Protein 8AW5 (pdb70)

Secondary structure (DSSP, 8-state):
-HHHHHHHHHHHHHHHHHHHHHHSTT-SS--SS-TTTS--PPPGGG---HHHHHHHHHHHHHHHHHHHHHHHHHHSS--HHHHHHHHHHHHHHHHHHHHH----S---HHHHHHHHHHHHHHHHHHHHHHHHHHHHHHHHHTTSSS----SSTTHHHHHHHHHHHHHHHHHHHH---THHHHHHHHHHHHHHHHHHHHHHHHHHHS-SHHHHHHHHHHHHHHHHHHHHHHSTT-HHHHHHHHHHHHHHHHHHHHHHHHHHHTTS--/-HHHHHHHHHHHHHHHHHHHHHHSTT-SS--SS-TTTS--PPPGGG---HHHHHHHHHHHHHHHHHHHHHHHHHHSS--HHHHHHHHHHHHHHHHHHHHH----S---HHHHHHHHHHHHHHHHHHHHHHHHHHHHHHHHHTTSSS----SSTTHHHHHHHHHHHHHHHHHHHH---THHHHHHHHHHHHHHHHHHHHHHHHHHHS-SHHHHHHHHHHHHHHHHHHHHHHSTT-HHHHHHHHHHHHHHHHHHHHHHHHHHHTTS--/-HHHHHHHHHHHHHHHHHHHHHHSTT-SS--SS-TTTS--PPPGGG---HHHHHHHHHHHHHHHHHHHHHHHHHHSS--HHHHHHHHHHHHHHHHHHHHH----S---HHHHHHHHHHHHHHHHHHHHHHHHHHHHHHHHHTTSSS----SSTTHHHHHHHHHHHHHHHHHHHH---THHHHHHHHHHHHHHHHHHHHHHHHHHHS-SHHHHHHHHHHHHHHHHHHHHHHSTT-HHHHHHHHHHHHHHHHHHHHHHHHHHHTTS--

Organism: Aquifex aeolicus (strain VF5) (NCBI:txid224324)

Foldseek 3Di:
DLLVLLVVLLVLLLVLQLLCLLCPQQNPPCDDPPSQFDFHDDAPLPPHDVVSVVVSVVSVVVSVVSLVVSQVCCVPPHDPLSNVLSVLLVVLVVVLVVLVVCPDPDPPVVVVLVSQLVSQLSNVLSSLSNSLSSLLVSLCVPCVVPQLDADWPPLPVLLVLLSVLVSLVSCLVRVRPNVVNVVSVVVNLVSLVVSLVVLVVRCVVPNDPLSVVSNVLSVVLSVLVVVCVVDRRRSVSSSVNSSSSSVNSSSSSNNCSSVVCNPDDD/DLLVLLVVLLVLLLVLQLLCLLCPQQNPPCDDPPSQFDFHDDAPLPPHDVVSVVVSVVSVVVSVVSLVVSQVCCVPPHDPLSNVLSVLLVVLVVVLVVLVVCPDPDPPVVVVLVSQLVSQLSNVLSSLSNSLSSLLVSLCVPCVVPQLDADWPPLPVLLVLLSVLVSLVSCLVRVRPNVVNVVSVVVNLVSLVVSLVVLVVRCVVPNDPLSVVSNVLSVVLSVLVVVCVVDRRRSVSSSVNSSSSSVNSSSSSNNCSSVVCNPDDD/DLLVLLVVLLVLLLVLQLLCLLCPQQNPPCDDPPSQFDFHDDAPLPPHDVVSVVVSVVSVVVSVVSLVVSQVCCVPPHDPLSNVLSVLLVVLVVVLVVLVVCPDPDPPVVVVLVSQLVSQLSNVLSSLSNSLSSLLVSLCVPCVVPQLDADWPPLPVLLVLLSVLVSLVSCLVRVRPNVVNVVSVVVNLVSLVVSLVVLVVRCVVPNDPLSVVSNVLSVVLSVLVVVCVVDRRRSVSSSVNSSSSSVNSSSSSNNCSSVVCNPDDD

B-factor: mean 37.65, std 17.96, range [12.91, 94.18]

Sequence (798 aa):
PLKTLVLASVVLTYVLMVFGGIVTSTGSGLGCPDWPLCHGQLLPFQLLQPWIEQTHRILGGITGIVLLATLFYAFKRGTSFVKKALVFIFIALILEALLGMRVVITEAPLLRELLHYVYTSAHLILSVFILSTITITYYYVKFFGERPKEYIPYADALYVATMFQILLGIFVRYVKALEYNQFVYYLHITYAGFLVILSLFIMFKEFNKYSLITFLLMTAQILAGVATVISGFFLPYLFLHIAIGFFIVLWVSYLVAPSVLKTYTEPLKTLVLASVVLTYVLMVFGGIVTSTGSGLGCPDWPLCHGQLLPFQLLQPWIEQTHRILGGITGIVLLATLFYAFKRGTSFVKKALVFIFIALILEALLGMRVVITEAPLLRELLHYVYTSAHLILSVFILSTITITYYYVKFFGERPKEYIPYADALYVATMFQILLGIFVRYVKALEYNQFVYYLHITYAGFLVILSLFIMFKEFNKYSLITFLLMTAQILAGVATVISGFFLPYLFLHIAIGFFIVLWVSYLVAPSVLKTYTEPLKTLVLASVVLTYVLMVFGGIVTSTGSGLGCPDWPLCHGQLLPFQLLQPWIEQTHRILGGITGIVLLATLFYAFKRGTSFVKKALVFIFIALILEALLGMRVVITEAPLLRELLHYVYTSAHLILSVFILSTITITYYYVKFFGERPKEYIPYADALYVATMFQILLGIFVRYVKALEYNQFVYYLHITYAGFLVILSLFIMFKEFNKYSLITFLLMTAQILAGVATVISGFFLPYLFLHIAIGFFIVLWVSYLVAPSVLKTYTE

Solvent-accessible surface area: 37957 Å² total; per-residue (Å²): 98,21,90,96,35,0,72,34,0,7,76,27,6,45,60,47,14,16,39,12,8,35,10,78,4,68,8,130,32,20,48,86,137,61,33,50,90,20,106,7,94,59,14,30,48,62,136,139,73,105,151,13,87,104,38,48,180,115,23,25,39,79,6,28,115,22,8,80,30,0,29,115,80,0,112,117,191,19,45,67,28,2,67,120,8,0,54,101,0,35,85,2,52,102,80,34,57,95,40,59,127,118,116,114,121,57,125,40,87,143,60,134,91,80,52,80,25,71,37,31,6,23,96,22,64,27,11,13,84,5,0,6,21,0,0,9,0,35,2,27,30,50,62,81,71,106,219,33,123,91,16,5,38,47,7,31,56,0,26,10,5,1,15,7,20,21,16,0,19,8,35,16,59,50,20,99,44,88,87,19,0,24,11,0,25,22,8,31,69,0,23,18,16,33,8,29,27,12,1,72,6,0,28,60,32,88,138,41,135,48,0,67,67,1,43,92,29,6,33,37,29,53,112,9,14,77,22,6,53,83,50,27,24,52,10,42,98,16,28,100,41,16,25,25,5,14,72,6,0,30,31,1,0,37,2,0,0,1,17,0,16,107,86,88,117,160,98,21,91,95,34,0,71,33,0,7,75,28,7,46,61,48,15,16,39,12,8,37,9,78,5,68,8,130,33,21,47,87,136,63,32,49,91,20,106,7,94,60,16,31,47,63,138,140,72,106,150,13,88,104,39,48,181,116,23,26,39,78,6,28,117,22,7,80,31,0,29,116,80,0,112,118,189,19,47,68,28,2,67,119,8,0,55,101,0,34,87,2,52,101,79,32,58,93,41,59,129,119,117,111,122,58,125,40,88,145,59,132,90,81,51,78,24,70,38,31,6,24,96,22,67,28,11,13,83,5,0,6,22,0,1,10,0,36,2,28,29,49,60,78,71,107,217,32,125,90,16,6,39,47,6,30,55,0,26,9,5,2,15,8,20,22,16,0,20,8,36,16,58,47,21,100,44,87,87,19,0,23,11,0,25,22,8,30,69,1,22,19,16,32,8,28,27,12,1,72,7,1,30,61,33,88,139,39,135,46,0,68,68,1,43,92,28,5,33,36,28,51,111,10,14,74,22,7,55,80,50,27,25,52,9,42,99,16,27,99,41,17,24,25,5,15,73,7,0,30,32,1,0,38,3,0,0,1,16,0,14,106,87,92,118,159,98,22,90,96,33,0,72,34,0,7,76,27,7,46,60,46,15,17,39,13,8,35,10,77,5,67,9,130,33,20,48,87,136,63,33,49,91,20,107,6,94,60,15,31,45,62,138,138,72,108,150,13,89,102,38,48,179,115,24,25,40,77,6,27,116,22,7,81,32,0,30,116,79,0,112,118,189,20,45,68,28,2,67,119,8,0,55,99,0,35,86,2,52,103,80,32,58,96,40,59,129,118,115,112,121,59,125,41,86,142,61,132,91,82,50,80,24,70,37,32,6,23,93,22,64,28,11,13,83,5,0,6,21,0,0,10,0,36,2,27,30,49,62,80,72,105,218,34,126,89,16,5,38,46,7,30,54,0,26,8,4,1,16,8,20,22,17,0,20,8,36,16,58,48,21,98,44,87,87,19,0,23,10,0,24,22,8,30,68,0,22,17,16,33,7,27,27,12,1,71,7,0,29,60,35,89,139,39,134,47,1,67,67,1,44,93,30,6,34,37,28,54,112,10,14,75,21,6,51,79,50,27,24,52,9,43,99,16,28,99,41,16,24,26,5,15,72,6,0,30,32,1,0,37,2,0,0,1,16,0,15,107,86,92,118,159

Radius of gyration: 27.93 Å; Cα contacts (8 Å, |Δi|>4): 890; chains: 3; bounding box: 72×75×55 Å

Structure (mmCIF, N/CA/C/O backbone):
data_8AW5
#
_entry.id   8AW5
#
_cell.length_a   1.00
_cell.length_b   1.00
_cell.length_c   1.00
_cell.angle_alpha   90.00
_cell.angle_beta   90.00
_cell.angle_gamma   90.00
#
_symmetry.space_group_name_H-M   'P 1'
#
loop_
_entity.id
_entity.type
_entity.pdbx_description
1 polymer 'Heme O oxygenase'
2 non-polymer 'PROTOPORPHYRIN IX CONTAINING FE'
3 non-polymer '(2S)-3-(hexadecanoyloxy)-2-[(9Z)-octadec-9-enoyloxy]propyl 2-(trimethylammonio)ethyl phosphate'
#
loop_
_atom_site.group_PDB
_atom_site.id
_atom_site.type_symbol
_atom_site.label_atom_id
_atom_site.label_alt_id
_atom_site.label_comp_id
_atom_site.label_asym_id
_atom_site.label_entity_id
_atom_site.label_seq_id
_atom_site.pdbx_PDB_ins_code
_atom_site.Cartn_x
_atom_site.Cartn_y
_atom_site.Cartn_z
_atom_site.occupancy
_atom_site.B_iso_or_equiv
_atom_site.auth_seq_id
_atom_site.auth_comp_id
_atom_site.auth_asym_id
_atom_site.auth_atom_id
_atom_site.pdbx_PDB_model_num
ATOM 1 N N . PRO A 1 10 ? 192.640 163.647 173.819 1.00 40.59 10 PRO A N 1
ATOM 2 C CA . PRO A 1 10 ? 193.312 163.409 172.537 1.00 40.59 10 PRO A CA 1
ATOM 3 C C . PRO A 1 10 ? 192.413 162.699 171.532 1.00 40.59 10 PRO A C 1
ATOM 4 O O . PRO A 1 10 ? 192.494 162.969 170.335 1.00 40.59 10 PRO A O 1
ATOM 8 N N . LEU A 1 11 ? 191.569 161.789 172.025 1.00 38.78 11 LEU A N 1
ATOM 9 C CA . LEU A 1 11 ? 190.647 161.082 171.143 1.00 38.78 11 LEU A CA 1
ATOM 10 C C . LEU A 1 11 ? 189.577 162.019 170.598 1.00 38.78 11 LEU A C 1
ATOM 11 O O . LEU A 1 11 ? 189.174 161.900 169.435 1.00 38.78 11 LEU A O 1
ATOM 16 N N . LYS A 1 12 ? 189.096 162.952 171.424 1.00 36.03 12 LYS A N 1
ATOM 17 C CA . LYS A 1 12 ? 188.078 163.892 170.968 1.00 36.03 12 LYS A CA 1
ATOM 18 C C . LYS A 1 12 ? 188.599 164.764 169.834 1.00 36.03 12 LYS A C 1
ATOM 19 O O . LYS A 1 12 ? 187.895 165.000 168.844 1.00 36.03 12 LYS A O 1
ATOM 25 N N . THR A 1 13 ? 189.835 165.248 169.956 1.00 36.60 13 THR A N 1
ATOM 26 C CA . THR A 1 13 ? 190.421 166.037 168.879 1.00 36.60 13 THR A CA 1
ATOM 27 C C . THR A 1 13 ? 190.550 165.208 167.610 1.00 36.60 13 THR A C 1
ATOM 28 O O . THR A 1 13 ? 190.274 165.699 166.508 1.00 36.60 13 THR A O 1
ATOM 32 N N . LEU A 1 14 ? 190.954 163.946 167.744 1.00 36.05 14 LEU A N 1
ATOM 33 C CA . LEU A 1 14 ? 191.102 163.084 166.577 1.00 36.05 14 LEU A CA 1
ATOM 34 C C . LEU A 1 14 ? 189.764 162.844 165.887 1.00 36.05 14 LEU A C 1
ATOM 35 O O . LEU A 1 14 ? 189.683 162.899 164.658 1.00 36.05 14 LEU A O 1
ATOM 40 N N . VAL A 1 15 ? 188.705 162.572 166.655 1.00 33.61 15 VAL A N 1
ATOM 41 C CA . VAL A 1 15 ? 187.415 162.303 166.029 1.00 33.61 15 VAL A CA 1
ATOM 42 C C . VAL A 1 15 ? 186.849 163.573 165.400 1.00 33.61 15 VAL A C 1
ATOM 43 O O . VAL A 1 15 ? 186.235 163.521 164.328 1.00 33.61 15 VAL A O 1
ATOM 47 N N . LEU A 1 16 ? 187.041 164.730 166.040 1.00 30.44 16 LEU A N 1
ATOM 48 C CA . LEU A 1 16 ? 186.589 165.980 165.434 1.00 30.44 16 LEU A CA 1
ATOM 49 C C . LEU A 1 16 ? 187.331 166.257 164.132 1.00 30.44 16 LEU A C 1
ATOM 50 O O . LEU A 1 16 ? 186.723 166.652 163.126 1.00 30.44 16 LEU A O 1
ATOM 55 N N . ALA A 1 17 ? 188.650 166.045 164.131 1.00 30.75 17 ALA A N 1
ATOM 56 C CA . ALA A 1 17 ? 189.428 166.234 162.913 1.00 30.75 17 ALA A CA 1
ATOM 57 C C . ALA A 1 17 ? 188.989 165.264 161.831 1.00 30.75 17 ALA A C 1
ATOM 58 O O . ALA A 1 17 ? 188.929 165.626 160.654 1.00 30.75 17 ALA A O 1
ATOM 60 N N . SER A 1 18 ? 188.684 164.021 162.207 1.00 31.34 18 SER A N 1
ATOM 61 C CA . SER A 1 18 ? 188.229 163.046 161.223 1.00 31.34 18 SER A CA 1
ATOM 62 C C . SER A 1 18 ? 186.867 163.430 160.656 1.00 31.34 18 SER A C 1
ATOM 63 O O . SER A 1 18 ? 186.627 163.257 159.457 1.00 31.34 18 SER A O 1
ATOM 66 N N . VAL A 1 19 ? 185.972 163.956 161.492 1.00 28.26 19 VAL A N 1
ATOM 67 C CA . VAL A 1 19 ? 184.684 164.439 160.997 1.00 28.26 19 VAL A CA 1
ATOM 68 C C . VAL A 1 19 ? 184.897 165.541 159.967 1.00 28.26 19 VAL A C 1
ATOM 69 O O . VAL A 1 19 ? 184.338 165.506 158.860 1.00 28.26 19 VAL A O 1
ATOM 73 N N . VAL A 1 20 ? 185.704 166.537 160.335 1.00 29.33 20 VAL A N 1
ATOM 74 C CA . VAL A 1 20 ? 185.984 167.669 159.402 1.00 29.33 20 VAL A CA 1
ATOM 75 C C . VAL A 1 20 ? 186.581 167.096 158.113 1.00 29.33 20 VAL A C 1
ATOM 76 O O . VAL A 1 20 ? 185.991 167.321 157.038 1.00 29.33 20 VAL A O 1
ATOM 80 N N . LEU A 1 21 ? 187.684 166.356 158.217 1.00 32.40 21 LEU A N 1
ATOM 81 C CA . LEU A 1 21 ? 188.363 165.844 156.997 1.00 32.40 21 LEU A CA 1
ATOM 82 C C . LEU A 1 21 ? 187.381 165.036 156.141 1.00 32.40 21 LEU A C 1
ATOM 83 O O . LEU A 1 21 ? 187.370 165.247 154.914 1.00 32.40 21 LEU A O 1
ATOM 88 N N . THR A 1 22 ? 186.591 164.152 156.756 1.00 30.82 22 THR A N 1
ATOM 89 C CA . THR A 1 22 ? 185.675 163.334 155.972 1.00 30.82 22 THR A CA 1
ATOM 90 C C . THR A 1 22 ? 184.670 164.203 155.233 1.00 30.82 22 THR A C 1
ATOM 91 O O . THR A 1 22 ? 184.417 163.998 154.039 1.00 30.82 22 THR A O 1
ATOM 95 N N . TYR A 1 23 ? 184.095 165.190 155.923 1.00 30.22 23 TYR A N 1
ATOM 96 C CA . TYR A 1 23 ? 183.140 166.072 155.265 1.00 30.22 23 TYR A CA 1
ATOM 97 C C . TYR A 1 23 ? 183.791 166.831 154.119 1.00 30.22 23 TYR A C 1
ATOM 98 O O . TYR A 1 23 ? 183.232 166.910 153.017 1.00 30.22 23 TYR A O 1
ATOM 107 N N . VAL A 1 24 ? 184.986 167.387 154.350 1.00 32.94 24 VAL A N 1
ATOM 108 C CA . VAL A 1 24 ? 185.639 168.183 153.320 1.00 32.94 24 VAL A CA 1
ATOM 109 C C . VAL A 1 24 ? 186.043 167.309 152.142 1.00 32.94 24 VAL A C 1
ATOM 110 O O . VAL A 1 24 ? 185.903 167.712 150.981 1.00 32.94 24 VAL A O 1
ATOM 114 N N . LEU A 1 25 ? 186.539 166.099 152.406 1.00 35.32 25 LEU A N 1
ATOM 115 C CA . LEU A 1 25 ? 186.912 165.200 151.324 1.00 35.32 25 LEU A CA 1
ATOM 116 C C . LEU A 1 25 ? 185.702 164.793 150.496 1.00 35.32 25 LEU A C 1
ATOM 117 O O . LEU A 1 25 ? 185.768 164.758 149.263 1.00 35.32 25 LEU A O 1
ATOM 122 N N . MET A 1 26 ? 184.586 164.477 151.157 1.00 34.02 26 MET A N 1
ATOM 123 C CA . MET A 1 26 ? 183.381 164.099 150.429 1.00 34.02 26 MET A CA 1
ATOM 124 C C . MET A 1 26 ? 182.881 165.254 149.572 1.00 34.02 26 MET A C 1
ATOM 125 O O . MET A 1 26 ? 182.539 165.074 148.391 1.00 34.02 26 MET A O 1
ATOM 130 N N . VAL A 1 27 ? 182.854 166.460 150.144 1.00 34.29 27 VAL A N 1
ATOM 131 C CA . VAL A 1 27 ? 182.408 167.623 149.388 1.00 34.29 27 VAL A CA 1
ATOM 132 C C . VAL A 1 27 ? 183.330 167.875 148.203 1.00 34.29 27 VAL A C 1
ATOM 133 O O . VAL A 1 27 ? 182.868 168.140 147.093 1.00 34.29 27 VAL A O 1
ATOM 137 N N . PHE A 1 28 ? 184.573 167.869 148.401 1.00 44.60 28 PHE A N 1
ATOM 138 C CA . PHE A 1 28 ? 185.630 168.051 147.372 1.00 44.60 28 PHE A CA 1
ATOM 139 C C . PHE A 1 28 ? 185.429 167.032 146.248 1.00 44.60 28 PHE A C 1
ATOM 140 O O . PHE A 1 28 ? 185.397 167.439 145.070 1.00 44.60 28 PHE A O 1
ATOM 148 N N . GLY A 1 29 ? 185.301 165.749 146.601 1.00 42.63 29 GLY A N 1
ATOM 149 C CA . GLY A 1 29 ? 185.077 164.733 145.586 1.00 42.63 29 GLY A CA 1
ATOM 150 C C . GLY A 1 29 ? 183.829 165.009 144.771 1.00 42.63 29 GLY A C 1
ATOM 151 O O . GLY A 1 29 ? 183.828 164.872 143.543 1.00 42.63 29 GLY A O 1
ATOM 152 N N . GLY A 1 30 ? 182.750 165.417 145.444 1.00 43.05 30 GLY A N 1
ATOM 153 C CA . GLY A 1 30 ? 181.563 165.834 144.718 1.00 43.05 30 GLY A CA 1
ATOM 154 C C . GLY A 1 30 ? 181.699 167.124 143.937 1.00 43.05 30 GLY A C 1
ATOM 155 O O . GLY A 1 30 ? 180.833 167.467 143.127 1.00 43.05 30 GLY A O 1
ATOM 156 N N . ILE A 1 31 ? 182.792 167.851 144.186 1.00 44.36 31 ILE A N 1
ATOM 157 C CA . ILE A 1 31 ? 183.051 169.113 143.433 1.00 44.36 31 ILE A CA 1
ATOM 158 C C . ILE A 1 31 ? 183.958 168.864 142.224 1.00 44.36 31 ILE A C 1
ATOM 159 O O . ILE A 1 31 ? 183.873 169.638 141.250 1.00 44.36 31 ILE A O 1
ATOM 164 N N . VAL A 1 32 ? 184.784 167.779 142.302 1.00 51.43 32 VAL A N 1
ATOM 165 C CA . VAL A 1 32 ? 185.702 167.481 141.163 1.00 51.43 32 VAL A CA 1
ATOM 166 C C . VAL A 1 32 ? 184.876 166.559 140.262 1.00 51.43 32 VAL A C 1
ATOM 167 O O . VAL A 1 32 ? 184.793 166.842 139.052 1.00 51.43 32 VAL A O 1
ATOM 171 N N . THR A 1 33 ? 184.292 165.542 140.889 1.00 52.89 33 THR A N 1
ATOM 172 C CA . THR A 1 33 ? 183.470 164.584 140.128 1.00 52.89 33 THR A CA 1
ATOM 173 C C . THR A 1 33 ? 182.272 165.303 139.519 1.00 52.89 33 THR A C 1
ATOM 174 O O . THR A 1 33 ? 181.668 164.724 138.596 1.00 52.89 33 THR A O 1
ATOM 178 N N . SER A 1 34 ? 181.925 166.516 139.941 1.00 60.88 34 SER A N 1
ATOM 179 C CA . SER A 1 34 ? 180.740 167.142 139.294 1.00 60.88 34 SER A CA 1
ATOM 180 C C . SER A 1 34 ? 181.058 167.381 137.807 1.00 60.88 34 SER A C 1
ATOM 181 O O . SER A 1 34 ? 181.772 168.360 137.517 1.00 60.88 34 SER A O 1
ATOM 184 N N . THR A 1 35 ? 180.560 166.524 136.901 1.00 69.96 35 THR A N 1
ATOM 185 C CA . THR A 1 35 ? 180.891 166.686 135.461 1.00 69.96 35 THR A CA 1
ATOM 186 C C . THR A 1 35 ? 182.305 167.245 135.276 1.00 69.96 35 THR A C 1
ATOM 187 O O . THR A 1 35 ? 182.500 168.110 134.401 1.00 69.96 35 THR A O 1
ATOM 191 N N . GLY A 1 36 ? 183.253 166.675 136.028 1.00 73.64 36 GLY A N 1
ATOM 192 C CA . GLY A 1 36 ? 184.669 167.051 135.879 1.00 73.64 36 GLY A CA 1
ATOM 193 C C . GLY A 1 36 ? 185.523 165.799 135.756 1.00 73.64 36 GLY A C 1
ATOM 194 O O . GLY A 1 36 ? 186.391 165.590 136.623 1.00 73.64 36 GLY A O 1
ATOM 195 N N . SER A 1 37 ? 185.241 164.943 134.771 1.00 78.74 37 SER A N 1
ATOM 196 C CA . SER A 1 37 ? 186.127 163.773 134.534 1.00 78.74 37 SER A CA 1
ATOM 197 C C . SER A 1 37 ? 187.397 164.316 133.885 1.00 78.74 37 SER A C 1
ATOM 198 O O . SER A 1 37 ? 188.454 163.666 134.004 1.00 78.74 37 SER A O 1
ATOM 201 N N . GLY A 1 38 ? 187.282 165.473 133.229 1.00 83.88 38 GLY A N 1
ATOM 202 C CA . GLY A 1 38 ? 188.437 166.143 132.600 1.00 83.88 38 GLY A CA 1
ATOM 203 C C . GLY A 1 38 ? 188.288 167.600 132.988 1.00 83.88 38 GLY A C 1
ATOM 204 O O . GLY A 1 38 ? 189.097 168.421 132.517 1.00 83.88 38 GLY A O 1
ATOM 205 N N . LEU A 1 39 ? 187.279 167.925 133.804 1.00 81.65 39 LEU A N 1
ATOM 206 C CA . LEU A 1 39 ? 187.018 169.345 134.166 1.00 81.65 39 LEU A CA 1
ATOM 207 C C . LEU A 1 39 ? 187.168 170.203 132.907 1.00 81.65 39 LEU A C 1
ATOM 208 O O . LEU A 1 39 ? 188.037 171.097 132.904 1.00 81.65 39 LEU A O 1
ATOM 213 N N . GLY A 1 40 ? 186.341 169.955 131.888 1.00 81.99 40 GLY A N 1
ATOM 214 C CA . GLY A 1 40 ? 186.456 170.697 130.617 1.00 81.99 40 GLY A CA 1
ATOM 215 C C . GLY A 1 40 ? 185.850 172.088 130.696 1.00 81.99 40 GLY A C 1
ATOM 216 O O . GLY A 1 40 ? 185.433 172.481 131.805 1.00 81.99 40 GLY A O 1
ATOM 217 N N . CYS A 1 41 ? 185.799 172.813 129.694 1.00 82.36 41 CYS A N 1
ATOM 218 C CA . CYS A 1 41 ? 185.219 174.176 129.511 1.00 82.36 41 CYS A CA 1
ATOM 219 C C . CYS A 1 41 ? 186.156 175.201 130.158 1.00 82.36 41 CYS A C 1
ATOM 220 O O . CYS A 1 41 ? 186.846 174.846 131.133 1.00 82.36 41 CYS A O 1
ATOM 223 N N . PRO A 1 42 ? 186.205 176.456 129.660 1.00 80.21 42 PRO A N 1
ATOM 224 C CA . PRO A 1 42 ? 187.149 177.463 130.160 1.00 80.21 42 PRO A CA 1
ATOM 225 C C . PRO A 1 42 ? 186.777 177.849 131.598 1.00 80.21 42 PRO A C 1
ATOM 226 O O . PRO A 1 42 ? 187.673 178.039 132.400 1.00 80.21 42 PRO A O 1
ATOM 230 N N . ASP A 1 43 ? 185.477 177.946 131.884 1.00 74.62 43 ASP A N 1
ATOM 231 C CA . ASP A 1 43 ? 185.014 178.305 133.251 1.00 74.62 43 ASP A CA 1
ATOM 232 C C . ASP A 1 43 ? 185.168 177.078 134.151 1.00 74.62 43 ASP A C 1
ATOM 233 O O . ASP A 1 43 ? 184.160 176.375 134.366 1.00 74.62 43 ASP A O 1
ATOM 238 N N . TRP A 1 44 ? 186.383 176.846 134.656 1.00 68.76 44 TRP A N 1
ATOM 239 C CA . TRP A 1 44 ? 186.621 175.695 135.565 1.00 68.76 44 TRP A CA 1
ATOM 240 C C . TRP A 1 44 ? 185.397 175.510 136.465 1.00 68.76 44 TRP A C 1
ATOM 241 O O . TRP A 1 44 ? 184.862 174.390 136.490 1.00 68.76 44 TRP A O 1
ATOM 252 N N . PRO A 1 45 ? 184.954 176.539 137.224 1.00 62.94 45 PRO A N 1
ATOM 253 C CA . PRO A 1 45 ? 183.813 176.422 138.124 1.00 62.94 45 PRO A CA 1
ATOM 254 C C . PRO A 1 45 ? 182.596 177.250 137.693 1.00 62.94 45 PRO A C 1
ATOM 255 O O . PRO A 1 45 ? 181.753 177.483 138.528 1.00 62.94 45 PRO A O 1
ATOM 259 N N . LEU A 1 46 ? 182.534 177.681 136.428 1.00 63.99 46 LEU A N 1
ATOM 260 C CA . LEU A 1 46 ? 181.422 178.570 135.991 1.00 63.99 46 LEU A CA 1
ATOM 261 C C . LEU A 1 46 ? 180.877 178.041 134.660 1.00 63.99 46 LEU A C 1
ATOM 262 O O . LEU A 1 46 ? 180.387 178.861 133.861 1.00 63.99 46 LEU A O 1
ATOM 267 N N . CYS A 1 47 ? 180.962 176.728 134.435 1.00 65.97 47 CYS A N 1
ATOM 268 C CA . CYS A 1 47 ? 180.423 176.111 133.197 1.00 65.97 47 CYS A CA 1
ATOM 269 C C . CYS A 1 47 ? 179.410 174.988 133.432 1.00 65.97 47 CYS A C 1
ATOM 270 O O . CYS A 1 47 ? 179.766 174.009 134.108 1.00 65.97 47 CYS A O 1
ATOM 273 N N . HIS A 1 48 ? 178.189 175.132 132.917 1.00 52.57 48 HIS A N 1
ATOM 274 C CA . HIS A 1 48 ? 177.152 174.108 133.190 1.00 52.57 48 HIS A CA 1
ATOM 275 C C . HIS A 1 48 ? 177.609 172.652 133.120 1.00 52.57 48 HIS A C 1
ATOM 276 O O . HIS A 1 48 ? 178.337 172.307 132.170 1.00 52.57 48 HIS A O 1
ATOM 283 N N . GLY A 1 49 ? 177.195 171.835 134.096 1.00 49.48 49 GLY A N 1
ATOM 284 C CA . GLY A 1 49 ? 177.514 170.428 134.083 1.00 49.48 49 GLY A CA 1
ATOM 285 C C . GLY A 1 49 ? 176.555 169.628 133.220 1.00 49.48 49 GLY A C 1
ATOM 286 O O . GLY A 1 49 ? 175.691 170.164 132.524 1.00 49.48 49 GLY A O 1
ATOM 287 N N . GLN A 1 50 ? 176.723 168.309 133.271 1.00 48.05 50 GLN A N 1
ATOM 288 C CA . GLN A 1 50 ? 175.872 167.421 132.495 1.00 48.05 50 GLN A CA 1
ATOM 289 C C . GLN A 1 50 ? 174.448 167.424 133.034 1.00 48.05 50 GLN A C 1
ATOM 290 O O . GLN A 1 50 ? 174.223 167.313 134.243 1.00 48.05 50 GLN A O 1
ATOM 296 N N . LEU A 1 51 ? 173.487 167.545 132.128 1.00 39.98 51 LEU A N 1
ATOM 297 C CA . LEU A 1 51 ? 172.087 167.427 132.500 1.00 39.98 51 LEU A CA 1
ATOM 298 C C . LEU A 1 51 ? 171.745 165.973 132.806 1.00 39.98 51 LEU A C 1
ATOM 299 O O . LEU A 1 51 ? 172.508 165.046 132.515 1.00 39.98 51 LEU A O 1
ATOM 304 N N . LEU A 1 52 ? 170.579 165.774 133.405 1.00 32.79 52 LEU A N 1
ATOM 305 C CA . LEU A 1 52 ? 170.104 164.427 133.659 1.00 32.79 52 LEU A CA 1
ATOM 306 C C . LEU A 1 52 ? 169.771 163.735 132.339 1.00 32.79 52 LEU A C 1
ATOM 307 O O . LEU A 1 52 ? 169.334 164.385 131.385 1.00 32.79 52 LEU A O 1
ATOM 312 N N . PRO A 1 53 ? 169.981 162.420 132.259 1.00 31.67 53 PRO A N 1
ATOM 313 C CA . PRO A 1 53 ? 169.826 161.727 130.967 1.00 31.67 53 PRO A CA 1
ATOM 314 C C . PRO A 1 53 ? 168.472 161.923 130.306 1.00 31.67 53 PRO A C 1
ATOM 315 O O . PRO A 1 53 ? 168.409 162.044 129.076 1.00 31.67 53 PRO A O 1
ATOM 319 N N . PHE A 1 54 ? 167.385 161.966 131.074 1.00 29.04 54 PHE A N 1
ATOM 320 C CA . PHE A 1 54 ? 166.075 162.152 130.469 1.00 29.04 54 PHE A CA 1
ATOM 321 C C . PHE A 1 54 ? 165.879 163.570 129.941 1.00 29.04 54 PHE A C 1
ATOM 322 O O . PHE A 1 54 ? 164.970 163.796 129.137 1.00 29.04 54 PHE A O 1
ATOM 330 N N . GLN A 1 55 ? 166.709 164.518 130.371 1.00 33.12 55 GLN A N 1
ATOM 331 C CA . GLN A 1 55 ? 166.612 165.893 129.904 1.00 33.12 55 GLN A CA 1
ATOM 332 C C . GLN A 1 55 ? 167.357 166.129 128.599 1.00 33.12 55 GLN A C 1
ATOM 333 O O . GLN A 1 55 ? 167.330 167.252 128.083 1.00 33.12 55 GLN A O 1
ATOM 339 N N . LEU A 1 56 ? 168.017 165.112 128.057 1.00 36.84 56 LEU A N 1
ATOM 340 C CA . LEU A 1 56 ? 168.750 165.247 126.809 1.00 36.84 56 LEU A CA 1
ATOM 341 C C . LEU A 1 56 ? 167.965 164.645 125.649 1.00 36.84 56 LEU A C 1
ATOM 342 O O . LEU A 1 56 ? 166.815 164.237 125.809 1.00 36.84 56 LEU A O 1
ATOM 347 N N . LEU A 1 73 ? 190.914 171.579 133.516 1.00 85.42 73 LEU A N 1
ATOM 348 C CA . LEU A 1 73 ? 191.648 170.460 134.090 1.00 85.42 73 LEU A CA 1
ATOM 349 C C . LEU A 1 73 ? 192.893 170.932 134.830 1.00 85.42 73 LEU A C 1
ATOM 350 O O . LEU A 1 73 ? 194.020 170.617 134.442 1.00 85.42 73 LEU A O 1
ATOM 355 N N . GLN A 1 74 ? 192.684 171.687 135.898 1.00 82.11 74 GLN A N 1
ATOM 356 C CA . GLN A 1 74 ? 193.797 172.176 136.702 1.00 82.11 74 GLN A CA 1
ATOM 357 C C . GLN A 1 74 ? 194.420 171.020 137.472 1.00 82.11 74 GLN A C 1
ATOM 358 O O . GLN A 1 74 ? 193.704 170.313 138.191 1.00 82.11 74 GLN A O 1
ATOM 364 N N . PRO A 1 75 ? 195.728 170.780 137.349 1.00 80.91 75 PRO A N 1
ATOM 365 C CA . PRO A 1 75 ? 196.363 169.764 138.200 1.00 80.91 75 PRO A CA 1
ATOM 366 C C . PRO A 1 75 ? 196.328 170.119 139.673 1.00 80.91 75 PRO A C 1
ATOM 367 O O . PRO A 1 75 ? 196.496 169.230 140.519 1.00 80.91 75 PRO A O 1
ATOM 371 N N . TRP A 1 76 ? 196.113 171.398 139.988 1.00 80.14 76 TRP A N 1
ATOM 372 C CA . TRP A 1 76 ? 196.003 171.811 141.412 1.00 80.14 76 TRP A CA 1
ATOM 373 C C . TRP A 1 76 ? 194.868 171.031 142.082 1.00 80.14 76 TRP A C 1
ATOM 374 O O . TRP A 1 76 ? 195.142 170.317 143.065 1.00 80.14 76 TRP A O 1
ATOM 385 N N . ILE A 1 77 ? 193.584 171.131 141.434 1.00 75.06 77 ILE A N 1
ATOM 386 C CA . ILE A 1 77 ? 192.463 170.494 142.188 1.00 75.06 77 ILE A CA 1
ATOM 387 C C . ILE A 1 77 ? 192.771 169.011 142.413 1.00 75.06 77 ILE A C 1
ATOM 388 O O . ILE A 1 77 ? 192.460 168.509 143.510 1.00 75.06 77 ILE A O 1
ATOM 393 N N . GLU A 1 78 ? 193.351 168.335 141.417 1.00 75.71 78 GLU A N 1
ATOM 394 C CA . GLU A 1 78 ? 193.592 166.902 141.545 1.00 75.71 78 GLU A CA 1
ATOM 395 C C . GLU A 1 78 ? 194.638 166.609 142.614 1.00 75.71 78 GLU A C 1
ATOM 396 O O . GLU A 1 78 ? 194.463 165.692 143.432 1.00 75.71 78 GLU A O 1
ATOM 402 N N . GLN A 1 79 ? 195.725 167.380 142.636 1.00 73.53 79 GLN A N 1
ATOM 403 C CA . GLN A 1 79 ? 196.770 167.117 143.619 1.00 73.53 79 GLN A CA 1
ATOM 404 C C . GLN A 1 79 ? 196.293 167.438 145.028 1.00 73.53 79 GLN A C 1
ATOM 405 O O . GLN A 1 79 ? 196.622 166.714 145.975 1.00 73.53 79 GLN A O 1
ATOM 411 N N . THR A 1 80 ? 195.491 168.495 145.198 1.00 67.05 80 THR A N 1
ATOM 412 C CA . THR A 1 80 ? 194.984 168.786 146.534 1.00 67.05 80 THR A CA 1
ATOM 413 C C . THR A 1 80 ? 193.919 167.779 146.952 1.00 67.05 80 THR A C 1
ATOM 414 O O . THR A 1 80 ? 193.787 167.490 148.143 1.00 67.05 80 THR A O 1
ATOM 418 N N . HIS A 1 81 ? 193.179 167.209 145.998 1.00 60.77 81 HIS A N 1
ATOM 419 C CA . HIS A 1 81 ? 192.275 166.115 146.323 1.00 60.77 81 HIS A CA 1
ATOM 420 C C . HIS A 1 81 ? 193.049 164.903 146.825 1.00 60.77 81 HIS A C 1
ATOM 421 O O . HIS A 1 81 ? 192.658 164.268 147.812 1.00 60.77 81 HIS A O 1
ATOM 428 N N . ARG A 1 82 ? 194.156 164.571 146.158 1.00 63.75 82 ARG A N 1
ATOM 429 C CA . ARG A 1 82 ? 194.986 163.459 146.618 1.00 63.75 82 ARG A CA 1
ATOM 430 C C . ARG A 1 82 ? 195.566 163.732 147.999 1.00 63.75 82 ARG A C 1
ATOM 431 O O . ARG A 1 82 ? 195.591 162.845 148.861 1.00 63.75 82 ARG A O 1
ATOM 439 N N . ILE A 1 83 ? 196.039 164.961 148.229 1.00 59.37 83 ILE A N 1
ATOM 440 C CA . ILE A 1 83 ? 196.597 165.319 149.530 1.00 59.37 83 ILE A CA 1
ATOM 441 C C . ILE A 1 83 ? 195.530 165.228 150.612 1.00 59.37 83 ILE A C 1
ATOM 442 O O . ILE A 1 83 ? 195.787 164.734 151.718 1.00 59.37 83 ILE A O 1
ATOM 447 N N . LEU A 1 84 ? 194.321 165.706 150.317 1.00 52.12 84 LEU A N 1
ATOM 448 C CA . LEU A 1 84 ? 193.228 165.641 151.277 1.00 52.12 84 LEU A CA 1
ATOM 449 C C . LEU A 1 84 ? 192.864 164.197 151.598 1.00 52.12 84 LEU A C 1
ATOM 450 O O . LEU A 1 84 ? 192.640 163.850 152.764 1.00 52.12 84 LEU A O 1
ATOM 455 N N . GLY A 1 85 ? 192.803 163.340 150.577 1.00 50.89 85 GLY A N 1
ATOM 456 C CA . GLY A 1 85 ? 192.544 161.935 150.828 1.00 50.89 85 GLY A CA 1
ATOM 457 C C . GLY A 1 85 ? 193.610 161.297 151.699 1.00 50.89 85 GLY A C 1
ATOM 458 O O . GLY A 1 85 ? 193.303 160.547 152.627 1.00 50.89 85 GLY A O 1
ATOM 459 N N . GLY A 1 86 ? 194.880 161.606 151.422 1.00 49.81 86 GLY A N 1
ATOM 460 C CA . GLY A 1 86 ? 195.950 161.051 152.234 1.00 49.81 86 GLY A CA 1
ATOM 461 C C . GLY A 1 86 ? 195.879 161.502 153.680 1.00 49.81 86 GLY A C 1
ATOM 462 O O . GLY A 1 86 ? 196.013 160.695 154.605 1.00 49.81 86 GLY A O 1
ATOM 463 N N . ILE A 1 87 ? 195.659 162.800 153.895 1.00 47.13 87 ILE A N 1
ATOM 464 C CA . ILE A 1 87 ? 195.654 163.314 155.262 1.00 47.13 87 ILE A CA 1
ATOM 465 C C . ILE A 1 87 ? 194.440 162.801 156.027 1.00 47.13 87 ILE A C 1
ATOM 466 O O . ILE A 1 87 ? 194.533 162.494 157.219 1.00 47.13 87 ILE A O 1
ATOM 471 N N . THR A 1 88 ? 193.284 162.680 155.363 1.00 44.12 88 THR A N 1
ATOM 472 C CA . THR A 1 88 ? 192.124 162.142 156.066 1.00 44.12 88 THR A CA 1
ATOM 473 C C . THR A 1 88 ? 192.292 160.657 156.353 1.00 44.12 88 THR A C 1
ATOM 474 O O . THR A 1 88 ? 191.830 160.178 157.395 1.00 44.12 88 THR A O 1
ATOM 478 N N . GLY A 1 89 ? 192.968 159.913 155.472 1.00 44.51 89 GLY A N 1
ATOM 479 C CA . GLY A 1 89 ? 193.291 158.533 155.793 1.00 44.51 89 GLY A CA 1
ATOM 480 C C . GLY A 1 89 ? 194.214 158.423 156.991 1.00 44.51 89 GLY A C 1
ATOM 481 O O . GLY A 1 89 ? 194.035 157.559 157.852 1.00 44.51 89 GLY A O 1
ATOM 482 N N . ILE A 1 90 ? 195.210 159.310 157.035 1.00 41.57 90 ILE A N 1
ATOM 483 C CA . ILE A 1 90 ? 196.168 159.317 158.178 1.00 41.57 90 ILE A CA 1
ATOM 484 C C . ILE A 1 90 ? 195.364 159.484 159.467 1.00 41.57 90 ILE A C 1
ATOM 485 O O . ILE A 1 90 ? 195.470 158.612 160.350 1.00 41.57 90 ILE A O 1
ATOM 490 N N . VAL A 1 91 ? 194.585 160.565 159.557 1.00 40.39 91 VAL A N 1
ATOM 491 C CA . VAL A 1 91 ? 193.813 160.836 160.804 1.00 40.39 91 VAL A CA 1
ATOM 492 C C . VAL A 1 91 ? 192.897 159.641 161.082 1.00 40.39 91 VAL A C 1
ATOM 493 O O . VAL A 1 91 ? 192.904 159.165 162.234 1.00 40.39 91 VAL A O 1
ATOM 497 N N . LEU A 1 92 ? 192.144 159.163 160.084 1.00 39.28 92 LEU A N 1
ATOM 498 C CA . LEU A 1 92 ? 191.289 158.028 160.410 1.00 39.28 92 LEU A CA 1
ATOM 499 C C . LEU A 1 92 ? 192.089 156.889 161.028 1.00 39.28 92 LEU A C 1
ATOM 500 O O . L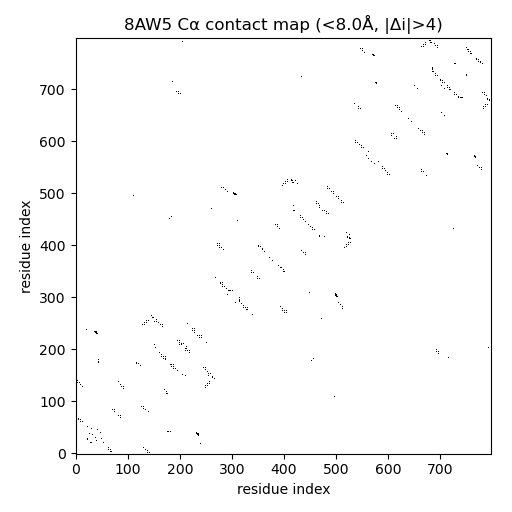EU A 1 92 ? 191.626 156.237 161.970 1.00 39.28 92 LEU A O 1
ATOM 505 N N . LEU A 1 93 ? 193.294 156.630 160.512 1.00 41.87 93 LEU A N 1
ATOM 506 C CA . LEU A 1 93 ? 194.141 155.597 161.104 1.00 41.87 93 LEU A CA 1
ATOM 507 C C . LEU A 1 93 ? 194.546 155.959 162.526 1.00 41.87 93 LEU A C 1
ATOM 508 O O . LEU A 1 93 ? 194.555 155.098 163.417 1.00 41.87 93 LEU A O 1
ATOM 513 N N . ALA A 1 94 ? 194.890 157.226 162.760 1.00 41.00 94 ALA A N 1
ATOM 514 C CA . ALA A 1 94 ? 195.235 157.657 164.111 1.00 41.00 94 ALA A CA 1
ATOM 515 C C . ALA A 1 94 ? 194.049 157.507 165.056 1.00 41.00 94 ALA A C 1
ATOM 516 O O . ALA A 1 94 ? 194.204 157.080 166.204 1.00 41.00 94 ALA A O 1
ATOM 518 N N . THR A 1 95 ? 192.851 157.858 164.583 1.00 39.53 95 THR A N 1
ATOM 519 C CA . THR A 1 95 ? 191.649 157.697 165.397 1.00 39.53 95 THR A CA 1
ATOM 520 C C . THR A 1 95 ? 191.377 156.227 165.690 1.00 39.53 95 THR A C 1
ATOM 521 O O . THR A 1 95 ? 190.983 155.874 166.806 1.00 39.53 95 THR A O 1
ATOM 525 N N . LEU A 1 96 ? 191.588 155.356 164.702 1.00 41.39 96 LEU A N 1
ATOM 526 C CA . LEU A 1 96 ? 191.413 153.925 164.930 1.00 41.39 96 LEU A CA 1
ATOM 527 C C . LEU A 1 96 ? 192.391 153.415 165.975 1.00 41.39 96 LEU A C 1
ATOM 528 O O . LEU A 1 96 ? 192.019 152.630 166.855 1.00 41.39 96 LEU A O 1
ATOM 533 N N . PHE A 1 97 ? 193.652 153.844 165.892 1.00 46.32 97 PHE A N 1
ATOM 534 C CA . PHE A 1 97 ? 194.641 153.404 166.870 1.00 46.32 97 PHE A CA 1
ATOM 535 C C . PHE A 1 97 ? 194.309 153.909 168.266 1.00 46.32 97 PHE A C 1
ATOM 536 O O . PHE A 1 97 ? 194.432 153.166 169.244 1.00 46.32 97 PHE A O 1
ATOM 544 N N . TYR A 1 98 ? 193.876 155.164 168.381 1.00 46.26 98 TYR A N 1
ATOM 545 C CA . TYR A 1 98 ? 193.536 155.714 169.688 1.00 46.26 98 TYR A CA 1
ATOM 546 C C . TYR A 1 98 ? 192.190 155.234 170.210 1.00 46.26 98 TYR A C 1
ATOM 547 O O . TYR A 1 98 ? 191.901 155.439 171.390 1.00 46.26 98 TYR A O 1
ATOM 556 N N . ALA A 1 99 ? 191.355 154.629 169.367 1.00 46.32 99 ALA A N 1
ATOM 557 C CA . ALA A 1 99 ? 190.106 154.061 169.860 1.00 46.32 99 ALA A CA 1
ATOM 558 C C . ALA A 1 99 ? 190.366 152.888 170.794 1.00 46.32 99 ALA A C 1
ATOM 559 O O . ALA A 1 99 ? 189.730 152.763 171.845 1.00 46.32 99 ALA A O 1
ATOM 561 N N . PHE A 1 100 ? 191.308 152.016 170.427 1.00 46.54 100 PHE A N 1
ATOM 562 C CA . PHE A 1 100 ? 191.609 150.856 171.256 1.00 46.54 100 PHE A CA 1
ATOM 563 C C . PHE A 1 100 ? 192.498 151.206 172.443 1.00 46.54 100 PHE A C 1
ATOM 564 O O . PHE A 1 100 ? 192.562 150.428 173.399 1.00 46.54 100 PHE A O 1
ATOM 572 N N . LYS A 1 101 ? 193.075 152.410 172.406 1.00 49.86 101 LYS A N 1
ATOM 573 C CA . LYS A 1 101 ? 193.907 152.931 173.521 1.00 49.86 101 LYS A CA 1
ATOM 574 C C . LYS A 1 101 ? 193.072 153.959 174.294 1.00 49.86 101 LYS A C 1
ATOM 575 O O . LYS A 1 101 ? 192.774 155.026 173.717 1.00 49.86 101 LYS A O 1
ATOM 581 N N . ARG A 1 102 ? 192.693 153.628 175.534 1.00 53.89 102 ARG A N 1
ATOM 582 C CA . ARG A 1 102 ? 191.884 154.516 176.417 1.00 53.89 102 ARG A CA 1
ATOM 583 C C . ARG A 1 102 ? 190.560 154.904 175.742 1.00 53.89 102 ARG A C 1
ATOM 584 O O . ARG A 1 102 ? 190.170 156.082 175.852 1.00 53.89 102 ARG A O 1
ATOM 592 N N . GLY A 1 103 ? 189.903 153.949 175.071 1.00 48.53 103 GLY A N 1
ATOM 593 C CA . GLY A 1 103 ? 188.609 154.208 174.405 1.00 48.53 103 GLY A CA 1
ATOM 594 C C . GLY A 1 103 ? 187.547 153.209 174.837 1.00 48.53 103 GLY A C 1
ATOM 595 O O . GLY A 1 103 ? 187.927 152.100 175.263 1.00 48.53 103 GLY A O 1
ATOM 596 N N . THR A 1 104 ? 186.264 153.576 174.732 1.00 41.13 104 THR A N 1
ATOM 597 C CA . THR A 1 104 ? 185.189 152.678 175.123 1.00 41.13 104 THR A CA 1
ATOM 598 C C . THR A 1 104 ? 184.866 151.710 173.987 1.00 41.13 104 THR A C 1
ATOM 599 O O . THR A 1 104 ? 185.419 151.787 172.885 1.00 41.13 104 THR A O 1
ATOM 603 N N . SER A 1 105 ? 183.950 150.781 174.262 1.00 37.67 105 SER A N 1
ATOM 604 C CA . SER A 1 105 ? 183.550 149.806 173.254 1.00 37.67 105 SER A CA 1
ATOM 605 C C . SER A 1 105 ? 182.811 150.463 172.099 1.00 37.67 105 SER A C 1
ATOM 606 O O . SER A 1 105 ? 182.947 150.026 170.948 1.00 37.67 105 SER A O 1
ATOM 609 N N . PHE A 1 106 ? 182.027 151.504 172.381 1.00 34.87 106 PHE A N 1
ATOM 610 C CA . PHE A 1 106 ? 181.285 152.188 171.326 1.00 34.87 106 PHE A CA 1
ATOM 611 C C . PHE A 1 106 ? 182.229 152.778 170.288 1.00 34.87 106 PHE A C 1
ATOM 612 O O . PHE A 1 106 ? 182.005 152.645 169.079 1.00 34.87 106 PHE A O 1
ATOM 620 N N . VAL A 1 107 ? 183.298 153.436 170.746 1.00 36.59 107 VAL A N 1
ATOM 621 C CA . VAL A 1 107 ? 184.240 154.058 169.824 1.00 36.59 107 VAL A CA 1
ATOM 622 C C . VAL A 1 107 ? 185.000 153.010 169.018 1.00 36.59 107 VAL A C 1
ATOM 623 O O . VAL A 1 107 ? 185.294 153.214 167.834 1.00 36.59 107 VAL A O 1
ATOM 627 N N . LYS A 1 108 ? 185.331 151.882 169.645 1.00 38.73 108 LYS A N 1
ATOM 628 C CA . LYS A 1 108 ? 186.011 150.810 168.927 1.00 38.73 108 LYS A CA 1
ATOM 629 C C . LYS A 1 108 ? 185.110 150.257 167.836 1.00 38.73 108 LYS A C 1
ATOM 630 O O . LYS A 1 108 ? 185.540 150.077 166.693 1.00 38.73 108 LYS A O 1
ATOM 636 N N . LYS A 1 109 ? 183.845 149.995 168.170 1.00 35.05 109 LYS A N 1
ATOM 637 C CA . LYS A 1 109 ? 182.913 149.471 167.176 1.00 35.05 109 LYS A CA 1
ATOM 638 C C . LYS A 1 109 ? 182.696 150.464 166.042 1.00 35.05 109 LYS A C 1
ATOM 639 O O . LYS A 1 109 ? 182.637 150.078 164.870 1.00 35.05 109 LYS A O 1
ATOM 645 N N . ALA A 1 110 ? 182.528 151.739 166.402 1.00 33.47 110 ALA A N 1
ATOM 646 C CA . ALA A 1 110 ? 182.309 152.784 165.376 1.00 33.47 110 ALA A CA 1
ATOM 647 C C . ALA A 1 110 ? 183.497 152.785 164.412 1.00 33.47 110 ALA A C 1
ATOM 648 O O . ALA A 1 110 ? 183.272 152.670 163.190 1.00 33.47 110 ALA A O 1
ATOM 650 N N . LEU A 1 111 ? 184.713 152.900 164.952 1.00 34.05 111 LEU A N 1
ATOM 651 C CA . LEU A 1 111 ? 185.933 152.896 164.104 1.00 34.05 111 LEU A CA 1
ATOM 652 C C . LEU A 1 111 ? 185.922 151.650 163.216 1.00 34.05 111 LEU A C 1
ATOM 653 O O . LEU A 1 111 ? 186.111 151.797 161.992 1.00 34.05 111 LEU A O 1
ATOM 658 N N . VAL A 1 112 ? 185.706 150.474 163.812 1.00 34.22 112 VAL A N 1
ATOM 659 C CA . VAL A 1 112 ? 185.726 149.235 163.037 1.00 34.22 112 VAL A CA 1
ATOM 660 C C . VAL A 1 112 ? 184.738 149.318 161.880 1.00 34.22 112 VAL A C 1
ATOM 661 O O . VAL A 1 112 ? 185.048 148.907 160.758 1.00 34.22 112 VAL A O 1
ATOM 665 N N . PHE A 1 113 ? 183.597 149.960 162.108 1.00 32.76 113 PHE A N 1
ATOM 666 C CA . PHE A 1 113 ? 182.580 150.005 161.027 1.00 32.76 113 PHE A CA 1
ATOM 667 C C . PHE A 1 113 ? 183.041 151.015 159.968 1.00 32.76 113 PHE A C 1
ATOM 668 O O . PHE A 1 113 ? 182.775 150.788 158.775 1.00 32.76 113 PHE A O 1
ATOM 676 N N . ILE A 1 114 ? 183.743 152.072 160.386 1.00 32.81 114 ILE A N 1
ATOM 677 C CA . ILE A 1 114 ? 184.276 153.034 159.424 1.00 32.81 114 ILE A CA 1
ATOM 678 C C . ILE A 1 114 ? 185.345 152.385 158.556 1.00 32.81 114 ILE A C 1
ATOM 679 O O . ILE A 1 114 ? 185.364 152.554 157.329 1.00 32.81 114 ILE A O 1
ATOM 684 N N . PHE A 1 115 ? 186.248 151.622 159.169 1.00 37.73 115 PHE A N 1
ATOM 685 C CA . PHE A 1 115 ? 187.312 151.014 158.384 1.00 37.73 115 PHE A CA 1
ATOM 686 C C . PHE A 1 115 ? 186.824 149.832 157.559 1.00 37.73 115 PHE A C 1
ATOM 687 O O . PHE A 1 115 ? 187.389 149.557 156.496 1.00 37.73 115 PHE A O 1
ATOM 695 N N . ILE A 1 116 ? 185.773 149.134 157.998 1.00 35.16 116 ILE A N 1
ATOM 696 C CA . ILE A 1 116 ? 185.148 148.136 157.139 1.00 35.16 116 ILE A CA 1
ATOM 697 C C . ILE A 1 116 ? 184.563 148.800 155.901 1.00 35.16 116 ILE A C 1
ATOM 698 O O . ILE A 1 116 ? 184.693 148.291 154.782 1.00 35.16 116 ILE A O 1
ATOM 703 N N . ALA A 1 117 ? 183.915 149.955 156.081 1.00 36.15 117 ALA A N 1
ATOM 704 C CA . ALA A 1 117 ? 183.397 150.694 154.934 1.00 36.15 117 ALA A CA 1
ATOM 705 C C . ALA A 1 117 ? 184.524 151.158 154.018 1.00 36.15 117 ALA A C 1
ATOM 706 O O . ALA A 1 117 ? 184.382 151.142 152.789 1.00 36.15 117 ALA A O 1
ATOM 708 N N . LEU A 1 118 ? 185.645 151.591 154.597 1.00 37.04 118 LEU A N 1
ATOM 709 C CA . LEU A 1 118 ? 186.790 151.996 153.785 1.00 37.04 118 LEU A CA 1
ATOM 710 C C . LEU A 1 118 ? 187.356 150.821 152.994 1.00 37.04 118 LEU A C 1
ATOM 711 O O . LEU A 1 118 ? 187.722 150.969 151.820 1.00 37.04 118 LEU A O 1
ATOM 716 N N . ILE A 1 119 ? 187.445 149.651 153.622 1.00 39.44 119 ILE A N 1
ATOM 717 C CA . ILE A 1 119 ? 187.903 148.452 152.920 1.00 39.44 119 ILE A CA 1
ATOM 718 C C . ILE A 1 119 ? 186.935 148.093 151.802 1.00 39.44 119 ILE A C 1
ATOM 719 O O . ILE A 1 119 ? 187.347 147.669 150.715 1.00 39.44 119 ILE A O 1
ATOM 724 N N . LEU A 1 120 ? 185.634 148.252 152.049 1.00 41.59 120 LEU A N 1
ATOM 725 C CA . LEU A 1 120 ? 184.646 148.009 151.002 1.00 41.59 120 LEU A CA 1
ATOM 726 C C . LEU A 1 120 ? 184.825 148.974 149.837 1.00 41.59 120 LEU A C 1
ATOM 727 O O . LEU A 1 120 ? 184.713 148.577 148.673 1.00 41.59 120 LEU A O 1
ATOM 732 N N . GLU A 1 121 ? 185.095 150.245 150.134 1.00 44.11 121 GLU A N 1
ATOM 733 C CA . GLU A 1 121 ? 185.368 151.207 149.066 1.00 44.11 121 GLU A CA 1
ATOM 734 C C . GLU A 1 121 ? 186.607 150.804 148.273 1.00 44.11 121 GLU A C 1
ATOM 735 O O . GLU A 1 121 ? 186.617 150.890 147.038 1.00 44.11 121 GLU A O 1
ATOM 741 N N . ALA A 1 122 ? 187.659 150.369 148.967 1.00 48.32 122 ALA A N 1
ATOM 742 C CA . ALA A 1 122 ? 188.868 149.929 148.279 1.00 48.32 122 ALA A CA 1
ATOM 743 C C . ALA A 1 122 ? 188.582 148.744 147.368 1.00 48.32 122 ALA A C 1
ATOM 744 O O . ALA A 1 122 ? 189.058 148.696 146.227 1.00 48.32 122 ALA A O 1
ATOM 746 N N . LEU A 1 123 ? 187.801 147.775 147.855 1.00 49.86 123 LEU A N 1
ATOM 747 C CA . LEU A 1 123 ? 187.434 146.636 147.020 1.00 49.86 123 LEU A CA 1
ATOM 748 C C . LEU A 1 123 ? 186.597 147.064 145.824 1.00 49.86 123 LEU A C 1
ATOM 749 O O . LEU A 1 123 ? 186.767 146.527 144.722 1.00 49.86 123 LEU A O 1
ATOM 754 N N . LEU A 1 124 ? 185.685 148.022 146.016 1.00 54.22 124 LEU A N 1
ATOM 755 C CA . LEU A 1 124 ? 184.930 148.559 144.890 1.00 54.22 124 LEU A CA 1
ATOM 756 C C . LEU A 1 124 ? 185.850 149.231 143.881 1.00 54.22 124 LEU A C 1
ATOM 757 O O . LEU A 1 124 ? 185.550 149.245 142.679 1.00 54.22 124 LEU A O 1
ATOM 762 N N . GLY A 1 125 ? 186.963 149.799 144.347 1.00 60.22 125 GLY A N 1
ATOM 763 C CA . GLY A 1 125 ? 187.962 150.307 143.420 1.00 60.22 125 GLY A CA 1
ATOM 764 C C . GLY A 1 125 ? 188.525 149.219 142.528 1.00 60.22 125 GLY A C 1
ATOM 765 O O . GLY A 1 125 ? 188.775 149.439 141.342 1.00 60.22 125 GLY A O 1
ATOM 766 N N . MET A 1 126 ? 188.732 148.028 143.088 1.00 64.09 126 MET A N 1
ATOM 767 C CA . MET A 1 126 ? 189.155 146.874 142.305 1.00 64.09 126 MET A CA 1
ATOM 768 C C . MET A 1 126 ? 187.980 146.349 141.491 1.00 64.09 126 MET A C 1
ATOM 769 O O . MET A 1 126 ? 187.130 145.616 142.012 1.00 64.09 126 MET A O 1
ATOM 774 N N . ARG A 1 127 ? 187.928 146.707 140.211 1.00 71.14 127 ARG A N 1
ATOM 775 C CA . ARG A 1 127 ? 186.768 146.422 139.376 1.00 71.14 127 ARG A CA 1
ATOM 776 C C . ARG A 1 127 ? 187.108 145.223 138.503 1.00 71.14 127 ARG A C 1
ATOM 777 O O . ARG A 1 127 ? 187.047 145.313 137.274 1.00 71.14 127 ARG A O 1
ATOM 785 N N . VAL A 1 128 ? 187.468 144.123 139.180 1.00 83.37 128 VAL A N 1
ATOM 786 C CA . VAL A 1 128 ? 187.767 142.853 138.461 1.00 83.37 128 VAL A CA 1
ATOM 787 C C . VAL A 1 128 ? 186.506 142.581 137.654 1.00 83.37 128 VAL A C 1
ATOM 788 O O . VAL A 1 128 ? 185.400 142.741 138.208 1.00 83.37 128 VAL A O 1
ATOM 792 N N . VAL A 1 129 ? 186.670 142.179 136.401 1.00 91.28 129 VAL A N 1
ATOM 793 C CA . VAL A 1 129 ? 185.510 142.009 135.530 1.00 91.28 129 VAL A CA 1
ATOM 794 C C . VAL A 1 129 ? 184.692 140.775 135.900 1.00 91.28 129 VAL A C 1
ATOM 795 O O . VAL A 1 129 ? 185.160 139.641 135.764 1.00 91.28 129 VAL A O 1
ATOM 799 N N . ILE A 1 130 ? 183.468 141.005 136.382 1.00 90.62 130 ILE A N 1
ATOM 800 C CA . ILE A 1 130 ? 182.562 139.870 136.733 1.00 90.62 130 ILE A CA 1
ATOM 801 C C . ILE A 1 130 ? 181.953 139.335 135.435 1.00 90.62 130 ILE A C 1
ATOM 802 O O . ILE A 1 130 ? 182.133 138.135 135.151 1.00 90.62 130 ILE A O 1
ATOM 807 N N . THR A 1 131 ? 181.265 140.197 134.684 1.00 94.18 131 THR A N 1
ATOM 808 C CA . THR A 1 131 ? 180.675 139.788 133.381 1.00 94.18 131 THR A CA 1
ATOM 809 C C . THR A 1 131 ? 180.829 140.936 132.381 1.00 94.18 131 THR A C 1
ATOM 810 O O . THR A 1 131 ? 180.657 142.100 132.792 1.00 94.18 131 THR A O 1
ATOM 814 N N . GLU A 1 132 ? 181.135 140.616 131.119 1.00 91.23 132 GLU A N 1
ATOM 815 C CA . GLU A 1 132 ? 181.331 141.665 130.084 1.00 91.23 132 GLU A CA 1
ATOM 816 C C . GLU A 1 132 ? 179.976 142.026 129.465 1.00 91.23 132 GLU A C 1
ATOM 817 O O . GLU A 1 132 ? 179.953 142.884 128.561 1.00 91.23 132 GLU A O 1
ATOM 823 N N . ALA A 1 133 ? 178.897 141.396 129.938 1.00 84.63 133 ALA A N 1
ATOM 824 C CA . ALA A 1 133 ? 177.546 141.729 129.430 1.00 84.63 133 ALA A CA 1
ATOM 825 C C . ALA A 1 133 ? 177.350 143.245 129.514 1.00 84.63 133 ALA A C 1
ATOM 826 O O . ALA A 1 133 ? 177.430 143.784 130.631 1.00 84.63 133 ALA A O 1
ATOM 828 N N . PRO A 1 134 ? 177.086 143.950 128.392 1.00 83.45 134 PRO A N 1
ATOM 829 C CA . PRO A 1 134 ? 176.974 145.411 128.415 1.00 83.45 134 PRO A CA 1
ATOM 830 C C . PRO A 1 134 ? 175.934 145.868 129.447 1.00 83.45 134 PRO A C 1
ATOM 831 O O . PRO A 1 134 ? 176.237 146.754 130.226 1.00 83.45 134 PRO A O 1
ATOM 835 N N . LEU A 1 135 ? 174.751 145.248 129.430 1.00 77.43 135 LEU A N 1
ATOM 836 C CA . LEU A 1 135 ? 173.689 145.602 130.409 1.00 77.43 135 LEU A CA 1
ATOM 837 C C . LEU A 1 135 ? 174.199 145.430 131.843 1.00 77.43 135 LEU A C 1
ATOM 838 O O . LEU A 1 135 ? 174.215 146.428 132.588 1.00 77.43 135 LEU A O 1
ATOM 843 N N . LEU A 1 136 ? 174.604 144.208 132.203 1.00 73.09 136 LEU A N 1
ATOM 844 C CA . LEU A 1 136 ? 175.094 143.955 133.551 1.00 73.09 136 LEU A CA 1
ATOM 845 C C . LEU A 1 136 ? 176.382 144.709 133.844 1.00 73.09 136 LEU A C 1
ATOM 846 O O . LEU A 1 136 ? 176.687 144.971 135.011 1.00 73.09 136 LEU A O 1
ATOM 851 N N . ARG A 1 137 ? 177.171 145.038 132.820 1.00 75.20 137 ARG A N 1
ATOM 852 C CA . ARG A 1 137 ? 178.313 145.925 133.011 1.00 75.20 137 ARG A CA 1
ATOM 853 C C . ARG A 1 137 ? 177.892 147.334 133.416 1.00 75.20 137 ARG A C 1
ATOM 854 O O . ARG A 1 137 ? 178.436 147.910 134.366 1.00 75.20 137 ARG A O 1
ATOM 862 N N . GLU A 1 138 ? 176.937 147.899 132.674 1.00 64.35 138 GLU A N 1
ATOM 863 C CA . GLU A 1 138 ? 176.455 149.270 132.989 1.00 64.35 138 GLU A CA 1
ATOM 864 C C . GLU A 1 138 ? 175.845 149.268 134.395 1.00 64.35 138 GLU A C 1
ATOM 865 O O . GLU A 1 138 ? 176.197 150.157 135.194 1.00 64.35 138 GLU A O 1
ATOM 871 N N . LEU A 1 139 ? 174.973 148.297 134.676 1.00 57.68 139 LEU A N 1
ATOM 872 C CA . LEU A 1 139 ? 174.338 148.198 136.017 1.00 57.68 139 LEU A CA 1
ATOM 873 C C . LEU A 1 139 ? 175.434 148.158 137.085 1.00 57.68 139 LEU A C 1
ATOM 874 O O . LEU A 1 139 ? 175.357 148.962 138.035 1.00 57.68 139 LEU A O 1
ATOM 879 N N . LEU A 1 140 ? 176.412 147.260 136.933 1.00 57.43 140 LEU A N 1
ATOM 880 C CA . LEU A 1 140 ? 177.448 147.131 137.948 1.00 57.43 140 LEU A CA 1
ATOM 881 C C . LEU A 1 140 ? 178.249 148.415 138.092 1.00 57.43 140 LEU A C 1
ATOM 882 O O . LEU A 1 140 ? 178.698 148.742 139.195 1.00 57.43 140 LEU A O 1
ATOM 887 N N . HIS A 1 141 ? 178.444 149.149 136.994 1.00 56.01 141 HIS A N 1
ATOM 888 C CA . HIS A 1 141 ? 179.073 150.462 137.090 1.00 56.01 141 HIS A CA 1
ATOM 889 C C . HIS A 1 141 ? 178.235 151.401 137.950 1.00 56.01 141 HIS A C 1
ATOM 890 O O . HIS A 1 141 ? 178.761 152.109 138.819 1.00 56.01 141 HIS A O 1
ATOM 897 N N . TYR A 1 142 ? 176.917 151.403 137.724 1.00 45.85 142 TYR A N 1
ATOM 898 C CA . TYR A 1 142 ? 176.029 152.202 138.565 1.00 45.85 142 TYR A CA 1
ATOM 899 C C . TYR A 1 142 ? 176.117 151.762 140.018 1.00 45.85 142 TYR A C 1
ATOM 900 O O . TYR A 1 142 ? 176.139 152.600 140.929 1.00 45.85 142 TYR A O 1
ATOM 909 N N . VAL A 1 143 ? 176.161 150.448 140.253 1.00 45.56 143 VAL A N 1
ATOM 910 C CA . VAL A 1 143 ? 176.213 149.931 141.618 1.00 45.56 143 VAL A CA 1
ATOM 911 C C . VAL A 1 143 ? 177.486 150.393 142.313 1.00 45.56 143 VAL A C 1
ATOM 912 O O . VAL A 1 143 ? 177.454 150.844 143.459 1.00 45.56 143 VAL A O 1
ATOM 916 N N . TYR A 1 144 ? 178.627 150.293 141.625 1.00 50.26 144 TYR A N 1
ATOM 917 C CA . TYR A 1 144 ? 179.889 150.725 142.214 1.00 50.26 144 TYR A CA 1
ATOM 918 C C . TYR A 1 144 ? 179.867 152.214 142.528 1.00 50.26 144 TYR A C 1
ATOM 919 O O . TYR A 1 144 ? 180.234 152.643 143.635 1.00 50.26 144 TYR A O 1
ATOM 928 N N . THR A 1 145 ? 179.425 153.025 141.561 1.00 41.14 145 THR A N 1
ATOM 929 C CA . THR A 1 145 ? 179.451 154.469 141.751 1.00 41.14 145 THR A CA 1
ATOM 930 C C . THR A 1 145 ? 178.524 154.895 142.881 1.00 41.14 145 THR A C 1
ATOM 931 O O . THR A 1 145 ? 178.875 155.764 143.687 1.00 41.14 145 THR A O 1
ATOM 935 N N . SER A 1 146 ? 177.336 154.290 142.966 1.00 34.13 146 SER A N 1
ATOM 936 C CA . SER A 1 146 ? 176.406 154.639 144.035 1.00 34.13 146 SER A CA 1
ATOM 937 C C . SER A 1 146 ? 176.893 154.125 145.383 1.00 34.13 146 SER A C 1
ATOM 938 O O . SER A 1 146 ? 176.747 154.810 146.402 1.00 34.13 146 SER A O 1
ATOM 941 N N . ALA A 1 147 ? 177.469 152.920 145.412 1.00 34.47 147 ALA A N 1
ATOM 942 C CA . ALA A 1 147 ? 177.913 152.335 146.667 1.00 34.47 147 ALA A CA 1
ATOM 943 C C . ALA A 1 147 ? 179.071 153.109 147.267 1.00 34.47 147 ALA A C 1
ATOM 944 O O . ALA A 1 147 ? 179.184 153.194 148.494 1.00 34.47 147 ALA A O 1
ATOM 946 N N . HIS A 1 148 ? 179.941 153.682 146.431 1.00 36.97 148 HIS A N 1
ATOM 947 C CA . HIS A 1 148 ? 181.002 154.530 146.966 1.00 36.97 148 HIS A CA 1
ATOM 948 C C . HIS A 1 148 ? 180.423 155.677 147.789 1.00 36.97 148 HIS A C 1
ATOM 949 O O . HIS A 1 148 ? 180.832 155.912 148.932 1.00 36.97 148 HIS A O 1
ATOM 956 N N . LEU A 1 149 ? 179.442 156.390 147.230 1.00 29.25 149 LEU A N 1
ATOM 957 C CA . LEU A 1 149 ? 178.840 157.508 147.946 1.00 29.25 149 LEU A CA 1
ATOM 958 C C . LEU A 1 149 ? 178.029 157.046 149.148 1.00 29.25 149 LEU A C 1
ATOM 959 O O . LEU A 1 149 ? 178.002 157.735 150.173 1.00 29.25 149 LEU A O 1
ATOM 964 N N . ILE A 1 150 ? 177.353 155.902 149.042 1.00 26.98 150 ILE A N 1
ATOM 965 C CA . ILE A 1 150 ? 176.600 155.383 150.180 1.00 26.98 150 ILE A CA 1
ATOM 966 C C . ILE A 1 150 ? 177.537 155.074 151.339 1.00 26.98 150 ILE A C 1
ATOM 967 O O . ILE A 1 150 ? 177.250 155.402 152.497 1.00 26.98 150 ILE A O 1
ATOM 972 N N . LEU A 1 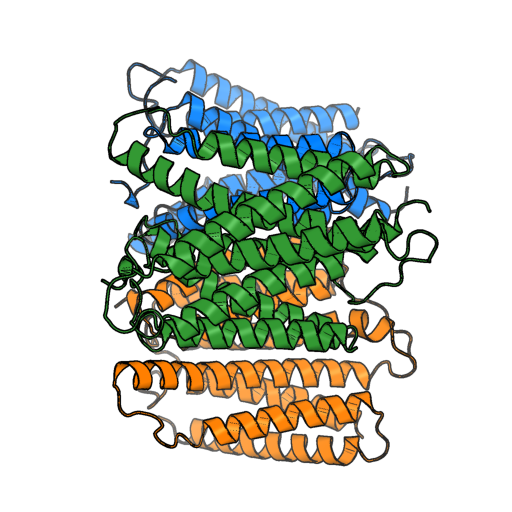151 ? 178.683 154.457 151.047 1.00 30.11 151 LEU A N 1
ATOM 973 C CA . LEU A 1 151 ? 179.660 154.173 152.090 1.00 30.11 151 LEU A CA 1
ATOM 974 C C . LEU A 1 151 ? 180.256 155.453 152.653 1.00 30.11 151 LEU A C 1
ATOM 975 O O . LEU A 1 151 ? 180.519 155.541 153.856 1.00 30.11 151 LEU A O 1
ATOM 980 N N . SER A 1 152 ? 180.472 156.460 151.805 1.00 27.83 152 SER A N 1
ATOM 981 C CA . SER A 1 152 ? 180.962 157.745 152.298 1.00 27.83 152 SER A CA 1
ATOM 982 C C . SER A 1 152 ? 179.971 158.372 153.276 1.00 27.83 152 SER A C 1
ATOM 983 O O . SER A 1 152 ? 180.361 158.877 154.337 1.00 27.83 152 SER A O 1
ATOM 986 N N . VAL A 1 153 ? 178.684 158.344 152.933 1.00 25.34 153 VAL A N 1
ATOM 987 C CA . VAL A 1 153 ? 177.664 158.911 153.810 1.00 25.34 153 VAL A CA 1
ATOM 988 C C . VAL A 1 153 ? 177.581 158.124 155.112 1.00 25.34 153 VAL A C 1
ATOM 989 O O . VAL A 1 153 ? 177.418 158.703 156.195 1.00 25.34 153 VAL A O 1
ATOM 993 N N . PHE A 1 154 ? 177.678 156.794 155.032 1.00 25.55 154 PHE A N 1
ATOM 994 C CA . PHE A 1 154 ? 177.686 155.985 156.248 1.00 25.55 154 PHE A CA 1
ATOM 995 C C . PHE A 1 154 ? 178.871 156.335 157.138 1.00 25.55 154 PHE A C 1
ATOM 996 O O . PHE A 1 154 ? 178.726 156.442 158.362 1.00 25.55 154 PHE A O 1
ATOM 1004 N N . ILE A 1 155 ? 180.050 156.517 156.541 1.00 26.71 155 ILE A N 1
ATOM 1005 C CA . ILE A 1 155 ? 181.236 156.877 157.314 1.00 26.71 155 ILE A CA 1
ATOM 1006 C C . ILE A 1 155 ? 181.041 158.227 157.988 1.00 26.71 155 ILE A C 1
ATOM 1007 O O . ILE A 1 155 ? 181.366 158.399 159.167 1.00 26.71 155 ILE A O 1
ATOM 1012 N N . LEU A 1 156 ? 180.506 159.202 157.253 1.00 24.73 156 LEU A N 1
ATOM 1013 C CA . LEU A 1 156 ? 180.287 160.524 157.831 1.00 24.73 156 LEU A CA 1
ATOM 1014 C C . LEU A 1 156 ? 179.302 160.465 158.991 1.00 24.73 156 LEU A C 1
ATOM 1015 O O . LEU A 1 156 ? 179.532 161.067 160.045 1.00 24.73 156 LEU A O 1
ATOM 1020 N N . SER A 1 157 ? 178.198 159.736 158.820 1.00 24.79 157 SER A N 1
ATOM 1021 C CA . SER A 1 157 ? 177.211 159.626 159.890 1.00 24.79 157 SER A CA 1
ATOM 1022 C C . SER A 1 157 ? 177.799 158.938 161.114 1.00 24.79 157 SER A C 1
ATOM 1023 O O . SER A 1 157 ? 177.603 159.394 162.251 1.00 24.79 157 SER A O 1
ATOM 1026 N N . THR A 1 158 ? 178.526 157.840 160.907 1.00 25.53 158 THR A N 1
ATOM 1027 C CA . THR A 1 158 ? 179.109 157.114 162.028 1.00 25.53 158 THR A CA 1
ATOM 1028 C C . THR A 1 158 ? 180.134 157.969 162.765 1.00 25.53 158 THR A C 1
ATOM 1029 O O . THR A 1 158 ? 180.162 157.979 164.000 1.00 25.53 158 THR A O 1
ATOM 1033 N N . ILE A 1 159 ? 180.974 158.696 162.028 1.00 26.05 159 ILE A N 1
ATOM 1034 C CA . ILE A 1 159 ? 181.993 159.499 162.692 1.00 26.05 159 ILE A CA 1
ATOM 1035 C C . ILE A 1 159 ? 181.361 160.687 163.408 1.00 26.05 159 ILE A C 1
ATOM 1036 O O . ILE A 1 159 ? 181.855 161.114 164.455 1.00 26.05 159 ILE A O 1
ATOM 1041 N N . THR A 1 160 ? 180.253 161.226 162.888 1.00 24.35 160 THR A N 1
ATOM 1042 C CA . THR A 1 160 ? 179.572 162.301 163.606 1.00 24.35 160 THR A CA 1
ATOM 1043 C C . THR A 1 160 ? 178.942 161.791 164.898 1.00 24.35 160 THR A C 1
ATOM 1044 O O . THR A 1 160 ? 179.003 162.464 165.936 1.00 24.35 160 THR A O 1
ATOM 1048 N N . ILE A 1 161 ? 178.336 160.603 164.858 1.00 26.38 161 ILE A N 1
ATOM 1049 C CA . ILE A 1 161 ? 177.780 160.028 166.081 1.00 26.38 161 ILE A CA 1
ATOM 1050 C C . ILE A 1 161 ? 178.891 159.736 167.083 1.00 26.38 161 ILE A C 1
ATOM 1051 O O . ILE A 1 161 ? 178.730 159.949 168.290 1.00 26.38 161 ILE A O 1
ATOM 1056 N N . THR A 1 162 ? 180.040 159.259 166.600 1.00 28.93 162 THR A N 1
ATOM 1057 C CA . THR A 1 162 ? 181.179 159.029 167.484 1.00 28.93 162 THR A CA 1
ATOM 1058 C C . THR A 1 162 ? 181.674 160.328 168.104 1.00 28.93 162 THR A C 1
ATOM 1059 O O . THR A 1 162 ? 182.013 160.371 169.293 1.00 28.93 162 THR A O 1
ATOM 1063 N N . TYR A 1 163 ? 181.735 161.396 167.306 1.00 31.05 163 TYR A N 1
ATOM 1064 C CA . TYR A 1 163 ? 182.160 162.691 167.826 1.00 31.05 163 TYR A CA 1
ATOM 1065 C C . TYR A 1 163 ? 181.202 163.191 168.892 1.00 31.05 163 TYR A C 1
ATOM 1066 O O . TYR A 1 163 ? 181.625 163.802 169.880 1.00 31.05 163 TYR A O 1
ATOM 1075 N N . TYR A 1 164 ? 179.903 162.971 168.708 1.00 30.08 164 TYR A N 1
ATOM 1076 C CA . TYR A 1 164 ? 178.973 163.278 169.788 1.00 30.08 164 TYR A CA 1
ATOM 1077 C C . TYR A 1 164 ? 179.252 162.416 171.007 1.00 30.08 164 TYR A C 1
ATOM 1078 O O . TYR A 1 164 ? 179.170 162.890 172.146 1.00 30.08 164 TYR A O 1
ATOM 1087 N N . TYR A 1 165 ? 179.565 161.137 170.792 1.00 34.42 165 TYR A N 1
ATOM 1088 C CA . TYR A 1 165 ? 179.742 160.217 171.911 1.00 34.42 165 TYR A CA 1
ATOM 1089 C C . TYR A 1 165 ? 180.932 160.607 172.777 1.00 34.42 165 TYR A C 1
ATOM 1090 O O . TYR A 1 165 ? 180.867 160.507 174.007 1.00 34.42 165 TYR A O 1
ATOM 1099 N N . VAL A 1 166 ? 182.037 161.025 172.157 1.00 33.43 166 VAL A N 1
ATOM 1100 C CA . VAL A 1 166 ? 183.221 161.364 172.945 1.00 33.43 166 VAL A CA 1
ATOM 1101 C C . VAL A 1 166 ? 182.953 162.593 173.804 1.00 33.43 166 VAL A C 1
ATOM 1102 O O . VAL A 1 166 ? 183.432 162.687 174.942 1.00 33.43 166 VAL A O 1
ATOM 1106 N N . LYS A 1 167 ? 182.192 163.555 173.287 1.00 35.01 167 LYS A N 1
ATOM 1107 C CA . LYS A 1 167 ? 181.670 164.619 174.126 1.00 35.01 167 LYS A CA 1
ATOM 1108 C C . LYS A 1 167 ? 180.500 164.084 174.954 1.00 35.01 167 LYS A C 1
ATOM 1109 O O . LYS A 1 167 ? 179.968 163.004 174.701 1.00 35.01 167 LYS A O 1
ATOM 1115 N N . PHE A 1 168 ? 180.110 164.856 175.966 1.00 39.93 168 PHE A N 1
ATOM 1116 C CA . PHE A 1 168 ? 178.973 164.513 176.823 1.00 39.93 168 PHE A CA 1
ATOM 1117 C C . PHE A 1 168 ? 179.104 163.114 177.420 1.00 39.93 168 PHE A C 1
ATOM 1118 O O . PHE A 1 168 ? 178.102 162.501 177.801 1.00 39.93 168 PHE A O 1
ATOM 1126 N N . PHE A 1 169 ? 180.330 162.586 177.493 1.00 45.15 169 PHE A N 1
ATOM 1127 C CA . PHE A 1 169 ? 180.514 161.200 177.903 1.00 45.15 169 PHE A CA 1
ATOM 1128 C C . PHE A 1 169 ? 180.037 160.973 179.333 1.00 45.15 169 PHE A C 1
ATOM 1129 O O . PHE A 1 169 ? 179.381 159.966 179.624 1.00 45.15 169 PHE A O 1
ATOM 1137 N N . GLY A 1 170 ? 180.356 161.893 180.236 1.00 50.19 170 GLY A N 1
ATOM 1138 C CA . GLY A 1 170 ? 179.860 161.800 181.592 1.00 50.19 170 GLY A CA 1
ATOM 1139 C C . GLY A 1 170 ? 178.603 162.614 181.802 1.00 50.19 170 GLY A C 1
ATOM 1140 O O . GLY A 1 170 ? 177.909 162.458 182.810 1.00 50.19 170 GLY A O 1
ATOM 1141 N N . GLU A 1 171 ? 178.296 163.484 180.843 1.00 51.88 171 GLU A N 1
ATOM 1142 C CA . GLU A 1 171 ? 177.148 164.367 180.949 1.00 51.88 171 GLU A CA 1
ATOM 1143 C C . GLU A 1 171 ? 175.859 163.616 180.633 1.00 51.88 171 GLU A C 1
ATOM 1144 O O . GLU A 1 171 ? 175.859 162.547 180.020 1.00 51.88 171 GLU A O 1
ATOM 1150 N N . ARG A 1 172 ? 174.748 164.197 181.070 1.00 54.76 172 ARG A N 1
ATOM 1151 C CA . ARG A 1 172 ? 173.441 163.651 180.733 1.00 54.76 172 ARG A CA 1
ATOM 1152 C C . ARG A 1 172 ? 173.057 164.082 179.324 1.00 54.76 172 ARG A C 1
ATOM 1153 O O . ARG A 1 172 ? 173.042 165.282 179.032 1.00 54.76 172 ARG A O 1
ATOM 1161 N N . PRO A 1 173 ? 172.746 163.150 178.430 1.00 48.91 173 PRO A N 1
ATOM 1162 C CA . PRO A 1 173 ? 172.515 163.514 177.028 1.00 48.91 173 PRO A CA 1
ATOM 1163 C C . PRO A 1 173 ? 171.182 164.214 176.808 1.00 48.91 173 PRO A C 1
ATOM 1164 O O . PRO A 1 173 ? 170.188 163.571 176.462 1.00 48.91 173 PRO A O 1
ATOM 1168 N N . LYS A 1 174 ? 171.154 165.527 177.018 1.00 47.89 174 LYS A N 1
ATOM 1169 C CA . LYS A 1 174 ? 169.948 166.295 176.748 1.00 47.89 174 LYS A CA 1
ATOM 1170 C C . LYS A 1 174 ? 169.611 166.246 175.264 1.00 47.89 174 LYS A C 1
ATOM 1171 O O . LYS A 1 174 ? 170.491 166.186 174.403 1.00 47.89 174 LYS A O 1
ATOM 1177 N N . GLU A 1 175 ? 168.310 166.253 174.951 1.00 46.50 175 GLU A N 1
ATOM 1178 C CA . GLU A 1 175 ? 167.876 166.151 173.530 1.00 46.50 175 GLU A CA 1
ATOM 1179 C C . GLU A 1 175 ? 167.963 167.526 172.860 1.00 46.50 175 GLU A C 1
ATOM 1180 O O . GLU A 1 175 ? 168.185 168.519 173.579 1.00 46.50 175 GLU A O 1
ATOM 1186 N N . TYR A 1 176 ? 167.797 167.574 171.534 1.00 38.14 176 TYR A N 1
ATOM 1187 C CA . TYR A 1 176 ? 167.883 168.858 170.787 1.00 38.14 176 TYR A CA 1
ATOM 1188 C C . TYR A 1 176 ? 166.581 169.101 170.015 1.00 38.14 176 TYR A C 1
ATOM 1189 O O . TYR A 1 176 ? 166.102 170.251 170.001 1.00 38.14 176 TYR A O 1
ATOM 1198 N N . ILE A 1 177 ? 166.035 168.054 169.390 1.00 31.32 177 ILE A N 1
ATOM 1199 C CA . ILE A 1 177 ? 164.787 168.198 168.583 1.00 31.32 177 ILE A CA 1
ATOM 1200 C C . ILE A 1 177 ? 163.808 167.086 168.976 1.00 31.32 177 ILE A C 1
ATOM 1201 O O . ILE A 1 177 ? 164.275 166.005 169.385 1.00 31.32 177 ILE A O 1
ATOM 1206 N N . PRO A 1 178 ? 162.477 167.301 168.868 1.00 28.80 178 PRO A N 1
ATOM 1207 C CA . PRO A 1 178 ? 161.488 166.301 169.295 1.00 28.80 178 PRO A CA 1
ATOM 1208 C C . PRO A 1 178 ? 161.559 164.984 168.507 1.00 28.80 178 PRO A C 1
ATOM 1209 O O . PRO A 1 178 ? 161.355 163.947 169.110 1.00 28.80 178 PRO A O 1
ATOM 1213 N N . TYR A 1 179 ? 161.822 165.056 167.199 1.00 24.54 179 TYR A N 1
ATOM 1214 C CA . TYR A 1 179 ? 161.815 163.828 166.360 1.00 24.54 179 TYR A CA 1
ATOM 1215 C C . TYR A 1 179 ? 163.127 163.718 165.576 1.00 24.54 179 TYR A C 1
ATOM 1216 O O . TYR A 1 179 ? 163.110 163.927 164.351 1.00 24.54 179 TYR A O 1
ATOM 1225 N N . ALA A 1 180 ? 164.221 163.381 166.263 1.00 22.78 180 ALA A N 1
ATOM 1226 C CA . ALA A 1 180 ? 165.533 163.232 165.591 1.00 22.78 180 ALA A CA 1
ATOM 1227 C C . ALA A 1 180 ? 165.563 161.924 164.796 1.00 22.78 180 ALA A C 1
ATOM 1228 O O . ALA A 1 180 ? 166.060 161.941 163.655 1.00 22.78 180 ALA A O 1
ATOM 1230 N N . ASP A 1 181 ? 165.046 160.838 165.377 1.00 21.32 181 ASP A N 1
ATOM 1231 C CA . ASP A 1 181 ? 165.101 159.509 164.710 1.00 21.32 181 ASP A CA 1
ATOM 1232 C C . ASP A 1 181 ? 164.373 159.516 163.361 1.00 21.32 181 ASP A C 1
ATOM 1233 O O . ASP A 1 181 ? 165.016 159.192 162.345 1.00 21.32 181 ASP A O 1
ATOM 1238 N N . ALA A 1 182 ? 163.080 159.858 163.358 1.00 17.45 182 ALA A N 1
ATOM 1239 C CA . ALA A 1 182 ? 162.312 159.867 162.120 1.00 17.45 182 ALA A CA 1
ATOM 1240 C C . ALA A 1 182 ? 162.945 160.847 161.143 1.00 17.45 182 ALA A C 1
ATOM 1241 O O . ALA A 1 182 ? 163.029 160.573 159.939 1.00 17.45 182 ALA A O 1
ATOM 1243 N N . LEU A 1 183 ? 163.400 161.995 161.648 1.00 17.04 183 LEU A N 1
ATOM 1244 C CA . LEU A 1 183 ? 164.088 162.960 160.800 1.00 17.04 183 LEU A CA 1
ATOM 1245 C C . LEU A 1 183 ? 165.359 162.362 160.213 1.00 17.04 183 LEU A C 1
ATOM 1246 O O . LEU A 1 183 ? 165.656 162.554 159.033 1.00 17.04 183 LEU A O 1
ATOM 1251 N N . TYR A 1 184 ? 166.117 161.622 161.025 1.00 17.20 184 TYR A N 1
ATOM 1252 C CA . TYR A 1 184 ? 167.337 160.990 160.540 1.00 17.20 184 TYR A CA 1
ATOM 1253 C C . TYR A 1 184 ? 167.032 159.996 159.427 1.00 17.20 184 TYR A C 1
ATOM 1254 O O . TYR A 1 184 ? 167.697 159.992 158.386 1.00 17.20 184 TYR A O 1
ATOM 1263 N N . VAL A 1 185 ? 166.031 159.142 159.631 1.00 15.62 185 VAL A N 1
ATOM 1264 C CA . VAL A 1 185 ? 165.713 158.119 158.638 1.00 15.62 185 VAL A CA 1
ATOM 1265 C C . VAL A 1 185 ? 165.223 158.760 157.343 1.00 15.62 185 VAL A C 1
ATOM 1266 O O . VAL A 1 185 ? 165.646 158.384 156.243 1.00 15.62 185 VAL A O 1
ATOM 1270 N N . ALA A 1 186 ? 164.323 159.740 157.456 1.00 15.09 186 ALA A N 1
ATOM 1271 C CA . ALA A 1 186 ? 163.804 160.407 156.263 1.00 15.09 186 ALA A CA 1
ATOM 1272 C C . ALA A 1 186 ? 164.906 161.148 155.519 1.00 15.09 186 ALA A C 1
ATOM 1273 O O . ALA A 1 186 ? 164.971 161.108 154.282 1.00 15.09 186 ALA A O 1
ATOM 1275 N N . THR A 1 187 ? 165.793 161.822 156.254 1.00 16.83 187 THR A N 1
ATOM 1276 C CA . THR A 1 187 ? 166.895 162.530 155.623 1.00 16.83 187 THR A CA 1
ATOM 1277 C C . THR A 1 187 ? 167.844 161.569 154.927 1.00 16.83 187 THR A C 1
ATOM 1278 O O . THR A 1 187 ? 168.325 161.854 153.825 1.00 16.83 187 THR A O 1
ATOM 1282 N N . MET A 1 188 ? 168.137 160.427 155.551 1.00 16.00 188 MET A N 1
ATOM 1283 C CA . MET A 1 188 ? 169.019 159.456 154.912 1.00 16.00 188 MET A CA 1
ATOM 1284 C C . MET A 1 188 ? 168.388 158.886 153.650 1.00 16.00 188 MET A C 1
ATOM 1285 O O . MET A 1 188 ? 169.081 158.649 152.655 1.00 16.00 188 MET A O 1
ATOM 1290 N N . PHE A 1 189 ? 167.073 158.661 153.667 1.00 13.51 189 PHE A N 1
ATOM 1291 C CA . PHE A 1 189 ? 166.411 158.211 152.447 1.00 13.51 189 PHE A CA 1
ATOM 1292 C C . PHE A 1 189 ? 166.482 159.272 151.354 1.00 13.51 189 PHE A C 1
ATOM 1293 O O . PHE A 1 189 ? 166.676 158.950 150.177 1.00 13.51 189 PHE A O 1
ATOM 1301 N N . GLN A 1 190 ? 166.339 160.543 151.728 1.00 14.60 190 GLN A N 1
ATOM 1302 C CA . GLN A 1 190 ? 166.475 161.613 150.739 1.00 14.60 190 GLN A CA 1
ATOM 1303 C C . GLN A 1 190 ? 167.895 161.684 150.182 1.00 14.60 190 GLN A C 1
ATOM 1304 O O . GLN A 1 190 ? 168.087 161.928 148.988 1.00 14.60 190 GLN A O 1
ATOM 1310 N N . ILE A 1 191 ? 168.898 161.483 151.036 1.00 16.35 191 ILE A N 1
ATOM 1311 C CA . ILE A 1 191 ? 170.281 161.463 150.571 1.00 16.35 191 ILE A CA 1
ATOM 1312 C C . ILE A 1 191 ? 170.502 160.307 149.605 1.00 16.35 191 ILE A C 1
ATOM 1313 O O . ILE A 1 191 ? 171.192 160.445 148.589 1.00 16.35 191 ILE A O 1
ATOM 1318 N N . LEU A 1 192 ? 169.926 159.143 149.915 1.00 16.90 192 LEU A N 1
ATOM 1319 C CA . LEU A 1 192 ? 170.003 158.003 149.009 1.00 16.90 192 LEU A CA 1
ATOM 1320 C C . LEU A 1 192 ? 169.358 158.323 147.667 1.00 16.90 192 LEU A C 1
ATOM 1321 O O . LEU A 1 192 ? 169.886 157.960 146.608 1.00 16.90 192 LEU A O 1
ATOM 1326 N N . LEU A 1 193 ? 168.208 158.998 147.696 1.00 15.18 193 LEU A N 1
ATOM 1327 C CA . LEU A 1 193 ? 167.560 159.415 146.456 1.00 15.18 193 LEU A CA 1
ATOM 1328 C C . LEU A 1 193 ? 168.455 160.346 145.653 1.00 15.18 193 LEU A C 1
ATOM 1329 O O . LEU A 1 193 ? 168.565 160.211 144.432 1.00 15.18 193 LEU A O 1
ATOM 1334 N N . GLY A 1 194 ? 169.097 161.300 146.324 1.00 17.91 194 GLY A N 1
ATOM 1335 C CA . GLY A 1 194 ? 169.996 162.204 145.627 1.00 17.91 194 GLY A CA 1
ATOM 1336 C C . GLY A 1 194 ? 171.179 161.488 145.009 1.00 17.91 194 GLY A C 1
ATOM 1337 O O . GLY A 1 194 ? 171.592 161.796 143.888 1.00 17.91 194 GLY A O 1
ATOM 1338 N N . ILE A 1 195 ? 171.742 160.517 145.731 1.00 19.09 195 ILE A N 1
ATOM 1339 C CA . ILE A 1 195 ? 172.846 159.728 145.191 1.00 19.09 195 ILE A CA 1
ATOM 1340 C C . ILE A 1 195 ? 172.391 158.961 143.957 1.00 19.09 195 ILE A C 1
ATOM 1341 O O . ILE A 1 195 ? 173.112 158.894 142.950 1.00 19.09 195 ILE A O 1
ATOM 1346 N N . PHE A 1 196 ? 171.196 158.371 144.011 1.00 20.58 196 PHE A N 1
ATOM 1347 C CA . PHE A 1 196 ? 170.679 157.651 142.852 1.00 20.58 196 PHE A CA 1
ATOM 1348 C C . PHE A 1 196 ? 170.478 158.582 141.664 1.00 20.58 196 PHE A C 1
ATOM 1349 O O . PHE A 1 196 ? 170.778 158.215 140.523 1.00 20.58 196 PHE A O 1
ATOM 1357 N N . VAL A 1 197 ? 169.962 159.789 141.909 1.00 21.72 197 VAL A N 1
ATOM 1358 C CA . VAL A 1 197 ? 169.802 160.757 140.828 1.00 21.72 197 VAL A CA 1
ATOM 1359 C C . VAL A 1 197 ? 171.155 161.103 140.224 1.00 21.72 197 VAL A C 1
ATOM 1360 O O . VAL A 1 197 ? 171.307 161.180 139.000 1.00 21.72 197 VAL A O 1
ATOM 1364 N N . ARG A 1 198 ? 172.156 161.311 141.077 1.00 27.85 198 ARG A N 1
ATOM 1365 C CA . ARG A 1 198 ? 173.474 161.709 140.605 1.00 27.85 198 ARG A CA 1
ATOM 1366 C C . ARG A 1 198 ? 174.133 160.616 139.772 1.00 27.85 198 ARG A C 1
ATOM 1367 O O . ARG A 1 198 ? 174.715 160.895 138.718 1.00 27.85 198 ARG A O 1
ATOM 1375 N N . TYR A 1 199 ? 174.051 159.365 140.218 1.00 28.60 199 TYR A N 1
ATOM 1376 C CA . TYR A 1 199 ? 174.883 158.316 139.645 1.00 28.60 199 TYR A CA 1
ATOM 1377 C C . TYR A 1 199 ? 174.138 157.269 138.831 1.00 28.60 199 TYR A C 1
ATOM 1378 O O . TYR A 1 199 ? 174.680 156.804 137.829 1.00 28.60 199 TYR A O 1
ATOM 1387 N N . VAL A 1 200 ? 172.909 156.930 139.229 1.00 27.55 200 VAL A N 1
ATOM 1388 C CA . VAL A 1 200 ? 172.126 155.883 138.504 1.00 27.55 200 VAL A CA 1
ATOM 1389 C C . VAL A 1 200 ? 171.535 156.495 137.227 1.00 27.55 200 VAL A C 1
ATOM 1390 O O . VAL A 1 200 ? 170.464 157.125 137.323 1.00 27.55 200 VAL A O 1
ATOM 1394 N N . LYS A 1 201 ? 172.199 156.303 136.084 1.00 31.01 201 LYS A N 1
ATOM 1395 C CA . LYS A 1 201 ? 171.727 156.906 134.808 1.00 31.01 201 LYS A CA 1
ATOM 1396 C C . LYS A 1 201 ? 170.966 155.857 133.992 1.00 31.01 201 LYS A C 1
ATOM 1397 O O . LYS A 1 201 ? 171.328 155.649 132.818 1.00 31.01 201 LYS A O 1
ATOM 1403 N N . ALA A 1 202 ? 169.953 155.225 134.592 1.00 27.35 202 ALA A N 1
ATOM 1404 C CA . ALA A 1 202 ? 169.142 154.211 133.879 1.00 27.35 202 ALA A CA 1
ATOM 1405 C C . ALA A 1 202 ? 168.089 154.910 133.016 1.00 27.35 202 ALA A C 1
ATOM 1406 O O . ALA A 1 202 ? 167.209 154.207 132.483 1.00 27.35 202 ALA A O 1
ATOM 1408 N N . LEU A 1 203 ? 168.170 156.238 132.901 1.00 23.83 203 LEU A N 1
ATOM 1409 C CA . LEU A 1 203 ? 167.224 157.009 132.048 1.00 23.83 203 LEU A CA 1
ATOM 1410 C C . LEU A 1 203 ? 165.751 156.997 132.474 1.00 23.83 203 LEU A C 1
ATOM 1411 O O . LEU A 1 203 ? 165.211 158.091 132.722 1.00 23.83 203 LEU A O 1
ATOM 1416 N N . GLU A 1 204 ? 165.125 155.818 132.548 1.00 23.58 204 GLU A N 1
ATOM 1417 C CA . GLU A 1 204 ? 163.669 155.769 132.844 1.00 23.58 204 GLU A CA 1
ATOM 1418 C C . GLU A 1 204 ? 163.733 155.825 134.370 1.00 23.58 204 GLU A C 1
ATOM 1419 O O . GLU A 1 204 ? 162.945 156.584 134.970 1.00 23.58 204 GLU A O 1
ATOM 1425 N N . TYR A 1 205 ? 164.722 155.019 134.961 1.00 19.35 205 TYR A N 1
ATOM 1426 C CA . TYR A 1 205 ? 164.757 155.041 136.416 1.00 19.35 205 TYR A CA 1
ATOM 1427 C C . TYR A 1 205 ? 165.359 156.337 136.935 1.00 19.35 205 TYR A C 1
ATOM 1428 O O . TYR A 1 205 ? 165.000 156.793 138.024 1.00 19.35 205 TYR A O 1
ATOM 1437 N N . ASN A 1 206 ? 166.289 156.935 136.190 1.00 21.20 206 ASN A N 1
ATOM 1438 C CA . ASN A 1 206 ? 166.847 158.213 136.623 1.00 21.20 206 ASN A CA 1
ATOM 1439 C C . ASN A 1 206 ? 165.780 159.294 136.648 1.00 21.20 206 ASN A C 1
ATOM 1440 O O . ASN A 1 206 ? 165.715 160.088 137.593 1.00 21.20 206 ASN A O 1
ATOM 1445 N N . GLN A 1 207 ? 164.925 159.336 135.623 1.00 18.75 207 GLN A N 1
ATOM 1446 C CA . GLN A 1 207 ? 163.827 160.297 135.629 1.00 18.75 207 GLN A CA 1
ATOM 1447 C C . GLN A 1 207 ? 162.881 160.039 136.798 1.00 18.75 207 GLN A C 1
ATOM 1448 O O . GLN A 1 207 ? 162.465 160.979 137.494 1.00 18.75 207 GLN A O 1
ATOM 1454 N N . PHE A 1 208 ? 162.540 158.769 137.034 1.00 13.71 208 PHE A N 1
ATOM 1455 C CA . PHE A 1 208 ? 161.660 158.439 138.147 1.00 13.71 208 PHE A CA 1
ATOM 1456 C C . PHE A 1 208 ? 162.258 158.883 139.474 1.00 13.71 208 PHE A C 1
ATOM 1457 O O . PHE A 1 208 ? 161.574 159.486 140.307 1.00 13.71 208 PHE A O 1
ATOM 1465 N N . VAL A 1 209 ? 163.537 158.579 139.697 1.00 16.28 209 VAL A N 1
ATOM 1466 C CA . VAL A 1 209 ? 164.145 158.864 140.987 1.00 16.28 209 VAL A CA 1
ATOM 1467 C C . VAL A 1 209 ? 164.369 160.358 141.152 1.00 16.28 209 VAL A C 1
ATOM 1468 O O . VAL A 1 209 ? 164.323 160.872 142.271 1.00 16.28 209 VAL A O 1
ATOM 1472 N N . TYR A 1 210 ? 164.583 161.091 140.057 1.00 17.28 210 TYR A N 1
ATOM 1473 C CA . TYR A 1 210 ? 164.660 162.543 140.150 1.00 17.28 210 TYR A CA 1
ATOM 1474 C C . TYR A 1 210 ? 163.319 163.140 140.564 1.00 17.28 210 TYR A C 1
ATOM 1475 O O . TYR A 1 210 ? 163.264 164.018 141.438 1.00 17.28 210 TYR A O 1
ATOM 1484 N N . TYR A 1 211 ? 162.229 162.667 139.950 1.00 15.56 211 TYR A N 1
ATOM 1485 C CA . TYR A 1 211 ? 160.909 163.134 140.359 1.00 15.56 211 TYR A CA 1
ATOM 1486 C C . TYR A 1 211 ? 160.486 162.696 141.755 1.00 15.56 211 TYR A C 1
ATOM 1487 O O . TYR A 1 211 ? 159.623 163.322 142.380 1.00 15.56 211 TYR A O 1
ATOM 1496 N N . LEU A 1 212 ? 161.097 161.622 142.265 1.00 12.91 212 LEU A N 1
ATOM 1497 C CA . LEU A 1 212 ? 160.772 161.148 143.604 1.00 12.91 212 LEU A CA 1
ATOM 1498 C C . LEU A 1 212 ? 161.599 161.990 144.562 1.00 12.91 212 LEU A C 1
ATOM 1499 O O . LEU A 1 212 ? 161.145 162.308 145.661 1.00 12.91 212 LEU A O 1
ATOM 1504 N N . HIS A 1 213 ? 162.814 162.353 144.162 1.00 14.68 213 HIS A N 1
ATOM 1505 C CA . HIS A 1 213 ? 163.667 163.197 144.991 1.00 14.68 213 HIS A CA 1
ATOM 1506 C C . HIS A 1 213 ? 163.044 164.571 145.199 1.00 14.68 213 HIS A C 1
ATOM 1507 O O . HIS A 1 213 ? 162.890 165.038 146.338 1.00 14.68 213 HIS A O 1
ATOM 1514 N N . ILE A 1 214 ? 162.671 165.226 144.097 1.00 15.70 214 ILE A N 1
ATOM 1515 C CA . ILE A 1 214 ? 162.102 166.604 144.191 1.00 15.70 214 ILE A CA 1
ATOM 1516 C C . ILE A 1 214 ? 160.789 166.566 144.983 1.00 15.70 214 ILE A C 1
ATOM 1517 O O . ILE A 1 214 ? 160.477 167.575 145.641 1.00 15.70 214 ILE A O 1
ATOM 1522 N N . THR A 1 215 ? 160.055 165.450 144.927 1.00 13.23 215 THR A N 1
ATOM 1523 C CA . THR A 1 215 ? 158.736 165.361 145.614 1.00 13.23 215 THR A CA 1
ATOM 1524 C C . THR A 1 215 ? 158.945 165.037 147.099 1.00 13.23 215 THR A C 1
ATOM 1525 O O . THR A 1 215 ? 158.249 165.648 147.931 1.00 13.23 215 THR A O 1
ATOM 1529 N N . TYR A 1 216 ? 159.863 164.120 147.415 1.00 13.52 216 TYR A N 1
ATOM 1530 C CA . TYR A 1 216 ? 160.146 163.782 148.801 1.00 13.52 216 TYR A CA 1
ATOM 1531 C C . TYR A 1 216 ? 160.800 164.933 149.551 1.00 13.52 216 TYR A C 1
ATOM 1532 O O . TYR A 1 216 ? 160.764 164.958 150.790 1.00 13.52 216 TYR A O 1
ATOM 1541 N N . ALA A 1 217 ? 161.409 165.875 148.829 1.00 15.38 217 ALA A N 1
ATOM 1542 C CA . ALA A 1 217 ? 161.841 167.108 149.477 1.00 15.38 217 ALA A CA 1
ATOM 1543 C C . ALA A 1 217 ? 160.678 167.798 150.181 1.00 15.38 217 ALA A C 1
ATOM 1544 O O . ALA A 1 217 ? 160.852 168.390 151.253 1.00 15.38 217 ALA A O 1
ATOM 1546 N N . GLY A 1 218 ? 159.480 167.729 149.596 1.00 16.17 218 GLY A N 1
ATOM 1547 C CA . GLY A 1 218 ? 158.312 168.301 150.248 1.00 16.17 218 GLY A CA 1
ATOM 1548 C C . GLY A 1 218 ? 157.958 167.591 151.540 1.00 16.17 218 GLY A C 1
ATOM 1549 O O . GLY A 1 218 ? 157.570 168.229 152.524 1.00 16.17 218 GLY A O 1
ATOM 1550 N N . PHE A 1 219 ? 158.078 166.263 151.557 1.00 13.77 219 PHE A N 1
ATOM 1551 C CA . PHE A 1 219 ? 157.869 165.523 152.798 1.00 13.77 219 PHE A CA 1
ATOM 1552 C C . PHE A 1 219 ? 158.874 165.943 153.854 1.00 13.77 219 PHE A C 1
ATOM 1553 O O . PHE A 1 219 ? 158.531 166.087 155.032 1.00 13.77 219 PHE A O 1
ATOM 1561 N N . LEU A 1 220 ? 160.131 166.133 153.451 1.00 15.40 220 LEU A N 1
ATOM 1562 C CA . LEU A 1 220 ? 161.143 166.587 154.404 1.00 15.40 220 LEU A CA 1
ATOM 1563 C C . LEU A 1 220 ? 160.803 167.963 154.955 1.00 15.40 220 LEU A C 1
ATOM 1564 O O . LEU A 1 220 ? 160.972 168.218 156.153 1.00 15.40 220 LEU A O 1
ATOM 1569 N N . VAL A 1 221 ? 160.326 168.865 154.095 1.00 16.47 221 VAL A N 1
ATOM 1570 C CA . VAL A 1 221 ? 159.947 170.199 154.553 1.00 16.47 221 VAL A CA 1
ATOM 1571 C C . VAL A 1 221 ? 158.790 170.118 155.544 1.00 16.47 221 VAL A C 1
ATOM 1572 O O . VAL A 1 221 ? 158.791 170.792 156.579 1.00 16.47 221 VAL A O 1
ATOM 1576 N N . ILE A 1 222 ? 157.786 169.295 155.237 1.00 15.62 222 ILE A N 1
ATOM 1577 C CA . ILE A 1 222 ? 156.641 169.152 156.133 1.00 15.62 222 ILE A CA 1
ATOM 1578 C C . ILE A 1 222 ? 157.081 168.586 157.476 1.00 15.62 222 ILE A C 1
ATOM 1579 O O . ILE A 1 222 ? 156.641 169.046 158.537 1.00 15.62 222 ILE A O 1
ATOM 1584 N N . LEU A 1 223 ? 157.955 167.580 157.451 1.00 16.64 223 LEU A N 1
ATOM 1585 C CA . LEU A 1 223 ? 158.430 166.983 158.696 1.00 16.64 223 LEU A CA 1
ATOM 1586 C C . LEU A 1 223 ? 159.228 167.985 159.519 1.00 16.64 223 LEU A C 1
ATOM 1587 O O . LEU A 1 223 ? 159.080 168.048 160.745 1.00 16.64 223 LEU A O 1
ATOM 1592 N N . SER A 1 224 ? 160.082 168.779 158.869 1.00 19.14 224 SER A N 1
ATOM 1593 C CA . SER A 1 224 ? 160.841 169.790 159.595 1.00 19.14 224 SER A CA 1
ATOM 1594 C C . SER A 1 224 ? 159.923 170.853 160.186 1.00 19.14 224 SER A C 1
ATOM 1595 O O . SER A 1 224 ? 160.133 171.305 161.318 1.00 19.14 224 SER A O 1
ATOM 1598 N N . LEU A 1 225 ? 158.895 171.265 159.436 1.00 21.73 225 LEU A N 1
ATOM 1599 C CA . LEU A 1 225 ? 157.931 172.222 159.963 1.00 21.73 225 LEU A CA 1
ATOM 1600 C C . LEU A 1 225 ? 157.206 171.664 161.177 1.00 21.73 225 LEU A C 1
ATOM 1601 O O . LEU A 1 225 ? 157.003 172.373 162.168 1.00 21.73 225 LEU A O 1
ATOM 1606 N N . PHE A 1 226 ? 156.803 170.395 161.118 1.00 20.19 226 PHE A N 1
ATOM 1607 C CA . PHE A 1 226 ? 156.115 169.804 162.260 1.00 20.19 226 PHE A CA 1
ATOM 1608 C C . PHE A 1 226 ? 157.043 169.667 163.460 1.00 20.19 226 PHE A C 1
ATOM 1609 O O . PHE A 1 226 ? 156.612 169.839 164.604 1.00 20.19 226 PHE A O 1
ATOM 1617 N N . ILE A 1 227 ? 158.226 169.309 163.307 1.00 22.10 227 ILE A N 1
ATOM 1618 C CA . ILE A 1 227 ? 159.276 169.267 164.322 1.00 22.10 227 ILE A CA 1
ATOM 1619 C C . ILE A 1 227 ? 159.444 170.635 164.964 1.00 22.10 227 ILE A C 1
ATOM 1620 O O . ILE A 1 227 ? 159.481 170.762 166.194 1.00 22.10 227 ILE A O 1
ATOM 1625 N N . MET A 1 228 ? 159.541 171.680 164.138 1.00 26.23 228 MET A N 1
ATOM 1626 C CA . MET A 1 228 ? 159.652 173.035 164.658 1.00 26.23 228 MET A CA 1
ATOM 1627 C C . MET A 1 228 ? 158.413 173.438 165.445 1.00 26.23 228 MET A C 1
ATOM 1628 O O . MET A 1 228 ? 158.523 174.127 166.463 1.00 26.23 228 MET A O 1
ATOM 1633 N N . PHE A 1 229 ? 157.232 173.020 164.987 1.00 27.46 229 PHE A N 1
ATOM 1634 C CA . PHE A 1 229 ? 156.001 173.289 165.724 1.00 27.46 229 PHE A CA 1
ATOM 1635 C C . PHE A 1 229 ? 155.971 172.549 167.057 1.00 27.46 229 PHE A C 1
ATOM 1636 O O . PHE A 1 229 ? 155.541 173.106 168.073 1.00 27.46 229 PHE A O 1
ATOM 1644 N N . LYS A 1 230 ? 156.424 171.295 167.074 1.00 28.82 230 LYS A N 1
ATOM 1645 C CA . LYS A 1 230 ? 156.373 170.494 168.291 1.00 28.82 230 LYS A CA 1
ATOM 1646 C C . LYS A 1 230 ? 157.258 171.086 169.384 1.00 28.82 230 LYS A C 1
ATOM 1647 O O . LYS A 1 230 ? 156.869 171.118 170.558 1.00 28.82 230 LYS A O 1
ATOM 1653 N N . GLU A 1 231 ? 158.448 171.555 169.019 1.00 30.52 231 GLU A N 1
ATOM 1654 C CA . GLU A 1 231 ? 159.343 172.199 169.974 1.00 30.52 231 GLU A CA 1
ATOM 1655 C C . GLU A 1 231 ? 160.239 173.156 169.205 1.00 30.52 231 GLU A C 1
ATOM 1656 O O . GLU A 1 231 ? 161.137 172.720 168.484 1.00 30.52 231 GLU A O 1
ATOM 1662 N N . PHE A 1 232 ? 159.996 174.456 169.360 1.00 28.61 232 PHE A N 1
ATOM 1663 C CA . PHE A 1 232 ? 160.764 175.471 168.650 1.00 28.61 232 PHE A CA 1
ATOM 1664 C C . PHE A 1 232 ? 161.978 175.867 169.477 1.00 28.61 232 PHE A C 1
ATOM 1665 O O . PHE A 1 232 ? 161.841 176.404 170.582 1.00 28.61 232 PHE A O 1
ATOM 1673 N N . ASN A 1 233 ? 163.164 175.601 168.939 1.00 29.39 233 ASN A N 1
ATOM 1674 C CA . ASN A 1 233 ? 164.415 176.083 169.507 1.00 29.39 233 ASN A CA 1
ATOM 1675 C C . ASN A 1 233 ? 165.334 176.438 168.344 1.00 29.39 233 ASN A C 1
ATOM 1676 O O . ASN A 1 233 ? 164.904 176.496 167.188 1.00 29.39 233 ASN A O 1
ATOM 1681 N N . LYS A 1 234 ? 166.607 176.685 168.644 1.00 30.76 234 LYS A N 1
ATOM 1682 C CA . LYS A 1 234 ? 167.541 177.012 167.575 1.00 30.76 234 LYS A CA 1
ATOM 1683 C C . LYS A 1 234 ? 167.796 175.816 166.670 1.00 30.76 234 LYS A C 1
ATOM 1684 O O . LYS A 1 234 ? 167.996 175.987 165.465 1.00 30.76 234 LYS A O 1
ATOM 1690 N N . TYR A 1 235 ? 167.777 174.603 167.221 1.00 30.60 235 TYR A N 1
ATOM 1691 C CA . TYR A 1 235 ? 168.066 173.420 166.417 1.00 30.60 235 TYR A CA 1
ATOM 1692 C C . TYR A 1 235 ? 166.955 173.141 165.410 1.00 30.60 235 TYR A C 1
ATOM 1693 O O . TYR A 1 235 ? 167.235 172.809 164.254 1.00 30.60 235 TYR A O 1
ATOM 1702 N N . SER A 1 236 ? 165.694 173.271 165.825 1.00 27.40 236 SER A N 1
ATOM 1703 C CA . SER A 1 236 ? 164.587 173.076 164.891 1.00 27.40 236 SER A CA 1
ATOM 1704 C C . SER A 1 236 ? 164.616 174.114 163.781 1.00 27.40 236 SER A C 1
ATOM 1705 O O . SER A 1 236 ? 164.407 173.790 162.603 1.00 27.40 236 SER A O 1
ATOM 1708 N N . LEU A 1 237 ? 164.870 175.373 164.136 1.00 26.93 237 LEU A N 1
ATOM 1709 C CA . LEU A 1 237 ? 164.953 176.428 163.138 1.00 26.93 237 LEU A CA 1
ATOM 1710 C C . LEU A 1 237 ? 166.099 176.177 162.168 1.00 26.93 237 LEU A C 1
ATOM 1711 O O . LEU A 1 237 ? 165.946 176.361 160.957 1.00 26.93 237 LEU A O 1
ATOM 1716 N N . ILE A 1 238 ? 167.253 175.751 162.680 1.00 25.54 238 ILE A N 1
ATOM 1717 C CA . ILE A 1 238 ? 168.393 175.482 161.811 1.00 25.54 238 ILE A CA 1
ATOM 1718 C C . ILE A 1 238 ? 168.104 174.298 160.896 1.00 25.54 238 ILE A C 1
ATOM 1719 O O . ILE A 1 238 ? 168.490 174.296 159.726 1.00 25.54 238 ILE A O 1
ATOM 1724 N N . THR A 1 239 ? 167.410 173.278 161.409 1.00 23.03 239 THR A N 1
ATOM 1725 C CA . THR A 1 239 ? 167.039 172.142 160.573 1.00 23.03 239 THR A CA 1
ATOM 1726 C C . THR A 1 239 ? 166.121 172.572 159.435 1.00 23.03 239 THR A C 1
ATOM 1727 O O . THR A 1 239 ? 166.333 172.207 158.273 1.00 23.03 239 THR A O 1
ATOM 1731 N N . PHE A 1 240 ? 165.096 173.364 159.757 1.00 22.51 240 PHE A N 1
ATOM 1732 C CA . PHE A 1 240 ? 164.185 173.838 158.722 1.00 22.51 240 PHE A CA 1
ATOM 1733 C C . PHE A 1 240 ? 164.904 174.723 157.713 1.00 22.51 240 PHE A C 1
ATOM 1734 O O . PHE A 1 240 ? 164.660 174.627 156.504 1.00 22.51 240 PHE A O 1
ATOM 1742 N N . LEU A 1 241 ? 165.796 175.591 158.189 1.00 24.42 241 LEU A N 1
ATOM 1743 C CA . LEU A 1 241 ? 166.530 176.471 157.286 1.00 24.42 241 LEU A CA 1
ATOM 1744 C C . LEU A 1 241 ? 167.478 175.682 156.397 1.00 24.42 241 LEU A C 1
ATOM 1745 O O . LEU A 1 241 ? 167.659 176.026 155.227 1.00 24.42 241 LEU A O 1
ATOM 1750 N N . LEU A 1 242 ? 168.102 174.631 156.929 1.00 23.42 242 LEU A N 1
ATOM 1751 C CA . LEU A 1 242 ? 168.958 173.785 156.107 1.00 23.42 242 LEU A CA 1
ATOM 1752 C C . LEU A 1 242 ? 168.155 173.070 155.034 1.00 23.42 242 LEU A C 1
ATOM 1753 O O . LEU A 1 242 ? 168.584 172.992 153.876 1.00 23.42 242 LEU A O 1
ATOM 1758 N N . MET A 1 243 ? 166.980 172.542 155.393 1.00 23.81 243 MET A N 1
ATOM 1759 C CA . MET A 1 243 ? 166.136 171.908 154.386 1.00 23.81 243 MET A CA 1
ATOM 1760 C C . MET A 1 243 ? 165.854 172.956 153.317 1.00 23.81 243 MET A C 1
ATOM 1761 O O . MET A 1 243 ? 166.218 172.781 152.146 1.00 23.81 243 MET A O 1
ATOM 1766 N N . THR A 1 244 ? 165.217 174.064 153.703 1.00 24.43 244 THR A N 1
ATOM 1767 C CA . THR A 1 244 ? 164.912 175.121 152.745 1.00 24.43 244 THR A CA 1
ATOM 1768 C C . THR A 1 244 ? 166.051 175.648 151.885 1.00 24.43 244 THR A C 1
ATOM 1769 O O . THR A 1 244 ? 165.837 176.062 150.742 1.00 24.43 244 THR A O 1
ATOM 1773 N N . ALA A 1 245 ? 167.276 175.646 152.421 1.00 22.77 245 ALA A N 1
ATOM 1774 C CA . ALA A 1 245 ? 168.423 176.129 151.665 1.00 22.77 245 ALA A CA 1
ATOM 1775 C C . ALA A 1 245 ? 168.821 175.045 150.677 1.00 22.77 245 ALA A C 1
ATOM 1776 O O . ALA A 1 245 ? 169.205 175.342 149.543 1.00 22.77 245 ALA A O 1
ATOM 1778 N N . GLN A 1 246 ? 168.739 173.781 151.090 1.00 23.56 246 GLN A N 1
ATOM 1779 C CA . GLN A 1 246 ? 169.051 172.691 150.171 1.00 23.56 246 GLN A CA 1
ATOM 1780 C C . GLN A 1 246 ? 168.035 172.569 149.044 1.00 23.56 246 GLN A C 1
ATOM 1781 O O . GLN A 1 246 ? 168.388 172.219 147.911 1.00 23.56 246 GLN A O 1
ATOM 1787 N N . ILE A 1 247 ? 166.779 172.758 149.353 1.00 21.57 247 ILE A N 1
ATOM 1788 C CA . ILE A 1 247 ? 165.685 172.645 148.344 1.00 21.57 247 ILE A CA 1
ATOM 1789 C C . ILE A 1 247 ? 165.948 173.794 147.367 1.00 21.57 247 ILE A C 1
ATOM 1790 O O . ILE A 1 247 ? 166.188 173.511 146.179 1.00 21.57 247 ILE A O 1
ATOM 1795 N N . LEU A 1 248 ? 165.933 175.034 147.861 1.00 24.22 248 LEU A N 1
ATOM 1796 C CA . LEU A 1 248 ? 166.243 176.203 146.998 1.00 24.22 248 LEU A CA 1
ATOM 1797 C C . LEU A 1 248 ? 167.454 175.917 146.106 1.00 24.22 248 LEU A C 1
ATOM 1798 O O . LEU A 1 248 ? 167.343 176.112 144.878 1.00 24.22 248 LEU A O 1
ATOM 1803 N N . ALA A 1 249 ? 168.559 175.462 146.704 1.00 24.21 249 ALA A N 1
ATOM 1804 C CA . ALA A 1 249 ? 169.791 175.204 145.922 1.00 24.21 249 ALA A CA 1
ATOM 1805 C C . ALA A 1 249 ? 169.502 174.145 144.855 1.00 24.21 249 ALA A C 1
ATOM 1806 O O . ALA A 1 249 ? 169.892 174.357 143.688 1.00 24.21 249 ALA A O 1
ATOM 1808 N N . GLY A 1 250 ? 168.876 173.033 145.248 1.00 25.79 250 GLY A N 1
ATOM 1809 C CA . GLY A 1 250 ? 168.533 171.975 144.279 1.00 25.79 250 GLY A CA 1
ATOM 1810 C C . GLY A 1 250 ? 167.760 172.546 143.106 1.00 25.79 250 GLY A C 1
ATOM 1811 O O . GLY A 1 250 ? 168.154 172.281 141.955 1.00 25.79 250 GLY A O 1
ATOM 1812 N N . VAL A 1 251 ? 166.703 173.312 143.390 1.00 27.06 251 VAL A N 1
ATOM 1813 C CA . VAL A 1 251 ? 165.871 173.925 142.312 1.00 27.06 251 VAL A CA 1
ATOM 1814 C C . VAL A 1 251 ? 166.779 174.772 141.419 1.00 27.06 251 VAL A C 1
ATOM 1815 O O . VAL A 1 251 ? 166.764 174.556 140.197 1.00 27.06 251 VAL A O 1
ATOM 1819 N N . ALA A 1 252 ? 167.538 175.694 142.016 1.00 29.47 252 ALA A N 1
ATOM 1820 C CA . ALA A 1 252 ? 168.444 176.577 141.245 1.00 29.47 252 ALA A CA 1
ATOM 1821 C C . ALA A 1 252 ? 169.278 175.719 140.293 1.00 29.47 252 ALA A C 1
ATOM 1822 O O . ALA A 1 252 ? 169.192 175.940 139.067 1.00 29.47 252 ALA A O 1
ATOM 1824 N N . THR A 1 253 ? 170.040 174.772 140.848 1.00 31.16 253 THR A N 1
ATOM 1825 C CA . THR A 1 253 ? 170.833 173.848 139.998 1.00 31.16 253 THR A CA 1
ATOM 1826 C C . THR A 1 253 ? 169.982 173.460 138.786 1.00 31.16 253 THR A C 1
ATOM 1827 O O . THR A 1 253 ? 170.502 173.529 137.661 1.00 31.16 253 THR A O 1
ATOM 1831 N N . VAL A 1 254 ? 168.715 173.099 139.019 1.00 32.18 254 VAL A N 1
ATOM 1832 C CA . VAL A 1 254 ? 167.810 172.700 137.898 1.00 32.18 254 VAL A CA 1
ATOM 1833 C C . VAL A 1 254 ? 167.219 173.877 137.111 1.00 32.18 254 VAL A C 1
ATOM 1834 O O . VAL A 1 254 ? 167.004 173.715 135.895 1.00 32.18 254 VAL A O 1
ATOM 1838 N N . ILE A 1 255 ? 166.966 175.013 137.770 1.00 35.89 255 ILE A N 1
ATOM 1839 C CA . ILE A 1 255 ? 166.310 176.162 137.075 1.00 35.89 255 ILE A CA 1
ATOM 1840 C C . ILE A 1 255 ? 167.105 176.466 135.803 1.00 35.89 255 ILE A C 1
ATOM 1841 O O . ILE A 1 255 ? 166.477 176.570 134.730 1.00 35.89 255 ILE A O 1
ATOM 1846 N N . SER A 1 256 ? 168.438 176.523 135.909 1.00 36.75 256 SER A N 1
ATOM 1847 C CA . SER A 1 256 ? 169.292 176.852 134.737 1.00 36.75 256 SER A CA 1
ATOM 1848 C C . SER A 1 256 ? 170.378 175.788 134.530 1.00 36.75 256 SER A C 1
ATOM 1849 O O . SER A 1 256 ? 171.396 175.845 135.246 1.00 36.75 256 SER A O 1
ATOM 1852 N N . GLY A 1 257 ? 170.170 174.858 133.590 1.00 40.69 257 GLY A N 1
ATOM 1853 C CA . GLY A 1 257 ? 171.201 173.850 133.262 1.00 40.69 257 GLY A CA 1
ATOM 1854 C C . GLY A 1 257 ? 171.779 173.165 134.488 1.00 40.69 257 GLY A C 1
ATOM 1855 O O . GLY A 1 257 ? 170.992 172.589 135.260 1.00 40.69 257 GLY A O 1
ATOM 1856 N N . PHE A 1 258 ? 173.108 173.198 134.642 1.00 40.22 258 PHE A N 1
ATOM 1857 C CA . PHE A 1 258 ? 173.783 172.568 135.808 1.00 40.22 258 PHE A CA 1
ATOM 1858 C C . PHE A 1 258 ? 174.975 173.440 136.213 1.00 40.22 258 PHE A C 1
ATOM 1859 O O . PHE A 1 258 ? 176.116 172.936 136.208 1.00 40.22 258 PHE A O 1
ATOM 1867 N N . PHE A 1 259 ? 174.748 174.732 136.472 1.00 43.76 259 PHE A N 1
ATOM 1868 C CA . PHE A 1 259 ? 175.870 175.653 136.802 1.00 43.76 259 PHE A CA 1
ATOM 1869 C C . PHE A 1 259 ? 176.757 175.000 137.867 1.00 43.76 259 PHE A C 1
ATOM 1870 O O . PHE A 1 259 ? 176.192 174.496 138.858 1.00 43.76 259 PHE A O 1
ATOM 1878 N N . LEU A 1 260 ? 178.087 175.005 137.694 1.00 45.33 260 LEU A N 1
ATOM 1879 C CA . LEU A 1 260 ? 178.890 174.278 138.710 1.00 45.33 260 LEU A CA 1
ATOM 1880 C C . LEU A 1 260 ? 178.686 174.912 140.091 1.00 45.33 260 LEU A C 1
ATOM 1881 O O . LEU A 1 260 ? 178.413 174.148 141.033 1.00 45.33 260 LEU A O 1
ATOM 1886 N N . PRO A 1 261 ? 178.789 176.247 140.287 1.00 41.55 261 PRO A N 1
ATOM 1887 C CA . PRO A 1 261 ? 178.657 176.802 141.642 1.00 41.55 261 PRO A CA 1
ATOM 1888 C C . PRO A 1 261 ? 177.359 176.388 142.351 1.00 41.55 261 PRO A C 1
ATOM 1889 O O . PRO A 1 261 ? 177.417 176.099 143.532 1.00 41.55 261 PRO A O 1
ATOM 1893 N N . TYR A 1 262 ? 176.234 176.371 141.629 1.00 35.32 262 TYR A N 1
ATOM 1894 C CA . TYR A 1 262 ? 174.936 175.968 142.232 1.00 35.32 262 TYR A CA 1
ATOM 1895 C C . TYR A 1 262 ? 175.005 174.482 142.603 1.00 35.32 262 TYR A C 1
ATOM 1896 O O . TYR A 1 262 ? 174.603 174.114 143.723 1.00 35.32 262 TYR A O 1
ATOM 1905 N N . LEU A 1 263 ? 175.509 173.665 141.673 1.00 32.15 263 LEU A N 1
ATOM 1906 C CA . LEU A 1 263 ? 175.669 172.200 141.870 1.00 32.15 263 LEU A CA 1
ATOM 1907 C C . LEU A 1 263 ? 176.543 17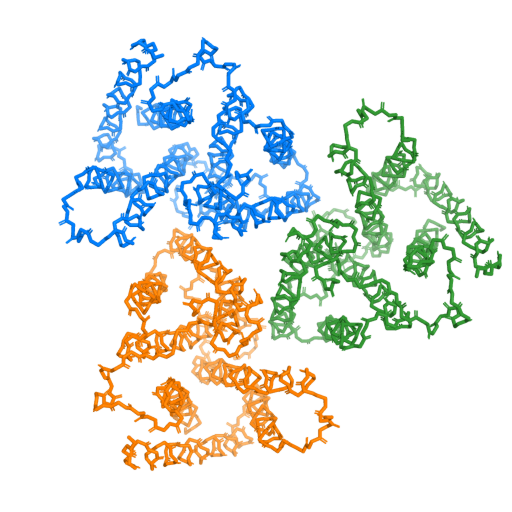1.928 143.100 1.00 32.15 263 LEU A C 1
ATOM 1908 O O . LEU A 1 263 ? 176.240 170.973 143.839 1.00 32.15 263 LEU A O 1
ATOM 1913 N N . PHE A 1 264 ? 177.578 172.747 143.310 1.00 36.28 264 PHE A N 1
ATOM 1914 C CA . PHE A 1 264 ? 178.504 172.573 144.459 1.00 36.28 264 PHE A CA 1
ATOM 1915 C C . PHE A 1 264 ? 177.744 172.896 145.749 1.00 36.28 264 PHE A C 1
ATOM 1916 O O . PHE A 1 264 ? 177.683 172.031 146.637 1.00 36.28 264 PHE A O 1
ATOM 1924 N N . LEU A 1 265 ? 177.193 174.108 145.854 1.00 29.52 265 LEU A N 1
ATOM 1925 C CA . LEU A 1 265 ? 176.513 174.491 147.085 1.00 29.52 265 LEU A CA 1
ATOM 1926 C C . LEU A 1 265 ? 175.495 173.437 147.487 1.00 29.52 265 LEU A C 1
ATOM 1927 O O . LEU A 1 265 ? 175.339 173.132 148.676 1.00 29.52 265 LEU A O 1
ATOM 1932 N N . HIS A 1 266 ? 174.795 172.865 146.506 1.00 24.50 266 HIS A N 1
ATOM 1933 C CA . HIS A 1 266 ? 173.834 171.808 146.784 1.00 24.50 266 HIS A CA 1
ATOM 1934 C C . HIS A 1 266 ? 174.516 170.599 147.419 1.00 24.50 266 HIS A C 1
ATOM 1935 O O . HIS A 1 266 ? 174.032 170.047 148.413 1.00 24.50 266 HIS A O 1
ATOM 1942 N N . ILE A 1 267 ? 175.658 170.187 146.862 1.00 26.77 267 ILE A N 1
ATOM 1943 C CA . ILE A 1 267 ? 176.397 169.045 147.399 1.00 26.77 267 ILE A CA 1
ATOM 1944 C C . ILE A 1 267 ? 176.863 169.332 148.822 1.00 26.77 267 ILE A C 1
ATOM 1945 O O . ILE A 1 267 ? 176.728 168.497 149.729 1.00 26.77 267 ILE A O 1
ATOM 1950 N N . ALA A 1 268 ? 177.429 170.526 149.037 1.00 25.66 268 ALA A N 1
ATOM 1951 C CA . ALA A 1 268 ? 177.940 170.878 150.355 1.00 25.66 268 ALA A CA 1
ATOM 1952 C C . ALA A 1 268 ? 176.824 170.901 151.391 1.00 25.66 268 ALA A C 1
ATOM 1953 O O . ALA A 1 268 ? 176.976 170.366 152.498 1.00 25.66 268 ALA A O 1
ATOM 1955 N N . ILE A 1 269 ? 175.682 171.494 151.042 1.00 24.90 269 ILE A N 1
ATOM 1956 C CA . ILE A 1 269 ? 174.572 171.568 151.984 1.00 24.90 269 ILE A CA 1
ATOM 1957 C C . ILE A 1 269 ? 174.004 170.180 152.251 1.00 24.90 269 ILE A C 1
ATOM 1958 O O . ILE A 1 269 ? 173.620 169.868 153.381 1.00 24.90 269 ILE A O 1
ATOM 1963 N N . GLY A 1 270 ? 173.950 169.322 151.232 1.00 23.20 270 GLY A N 1
ATOM 1964 C CA . GLY A 1 270 ? 173.443 167.975 151.451 1.00 23.20 270 GLY A CA 1
ATOM 1965 C C . GLY A 1 270 ? 174.306 167.180 152.412 1.00 23.20 270 GLY A C 1
ATOM 1966 O O . GLY A 1 270 ? 173.803 166.523 153.331 1.00 23.20 270 GLY A O 1
ATOM 1967 N N . PHE A 1 271 ? 175.624 167.235 152.220 1.00 24.43 271 PHE A N 1
ATOM 1968 C CA . PHE A 1 271 ? 176.492 166.491 153.127 1.00 24.43 271 PHE A CA 1
ATOM 1969 C C . PHE A 1 271 ? 176.504 167.101 154.524 1.00 24.43 271 PHE A C 1
ATOM 1970 O O . PHE A 1 271 ? 176.576 166.369 155.526 1.00 24.43 271 PHE A O 1
ATOM 1978 N N . PHE A 1 272 ? 176.393 168.434 154.627 1.00 25.45 272 PHE A N 1
ATOM 1979 C CA . PHE A 1 272 ? 176.266 169.001 155.961 1.00 25.45 272 PHE A CA 1
ATOM 1980 C C . PHE A 1 272 ? 174.950 168.609 156.613 1.00 25.45 272 PHE A C 1
ATOM 1981 O O . PHE A 1 272 ? 174.904 168.427 157.830 1.00 25.45 272 PHE A O 1
ATOM 1989 N N . ILE A 1 273 ? 173.874 168.485 155.836 1.00 22.24 273 ILE A N 1
ATOM 1990 C CA . ILE A 1 273 ? 172.626 167.954 156.371 1.00 22.24 273 ILE A CA 1
ATOM 1991 C C . ILE A 1 273 ? 172.778 166.535 156.893 1.00 22.24 273 ILE A C 1
ATOM 1992 O O . ILE A 1 273 ? 172.217 166.176 157.934 1.00 22.24 273 ILE A O 1
ATOM 1997 N N . VAL A 1 274 ? 173.550 165.706 156.185 1.00 21.34 274 VAL A N 1
ATOM 1998 C CA . VAL A 1 274 ? 173.873 164.373 156.695 1.00 21.34 274 VAL A CA 1
ATOM 1999 C C . VAL A 1 274 ? 174.535 164.481 158.067 1.00 21.34 274 VAL A C 1
ATOM 2000 O O . VAL A 1 274 ? 174.113 163.837 159.042 1.00 21.34 274 VAL A O 1
ATOM 2004 N N . LEU A 1 275 ? 175.567 165.320 158.160 1.00 22.45 275 LEU A N 1
ATOM 2005 C CA . LEU A 1 275 ? 176.276 165.498 159.425 1.00 22.45 275 LEU A CA 1
ATOM 2006 C C . LEU A 1 275 ? 175.344 166.027 160.511 1.00 22.45 275 LEU A C 1
ATOM 2007 O O . LEU A 1 275 ? 175.384 165.569 161.660 1.00 22.45 275 LEU A O 1
ATOM 2012 N N . TRP A 1 276 ? 174.493 166.988 160.154 1.00 22.38 276 TRP A N 1
ATOM 2013 C CA . TRP A 1 276 ? 173.608 167.636 161.110 1.00 22.38 276 TRP A CA 1
ATOM 2014 C C . TRP A 1 276 ? 172.582 166.660 161.670 1.00 22.38 276 TRP A C 1
ATOM 2015 O O . TRP A 1 276 ? 172.341 166.626 162.881 1.00 22.38 276 TRP A O 1
ATOM 2026 N N . VAL A 1 277 ? 171.967 165.850 160.806 1.00 21.14 277 VAL A N 1
ATOM 2027 C CA . VAL A 1 277 ? 170.971 164.905 161.297 1.00 21.14 277 VAL A CA 1
ATOM 2028 C C . VAL A 1 277 ? 171.634 163.800 162.106 1.00 21.14 277 VAL A C 1
ATOM 2029 O O . VAL A 1 277 ? 171.050 163.310 163.077 1.00 21.14 277 VAL A O 1
ATOM 2033 N N . SER A 1 278 ? 172.856 163.397 161.746 1.00 22.29 278 SER A N 1
ATOM 2034 C CA . SER A 1 278 ? 173.567 162.427 162.577 1.00 22.29 278 SER A CA 1
ATOM 2035 C C . SER A 1 278 ? 173.814 162.989 163.974 1.00 22.29 278 SER A C 1
ATOM 2036 O O . SER A 1 278 ? 173.584 162.312 164.986 1.00 22.29 278 SER A O 1
ATOM 2039 N N . TYR A 1 279 ? 174.268 164.242 164.043 1.00 26.10 279 TYR A N 1
ATOM 2040 C CA . TYR A 1 279 ? 174.535 164.865 165.334 1.00 26.10 279 TYR A CA 1
ATOM 2041 C C . TYR A 1 279 ? 173.255 165.036 166.142 1.00 26.10 279 TYR A C 1
ATOM 2042 O O . TYR A 1 279 ? 173.262 164.890 167.370 1.00 26.10 279 TYR A O 1
ATOM 2051 N N . LEU A 1 280 ? 172.147 165.354 165.471 1.00 25.86 280 LEU A N 1
ATOM 2052 C CA . LEU A 1 280 ? 170.877 165.516 166.173 1.00 25.86 280 LEU A CA 1
ATOM 2053 C C . LEU A 1 280 ? 170.284 164.198 166.652 1.00 25.86 280 LEU A C 1
ATOM 2054 O O . LEU A 1 280 ? 169.584 164.157 167.668 1.00 25.86 280 LEU A O 1
ATOM 2059 N N . VAL A 1 281 ? 170.526 163.124 165.890 1.00 25.02 281 VAL A N 1
ATOM 2060 C CA . VAL A 1 281 ? 169.987 161.788 166.291 1.00 25.02 281 VAL A CA 1
ATOM 2061 C C . VAL A 1 281 ? 170.834 161.153 167.401 1.00 25.02 281 VAL A C 1
ATOM 2062 O O . VAL A 1 281 ? 170.269 160.366 168.186 1.00 25.02 281 VAL A O 1
ATOM 2066 N N . ALA A 1 282 ? 172.130 161.479 167.470 1.00 28.10 282 ALA A N 1
ATOM 2067 C CA . ALA A 1 282 ? 172.993 160.835 168.461 1.00 28.10 282 ALA A CA 1
ATOM 2068 C C . ALA A 1 282 ? 172.451 160.892 169.887 1.00 28.10 282 ALA A C 1
ATOM 2069 O O . ALA A 1 282 ? 172.459 159.846 170.558 1.00 28.10 282 ALA A O 1
ATOM 2071 N N . PRO A 1 283 ? 171.987 162.034 170.415 1.00 29.96 283 PRO A N 1
ATOM 2072 C CA . PRO A 1 283 ? 171.478 162.025 171.799 1.00 29.96 283 PRO A CA 1
ATOM 2073 C C . PRO A 1 283 ? 170.255 161.178 172.094 1.00 29.96 283 PRO A C 1
ATOM 2074 O O . PRO A 1 283 ? 170.069 160.746 173.241 1.00 29.96 283 PRO A O 1
ATOM 2078 N N . SER A 1 284 ? 169.408 160.984 171.080 1.00 32.61 284 SER A N 1
ATOM 2079 C CA . SER A 1 284 ? 168.174 160.179 171.262 1.00 32.61 284 SER A CA 1
ATOM 2080 C C . SER A 1 284 ? 168.556 158.708 171.434 1.00 32.61 284 SER A C 1
ATOM 2081 O O . SER A 1 284 ? 167.972 158.040 172.307 1.00 32.61 284 SER A O 1
ATOM 2084 N N . VAL A 1 285 ? 169.509 158.234 170.628 1.00 32.69 285 VAL A N 1
ATOM 2085 C CA . VAL A 1 285 ? 169.933 156.805 170.697 1.00 32.69 285 VAL A CA 1
ATOM 2086 C C . VAL A 1 285 ? 170.805 156.606 171.939 1.00 32.69 285 VAL A C 1
ATOM 2087 O O . VAL A 1 285 ? 170.634 155.573 172.616 1.00 32.69 285 VAL A O 1
ATOM 2091 N N . LEU A 1 286 ? 171.695 157.559 172.233 1.00 35.21 286 LEU A N 1
ATOM 2092 C CA . LEU A 1 286 ? 172.606 157.362 173.355 1.00 35.21 286 LEU A CA 1
ATOM 2093 C C . LEU A 1 286 ? 171.956 157.581 174.714 1.00 35.21 286 LEU A C 1
ATOM 2094 O O . LEU A 1 286 ? 172.566 157.231 175.730 1.00 35.21 286 LEU A O 1
ATOM 2099 N N . LYS A 1 287 ? 170.747 158.148 174.769 1.00 41.77 287 LYS A N 1
ATOM 2100 C CA . LYS A 1 287 ? 170.098 158.346 176.061 1.00 41.77 287 LYS A CA 1
ATOM 2101 C C . LYS A 1 287 ? 169.773 157.031 176.753 1.00 41.77 287 LYS A C 1
ATOM 2102 O O . LYS A 1 287 ? 169.595 157.015 177.977 1.00 41.77 287 LYS A O 1
ATOM 2108 N N . THR A 1 288 ? 169.693 155.928 176.006 1.00 44.45 288 THR A N 1
ATOM 2109 C CA . THR A 1 288 ? 169.399 154.621 176.572 1.00 44.45 288 THR A CA 1
ATOM 2110 C C . THR A 1 288 ? 170.658 153.836 176.922 1.00 44.45 288 THR A C 1
ATOM 2111 O O . THR A 1 288 ? 170.560 152.667 177.311 1.00 44.45 288 THR A O 1
ATOM 2115 N N . TYR A 1 289 ? 171.831 154.448 176.795 1.00 44.27 289 TYR A N 1
ATOM 2116 C CA . TYR A 1 289 ? 173.085 153.793 177.125 1.00 44.27 289 TYR A CA 1
ATOM 2117 C C . TYR A 1 289 ? 173.485 154.148 178.552 1.00 44.27 289 TYR A C 1
ATOM 2118 O O . TYR A 1 289 ? 172.791 154.881 179.262 1.00 44.27 289 TYR A O 1
ATOM 2127 N N . THR A 1 290 ? 174.630 153.623 178.976 1.00 56.48 290 THR A N 1
ATOM 2128 C CA . THR A 1 290 ? 175.161 153.858 180.310 1.00 56.48 290 THR A CA 1
ATOM 2129 C C . THR A 1 290 ? 176.443 154.669 180.210 1.00 56.48 290 THR A C 1
ATOM 2130 O O . THR A 1 290 ? 177.252 154.456 179.300 1.00 56.48 290 THR A O 1
ATOM 2134 N N . GLU A 1 291 ? 176.617 155.603 181.143 1.00 63.28 291 GLU A N 1
ATOM 2135 C CA . GLU A 1 291 ? 177.802 156.455 181.204 1.00 63.28 291 GLU A CA 1
ATOM 2136 C C . GLU A 1 291 ? 177.970 157.258 179.922 1.00 63.28 291 GLU A C 1
ATOM 2137 O O . GLU A 1 291 ? 177.062 157.977 179.506 1.00 63.28 291 GLU A O 1
ATOM 2143 N N . PRO B 1 10 ? 145.256 123.808 173.747 1.00 40.59 10 PRO B N 1
ATOM 2144 C CA . PRO B 1 10 ? 144.717 123.347 172.463 1.00 40.59 10 PRO B CA 1
ATOM 2145 C C . PRO B 1 10 ? 144.550 124.482 171.460 1.00 40.59 10 PRO B C 1
ATOM 2146 O O . PRO B 1 10 ? 144.746 124.280 170.263 1.00 40.59 10 PRO B O 1
ATOM 2150 N N . LEU B 1 11 ? 144.181 125.666 171.955 1.00 38.78 11 LEU B N 1
ATOM 2151 C CA . LEU B 1 11 ? 144.029 126.820 171.075 1.00 38.78 11 LEU B CA 1
ATOM 2152 C C . LEU B 1 11 ? 145.376 127.281 170.533 1.00 38.78 11 LEU B C 1
ATOM 2153 O O . LEU B 1 11 ? 145.475 127.692 169.371 1.00 38.78 11 LEU B O 1
ATOM 2158 N N . LYS B 1 12 ? 146.423 127.232 171.361 1.00 36.03 12 LYS B N 1
ATOM 2159 C CA . LYS B 1 12 ? 147.746 127.647 170.907 1.00 36.03 12 LYS B CA 1
ATOM 2160 C C . LYS B 1 12 ? 148.244 126.763 169.772 1.00 36.03 12 LYS B C 1
ATOM 2161 O O . LYS B 1 12 ? 148.801 127.257 168.784 1.00 36.03 12 LYS B O 1
ATOM 2167 N N . THR B 1 13 ? 148.047 125.450 169.891 1.00 36.60 13 THR B N 1
ATOM 2168 C CA . THR B 1 13 ? 148.441 124.551 168.813 1.00 36.60 13 THR B CA 1
ATOM 2169 C C . THR B 1 13 ? 147.660 124.855 167.543 1.00 36.60 13 THR B C 1
ATOM 2170 O O . THR B 1 13 ? 148.225 124.851 166.442 1.00 36.60 13 THR B O 1
ATOM 2174 N N . LEU B 1 14 ? 146.364 125.133 167.676 1.00 36.05 14 LEU B N 1
ATOM 2175 C CA . LEU B 1 14 ? 145.545 125.437 166.509 1.00 36.05 14 LEU B CA 1
ATOM 2176 C C . LEU B 1 14 ? 146.004 126.718 165.822 1.00 36.05 14 LEU B C 1
ATOM 2177 O O . LEU B 1 14 ? 146.094 126.763 164.593 1.00 36.05 14 LEU B O 1
ATOM 2182 N N . VAL B 1 15 ? 146.295 127.770 166.592 1.00 33.61 15 VAL B N 1
ATOM 2183 C CA . VAL B 1 15 ? 146.706 129.023 165.969 1.00 33.61 15 VAL B CA 1
ATOM 2184 C C . VAL B 1 15 ? 148.090 128.882 165.342 1.00 33.61 15 VAL B C 1
ATOM 2185 O O . VAL B 1 15 ? 148.352 129.443 164.272 1.00 33.61 15 VAL B O 1
ATOM 2189 N N . LEU B 1 16 ? 148.996 128.138 165.982 1.00 30.44 16 LEU B N 1
ATOM 2190 C CA . LEU B 1 16 ? 150.306 127.908 165.377 1.00 30.44 16 LEU B CA 1
ATOM 2191 C C . LEU B 1 16 ? 150.178 127.129 164.074 1.00 30.44 16 LEU B C 1
ATOM 2192 O O . LEU B 1 16 ? 150.825 127.462 163.069 1.00 30.44 16 LEU B O 1
ATOM 2197 N N . ALA B 1 17 ? 149.337 126.092 164.069 1.00 30.75 17 ALA B N 1
ATOM 2198 C CA . ALA B 1 17 ? 149.115 125.325 162.849 1.00 30.75 17 ALA B CA 1
ATOM 2199 C C . ALA B 1 17 ? 148.494 126.192 161.768 1.00 30.75 17 ALA B C 1
ATOM 2200 O O . ALA B 1 17 ? 148.840 126.065 160.592 1.00 30.75 17 ALA B O 1
ATOM 2202 N N . SER B 1 18 ? 147.568 127.075 162.145 1.00 31.34 18 SER B N 1
ATOM 2203 C CA . SER B 1 18 ? 146.951 127.957 161.162 1.00 31.34 18 SER B CA 1
ATOM 2204 C C . SER B 1 18 ? 147.964 128.948 160.598 1.00 31.34 18 SER B C 1
ATOM 2205 O O . SER B 1 18 ? 147.935 129.244 159.400 1.00 31.34 18 SER B O 1
ATOM 2208 N N . VAL B 1 19 ? 148.865 129.460 161.436 1.00 28.26 19 VAL B N 1
ATOM 2209 C CA . VAL B 1 19 ? 149.926 130.337 160.945 1.00 28.26 19 VAL B CA 1
ATOM 2210 C C . VAL B 1 19 ? 150.777 129.605 159.914 1.00 28.26 19 VAL B C 1
ATOM 2211 O O . VAL B 1 19 ? 151.027 130.109 158.809 1.00 28.26 19 VAL B O 1
ATOM 2215 N N . VAL B 1 20 ? 151.237 128.408 160.281 1.00 29.33 20 VAL B N 1
ATOM 2216 C CA . VAL B 1 20 ? 152.081 127.603 159.347 1.00 29.33 20 VAL B CA 1
ATOM 2217 C C . VAL B 1 20 ? 151.288 127.374 158.057 1.00 29.33 20 VAL B C 1
ATOM 2218 O O . VAL B 1 20 ? 151.779 127.775 156.983 1.00 29.33 20 VAL B O 1
ATOM 2222 N N . LEU B 1 21 ? 150.097 126.786 158.158 1.00 32.40 21 LEU B N 1
ATOM 2223 C CA . LEU B 1 21 ? 149.316 126.455 156.936 1.00 32.40 21 LEU B CA 1
ATOM 2224 C C . LEU B 1 21 ? 149.106 127.711 156.082 1.00 32.40 21 LEU B C 1
ATOM 2225 O O . LEU B 1 21 ? 149.296 127.617 154.855 1.00 32.40 21 LEU B O 1
ATOM 2230 N N . THR B 1 22 ? 148.733 128.835 156.699 1.00 30.82 22 THR B N 1
ATOM 2231 C CA . THR B 1 22 ? 148.481 130.038 155.917 1.00 30.82 22 THR B CA 1
ATOM 2232 C C . THR B 1 22 ? 149.737 130.478 155.181 1.00 30.82 22 THR B C 1
ATOM 2233 O O . THR B 1 22 ? 149.687 130.802 153.987 1.00 30.82 22 THR B O 1
ATOM 2237 N N . TYR B 1 23 ? 150.878 130.483 155.872 1.00 30.22 23 TYR B N 1
ATOM 2238 C CA . TYR B 1 23 ? 152.119 130.873 155.217 1.00 30.22 23 TYR B CA 1
ATOM 2239 C C . TYR B 1 23 ? 152.455 129.932 154.069 1.00 30.22 23 TYR B C 1
ATOM 2240 O O . TYR B 1 23 ? 152.803 130.380 152.969 1.00 30.22 23 TYR B O 1
ATOM 2249 N N . VAL B 1 24 ? 152.341 128.619 154.298 1.00 32.94 24 VAL B N 1
ATOM 2250 C CA . VAL B 1 24 ? 152.707 127.658 153.266 1.00 32.94 24 VAL B CA 1
ATOM 2251 C C . VAL B 1 24 ? 151.749 127.746 152.087 1.00 32.94 24 VAL B C 1
ATOM 2252 O O . VAL B 1 24 ? 152.170 127.669 150.926 1.00 32.94 24 VAL B O 1
ATOM 2256 N N . LEU B 1 25 ? 150.453 127.918 152.350 1.00 35.32 25 LEU B N 1
ATOM 2257 C CA . LEU B 1 25 ? 149.489 128.045 151.266 1.00 35.32 25 LEU B CA 1
ATOM 2258 C C . LEU B 1 25 ? 149.740 129.299 150.441 1.00 35.32 25 LEU B C 1
ATOM 2259 O O . LEU B 1 25 ? 149.679 129.261 149.208 1.00 35.32 25 LEU B O 1
ATOM 2264 N N . MET B 1 26 ? 150.022 130.422 151.105 1.00 34.02 26 MET B N 1
ATOM 2265 C CA . MET B 1 26 ? 150.296 131.657 150.380 1.00 34.02 26 MET B CA 1
ATOM 2266 C C . MET B 1 26 ? 151.547 131.516 149.524 1.00 34.02 26 MET B C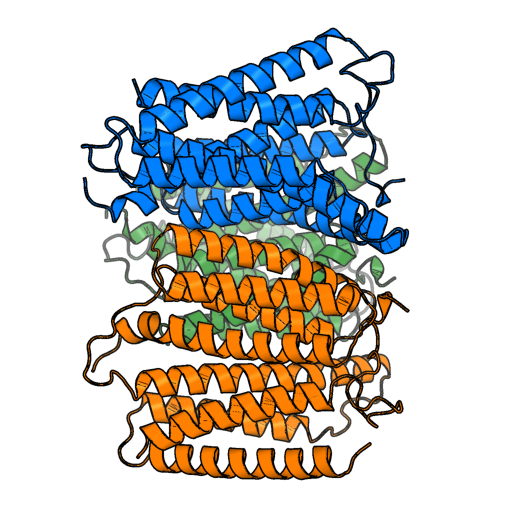 1
ATOM 2267 O O . MET B 1 26 ? 151.563 131.905 148.344 1.00 34.02 26 MET B O 1
ATOM 2272 N N . VAL B 1 27 ? 152.606 130.938 150.097 1.00 34.29 27 VAL B N 1
ATOM 2273 C CA . VAL B 1 27 ? 153.837 130.746 149.342 1.00 34.29 27 VAL B CA 1
ATOM 2274 C C . VAL B 1 27 ? 153.598 129.824 148.155 1.00 34.29 27 VAL B C 1
ATOM 2275 O O . VAL B 1 27 ? 154.059 130.094 147.046 1.00 34.29 27 VAL B O 1
ATOM 2279 N N . PHE B 1 28 ? 152.973 128.749 148.350 1.00 44.60 28 PHE B N 1
ATOM 2280 C CA . PHE B 1 28 ? 152.605 127.744 147.318 1.00 44.60 28 PHE B CA 1
ATOM 2281 C C . PHE B 1 28 ? 151.824 128.428 146.195 1.00 44.60 28 PHE B C 1
ATOM 2282 O O . PHE B 1 28 ? 152.194 128.255 145.017 1.00 44.60 28 PHE B O 1
ATOM 2290 N N . GLY B 1 29 ? 150.775 129.178 146.548 1.00 42.63 29 GLY B N 1
ATOM 2291 C CA . GLY B 1 29 ? 150.007 129.880 145.533 1.00 42.63 29 GLY B CA 1
ATOM 2292 C C . GLY B 1 29 ? 150.869 130.826 144.721 1.00 42.63 29 GLY B C 1
ATOM 2293 O O . GLY B 1 29 ? 150.753 130.898 143.493 1.00 42.63 29 GLY B O 1
ATOM 2294 N N . GLY B 1 30 ? 151.760 131.557 145.397 1.00 43.05 30 GLY B N 1
ATOM 2295 C CA . GLY B 1 30 ? 152.714 132.380 144.674 1.00 43.05 30 GLY B CA 1
ATOM 2296 C C . GLY B 1 30 ? 153.766 131.620 143.893 1.00 43.05 30 GLY B C 1
ATOM 2297 O O . GLY B 1 30 ? 154.496 132.202 143.085 1.00 43.05 30 GLY B O 1
ATOM 2298 N N . ILE B 1 31 ? 153.851 130.310 144.139 1.00 44.36 31 ILE B N 1
ATOM 2299 C CA . ILE B 1 31 ? 154.817 129.458 143.386 1.00 44.36 31 ILE B CA 1
ATOM 2300 C C . ILE B 1 31 ? 154.151 128.798 142.175 1.00 44.36 31 ILE B C 1
ATOM 2301 O O . ILE B 1 31 ? 154.866 128.488 141.201 1.00 44.36 31 ILE B O 1
ATOM 2306 N N . VAL B 1 32 ? 152.798 128.623 142.250 1.00 51.43 32 VAL B N 1
ATOM 2307 C CA . VAL B 1 32 ? 152.084 127.978 141.109 1.00 51.43 32 VAL B CA 1
ATOM 2308 C C . VAL B 1 32 ? 151.698 129.155 140.210 1.00 51.43 32 VAL B C 1
ATOM 2309 O O . VAL B 1 32 ? 151.986 129.088 139.000 1.00 51.43 32 VAL B O 1
ATOM 2313 N N . THR B 1 33 ? 151.106 130.167 140.838 1.00 52.89 33 THR B N 1
ATOM 2314 C CA . THR B 1 33 ? 150.686 131.359 140.079 1.00 52.89 33 THR B CA 1
ATOM 2315 C C . THR B 1 33 ? 151.908 132.040 139.473 1.00 52.89 33 THR B C 1
ATOM 2316 O O . THR B 1 33 ? 151.708 132.854 138.551 1.00 52.89 33 THR B O 1
ATOM 2320 N N . SER B 1 34 ? 153.132 131.735 139.896 1.00 60.88 34 SER B N 1
ATOM 2321 C CA . SER B 1 34 ? 154.266 132.452 139.252 1.00 60.88 34 SER B CA 1
ATOM 2322 C C . SER B 1 34 ? 154.317 132.060 137.764 1.00 60.88 34 SER B C 1
ATOM 2323 O O . SER B 1 34 ? 154.810 130.954 137.473 1.00 60.88 34 SER B O 1
ATOM 2326 N N . THR B 1 35 ? 153.823 132.921 136.859 1.00 69.96 35 THR B N 1
ATOM 2327 C CA . THR B 1 35 ? 153.801 132.556 135.419 1.00 69.96 35 THR B CA 1
ATOM 2328 C C . THR B 1 35 ? 153.581 131.052 135.230 1.00 69.96 35 THR B C 1
ATOM 2329 O O . THR B 1 35 ? 154.235 130.454 134.355 1.00 69.96 35 THR B O 1
ATOM 2333 N N . GLY B 1 36 ? 152.613 130.513 135.980 1.00 73.64 36 GLY B N 1
ATOM 2334 C CA . GLY B 1 36 ? 152.234 129.098 135.827 1.00 73.64 36 GLY B CA 1
ATOM 2335 C C . GLY B 1 36 ? 150.723 128.982 135.702 1.00 73.64 36 GLY B C 1
ATOM 2336 O O . GLY B 1 36 ? 150.108 128.332 136.567 1.00 73.64 36 GLY B O 1
ATOM 2337 N N . SER B 1 37 ? 150.123 129.655 134.718 1.00 78.74 37 SER B N 1
ATOM 2338 C CA . SER B 1 37 ? 148.667 129.470 134.478 1.00 78.74 37 SER B CA 1
ATOM 2339 C C . SER B 1 37 ? 148.506 128.100 133.826 1.00 78.74 37 SER B C 1
ATOM 2340 O O . SER B 1 37 ? 147.415 127.507 133.942 1.00 78.74 37 SER B O 1
ATOM 2343 N N . GLY B 1 38 ? 149.567 127.624 133.171 1.00 83.88 38 GLY B N 1
ATOM 2344 C CA . GLY B 1 38 ? 149.573 126.290 132.539 1.00 83.88 38 GLY B CA 1
ATOM 2345 C C . GLY B 1 38 ? 150.910 125.693 132.928 1.00 83.88 38 GLY B C 1
ATOM 2346 O O . GLY B 1 38 ? 151.219 124.583 132.455 1.00 83.88 38 GLY B O 1
ATOM 2347 N N . LEU B 1 39 ? 151.694 126.404 133.746 1.00 81.65 39 LEU B N 1
ATOM 2348 C CA . LEU B 1 39 ? 153.054 125.922 134.109 1.00 81.65 39 LEU B CA 1
ATOM 2349 C C . LEU B 1 39 ? 153.725 125.367 132.850 1.00 81.65 39 LEU B C 1
ATOM 2350 O O . LEU B 1 39 ? 154.067 124.168 132.845 1.00 81.65 39 LEU B O 1
ATOM 2355 N N . GLY B 1 40 ? 153.924 126.209 131.833 1.00 81.99 40 GLY B N 1
ATOM 2356 C CA . GLY B 1 40 ? 154.511 125.742 130.562 1.00 81.99 40 GLY B CA 1
ATOM 2357 C C . GLY B 1 40 ? 156.019 125.574 130.643 1.00 81.99 40 GLY B C 1
ATOM 2358 O O . GLY B 1 40 ? 156.566 125.738 131.753 1.00 81.99 40 GLY B O 1
ATOM 2359 N N . CYS B 1 41 ? 156.675 125.259 129.641 1.00 82.36 41 CYS B N 1
ATOM 2360 C CA . CYS B 1 41 ? 158.146 125.083 129.460 1.00 82.36 41 CYS B CA 1
ATOM 2361 C C . CYS B 1 41 ? 158.566 123.758 130.105 1.00 82.36 41 CYS B C 1
ATOM 2362 O O . CYS B 1 41 ? 157.913 123.335 131.078 1.00 82.36 41 CYS B O 1
ATOM 2365 N N . PRO B 1 42 ? 159.631 123.091 129.607 1.00 80.21 42 PRO B N 1
ATOM 2366 C CA . PRO B 1 42 ? 160.033 121.770 130.105 1.00 80.21 42 PRO B CA 1
ATOM 2367 C C . PRO B 1 42 ? 160.551 121.897 131.544 1.00 80.21 42 PRO B C 1
ATOM 2368 O O . PRO B 1 42 ? 160.268 121.024 132.344 1.00 80.21 42 PRO B O 1
ATOM 2372 N N . ASP B 1 43 ? 161.282 122.976 131.833 1.00 74.62 43 ASP B N 1
ATOM 2373 C CA . ASP B 1 43 ? 161.822 123.195 133.201 1.00 74.62 43 ASP B CA 1
ATOM 2374 C C . ASP B 1 43 ? 160.680 123.672 134.101 1.00 74.62 43 ASP B C 1
ATOM 2375 O O . ASP B 1 43 ? 160.573 124.895 134.318 1.00 74.62 43 ASP B O 1
ATOM 2380 N N . TRP B 1 44 ? 159.873 122.733 134.602 1.00 68.76 44 TRP B N 1
ATOM 2381 C CA . TRP B 1 44 ? 158.755 123.098 135.511 1.00 68.76 44 TRP B CA 1
ATOM 2382 C C . TRP B 1 44 ? 159.203 124.250 136.414 1.00 68.76 44 TRP B C 1
ATOM 2383 O O . TRP B 1 44 ? 158.499 125.272 136.440 1.00 68.76 44 TRP B O 1
ATOM 2394 N N . PRO B 1 45 ? 160.315 124.119 137.174 1.00 62.94 45 PRO B N 1
ATOM 2395 C CA . PRO B 1 45 ? 160.781 125.165 138.076 1.00 62.94 45 PRO B CA 1
ATOM 2396 C C . PRO B 1 45 ? 162.107 125.808 137.648 1.00 62.94 45 PRO B C 1
ATOM 2397 O O . PRO B 1 45 ? 162.727 126.422 138.486 1.00 62.94 45 PRO B O 1
ATOM 2401 N N . LEU B 1 46 ? 162.512 125.650 136.385 1.00 63.99 46 LEU B N 1
ATOM 2402 C CA . LEU B 1 46 ? 163.838 126.172 135.950 1.00 63.99 46 LEU B CA 1
ATOM 2403 C C . LEU B 1 46 ? 163.653 126.910 134.620 1.00 63.99 46 LEU B C 1
ATOM 2404 O O . LEU B 1 46 ? 164.609 126.928 133.823 1.00 63.99 46 LEU B O 1
ATOM 2409 N N . CYS B 1 47 ? 162.473 127.492 134.395 1.00 65.97 47 CYS B N 1
ATOM 2410 C CA . CYS B 1 47 ? 162.208 128.269 133.158 1.00 65.97 47 CYS B CA 1
ATOM 2411 C C . CYS B 1 47 ? 161.739 129.707 133.395 1.00 65.97 47 CYS B C 1
ATOM 2412 O O . CYS B 1 47 ? 160.712 129.884 134.070 1.00 65.97 47 CYS B O 1
ATOM 2415 N N . HIS B 1 48 ? 162.473 130.694 132.883 1.00 52.57 48 HIS B N 1
ATOM 2416 C CA . HIS B 1 48 ? 162.102 132.103 133.158 1.00 52.57 48 HIS B CA 1
ATOM 2417 C C . HIS B 1 48 ? 160.612 132.433 133.087 1.00 52.57 48 HIS B C 1
ATOM 2418 O O . HIS B 1 48 ? 159.951 131.975 132.135 1.00 52.57 48 HIS B O 1
ATOM 2425 N N . GLY B 1 49 ? 160.109 133.197 134.064 1.00 49.48 49 GLY B N 1
ATOM 2426 C CA . GLY B 1 49 ? 158.730 133.622 134.050 1.00 49.48 49 GLY B CA 1
ATOM 2427 C C . GLY B 1 49 ? 158.516 134.853 133.189 1.00 49.48 49 GLY B C 1
ATOM 2428 O O . GLY B 1 49 ? 159.412 135.337 132.495 1.00 49.48 49 GLY B O 1
ATOM 2429 N N . GLN B 1 50 ? 157.288 135.365 133.239 1.00 48.05 50 GLN B N 1
ATOM 2430 C CA . GLN B 1 50 ? 156.944 136.547 132.465 1.00 48.05 50 GLN B CA 1
ATOM 2431 C C . GLN B 1 50 ? 157.655 137.779 133.007 1.00 48.05 50 GLN B C 1
ATOM 2432 O O . GLN B 1 50 ? 157.669 138.027 134.217 1.00 48.05 50 GLN B O 1
ATOM 2438 N N . LEU B 1 51 ? 158.240 138.554 132.104 1.00 39.98 51 LEU B N 1
ATOM 2439 C CA . LEU B 1 51 ? 158.835 139.825 132.479 1.00 39.98 51 LEU B CA 1
ATOM 2440 C C . LEU B 1 51 ? 157.745 140.846 132.786 1.00 39.98 51 LEU B C 1
ATOM 2441 O O . LEU B 1 51 ? 156.561 140.647 132.493 1.00 39.98 51 LEU B O 1
ATOM 2446 N N . LEU B 1 52 ? 158.152 141.955 133.388 1.00 32.79 52 LEU B N 1
ATOM 2447 C CA . LEU B 1 52 ? 157.221 143.037 133.642 1.00 32.79 52 LEU B CA 1
ATOM 2448 C C . LEU B 1 52 ? 156.789 143.674 132.323 1.00 32.79 52 LEU B C 1
ATOM 2449 O O . LEU B 1 52 ? 157.572 143.730 131.370 1.00 32.79 52 LEU B O 1
ATOM 2454 N N . PRO B 1 53 ? 155.544 144.147 132.242 1.00 31.67 53 PRO B N 1
ATOM 2455 C CA . PRO B 1 53 ? 155.023 144.629 130.950 1.00 31.67 53 PRO B CA 1
ATOM 2456 C C . PRO B 1 53 ? 155.868 145.707 130.293 1.00 31.67 53 PRO B C 1
ATOM 2457 O O . PRO B 1 53 ? 156.006 145.704 129.063 1.00 31.67 53 PRO B O 1
ATOM 2461 N N . PHE B 1 54 ? 156.446 146.626 131.063 1.00 29.04 54 PHE B N 1
ATOM 2462 C CA . PHE B 1 54 ? 157.261 147.671 130.462 1.00 29.04 54 PHE B CA 1
ATOM 2463 C C . PHE B 1 54 ? 158.589 147.135 129.935 1.00 29.04 54 PHE B C 1
ATOM 2464 O O . PHE B 1 54 ? 159.239 147.812 129.133 1.00 29.04 54 PHE B O 1
ATOM 2472 N N . GLN B 1 55 ? 158.997 145.942 130.363 1.00 33.12 55 GLN B N 1
ATOM 2473 C CA . GLN B 1 55 ? 160.238 145.342 129.896 1.00 33.12 55 GLN B CA 1
ATOM 2474 C C . GLN B 1 55 ? 160.073 144.581 128.590 1.00 33.12 55 GLN B C 1
ATOM 2475 O O . GLN B 1 55 ? 161.061 144.046 128.074 1.00 33.12 55 GLN B O 1
ATOM 2481 N N . LEU B 1 56 ? 158.863 144.517 128.046 1.00 36.84 56 LEU B N 1
ATOM 2482 C CA . LEU B 1 56 ? 158.616 143.816 126.796 1.00 36.84 56 LEU B CA 1
ATOM 2483 C C . LEU B 1 56 ? 158.487 144.799 125.638 1.00 36.84 56 LEU B C 1
ATOM 2484 O O . LEU B 1 56 ? 158.707 145.999 125.800 1.00 36.84 56 LEU B O 1
ATOM 2489 N N . LEU B 1 73 ? 153.050 121.432 133.450 1.00 85.42 73 LEU B N 1
ATOM 2490 C CA . LEU B 1 73 ? 151.713 121.352 134.022 1.00 85.42 73 LEU B CA 1
ATOM 2491 C C . LEU B 1 73 ? 151.501 120.036 134.759 1.00 85.42 73 LEU B C 1
ATOM 2492 O O . LEU B 1 73 ? 150.667 119.217 134.368 1.00 85.42 73 LEU B O 1
ATOM 2497 N N . GLN B 1 74 ? 152.258 119.839 135.828 1.00 82.11 74 GLN B N 1
ATOM 2498 C CA . GLN B 1 74 ? 152.126 118.629 136.629 1.00 82.11 74 GLN B CA 1
ATOM 2499 C C . GLN B 1 74 ? 150.813 118.663 137.398 1.00 82.11 74 GLN B C 1
ATOM 2500 O O . GLN B 1 74 ? 150.555 119.635 138.118 1.00 82.11 74 GLN B O 1
ATOM 2506 N N . PRO B 1 75 ? 149.953 117.649 137.271 1.00 80.91 75 PRO B N 1
ATOM 2507 C CA . PRO B 1 75 ? 148.754 117.603 138.120 1.00 80.91 75 PRO B CA 1
ATOM 2508 C C . PRO B 1 75 ? 149.077 117.454 139.594 1.00 80.91 75 PRO B C 1
ATOM 2509 O O . PRO B 1 75 ? 148.222 117.749 140.439 1.00 80.91 75 PRO B O 1
ATOM 2513 N N . TRP B 1 76 ? 150.293 117.002 139.909 1.00 80.14 76 TRP B N 1
ATOM 2514 C CA . TRP B 1 76 ? 150.704 116.889 141.334 1.00 80.14 76 TRP B CA 1
ATOM 2515 C C . TRP B 1 76 ? 150.592 118.260 142.006 1.00 80.14 76 TRP B C 1
ATOM 2516 O O . TRP B 1 76 ? 149.835 118.376 142.989 1.00 80.14 76 TRP B O 1
ATOM 2527 N N . ILE B 1 77 ? 151.320 119.325 141.362 1.00 75.06 77 ILE B N 1
ATOM 2528 C CA . ILE B 1 77 ? 151.325 120.612 142.118 1.00 75.06 77 ILE B CA 1
ATOM 2529 C C . ILE B 1 77 ? 149.886 121.084 142.342 1.00 75.06 77 ILE B C 1
ATOM 2530 O O . ILE B 1 77 ? 149.604 121.602 143.440 1.00 75.06 77 ILE B O 1
ATOM 2535 N N . GLU B 1 78 ? 149.012 120.920 141.344 1.00 75.71 78 GLU B N 1
ATOM 2536 C CA . GLU B 1 78 ? 147.649 121.425 141.472 1.00 75.71 78 GLU B CA 1
ATOM 2537 C C . GLU B 1 78 ? 146.872 120.662 142.538 1.00 75.71 78 GLU B C 1
ATOM 2538 O O . GLU B 1 78 ? 146.164 121.269 143.356 1.00 75.71 78 GLU B O 1
ATOM 2544 N N . GLN B 1 79 ? 146.999 119.336 142.557 1.00 73.53 79 GLN B N 1
ATOM 2545 C CA . GLN B 1 79 ? 146.249 118.559 143.538 1.00 73.53 79 GLN B CA 1
ATOM 2546 C C . GLN B 1 79 ? 146.763 118.809 144.948 1.00 73.53 79 GLN B C 1
ATOM 2547 O O . GLN B 1 79 ? 145.970 118.883 145.894 1.00 73.53 79 GLN B O 1
ATOM 2553 N N . THR B 1 80 ? 148.079 118.978 145.120 1.00 67.05 80 THR B N 1
ATOM 2554 C CA . THR B 1 80 ? 148.582 119.269 146.458 1.00 67.05 80 THR B CA 1
ATOM 2555 C C . THR B 1 80 ? 148.239 120.694 146.878 1.00 67.05 80 THR B C 1
ATOM 2556 O O . THR B 1 80 ? 148.053 120.950 148.069 1.00 67.05 80 THR B O 1
ATOM 2560 N N . HIS B 1 81 ? 148.115 121.621 145.926 1.00 60.77 81 HIS B N 1
ATOM 2561 C CA . HIS B 1 81 ? 147.617 122.950 146.253 1.00 60.77 81 HIS B CA 1
ATOM 2562 C C . HIS B 1 81 ? 146.179 122.882 146.752 1.00 60.77 81 HIS B C 1
ATOM 2563 O O . HIS B 1 81 ? 145.822 123.535 147.740 1.00 60.77 81 HIS B O 1
ATOM 2570 N N . ARG B 1 82 ? 145.341 122.089 146.083 1.00 63.75 82 ARG B N 1
ATOM 2571 C CA . ARG B 1 82 ? 143.962 121.922 146.540 1.00 63.75 82 ARG B CA 1
ATOM 2572 C C . ARG B 1 82 ? 143.908 121.281 147.920 1.00 63.75 82 ARG B C 1
ATOM 2573 O O . ARG B 1 82 ? 143.125 121.699 148.782 1.00 63.75 82 ARG B O 1
ATOM 2581 N N . ILE B 1 83 ? 144.738 120.258 148.149 1.00 59.37 83 ILE B N 1
ATOM 2582 C CA . ILE B 1 83 ? 144.768 119.593 149.449 1.00 59.37 83 ILE B CA 1
ATOM 2583 C C . ILE B 1 83 ? 145.219 120.561 150.533 1.00 59.37 83 ILE B C 1
ATOM 2584 O O . ILE B 1 83 ? 144.661 120.582 151.639 1.00 59.37 83 ILE B O 1
ATOM 2589 N N . LEU B 1 84 ? 146.237 121.372 150.241 1.00 52.12 84 LEU B N 1
ATOM 2590 C CA . LEU B 1 84 ? 146.724 122.350 151.204 1.00 52.12 84 LEU B CA 1
ATOM 2591 C C . LEU B 1 84 ? 145.653 123.384 151.526 1.00 52.12 84 LEU B C 1
ATOM 2592 O O . LEU B 1 84 ? 145.462 123.749 152.692 1.00 52.12 84 LEU B O 1
ATOM 2597 N N . GLY B 1 85 ? 144.942 123.866 150.505 1.00 50.89 85 GLY B N 1
ATOM 2598 C CA . GLY B 1 85 ? 143.852 124.791 150.756 1.00 50.89 85 GLY B CA 1
ATOM 2599 C C . GLY B 1 85 ? 142.767 124.183 151.624 1.00 50.89 85 GLY B C 1
ATOM 2600 O O . GLY B 1 85 ? 142.268 124.821 152.553 1.00 50.89 85 GLY B O 1
ATOM 2601 N N . GLY B 1 86 ? 142.402 122.928 151.344 1.00 49.81 86 GLY B N 1
ATOM 2602 C CA . GLY B 1 86 ? 141.386 122.276 152.153 1.00 49.81 86 GLY B CA 1
ATOM 2603 C C . GLY B 1 86 ? 141.811 122.109 153.600 1.00 49.81 86 GLY B C 1
ATOM 2604 O O . GLY B 1 86 ? 141.043 122.394 154.524 1.00 49.81 86 GLY B O 1
ATOM 2605 N N . ILE B 1 87 ? 143.045 121.653 153.815 1.00 47.13 87 ILE B N 1
ATOM 2606 C CA . ILE B 1 87 ? 143.492 121.398 155.183 1.00 47.13 87 ILE B CA 1
ATOM 2607 C C . ILE B 1 87 ? 143.651 122.705 155.950 1.00 47.13 87 ILE B C 1
ATOM 2608 O O . ILE B 1 87 ? 143.337 122.775 157.142 1.00 47.13 87 ILE B O 1
ATOM 2613 N N . THR B 1 88 ? 144.123 123.769 155.289 1.00 44.12 88 THR B N 1
ATOM 2614 C CA . THR B 1 88 ? 144.234 125.041 155.995 1.00 44.12 88 THR B CA 1
ATOM 2615 C C . THR B 1 88 ? 142.862 125.635 156.281 1.00 44.12 88 THR B C 1
ATOM 2616 O O . THR B 1 88 ? 142.676 126.272 157.324 1.00 44.12 88 THR B O 1
ATOM 2620 N N . GLY B 1 89 ? 141.881 125.422 155.398 1.00 44.51 89 GLY B N 1
ATOM 2621 C CA . GLY B 1 89 ? 140.524 125.829 155.718 1.00 44.51 89 GLY B CA 1
ATOM 2622 C C . GLY B 1 89 ? 139.966 125.081 156.914 1.00 44.51 89 GLY B C 1
ATOM 2623 O O . GLY B 1 89 ? 139.305 125.665 157.775 1.00 44.51 89 GLY B O 1
ATOM 2624 N N . ILE B 1 90 ? 140.239 123.775 156.956 1.00 41.57 90 ILE B N 1
ATOM 2625 C CA . ILE B 1 90 ? 139.766 122.939 158.096 1.00 41.57 90 ILE B CA 1
ATOM 2626 C C . ILE B 1 90 ? 140.310 123.550 159.387 1.00 41.57 90 ILE B C 1
ATOM 2627 O O . ILE B 1 90 ? 139.500 123.891 160.270 1.00 41.57 90 ILE B O 1
ATOM 2632 N N . VAL B 1 91 ? 141.635 123.687 159.480 1.00 40.39 91 VAL B N 1
ATOM 2633 C CA . VAL B 1 91 ? 142.253 124.218 160.729 1.00 40.39 91 VAL B CA 1
ATOM 2634 C C . VAL B 1 91 ? 141.673 125.607 161.008 1.00 40.39 91 VAL B C 1
ATOM 2635 O O . VAL B 1 91 ? 141.255 125.836 162.160 1.00 40.39 91 VAL B O 1
ATOM 2639 N N . LEU B 1 92 ? 141.635 126.500 160.012 1.00 39.28 92 LEU B N 1
ATOM 2640 C CA . LEU B 1 92 ? 141.077 127.807 160.340 1.00 39.28 92 LEU B CA 1
ATOM 2641 C C . LEU B 1 92 ? 139.690 127.680 160.956 1.00 39.28 92 LEU B C 1
ATOM 2642 O O . LEU B 1 92 ? 139.354 128.404 161.899 1.00 39.28 92 LEU B O 1
ATOM 2647 N N . LEU B 1 93 ? 138.866 126.765 160.437 1.00 41.87 93 LEU B N 1
ATOM 2648 C CA . LEU B 1 93 ? 137.547 126.544 161.026 1.00 41.87 93 LEU B CA 1
ATOM 2649 C C . LEU B 1 93 ? 137.657 126.010 162.448 1.00 41.87 93 LEU B C 1
ATOM 2650 O O . LEU B 1 93 ? 136.905 126.430 163.338 1.00 41.87 93 LEU B O 1
ATOM 2655 N N . ALA B 1 94 ? 138.584 125.080 162.681 1.00 41.00 94 ALA B N 1
ATOM 2656 C CA . ALA B 1 94 ? 138.783 124.563 164.031 1.00 41.00 94 ALA B CA 1
ATOM 2657 C C . ALA B 1 94 ? 139.243 125.664 164.979 1.00 41.00 94 ALA B C 1
ATOM 2658 O O . ALA B 1 94 ? 138.794 125.740 166.127 1.00 41.00 94 ALA B O 1
ATOM 2660 N N . THR B 1 95 ? 140.145 126.529 164.509 1.00 39.53 95 THR B N 1
ATOM 2661 C CA . THR B 1 95 ? 140.603 127.650 165.326 1.00 39.53 95 THR B CA 1
ATOM 2662 C C . THR B 1 95 ? 139.464 128.617 165.619 1.00 39.53 95 THR B C 1
ATOM 2663 O O . THR B 1 95 ? 139.353 129.133 166.736 1.00 39.53 95 THR B O 1
ATOM 2667 N N . LEU B 1 96 ? 138.605 128.871 164.631 1.00 41.39 96 LEU B N 1
ATOM 2668 C CA . LEU B 1 96 ? 137.452 129.735 164.859 1.00 41.39 96 LEU B CA 1
ATOM 2669 C C . LEU B 1 96 ? 136.521 129.139 165.901 1.00 41.39 96 LEU B C 1
ATOM 2670 O O . LEU B 1 96 ? 136.024 129.851 166.782 1.00 41.39 96 LEU B O 1
ATOM 2675 N N . PHE B 1 97 ? 136.264 127.832 165.815 1.00 46.32 97 PHE B N 1
ATOM 2676 C CA . PHE B 1 97 ? 135.388 127.192 166.791 1.00 46.32 97 PHE B CA 1
ATOM 2677 C C . PHE B 1 97 ? 135.990 127.226 168.188 1.00 46.32 97 PHE B C 1
ATOM 2678 O O . PHE B 1 97 ? 135.283 127.487 169.165 1.00 46.32 97 PHE B O 1
ATOM 2686 N N . TYR B 1 98 ? 137.293 126.975 168.304 1.00 46.26 98 TYR B N 1
ATOM 2687 C CA . TYR B 1 98 ? 137.938 126.993 169.612 1.00 46.26 98 TYR B CA 1
ATOM 2688 C C . TYR B 1 98 ? 138.192 128.398 170.137 1.00 46.26 98 TYR B C 1
ATOM 2689 O O . TYR B 1 98 ? 138.512 128.545 171.318 1.00 46.26 98 TYR B O 1
ATOM 2698 N N . ALA B 1 99 ? 138.085 129.426 169.296 1.00 46.32 99 ALA B N 1
ATOM 2699 C CA . ALA B 1 99 ? 138.214 130.791 169.792 1.00 46.32 99 ALA B CA 1
ATOM 2700 C C . ALA B 1 99 ? 137.066 131.148 170.725 1.00 46.32 99 ALA B C 1
ATOM 2701 O O . ALA B 1 99 ? 137.273 131.759 171.778 1.00 46.32 99 ALA B O 1
ATOM 2703 N N . PHE B 1 100 ? 135.841 130.767 170.356 1.00 46.54 100 PHE B N 1
ATOM 2704 C CA . PHE B 1 100 ? 134.684 131.082 171.184 1.00 46.54 100 PHE B CA 1
ATOM 2705 C C . PHE B 1 100 ? 134.543 130.135 172.368 1.00 46.54 100 PHE B C 1
ATOM 2706 O O . PHE B 1 100 ? 133.835 130.465 173.324 1.00 46.54 100 PHE B O 1
ATOM 2714 N N . LYS B 1 101 ? 135.299 129.034 172.330 1.00 49.86 101 LYS B N 1
ATOM 2715 C CA . LYS B 1 101 ? 135.335 128.051 173.443 1.00 49.86 101 LYS B CA 1
ATOM 2716 C C . LYS B 1 101 ? 136.641 128.261 174.219 1.00 49.86 101 LYS B C 1
ATOM 2717 O O . LYS B 1 101 ? 137.715 127.989 173.643 1.00 49.86 101 LYS B O 1
ATOM 2723 N N . ARG B 1 102 ? 136.541 128.752 175.460 1.00 53.89 102 ARG B N 1
ATOM 2724 C CA . ARG B 1 102 ? 137.713 129.009 176.345 1.00 53.89 102 ARG B CA 1
ATOM 2725 C C . ARG B 1 102 ? 138.710 129.965 175.673 1.00 53.89 102 ARG B C 1
ATOM 2726 O O . ARG B 1 102 ? 139.926 129.716 175.784 1.00 53.89 102 ARG B O 1
ATOM 2734 N N . GLY B 1 103 ? 138.211 131.012 175.003 1.00 48.53 103 GLY B N 1
ATOM 2735 C CA . GLY B 1 103 ? 139.081 132.006 174.341 1.00 48.53 103 GLY B CA 1
ATOM 2736 C C . GLY B 1 103 ? 138.744 133.424 174.775 1.00 48.53 103 GLY B C 1
ATOM 2737 O O . GLY B 1 103 ? 137.592 133.646 175.200 1.00 48.53 103 GLY B O 1
ATOM 2738 N N . THR B 1 104 ? 139.701 134.353 174.673 1.00 41.13 104 THR B N 1
ATOM 2739 C CA . THR B 1 104 ? 139.458 135.732 175.067 1.00 41.13 104 THR B CA 1
ATOM 2740 C C . THR B 1 104 ? 138.781 136.497 173.931 1.00 41.13 104 THR B C 1
ATOM 2741 O O . THR B 1 104 ? 138.574 135.981 172.828 1.00 41.13 104 THR B O 1
ATOM 2745 N N . SER B 1 105 ? 138.432 137.753 174.208 1.00 37.67 105 SER B N 1
ATOM 2746 C CA . SER B 1 105 ? 137.788 138.588 173.201 1.00 37.67 105 SER B CA 1
ATOM 2747 C C . SER B 1 105 ? 138.727 138.904 172.048 1.00 37.67 105 SER B C 1
ATOM 2748 O O . SER B 1 105 ? 138.282 139.006 170.896 1.00 37.67 105 SER B O 1
ATOM 2751 N N . PHE B 1 106 ? 140.020 139.064 172.332 1.00 34.87 106 PHE B N 1
ATOM 2752 C CA . PHE B 1 106 ? 140.984 139.368 171.279 1.00 34.87 106 PHE B CA 1
ATOM 2753 C C . PHE B 1 106 ? 141.027 138.258 170.239 1.00 34.87 106 PHE B C 1
ATOM 2754 O O . PHE B 1 106 ? 141.025 138.521 169.030 1.00 34.87 106 PHE B O 1
ATOM 2762 N N . VAL B 1 107 ? 141.064 137.002 170.694 1.00 36.59 107 VAL B N 1
ATOM 2763 C CA . VAL B 1 107 ? 141.135 135.878 169.770 1.00 36.59 107 VAL B CA 1
ATOM 2764 C C . VAL B 1 107 ? 139.849 135.743 168.962 1.00 36.59 107 VAL B C 1
ATOM 2765 O O . VAL B 1 107 ? 139.881 135.388 167.778 1.00 36.59 107 VAL B O 1
ATOM 2769 N N . LYS B 1 108 ? 138.705 136.017 169.588 1.00 38.73 108 LYS B N 1
ATOM 2770 C CA . LYS B 1 108 ? 137.438 135.963 168.868 1.00 38.73 108 LYS B CA 1
ATOM 2771 C C . LYS B 1 108 ? 137.409 137.022 167.779 1.00 38.73 108 LYS B C 1
ATOM 2772 O O . LYS B 1 108 ? 137.040 136.741 166.635 1.00 38.73 108 LYS B O 1
ATOM 2778 N N . LYS B 1 109 ? 137.812 138.248 168.116 1.00 35.05 109 LYS B N 1
ATOM 2779 C CA . LYS B 1 109 ? 137.823 139.319 167.124 1.00 35.05 109 LYS B CA 1
ATOM 2780 C C . LYS B 1 109 ? 138.794 139.015 165.991 1.00 35.05 109 LYS B C 1
ATOM 2781 O O . LYS B 1 109 ? 138.490 139.261 164.819 1.00 35.05 109 LYS B O 1
ATOM 2787 N N . ALA B 1 110 ? 139.983 138.524 166.352 1.00 33.47 110 ALA B N 1
ATOM 2788 C CA . ALA B 1 110 ? 140.999 138.196 165.327 1.00 33.47 110 ALA B CA 1
ATOM 2789 C C . ALA B 1 110 ? 140.409 137.167 164.360 1.00 33.47 110 ALA B C 1
ATOM 2790 O O . ALA B 1 110 ? 140.423 137.422 163.138 1.00 33.47 110 ALA B O 1
ATOM 2792 N N . LEU B 1 111 ? 139.902 136.054 164.897 1.00 34.05 111 LEU B N 1
ATOM 2793 C CA . LEU B 1 111 ? 139.292 135.000 164.046 1.00 34.05 111 LEU B CA 1
ATOM 2794 C C . LEU B 1 111 ? 138.218 135.633 163.158 1.00 34.05 111 LEU B C 1
ATOM 2795 O O . LEU B 1 111 ? 138.253 135.398 161.933 1.00 34.05 111 LEU B O 1
ATOM 2800 N N . VAL B 1 112 ? 137.306 136.405 163.754 1.00 34.22 112 VAL B N 1
ATOM 2801 C CA . VAL B 1 112 ? 136.223 137.007 162.979 1.00 34.22 112 VAL B CA 1
ATOM 2802 C C . VAL B 1 112 ? 136.789 137.824 161.824 1.00 34.22 112 VAL B C 1
ATOM 2803 O O . VAL B 1 112 ? 136.279 137.762 160.701 1.00 34.22 112 VAL B O 1
ATOM 2807 N N . PHE B 1 113 ? 137.914 138.493 162.055 1.00 32.76 113 PHE B N 1
ATOM 2808 C CA . PHE B 1 113 ? 138.461 139.354 160.976 1.00 32.76 113 PHE B CA 1
ATOM 2809 C C . PHE B 1 113 ? 139.108 138.453 159.917 1.00 32.76 113 PHE B C 1
ATOM 2810 O O . PHE B 1 113 ? 139.046 138.800 158.724 1.00 32.76 113 PHE B O 1
ATOM 2818 N N . ILE B 1 114 ? 139.674 137.317 160.333 1.00 32.81 114 ILE B N 1
ATOM 2819 C CA . ILE B 1 114 ? 140.244 136.378 159.370 1.00 32.81 114 ILE B CA 1
ATOM 2820 C C . ILE B 1 114 ? 139.150 135.776 158.499 1.00 32.81 114 ILE B C 1
ATOM 2821 O O . ILE B 1 114 ? 139.289 135.678 157.272 1.00 32.81 114 ILE B O 1
ATOM 2826 N N . PHE B 1 115 ? 138.037 135.372 159.110 1.00 37.73 115 PHE B N 1
ATOM 2827 C CA . PHE B 1 115 ? 136.981 134.754 158.322 1.00 37.73 115 PHE B CA 1
ATOM 2828 C C . PHE B 1 115 ? 136.201 135.768 157.498 1.00 37.73 115 PHE B C 1
ATOM 2829 O O . PHE B 1 115 ? 135.682 135.418 156.434 1.00 37.73 115 PHE B O 1
ATOM 2837 N N . ILE B 1 116 ? 136.119 137.026 157.939 1.00 35.16 116 ILE B N 1
ATOM 2838 C CA . ILE B 1 116 ? 135.566 138.067 157.082 1.00 35.16 116 ILE B CA 1
ATOM 2839 C C . ILE B 1 116 ? 136.435 138.246 155.845 1.00 35.16 116 ILE B C 1
ATOM 2840 O O . ILE B 1 116 ? 135.931 138.389 154.726 1.00 35.16 116 ILE B O 1
ATOM 2845 N N . ALA B 1 117 ? 137.759 138.232 156.027 1.00 36.15 117 ALA B N 1
ATOM 2846 C CA . ALA B 1 117 ? 138.660 138.315 154.882 1.00 36.15 117 ALA B CA 1
ATOM 2847 C C . ALA B 1 117 ? 138.502 137.108 153.963 1.00 36.15 117 ALA B C 1
ATOM 2848 O O . ALA B 1 117 ? 138.560 137.242 152.734 1.00 36.15 117 ALA B O 1
ATOM 2850 N N . LEU B 1 118 ? 138.318 135.920 154.539 1.00 37.04 118 LEU B N 1
ATOM 2851 C CA . LEU B 1 118 ? 138.099 134.727 153.725 1.00 37.04 118 LEU B CA 1
ATOM 2852 C C . LEU B 1 118 ? 136.800 134.823 152.932 1.00 37.04 118 LEU B C 1
ATOM 2853 O O . LEU B 1 118 ? 136.747 134.434 151.757 1.00 37.04 118 LEU B O 1
ATOM 2858 N N . ILE B 1 119 ? 135.740 135.328 153.559 1.00 39.44 119 ILE B N 1
ATOM 2859 C CA . ILE B 1 119 ? 134.473 135.530 152.856 1.00 39.44 119 ILE B CA 1
ATOM 2860 C C . ILE B 1 119 ? 134.646 136.550 151.740 1.00 39.44 119 ILE B C 1
ATOM 2861 O O . ILE B 1 119 ? 134.075 136.406 150.652 1.00 39.44 119 ILE B O 1
ATOM 2866 N N . LEU B 1 120 ? 135.432 137.598 151.991 1.00 41.59 120 LEU B N 1
ATOM 2867 C CA . LEU B 1 120 ? 135.715 138.578 150.946 1.00 41.59 120 LEU B CA 1
ATOM 2868 C C . LEU B 1 120 ? 136.464 137.944 149.781 1.00 41.59 120 LEU B C 1
ATOM 2869 O O . LEU B 1 120 ? 136.177 138.242 148.617 1.00 41.59 120 LEU B O 1
ATOM 2874 N N . GLU B 1 121 ? 137.431 137.076 150.077 1.00 44.11 121 GLU B N 1
ATOM 2875 C CA . GLU B 1 121 ? 138.131 136.362 149.009 1.00 44.11 121 GLU B CA 1
ATOM 2876 C C . GLU B 1 121 ? 137.165 135.490 148.213 1.00 44.11 121 GLU B C 1
ATOM 2877 O O . GLU B 1 121 ? 137.236 135.441 146.978 1.00 44.11 121 GLU B O 1
ATOM 2883 N N . ALA B 1 122 ? 136.262 134.794 148.904 1.00 48.32 122 ALA B N 1
ATOM 2884 C CA . ALA B 1 122 ? 135.279 133.966 148.213 1.00 48.32 122 ALA B CA 1
ATOM 2885 C C . ALA B 1 122 ? 134.396 134.807 147.302 1.00 48.32 122 ALA B C 1
ATOM 2886 O O . ALA B 1 122 ? 134.119 134.420 146.160 1.00 48.32 122 ALA B O 1
ATOM 2888 N N . LEU B 1 123 ? 133.944 135.966 147.791 1.00 49.86 123 LEU B N 1
ATOM 2889 C CA . LEU B 1 123 ? 133.141 136.853 146.957 1.00 49.86 123 LEU B CA 1
ATOM 2890 C C . LEU B 1 123 ? 133.931 137.368 145.763 1.00 49.86 123 LEU B C 1
ATOM 2891 O O . LEU B 1 123 ? 133.382 137.490 144.660 1.00 49.86 123 LEU B O 1
ATOM 2896 N N . LEU B 1 124 ? 135.216 137.681 145.957 1.00 54.22 124 LEU B N 1
ATOM 2897 C CA . LEU B 1 124 ? 136.059 138.070 144.833 1.00 54.22 124 LEU B CA 1
ATOM 2898 C C . LEU B 1 124 ? 136.185 136.939 143.822 1.00 54.22 124 LEU B C 1
ATOM 2899 O O . LEU B 1 124 ? 136.348 137.195 142.621 1.00 54.22 124 LEU B O 1
ATOM 2904 N N . GLY B 1 125 ? 136.122 135.691 144.286 1.00 60.22 125 GLY B N 1
ATOM 2905 C CA . GLY B 1 125 ? 136.066 134.573 143.356 1.00 60.22 125 GLY B CA 1
ATOM 2906 C C . GLY B 1 125 ? 134.843 134.629 142.463 1.00 60.22 125 GLY B C 1
ATOM 2907 O O . GLY B 1 125 ? 134.911 134.305 141.276 1.00 60.22 125 GLY B O 1
ATOM 2908 N N . MET B 1 126 ? 133.706 135.042 143.022 1.00 64.09 126 MET B N 1
ATOM 2909 C CA . MET B 1 126 ? 132.496 135.252 142.238 1.00 64.09 126 MET B CA 1
ATOM 2910 C C . MET B 1 126 ? 132.628 136.534 141.426 1.00 64.09 126 MET B C 1
ATOM 2911 O O . MET B 1 126 ? 132.415 137.635 141.949 1.00 64.09 126 MET B O 1
ATOM 2916 N N . ARG B 1 127 ? 132.966 136.403 140.147 1.00 71.14 127 ARG B N 1
ATOM 2917 C CA . ARG B 1 127 ? 133.298 137.553 139.314 1.00 71.14 127 ARG B CA 1
ATOM 2918 C C . ARG B 1 127 ? 132.091 137.857 138.440 1.00 71.14 127 ARG B C 1
ATOM 2919 O O . ARG B 1 127 ? 132.201 137.868 137.211 1.00 71.14 127 ARG B O 1
ATOM 2927 N N . VAL B 1 128 ? 130.957 138.092 139.116 1.00 83.37 128 VAL B N 1
ATOM 2928 C CA . VAL B 1 128 ? 129.707 138.467 138.396 1.00 83.37 128 VAL B CA 1
ATOM 2929 C C . VAL B 1 128 ? 130.101 139.698 137.592 1.00 83.37 128 VAL B C 1
ATOM 2930 O O . VAL B 1 128 ? 130.790 140.576 138.149 1.00 83.37 128 VAL B O 1
ATOM 2934 N N . VAL B 1 129 ? 129.673 139.758 136.339 1.00 91.28 129 VAL B N 1
ATOM 2935 C CA . VAL B 1 129 ? 130.105 140.850 135.470 1.00 91.28 129 VAL B CA 1
ATOM 2936 C C . VAL B 1 129 ? 129.442 142.174 135.842 1.00 91.28 129 VAL B C 1
ATOM 2937 O O . VAL B 1 129 ? 128.226 142.333 135.705 1.00 91.28 129 VAL B O 1
ATOM 2941 N N . ILE B 1 130 ? 130.251 143.119 136.327 1.00 90.62 130 ILE B N 1
ATOM 2942 C CA . ILE B 1 130 ? 129.718 144.470 136.680 1.00 90.62 130 ILE B CA 1
ATOM 2943 C C . ILE B 1 130 ? 129.559 145.267 135.383 1.00 90.62 130 ILE B C 1
ATOM 2944 O O . ILE B 1 130 ? 128.430 145.710 135.099 1.00 90.62 130 ILE B O 1
ATOM 2949 N N . THR B 1 131 ? 130.651 145.435 134.634 1.00 94.18 131 THR B N 1
ATOM 2950 C CA . THR B 1 131 ? 130.592 146.153 133.333 1.00 94.18 131 THR B CA 1
ATOM 2951 C C . THR B 1 131 ? 131.512 145.450 132.333 1.00 94.18 131 THR B C 1
ATOM 2952 O O . THR B 1 131 ? 132.606 145.018 132.744 1.00 94.18 131 THR B O 1
ATOM 2956 N N . GLU B 1 132 ? 131.084 145.346 131.070 1.00 91.23 132 GLU B N 1
ATOM 2957 C CA . GLU B 1 132 ? 131.897 144.656 130.035 1.00 91.23 132 GLU B CA 1
ATOM 2958 C C . GLU B 1 132 ? 132.886 145.652 129.419 1.00 91.23 132 GLU B C 1
ATOM 2959 O O . GLU B 1 132 ? 133.643 145.246 128.515 1.00 91.23 132 GLU B O 1
ATOM 2965 N N . ALA B 1 133 ? 132.877 146.900 129.894 1.00 84.63 133 ALA B N 1
ATOM 2966 C CA . ALA B 1 133 ? 133.840 147.906 129.390 1.00 84.63 133 ALA B CA 1
ATOM 2967 C C . ALA B 1 133 ? 135.252 147.321 129.475 1.00 84.63 133 ALA B C 1
ATOM 2968 O O . ALA B 1 133 ? 135.678 146.980 130.592 1.00 84.63 133 ALA B O 1
ATOM 2970 N N . PRO B 1 134 ? 135.996 147.200 128.354 1.00 83.45 134 PRO B N 1
ATOM 2971 C CA . PRO B 1 134 ? 137.319 146.569 128.377 1.00 83.45 134 PRO B CA 1
ATOM 2972 C C . PRO B 1 134 ? 138.232 147.241 129.412 1.00 83.45 134 PRO B C 1
ATOM 2973 O O . PRO B 1 134 ? 138.848 146.535 130.190 1.00 83.45 134 PRO B O 1
ATOM 2977 N N . LEU B 1 135 ? 138.284 148.576 129.398 1.00 77.43 135 LEU B N 1
ATOM 2978 C CA . LEU B 1 135 ? 139.118 149.318 130.379 1.00 77.43 135 LEU B CA 1
ATOM 2979 C C . LEU B 1 135 ? 138.713 148.959 131.812 1.00 77.43 135 LEU B C 1
ATOM 2980 O O . LEU B 1 135 ? 139.569 148.446 132.557 1.00 77.43 135 LEU B O 1
ATOM 2985 N N . LEU B 1 136 ? 137.451 149.216 132.171 1.00 73.09 136 LEU B N 1
ATOM 2986 C CA . LEU B 1 136 ? 136.986 148.915 133.517 1.00 73.09 136 LEU B CA 1
ATOM 2987 C C . LEU B 1 136 ? 136.997 147.422 133.807 1.00 73.09 136 LEU B C 1
ATOM 2988 O O . LEU B 1 136 ? 137.071 147.024 134.974 1.00 73.09 136 LEU B O 1
ATOM 2993 N N . ARG B 1 137 ? 136.891 146.576 132.782 1.00 75.20 137 ARG B N 1
ATOM 2994 C CA . ARG B 1 137 ? 137.090 145.143 132.970 1.00 75.20 137 ARG B CA 1
ATOM 2995 C C . ARG B 1 137 ? 138.521 144.805 133.376 1.00 75.20 137 ARG B C 1
ATOM 2996 O O . ARG B 1 137 ? 138.748 144.044 134.325 1.00 75.20 137 ARG B O 1
ATOM 3004 N N . GLU B 1 138 ? 139.488 145.353 132.637 1.00 64.35 138 GLU B N 1
ATOM 3005 C CA . GLU B 1 138 ? 140.916 145.087 132.953 1.00 64.35 138 GLU B CA 1
ATOM 3006 C C . GLU B 1 138 ? 141.217 145.614 134.361 1.00 64.35 138 GLU B C 1
ATOM 3007 O O . GLU B 1 138 ? 141.811 144.864 135.159 1.00 64.35 138 GLU B O 1
ATOM 3013 N N . LEU B 1 139 ? 140.809 146.853 134.644 1.00 57.68 139 LEU B N 1
ATOM 3014 C CA . LEU B 1 139 ? 141.038 147.450 135.986 1.00 57.68 139 LEU B CA 1
ATOM 3015 C C . LEU B 1 139 ? 140.455 146.518 137.052 1.00 57.68 139 LEU B C 1
ATOM 3016 O O . LEU B 1 139 ? 141.189 146.182 138.002 1.00 57.68 139 LEU B O 1
ATOM 3021 N N . LEU B 1 140 ? 139.190 146.118 136.897 1.00 57.43 140 LEU B N 1
ATOM 3022 C CA . LEU B 1 140 ? 138.560 145.282 137.909 1.00 57.43 140 LEU B CA 1
ATOM 3023 C C . LEU B 1 140 ? 139.274 143.947 138.052 1.00 57.43 140 LEU B C 1
ATOM 3024 O O . LEU B 1 140 ? 139.332 143.393 139.154 1.00 57.43 140 LEU B O 1
ATOM 3029 N N . HIS B 1 141 ? 139.814 143.415 136.953 1.00 56.01 141 HIS B N 1
ATOM 3030 C CA . HIS B 1 141 ? 140.639 142.215 137.048 1.00 56.01 141 HIS B CA 1
ATOM 3031 C C . HIS B 1 141 ? 141.870 142.472 137.910 1.00 56.01 141 HIS B C 1
ATOM 3032 O O . HIS B 1 141 ? 142.220 141.661 138.778 1.00 56.01 141 HIS B O 1
ATOM 3039 N N . TYR B 1 142 ? 142.528 143.614 137.688 1.00 45.85 142 TYR B N 1
ATOM 3040 C CA . TYR B 1 142 ? 143.663 143.984 138.531 1.00 45.85 142 TYR B CA 1
ATOM 3041 C C . TYR B 1 142 ? 143.235 144.124 139.984 1.00 45.85 142 TYR B C 1
ATOM 3042 O O . TYR B 1 142 ? 143.949 143.685 140.895 1.00 45.85 142 TYR B O 1
ATOM 3051 N N . VAL B 1 143 ? 142.074 144.740 140.218 1.00 45.56 143 VAL B N 1
ATOM 3052 C CA . VAL B 1 143 ? 141.598 144.950 141.583 1.00 45.56 143 VAL B CA 1
ATOM 3053 C C . VAL B 1 143 ? 141.363 143.615 142.275 1.00 45.56 143 VAL B C 1
ATOM 3054 O O . VAL B 1 143 ? 141.768 143.415 143.421 1.00 45.56 143 VAL B O 1
ATOM 3058 N N . TYR B 1 144 ? 140.708 142.677 141.584 1.00 50.26 144 TYR B N 1
ATOM 3059 C CA . TYR B 1 144 ? 140.453 141.366 142.170 1.00 50.26 144 TYR B CA 1
ATOM 3060 C C . TYR B 1 144 ? 141.755 140.642 142.485 1.00 50.26 144 TYR B C 1
ATOM 3061 O O . TYR B 1 144 ? 141.942 140.108 143.591 1.00 50.26 144 TYR B O 1
ATOM 3070 N N . THR B 1 145 ? 142.679 140.623 141.519 1.00 41.14 145 THR B N 1
ATOM 3071 C CA . THR B 1 145 ? 143.918 139.881 141.709 1.00 41.14 145 THR B CA 1
ATOM 3072 C C . THR B 1 145 ? 144.748 140.470 142.842 1.00 41.14 145 THR B C 1
ATOM 3073 O O . THR B 1 145 ? 145.325 139.731 143.647 1.00 41.14 145 THR B O 1
ATOM 3077 N N . SER B 1 146 ? 144.815 141.801 142.929 1.00 34.13 146 SER B N 1
ATOM 3078 C CA . SER B 1 146 ? 145.580 142.431 144.001 1.00 34.13 146 SER B CA 1
ATOM 3079 C C . SER B 1 146 ? 144.889 142.263 145.347 1.00 34.13 146 SER B C 1
ATOM 3080 O O . SER B 1 146 ? 145.555 142.046 146.367 1.00 34.13 146 SER B O 1
ATOM 3083 N N . ALA B 1 147 ? 143.558 142.364 145.375 1.00 34.47 147 ALA B N 1
ATOM 3084 C CA . ALA B 1 147 ? 142.827 142.268 146.628 1.00 34.47 147 ALA B CA 1
ATOM 3085 C C . ALA B 1 147 ? 142.920 140.877 147.226 1.00 34.47 147 ALA B C 1
ATOM 3086 O O . ALA B 1 147 ? 142.936 140.734 148.452 1.00 34.47 147 ALA B O 1
ATOM 3088 N N . HIS B 1 148 ? 142.985 139.839 146.388 1.00 36.97 148 HIS B N 1
ATOM 3089 C CA . HIS B 1 148 ? 143.190 138.495 146.920 1.00 36.97 148 HIS B CA 1
ATOM 3090 C C . HIS B 1 148 ? 144.472 138.424 147.745 1.00 36.97 148 HIS B C 1
ATOM 3091 O O . HIS B 1 148 ? 144.470 137.950 148.887 1.00 36.97 148 HIS B O 1
ATOM 3098 N N . LEU B 1 149 ? 145.580 138.920 147.189 1.00 29.25 149 LEU B N 1
ATOM 3099 C CA . LEU B 1 149 ? 146.848 138.883 147.906 1.00 29.25 149 LEU B CA 1
ATOM 3100 C C . LEU B 1 149 ? 146.850 139.814 149.110 1.00 29.25 149 LEU B C 1
ATOM 3101 O O . LEU B 1 149 ? 147.460 139.492 150.135 1.00 29.25 149 LEU B O 1
ATOM 3106 N N . ILE B 1 150 ? 146.196 140.971 149.006 1.00 26.98 150 ILE B N 1
ATOM 3107 C CA . ILE B 1 150 ? 146.119 141.880 150.145 1.00 26.98 150 ILE B CA 1
ATOM 3108 C C . ILE B 1 150 ? 145.383 141.219 151.302 1.00 26.98 150 ILE B C 1
ATOM 3109 O O . ILE B 1 150 ? 145.808 141.302 152.461 1.00 26.98 150 ILE B O 1
ATOM 3114 N N . LEU B 1 151 ? 144.277 140.534 151.007 1.00 30.11 151 LEU B N 1
ATOM 3115 C CA . LEU B 1 151 ? 143.542 139.826 152.048 1.00 30.11 151 LEU B CA 1
ATOM 3116 C C . LEU B 1 151 ? 144.354 138.671 152.609 1.00 30.11 151 LEU B C 1
ATOM 3117 O O . LEU B 1 151 ? 144.298 138.396 153.812 1.00 30.11 151 LEU B O 1
ATOM 3122 N N . SER B 1 152 ? 145.121 137.983 151.761 1.00 27.83 152 SER B N 1
ATOM 3123 C CA . SER B 1 152 ? 145.990 136.917 152.253 1.00 27.83 152 SER B CA 1
ATOM 3124 C C . SER B 1 152 ? 147.026 137.462 153.234 1.00 27.83 152 SER B C 1
ATOM 3125 O O . SER B 1 152 ? 147.268 136.870 154.294 1.00 27.83 152 SER B O 1
ATOM 3128 N N . VAL B 1 153 ? 147.644 138.592 152.894 1.00 25.34 153 VAL B N 1
ATOM 3129 C CA . VAL B 1 153 ? 148.642 139.192 153.774 1.00 25.34 153 VAL B CA 1
ATOM 3130 C C . VAL B 1 153 ? 148.000 139.654 155.076 1.00 25.34 153 VAL B C 1
ATOM 3131 O O . VAL B 1 153 ? 148.581 139.504 156.159 1.00 25.34 153 VAL B O 1
ATOM 3135 N N . PHE B 1 154 ? 146.798 140.233 154.995 1.00 25.55 154 PHE B N 1
ATOM 3136 C CA . PHE B 1 154 ? 146.091 140.626 156.211 1.00 25.55 154 PHE B CA 1
ATOM 3137 C C . PHE B 1 154 ? 145.803 139.423 157.098 1.00 25.55 154 PHE B C 1
ATOM 3138 O O . PHE B 1 154 ? 145.966 139.493 158.322 1.00 25.55 154 PHE B O 1
ATOM 3146 N N . ILE B 1 155 ? 145.374 138.311 156.498 1.00 26.71 155 ILE B N 1
ATOM 3147 C CA . ILE B 1 155 ? 145.094 137.102 157.268 1.00 26.71 155 ILE B CA 1
ATOM 3148 C C . ILE B 1 155 ? 146.360 136.597 157.943 1.00 26.71 155 ILE B C 1
ATOM 3149 O O . ILE B 1 155 ? 146.346 136.227 159.121 1.00 26.71 155 ILE B O 1
ATOM 3154 N N . LEU B 1 156 ? 147.473 136.576 157.210 1.00 24.73 156 LEU B N 1
ATOM 3155 C CA . LEU B 1 156 ? 148.728 136.106 157.789 1.00 24.73 156 LEU B CA 1
ATOM 3156 C C . LEU B 1 156 ? 149.166 136.987 158.951 1.00 24.73 156 LEU B C 1
ATOM 3157 O O . LEU B 1 156 ? 149.572 136.486 160.004 1.00 24.73 156 LEU B O 1
ATOM 3162 N N . SER B 1 157 ? 149.084 138.308 158.782 1.00 24.79 157 SER B N 1
ATOM 3163 C CA . SER B 1 157 ? 149.479 139.216 159.855 1.00 24.79 157 SER B CA 1
ATOM 3164 C C . SER B 1 157 ? 148.588 139.047 161.077 1.00 24.79 157 SER B C 1
ATOM 3165 O O . SER B 1 157 ? 149.080 138.987 162.215 1.00 24.79 157 SER B O 1
ATOM 3168 N N . THR B 1 158 ? 147.274 138.964 160.868 1.00 25.53 158 THR B N 1
ATOM 3169 C CA . THR B 1 158 ? 146.353 138.818 161.988 1.00 25.53 158 THR B CA 1
ATOM 3170 C C . THR B 1 158 ? 146.582 137.502 162.722 1.00 25.53 158 THR B C 1
ATOM 3171 O O . THR B 1 158 ? 146.575 137.471 163.957 1.00 25.53 158 THR B O 1
ATOM 3175 N N . ILE B 1 159 ? 146.795 136.413 161.983 1.00 26.05 159 ILE B N 1
ATOM 3176 C CA . ILE B 1 159 ? 146.982 135.128 162.645 1.00 26.05 159 ILE B CA 1
ATOM 3177 C C . ILE B 1 159 ? 148.326 135.083 163.363 1.00 26.05 159 ILE B C 1
ATOM 3178 O O . ILE B 1 159 ? 148.448 134.439 164.409 1.00 26.05 159 ILE B O 1
ATOM 3183 N N . THR B 1 160 ? 149.346 135.776 162.846 1.00 24.35 160 THR B N 1
ATOM 3184 C CA . THR B 1 160 ? 150.616 135.829 163.566 1.00 24.35 160 THR B CA 1
ATOM 3185 C C . THR B 1 160 ? 150.486 136.627 164.859 1.00 24.35 160 THR B C 1
ATOM 3186 O O . THR B 1 160 ? 151.038 136.236 165.897 1.00 24.35 160 THR B O 1
ATOM 3190 N N . ILE B 1 161 ? 149.759 137.744 164.820 1.00 26.38 161 ILE B N 1
ATOM 3191 C CA . ILE B 1 161 ? 149.536 138.510 166.044 1.00 26.38 161 ILE B CA 1
ATOM 3192 C C . ILE B 1 161 ? 148.727 137.691 167.044 1.00 26.38 161 ILE B C 1
ATOM 3193 O O . ILE B 1 161 ? 148.990 137.722 168.251 1.00 26.38 161 ILE B O 1
ATOM 3198 N N . THR B 1 162 ? 147.742 136.933 166.558 1.00 28.93 162 THR B N 1
ATOM 3199 C CA . THR B 1 162 ? 146.973 136.059 167.439 1.00 28.93 162 THR B CA 1
ATOM 3200 C C . THR B 1 162 ? 147.852 134.981 168.058 1.00 28.93 162 THR B C 1
ATOM 3201 O O . THR B 1 162 ? 147.719 134.663 169.246 1.00 28.93 162 THR B O 1
ATOM 3205 N N . TYR B 1 163 ? 148.749 134.397 167.260 1.00 31.05 163 TYR B N 1
ATOM 3206 C CA . TYR B 1 163 ? 149.659 133.382 167.779 1.00 31.05 163 TYR B CA 1
ATOM 3207 C C . TYR B 1 163 ? 150.568 133.961 168.848 1.00 31.05 163 TYR B C 1
ATOM 3208 O O . TYR B 1 163 ? 150.886 133.288 169.835 1.00 31.05 163 TYR B O 1
ATOM 3217 N N . TYR B 1 164 ? 151.025 135.198 168.667 1.00 30.08 164 TYR B N 1
ATOM 3218 C CA . TYR B 1 164 ? 151.753 135.849 169.749 1.00 30.08 164 TYR B CA 1
ATOM 3219 C C . TYR B 1 164 ? 150.865 136.034 170.967 1.00 30.08 164 TYR B C 1
ATOM 3220 O O . TYR B 1 164 ? 151.315 135.867 172.107 1.00 30.08 164 TYR B O 1
ATOM 3229 N N . TYR B 1 165 ? 149.601 136.401 170.751 1.00 34.42 165 TYR B N 1
ATOM 3230 C CA . TYR B 1 165 ? 148.713 136.703 171.870 1.00 34.42 165 TYR B CA 1
ATOM 3231 C C . TYR B 1 165 ? 148.457 135.476 172.733 1.00 34.42 165 TYR B C 1
ATOM 3232 O O . TYR B 1 165 ? 148.401 135.579 173.963 1.00 34.42 165 TYR B O 1
ATOM 3241 N N . VAL B 1 166 ? 148.270 134.311 172.110 1.00 33.43 166 VAL B N 1
ATOM 3242 C CA . VAL B 1 166 ? 147.972 133.114 172.895 1.00 33.43 166 VAL B CA 1
ATOM 3243 C C . VAL B 1 166 ? 149.170 132.732 173.755 1.00 33.43 166 VAL B C 1
ATOM 3244 O O . VAL B 1 166 ? 149.011 132.267 174.892 1.00 33.43 166 VAL B O 1
ATOM 3248 N N . LYS B 1 167 ? 150.384 132.913 173.241 1.00 35.01 167 LYS B N 1
ATOM 3249 C CA . LYS B 1 167 ? 151.566 132.834 174.081 1.00 35.01 167 LYS B CA 1
ATOM 3250 C C . LYS B 1 167 ? 151.684 134.113 174.912 1.00 35.01 167 LYS B C 1
ATOM 3251 O O . LYS B 1 167 ? 151.013 135.113 174.660 1.00 35.01 167 LYS B O 1
ATOM 3257 N N . PHE B 1 168 ? 152.546 134.064 175.925 1.00 39.93 168 PHE B N 1
ATOM 3258 C CA . PHE B 1 168 ? 152.814 135.219 176.785 1.00 39.93 168 PHE B CA 1
ATOM 3259 C C . PHE B 1 168 ? 151.535 135.802 177.381 1.00 39.93 168 PHE B C 1
ATOM 3260 O O . PHE B 1 168 ? 151.502 136.975 177.764 1.00 39.93 168 PHE B O 1
ATOM 3268 N N . PHE B 1 169 ? 150.466 135.002 177.451 1.00 45.15 169 PHE B N 1
ATOM 3269 C CA . PHE B 1 169 ? 149.172 135.532 177.860 1.00 45.15 169 PHE B CA 1
ATOM 3270 C C . PHE B 1 169 ? 149.211 136.056 179.291 1.00 45.15 169 PHE B C 1
ATOM 3271 O O . PHE B 1 169 ? 148.665 137.126 179.584 1.00 45.15 169 PHE B O 1
ATOM 3279 N N . GLY B 1 170 ? 149.848 135.319 180.194 1.00 50.19 170 GLY B N 1
ATOM 3280 C CA . GLY B 1 170 ? 150.013 135.793 181.551 1.00 50.19 170 GLY B CA 1
ATOM 3281 C C . GLY B 1 170 ? 151.345 136.476 181.764 1.00 50.19 170 GLY B C 1
ATOM 3282 O O . GLY B 1 170 ? 151.554 137.154 182.774 1.00 50.19 170 GLY B O 1
ATOM 3283 N N . GLU B 1 171 ? 152.254 136.311 180.806 1.00 51.88 171 GLU B N 1
ATOM 3284 C CA . GLU B 1 171 ? 153.591 136.866 180.915 1.00 51.88 171 GLU B CA 1
ATOM 3285 C C . GLU B 1 171 ? 153.583 138.358 180.602 1.00 51.88 171 GLU B C 1
ATOM 3286 O O . GLU B 1 171 ? 152.657 138.892 179.989 1.00 51.88 171 GLU B O 1
ATOM 3292 N N . ARG B 1 172 ? 154.640 139.031 181.042 1.00 54.76 172 ARG B N 1
ATOM 3293 C CA . ARG B 1 172 ? 154.818 140.437 180.708 1.00 54.76 172 ARG B CA 1
ATOM 3294 C C . ARG B 1 172 ? 155.385 140.558 179.300 1.00 54.76 172 ARG B C 1
ATOM 3295 O O . ARG B 1 172 ? 156.433 139.973 179.008 1.00 54.76 172 ARG B O 1
ATOM 3303 N N . PRO B 1 173 ? 154.733 141.294 178.406 1.00 48.91 173 PRO B N 1
ATOM 3304 C CA . PRO B 1 173 ? 155.166 141.315 177.005 1.00 48.91 173 PRO B CA 1
ATOM 3305 C C . PRO B 1 173 ? 156.438 142.123 176.789 1.00 48.91 173 PRO B C 1
ATOM 3306 O O . PRO B 1 173 ? 156.376 143.306 176.445 1.00 48.91 173 PRO B O 1
ATOM 3310 N N . LYS B 1 174 ? 157.590 141.492 176.999 1.00 47.89 174 LYS B N 1
ATOM 3311 C CA . LYS B 1 174 ? 158.857 142.155 176.732 1.00 47.89 174 LYS B CA 1
ATOM 3312 C C . LYS B 1 174 ? 158.984 142.475 175.249 1.00 47.89 174 LYS B C 1
ATOM 3313 O O . LYS B 1 174 ? 158.495 141.744 174.386 1.00 47.89 174 LYS B O 1
ATOM 3319 N N . GLU B 1 175 ? 159.639 143.600 174.939 1.00 46.50 175 GLU B N 1
ATOM 3320 C CA . GLU B 1 175 ? 159.769 144.030 173.519 1.00 46.50 175 GLU B CA 1
ATOM 3321 C C . GLU B 1 175 ? 160.919 143.271 172.849 1.00 46.50 175 GLU B C 1
ATOM 3322 O O . GLU B 1 175 ? 161.668 142.582 173.568 1.00 46.50 175 GLU B O 1
ATOM 3328 N N . TYR B 1 176 ? 161.045 143.393 171.524 1.00 38.14 176 TYR B N 1
ATOM 3329 C CA . TYR B 1 176 ? 162.117 142.680 170.777 1.00 38.14 176 TYR B CA 1
ATOM 3330 C C . TYR B 1 176 ? 162.977 143.689 170.008 1.00 38.14 176 TYR B C 1
ATOM 3331 O O . TYR B 1 176 ? 164.213 143.532 169.995 1.00 38.14 176 TYR B O 1
ATOM 3340 N N . ILE B 1 177 ? 162.343 144.686 169.384 1.00 31.32 177 ILE B N 1
ATOM 3341 C CA . ILE B 1 177 ? 163.091 145.698 168.580 1.00 31.32 177 ILE B CA 1
ATOM 3342 C C . ILE B 1 177 ? 162.614 147.100 168.975 1.00 31.32 177 ILE B C 1
ATOM 3343 O O . ILE B 1 177 ? 161.443 147.233 169.383 1.00 31.32 177 ILE B O 1
ATOM 3348 N N . PRO B 1 178 ? 163.464 148.147 168.871 1.00 28.80 178 PRO B N 1
ATOM 3349 C CA . PRO B 1 178 ? 163.089 149.502 169.300 1.00 28.80 178 PRO B CA 1
ATOM 3350 C C . PRO B 1 178 ? 161.913 150.098 168.511 1.00 28.80 178 PRO B C 1
ATOM 3351 O O . PRO B 1 178 ? 161.115 150.791 169.115 1.00 28.80 178 PRO B O 1
ATOM 3355 N N . TYR B 1 179 ? 161.846 149.837 167.203 1.00 24.54 179 TYR B N 1
ATOM 3356 C CA . TYR B 1 179 ? 160.786 150.457 166.363 1.00 24.54 179 TYR B CA 1
ATOM 3357 C C . TYR B 1 179 ? 160.038 149.376 165.576 1.00 24.54 179 TYR B C 1
ATOM 3358 O O . TYR B 1 179 ? 160.230 149.289 164.351 1.00 24.54 179 TYR B O 1
ATOM 3367 N N . ALA B 1 180 ? 159.200 148.594 166.260 1.00 22.78 180 ALA B N 1
ATOM 3368 C CA . ALA B 1 180 ? 158.418 147.532 165.585 1.00 22.78 180 ALA B CA 1
ATOM 3369 C C . ALA B 1 180 ? 157.270 148.159 164.790 1.00 22.78 180 ALA B C 1
ATOM 3370 O O . ALA B 1 180 ? 157.039 147.722 163.648 1.00 22.78 180 ALA B O 1
ATOM 3372 N N . ASP B 1 181 ? 156.585 149.148 165.372 1.00 21.32 181 ASP B N 1
ATOM 3373 C CA . ASP B 1 181 ? 155.407 149.764 164.704 1.00 21.32 181 ASP B CA 1
ATOM 3374 C C . ASP B 1 181 ? 155.777 150.394 163.357 1.00 21.32 181 ASP B C 1
ATOM 3375 O O . ASP B 1 181 ? 155.177 150.000 162.339 1.00 21.32 181 ASP B O 1
ATOM 3380 N N . ALA B 1 182 ? 156.718 151.345 163.357 1.00 17.45 182 ALA B N 1
ATOM 3381 C CA . ALA B 1 182 ? 157.111 152.008 162.121 1.00 17.45 182 ALA B CA 1
ATOM 3382 C C . ALA B 1 182 ? 157.646 150.973 161.143 1.00 17.45 182 ALA B C 1
ATOM 3383 O O . ALA B 1 182 ? 157.368 151.039 159.939 1.00 17.45 182 ALA B O 1
ATOM 3385 N N . LEU B 1 183 ? 158.414 150.006 161.647 1.00 17.04 183 LEU B N 1
ATOM 3386 C CA . LEU B 1 183 ? 158.909 148.930 160.798 1.00 17.04 183 LEU B CA 1
ATOM 3387 C C . LEU B 1 183 ? 157.758 148.127 160.207 1.00 17.04 183 LEU B C 1
ATOM 3388 O O . LEU B 1 183 ? 157.778 147.776 159.027 1.00 17.04 183 LEU B O 1
ATOM 3393 N N . TYR B 1 184 ? 156.737 147.837 161.017 1.00 17.20 184 TYR B N 1
ATOM 3394 C CA . TYR B 1 184 ? 155.582 147.095 160.529 1.00 17.20 184 TYR B CA 1
ATOM 3395 C C . TYR B 1 184 ? 154.874 147.857 159.417 1.00 17.20 184 TYR B C 1
ATOM 3396 O O . TYR B 1 184 ? 154.540 147.285 158.374 1.00 17.20 184 TYR B O 1
ATOM 3405 N N . VAL B 1 185 ? 154.632 149.151 159.623 1.00 15.62 185 VAL B N 1
ATOM 3406 C CA . VAL B 1 185 ? 153.905 149.938 158.631 1.00 15.62 185 VAL B CA 1
ATOM 3407 C C . VAL B 1 185 ? 154.707 150.046 157.337 1.00 15.62 185 VAL B C 1
ATOM 3408 O O . VAL B 1 185 ? 154.172 149.869 156.236 1.00 15.62 185 VAL B O 1
ATOM 3412 N N . ALA B 1 186 ? 156.005 150.338 157.452 1.00 15.09 186 ALA B N 1
ATOM 3413 C CA . ALA B 1 186 ? 156.844 150.457 156.261 1.00 15.09 186 ALA B CA 1
ATOM 3414 C C . ALA B 1 186 ? 156.938 149.134 155.514 1.00 15.09 186 ALA B C 1
ATOM 3415 O O . ALA B 1 186 ? 156.872 149.100 154.277 1.00 15.09 186 ALA B O 1
ATOM 3417 N N . THR B 1 187 ? 157.079 148.028 156.247 1.00 16.83 187 THR B N 1
ATOM 3418 C CA . THR B 1 187 ? 157.144 146.721 155.614 1.00 16.83 187 THR B CA 1
ATOM 3419 C C . THR B 1 187 ? 155.839 146.379 154.915 1.00 16.83 187 THR B C 1
ATOM 3420 O O . THR B 1 187 ? 155.848 145.822 153.812 1.00 16.83 187 THR B O 1
ATOM 3424 N N . MET B 1 188 ? 154.702 146.692 155.538 1.00 16.00 188 MET B N 1
ATOM 3425 C CA . MET B 1 188 ? 153.422 146.413 154.897 1.00 16.00 188 MET B CA 1
ATOM 3426 C C . MET B 1 188 ? 153.244 147.247 153.636 1.00 16.00 188 MET B C 1
ATOM 3427 O O . MET B 1 188 ? 152.695 146.766 152.639 1.00 16.00 188 MET B O 1
ATOM 3432 N N . PHE B 1 189 ? 153.704 148.499 153.656 1.00 13.51 189 PHE B N 1
ATOM 3433 C CA . PHE B 1 189 ? 153.646 149.299 152.438 1.00 13.51 189 PHE B CA 1
ATOM 3434 C C . PHE B 1 189 ? 154.532 148.711 151.345 1.00 13.51 189 PHE B C 1
ATOM 3435 O O . PHE B 1 189 ? 154.158 148.706 150.167 1.00 13.51 189 PHE B O 1
ATOM 3443 N N . GLN B 1 190 ? 155.704 148.201 151.720 1.00 14.60 190 GLN B N 1
ATOM 3444 C CA . GLN B 1 190 ? 156.566 147.552 150.731 1.00 14.60 190 GLN B CA 1
ATOM 3445 C C . GLN B 1 190 ? 155.920 146.287 150.170 1.00 14.60 190 GLN B C 1
ATOM 3446 O O . GLN B 1 190 ? 156.038 146.001 148.976 1.00 14.60 190 GLN B O 1
ATOM 3452 N N . ILE B 1 191 ? 155.245 145.515 151.022 1.00 16.35 191 ILE B N 1
ATOM 3453 C CA . ILE B 1 191 ? 154.539 144.327 150.553 1.00 16.35 191 ILE B CA 1
ATOM 3454 C C . ILE B 1 191 ? 153.428 144.714 149.586 1.00 16.35 191 ILE B C 1
ATOM 3455 O O . ILE B 1 191 ? 153.205 144.049 148.569 1.00 16.35 191 ILE B O 1
ATOM 3460 N N . LEU B 1 192 ? 152.706 145.793 149.898 1.00 16.90 192 LEU B N 1
ATOM 3461 C CA . LEU B 1 192 ? 151.680 146.296 148.991 1.00 16.90 192 LEU B CA 1
ATOM 3462 C C . LEU B 1 192 ? 152.281 146.698 147.651 1.00 16.90 192 LEU B C 1
ATOM 3463 O O . LEU B 1 192 ? 151.705 146.424 146.590 1.00 16.90 192 LEU B O 1
ATOM 3468 N N . LEU B 1 193 ? 153.439 147.359 147.683 1.00 15.18 193 LEU B N 1
ATOM 3469 C CA . LEU B 1 193 ? 154.126 147.715 146.444 1.00 15.18 193 LEU B CA 1
ATOM 3470 C C . LEU B 1 193 ? 154.488 146.477 145.639 1.00 15.18 193 LEU B C 1
ATOM 3471 O O . LEU B 1 193 ? 154.318 146.451 144.418 1.00 15.18 193 LEU B O 1
ATOM 3476 N N . GLY B 1 194 ? 154.994 145.444 146.309 1.00 17.91 194 GLY B N 1
ATOM 3477 C CA . GLY B 1 194 ? 155.331 144.215 145.610 1.00 17.91 194 GLY B CA 1
ATOM 3478 C C . GLY B 1 194 ? 154.121 143.547 144.989 1.00 17.91 194 GLY B C 1
ATOM 3479 O O . GLY B 1 194 ? 154.184 143.038 143.867 1.00 17.91 194 GLY B O 1
ATOM 3480 N N . ILE B 1 195 ? 152.998 143.542 145.709 1.00 19.09 195 ILE B N 1
ATOM 3481 C CA . ILE B 1 195 ? 151.764 142.979 145.167 1.00 19.09 195 ILE B CA 1
ATOM 3482 C C . ILE B 1 195 ? 151.328 143.758 143.933 1.00 19.09 195 ILE B C 1
ATOM 3483 O O . ILE B 1 195 ? 150.912 143.169 142.925 1.00 19.09 195 ILE B O 1
ATOM 3488 N N . PHE B 1 196 ? 151.412 145.088 143.990 1.00 20.58 196 PHE B N 1
ATOM 3489 C CA . PHE B 1 196 ? 151.047 145.898 142.832 1.00 20.58 196 PHE B CA 1
ATOM 3490 C C . PHE B 1 196 ? 151.956 145.610 141.645 1.00 20.58 196 PHE B C 1
ATOM 3491 O O . PHE B 1 196 ? 151.490 145.535 140.503 1.00 20.58 196 PHE B O 1
ATOM 3499 N N . VAL B 1 197 ? 153.259 145.456 141.892 1.00 21.72 197 VAL B N 1
ATOM 3500 C CA . VAL B 1 197 ? 154.180 145.114 140.811 1.00 21.72 197 VAL B CA 1
ATOM 3501 C C . VAL B 1 197 ? 153.806 143.770 140.204 1.00 21.72 197 VAL B C 1
ATOM 3502 O O . VAL B 1 197 ? 153.799 143.602 138.980 1.00 21.72 197 VAL B O 1
ATOM 3506 N N . ARG B 1 198 ? 153.486 142.797 141.055 1.00 27.85 198 ARG B N 1
ATOM 3507 C CA . ARG B 1 198 ? 153.175 141.457 140.579 1.00 27.85 198 ARG B CA 1
ATOM 3508 C C . ARG B 1 198 ? 151.900 141.432 139.745 1.00 27.85 198 ARG B C 1
ATOM 3509 O O . ARG B 1 198 ? 151.854 140.790 138.689 1.00 27.85 198 ARG B O 1
ATOM 3517 N N . TYR B 1 199 ? 150.856 142.125 140.191 1.00 28.60 199 TYR B N 1
ATOM 3518 C CA . TYR B 1 199 ? 149.533 141.928 139.615 1.00 28.60 199 TYR B CA 1
ATOM 3519 C C . TYR B 1 199 ? 148.997 143.097 138.803 1.00 28.60 199 TYR B C 1
ATOM 3520 O O . TYR B 1 199 ? 148.326 142.861 137.799 1.00 28.60 199 TYR B O 1
ATOM 3529 N N . VAL B 1 200 ? 149.316 144.331 139.204 1.00 27.55 200 VAL B N 1
ATOM 3530 C CA . VAL B 1 200 ? 148.799 145.533 138.480 1.00 27.55 200 VAL B CA 1
ATOM 3531 C C . VAL B 1 200 ? 149.626 145.743 137.205 1.00 27.55 200 VAL B C 1
ATOM 3532 O O . VAL B 1 200 ? 150.706 146.357 137.304 1.00 27.55 200 VAL B O 1
ATOM 3536 N N . LYS B 1 201 ? 149.130 145.265 136.060 1.00 31.01 201 LYS B N 1
ATOM 3537 C CA . LYS B 1 201 ? 149.890 145.376 134.786 1.00 31.01 201 LYS B CA 1
ATOM 3538 C C . LYS B 1 201 ? 149.361 146.561 133.971 1.00 31.01 201 LYS B C 1
ATOM 3539 O O . LYS B 1 201 ? 149.002 146.353 132.796 1.00 31.01 201 LYS B O 1
ATOM 3545 N N . ALA B 1 202 ? 149.317 147.753 134.574 1.00 27.35 202 ALA B N 1
ATOM 3546 C CA . ALA B 1 202 ? 148.843 148.963 133.862 1.00 27.35 202 ALA B CA 1
ATOM 3547 C C . ALA B 1 202 ? 149.975 149.529 133.002 1.00 27.35 202 ALA B C 1
ATOM 3548 O O . ALA B 1 202 ? 149.805 150.643 132.471 1.00 27.35 202 ALA B O 1
ATOM 3550 N N . LEU B 1 203 ? 151.086 148.797 132.887 1.00 23.83 203 LEU B N 1
ATOM 3551 C CA . LEU B 1 203 ? 152.228 149.234 132.037 1.00 23.83 203 LEU B CA 1
ATOM 3552 C C . LEU B 1 203 ? 152.951 150.517 132.466 1.00 23.83 203 LEU B C 1
ATOM 3553 O O . LEU B 1 203 ? 154.168 150.439 132.716 1.00 23.83 203 LEU B O 1
ATOM 3558 N N . GLU B 1 204 ? 152.240 151.647 132.542 1.00 23.58 204 GLU B N 1
ATOM 3559 C CA . GLU B 1 204 ? 152.923 152.933 132.841 1.00 23.58 204 GLU B CA 1
ATOM 3560 C C . GLU B 1 204 ? 152.938 152.846 134.367 1.00 23.58 204 GLU B C 1
ATOM 3561 O O . GLU B 1 204 ? 153.988 153.150 134.969 1.00 23.58 204 GLU B O 1
ATOM 3567 N N . TYR B 1 205 ? 151.745 152.390 134.955 1.00 19.35 205 TYR B N 1
ATOM 3568 C CA . TYR B 1 205 ? 151.745 152.345 136.410 1.00 19.35 205 TYR B CA 1
ATOM 3569 C C . TYR B 1 205 ? 152.568 151.177 136.928 1.00 19.35 205 TYR B C 1
ATOM 3570 O O . TYR B 1 205 ? 153.140 151.258 138.018 1.00 19.35 205 TYR B O 1
ATOM 3579 N N . ASN B 1 206 ? 152.624 150.074 136.181 1.00 21.20 206 ASN B N 1
ATOM 3580 C CA . ASN B 1 206 ? 153.453 148.952 136.613 1.00 21.20 206 ASN B CA 1
ATOM 3581 C C . ASN B 1 206 ? 154.922 149.338 136.641 1.00 21.20 206 ASN B C 1
ATOM 3582 O O . ASN B 1 206 ? 155.641 148.997 137.586 1.00 21.20 206 ASN B O 1
ATOM 3587 N N . GLN B 1 207 ? 155.386 150.061 135.618 1.00 18.75 207 GLN B N 1
ATOM 3588 C CA . GLN B 1 207 ? 156.766 150.534 135.627 1.00 18.75 207 GLN B CA 1
ATOM 3589 C C . GLN B 1 207 ? 157.012 151.480 136.798 1.00 18.75 207 GLN B C 1
ATOM 3590 O O . GLN B 1 207 ? 158.033 151.371 137.495 1.00 18.75 207 GLN B O 1
ATOM 3596 N N . PHE B 1 208 ? 156.081 152.408 137.035 1.00 13.71 208 PHE B N 1
ATOM 3597 C CA . PHE B 1 208 ? 156.232 153.333 138.150 1.00 13.71 208 PHE B CA 1
ATOM 3598 C C . PHE B 1 208 ? 156.317 152.591 139.475 1.00 13.71 208 PHE B C 1
ATOM 3599 O O . PHE B 1 208 ? 157.179 152.882 140.310 1.00 13.71 208 PHE B O 1
ATOM 3607 N N . VAL B 1 209 ? 155.415 151.633 139.695 1.00 16.28 209 VAL B N 1
ATOM 3608 C CA . VAL B 1 209 ? 155.358 150.961 140.984 1.00 16.28 209 VAL B CA 1
ATOM 3609 C C . VAL B 1 209 ? 156.541 150.022 141.148 1.00 16.28 209 VAL B C 1
ATOM 3610 O O . VAL B 1 209 ? 157.008 149.804 142.268 1.00 16.28 209 VAL B O 1
ATOM 3614 N N . TYR B 1 210 ? 157.071 149.474 140.053 1.00 17.28 210 TYR B N 1
ATOM 3615 C CA . TYR B 1 210 ? 158.292 148.683 140.146 1.00 17.28 210 TYR B CA 1
ATOM 3616 C C . TYR B 1 210 ? 159.477 149.547 140.564 1.00 17.28 210 TYR B C 1
ATOM 3617 O O . TYR B 1 210 ? 160.264 149.156 141.438 1.00 17.28 210 TYR B O 1
ATOM 3626 N N . TYR B 1 211 ? 159.611 150.729 139.952 1.00 15.56 211 TYR B N 1
ATOM 3627 C CA . TYR B 1 211 ? 160.673 151.640 140.365 1.00 15.56 211 TYR B CA 1
ATOM 3628 C C . TYR B 1 211 ? 160.502 152.222 141.761 1.00 15.56 211 TYR B C 1
ATOM 3629 O O . TYR B 1 211 ? 161.474 152.657 142.389 1.00 15.56 211 TYR B O 1
ATOM 3638 N N . LEU B 1 212 ? 159.266 152.227 142.270 1.00 12.91 212 LEU B N 1
ATOM 3639 C CA . LEU B 1 212 ? 159.015 152.742 143.609 1.00 12.91 212 LEU B CA 1
ATOM 3640 C C . LEU B 1 212 ? 159.331 151.604 144.566 1.00 12.91 212 LEU B C 1
ATOM 3641 O O . LEU B 1 212 ? 159.832 151.836 145.666 1.00 12.91 212 LEU B O 1
ATOM 3646 N N . HIS B 1 213 ? 159.041 150.370 144.163 1.00 14.68 213 HIS B N 1
ATOM 3647 C CA . HIS B 1 213 ? 159.347 149.208 144.990 1.00 14.68 213 HIS B CA 1
ATOM 3648 C C . HIS B 1 213 ? 160.848 149.063 145.200 1.00 14.68 213 HIS B C 1
ATOM 3649 O O . HIS B 1 213 ? 161.328 148.962 146.339 1.00 14.68 213 HIS B O 1
ATOM 3656 N N . ILE B 1 214 ? 161.603 149.062 144.099 1.00 15.70 214 ILE B N 1
ATOM 3657 C CA . ILE B 1 214 ? 163.081 148.869 144.194 1.00 15.70 214 ILE B CA 1
ATOM 3658 C C . ILE B 1 214 ? 163.702 150.024 144.990 1.00 15.70 214 ILE B C 1
ATOM 3659 O O . ILE B 1 214 ? 164.731 149.791 145.649 1.00 15.70 214 ILE B O 1
ATOM 3664 N N . THR B 1 215 ? 163.100 151.217 144.935 1.00 13.23 215 THR B N 1
ATOM 3665 C CA . THR B 1 215 ? 163.679 152.403 145.625 1.00 13.23 215 THR B CA 1
ATOM 3666 C C . THR B 1 215 ? 163.292 152.381 147.110 1.00 13.23 215 THR B C 1
ATOM 3667 O O . THR B 1 215 ? 164.168 152.678 147.944 1.00 13.23 215 THR B O 1
ATOM 3671 N N . TYR B 1 216 ? 162.039 152.041 147.423 1.00 13.52 216 TYR B N 1
ATOM 3672 C CA . TYR B 1 216 ? 161.603 151.962 148.809 1.00 13.52 216 TYR B CA 1
ATOM 3673 C C . TYR B 1 216 ? 162.274 150.820 149.557 1.00 13.52 216 TYR B C 1
ATOM 3674 O O . TYR B 1 216 ? 162.312 150.836 150.796 1.00 13.52 216 TYR B O 1
ATOM 3683 N N . ALA B 1 217 ? 162.788 149.824 148.834 1.00 15.38 217 ALA B N 1
ATOM 3684 C CA . ALA B 1 217 ? 163.641 148.833 149.481 1.00 15.38 217 ALA B CA 1
ATOM 3685 C C . ALA B 1 217 ? 164.818 149.496 150.188 1.00 15.38 217 ALA B C 1
ATOM 3686 O O . ALA B 1 217 ? 165.243 149.048 151.260 1.00 15.38 217 ALA B O 1
ATOM 3688 N N . GLY B 1 218 ? 165.356 150.570 149.606 1.00 16.17 218 GLY B N 1
ATOM 3689 C CA . GLY B 1 218 ? 166.433 151.297 150.261 1.00 16.17 218 GLY B CA 1
ATOM 3690 C C . GLY B 1 218 ? 165.992 151.955 151.554 1.00 16.17 218 GLY B C 1
ATOM 3691 O O . GLY B 1 218 ? 166.737 151.971 152.539 1.00 16.17 218 GLY B O 1
ATOM 3692 N N . PHE B 1 219 ? 164.781 152.512 151.570 1.00 13.77 219 PHE B N 1
ATOM 3693 C CA . PHE B 1 219 ? 164.242 153.060 152.811 1.00 13.77 219 PHE B CA 1
ATOM 3694 C C . PHE B 1 219 ? 164.103 151.977 153.865 1.00 13.77 219 PHE B C 1
ATOM 3695 O O . PHE B 1 219 ? 164.398 152.201 155.044 1.00 13.77 219 PHE B O 1
ATOM 3703 N N . LEU B 1 220 ? 163.642 150.794 153.459 1.00 15.40 220 LEU B N 1
ATOM 3704 C CA . LEU B 1 220 ? 163.530 149.688 154.410 1.00 15.40 220 LEU B CA 1
ATOM 3705 C C . LEU B 1 220 ? 164.892 149.296 154.962 1.00 15.40 220 LEU B C 1
ATOM 3706 O O . LEU B 1 220 ? 165.027 149.020 156.160 1.00 15.40 220 LEU B O 1
ATOM 3711 N N . VAL B 1 221 ? 165.913 149.262 154.103 1.00 16.47 221 VAL B N 1
ATOM 3712 C CA . VAL B 1 221 ? 167.257 148.924 154.563 1.00 16.47 221 VAL B CA 1
ATOM 3713 C C . VAL B 1 221 ? 167.762 149.966 155.556 1.00 16.47 221 VAL B C 1
ATOM 3714 O O . VAL B 1 221 ? 168.345 149.627 156.591 1.00 16.47 221 VAL B O 1
ATOM 3718 N N . ILE B 1 222 ? 167.550 151.247 155.252 1.00 15.62 222 ILE B N 1
ATOM 3719 C CA . ILE B 1 222 ? 167.995 152.309 156.150 1.00 15.62 222 ILE B CA 1
ATOM 3720 C C . ILE B 1 222 ? 167.283 152.207 157.492 1.00 15.62 222 ILE B C 1
ATOM 3721 O O . ILE B 1 222 ? 167.900 152.357 158.554 1.00 15.62 222 ILE B O 1
ATOM 3726 N N . LEU B 1 223 ? 165.976 151.951 157.465 1.00 16.64 223 LEU B N 1
ATOM 3727 C CA . LEU B 1 223 ? 165.219 151.834 158.708 1.00 16.64 223 LEU B CA 1
ATOM 3728 C C . LEU B 1 223 ? 165.689 150.641 159.530 1.00 16.64 223 LEU B C 1
ATOM 3729 O O . LEU B 1 223 ? 165.816 150.736 160.756 1.00 16.64 223 LEU B O 1
ATOM 3734 N N . SER B 1 224 ? 165.953 149.507 158.878 1.00 19.14 224 SER B N 1
ATOM 3735 C CA . SER B 1 224 ? 166.450 148.343 159.602 1.00 19.14 224 SER B CA 1
ATOM 3736 C C . SER B 1 224 ? 167.828 148.608 160.196 1.00 19.14 224 SER B C 1
ATOM 3737 O O . SER B 1 224 ? 168.114 148.198 161.327 1.00 19.14 224 SER B O 1
ATOM 3740 N N . LEU B 1 225 ? 168.699 149.295 159.448 1.00 21.73 225 LEU B N 1
ATOM 3741 C CA . LEU B 1 225 ? 170.008 149.653 159.978 1.00 21.73 225 LEU B CA 1
ATOM 3742 C C . LEU B 1 225 ? 169.884 150.557 161.194 1.00 21.73 225 LEU B C 1
ATOM 3743 O O . LEU B 1 225 ? 170.599 150.378 162.185 1.00 21.73 225 LEU B O 1
ATOM 3748 N N . PHE B 1 226 ? 168.985 151.539 161.135 1.00 20.19 226 PHE B N 1
ATOM 3749 C CA . PHE B 1 226 ? 168.814 152.428 162.279 1.00 20.19 226 PHE B CA 1
ATOM 3750 C C . PHE B 1 226 ? 168.231 151.689 163.476 1.00 20.19 226 PHE B C 1
ATOM 3751 O O . PHE B 1 226 ? 168.593 151.975 164.622 1.00 20.19 226 PHE B O 1
ATOM 3759 N N . ILE B 1 227 ? 167.331 150.843 163.320 1.00 22.10 227 ILE B N 1
ATOM 3760 C CA . ILE B 1 227 ? 166.770 149.951 164.333 1.00 22.10 227 ILE B CA 1
ATOM 3761 C C . ILE B 1 227 ? 167.871 149.122 164.975 1.00 22.10 227 ILE B C 1
ATOM 3762 O O . ILE B 1 227 ? 167.961 149.025 166.205 1.00 22.10 227 ILE B O 1
ATOM 3767 N N . MET B 1 228 ? 168.730 148.519 164.149 1.00 26.23 228 MET B N 1
ATOM 3768 C CA . MET B 1 228 ? 169.849 147.747 164.669 1.00 26.23 228 MET B CA 1
ATOM 3769 C C . MET B 1 228 ? 170.815 148.618 165.459 1.00 26.23 228 MET B C 1
ATOM 3770 O O . MET B 1 228 ? 171.356 148.178 166.477 1.00 26.23 228 MET B O 1
ATOM 3775 N N . PHE B 1 229 ? 171.041 149.851 165.004 1.00 27.46 229 PHE B N 1
ATOM 3776 C CA . PHE B 1 229 ? 171.887 150.783 165.744 1.00 27.46 229 PHE B CA 1
ATOM 3777 C C . PHE B 1 229 ? 171.259 151.175 167.077 1.00 27.46 229 PHE B C 1
ATOM 3778 O O . PHE B 1 229 ? 171.954 151.268 168.094 1.00 27.46 229 PHE B O 1
ATOM 3786 N N . LYS B 1 230 ? 169.946 151.407 167.092 1.00 28.82 230 LYS B N 1
ATOM 3787 C CA . LYS B 1 230 ? 169.275 151.848 168.309 1.00 28.82 230 LYS B CA 1
ATOM 3788 C C . LYS B 1 230 ? 169.345 150.784 169.400 1.00 28.82 230 LYS B C 1
ATOM 3789 O O . LYS B 1 230 ? 169.565 151.103 170.575 1.00 28.82 230 LYS B O 1
ATOM 3795 N N . GLU B 1 231 ? 169.160 149.519 169.032 1.00 30.52 231 GLU B N 1
ATOM 3796 C CA . GLU B 1 231 ? 169.270 148.420 169.985 1.00 30.52 231 GLU B CA 1
ATOM 3797 C C . GLU B 1 231 ? 169.655 147.168 169.214 1.00 30.52 231 GLU B C 1
ATOM 3798 O O . GLU B 1 231 ? 168.830 146.609 168.491 1.00 30.52 231 GLU B O 1
ATOM 3804 N N . PHE B 1 232 ? 170.903 146.731 169.370 1.00 28.61 232 PHE B N 1
ATOM 3805 C CA . PHE B 1 232 ? 171.401 145.560 168.659 1.00 28.61 232 PHE B CA 1
ATOM 3806 C C . PHE B 1 232 ? 171.138 144.309 169.483 1.00 28.61 232 PHE B C 1
ATOM 3807 O O . PHE B 1 232 ? 171.670 144.158 170.588 1.00 28.61 232 PHE B O 1
ATOM 3815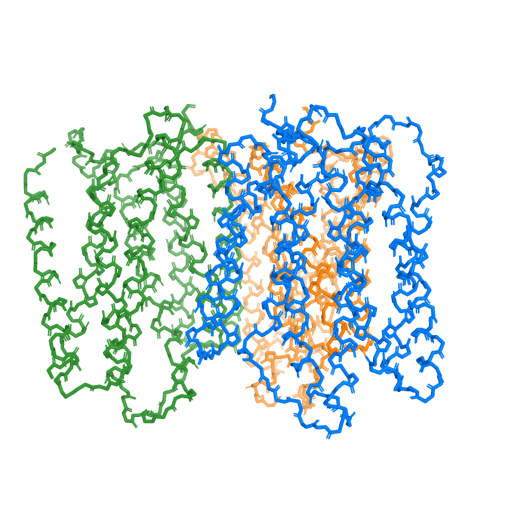 N N . ASN B 1 233 ? 170.317 143.414 168.942 1.00 29.39 233 ASN B N 1
ATOM 3816 C CA . ASN B 1 233 ? 170.111 142.089 169.507 1.00 29.39 233 ASN B CA 1
ATOM 3817 C C . ASN B 1 233 ? 169.962 141.117 168.342 1.00 29.39 233 ASN B C 1
ATOM 3818 O O . ASN B 1 233 ? 170.228 141.463 167.187 1.00 29.39 233 ASN B O 1
ATOM 3823 N N . LYS B 1 234 ? 169.541 139.890 168.639 1.00 30.76 234 LYS B N 1
ATOM 3824 C CA . LYS B 1 234 ? 169.361 138.919 167.568 1.00 30.76 234 LYS B CA 1
ATOM 3825 C C . LYS B 1 234 ? 168.198 139.296 166.662 1.00 30.76 234 LYS B C 1
ATOM 3826 O O . LYS B 1 234 ? 168.248 139.040 165.456 1.00 30.76 234 LYS B O 1
ATOM 3832 N N . TYR B 1 235 ? 167.155 139.916 167.212 1.00 30.60 235 TYR B N 1
ATOM 3833 C CA . TYR B 1 235 ? 165.987 140.257 166.407 1.00 30.60 235 TYR B CA 1
ATOM 3834 C C . TYR B 1 235 ? 166.300 141.361 165.403 1.00 30.60 235 TYR B C 1
ATOM 3835 O O . TYR B 1 235 ? 165.874 141.286 164.246 1.00 30.60 235 TYR B O 1
ATOM 3844 N N . SER B 1 236 ? 167.040 142.389 165.821 1.00 27.40 236 SER B N 1
ATOM 3845 C CA . SER B 1 236 ? 167.424 143.447 164.890 1.00 27.40 236 SER B CA 1
ATOM 3846 C C . SER B 1 236 ? 168.311 142.907 163.780 1.00 27.40 236 SER B C 1
ATOM 3847 O O . SER B 1 236 ? 168.136 143.252 162.602 1.00 27.40 236 SER B O 1
ATOM 3850 N N . LEU B 1 237 ? 169.276 142.059 164.135 1.00 26.93 237 LEU B N 1
ATOM 3851 C CA . LEU B 1 237 ? 170.151 141.463 163.137 1.00 26.93 237 LEU B CA 1
ATOM 3852 C C . LEU B 1 237 ? 169.363 140.596 162.164 1.00 26.93 237 LEU B C 1
ATOM 3853 O O . LEU B 1 237 ? 169.601 140.640 160.953 1.00 26.93 237 LEU B O 1
ATOM 3858 N N . ILE B 1 238 ? 168.418 139.807 162.673 1.00 25.54 238 ILE B N 1
ATOM 3859 C CA . ILE B 1 238 ? 167.618 138.955 161.801 1.00 25.54 238 ILE B CA 1
ATOM 3860 C C . ILE B 1 238 ? 166.737 139.797 160.887 1.00 25.54 238 ILE B C 1
ATOM 3861 O O . ILE B 1 238 ? 166.544 139.466 159.716 1.00 25.54 238 ILE B O 1
ATOM 3866 N N . THR B 1 239 ? 166.198 140.906 161.401 1.00 23.03 239 THR B N 1
ATOM 3867 C CA . THR B 1 239 ? 165.399 141.796 160.566 1.00 23.03 239 THR B CA 1
ATOM 3868 C C . THR B 1 239 ? 166.231 142.379 159.430 1.00 23.03 239 THR B C 1
ATOM 3869 O O . THR B 1 239 ? 165.810 142.380 158.267 1.00 23.03 239 THR B O 1
ATOM 3873 N N . PHE B 1 240 ? 167.428 142.873 159.755 1.00 22.51 240 PHE B N 1
ATOM 3874 C CA . PHE B 1 240 ? 168.294 143.428 158.722 1.00 22.51 240 PHE B CA 1
ATOM 3875 C C . PHE B 1 240 ? 168.705 142.366 157.711 1.00 22.51 240 PHE B C 1
ATOM 3876 O O . PHE B 1 240 ? 168.745 142.628 156.503 1.00 22.51 240 PHE B O 1
ATOM 3884 N N . LEU B 1 241 ? 169.012 141.159 158.185 1.00 24.42 241 LEU B N 1
ATOM 3885 C CA . LEU B 1 241 ? 169.410 140.086 157.281 1.00 24.42 241 LEU B CA 1
ATOM 3886 C C . LEU B 1 241 ? 168.255 139.659 156.389 1.00 24.42 241 LEU B C 1
ATOM 3887 O O . LEU B 1 241 ? 168.465 139.333 155.219 1.00 24.42 241 LEU B O 1
ATOM 3892 N N . LEU B 1 242 ? 167.032 139.641 156.920 1.00 23.42 242 LEU B N 1
ATOM 3893 C CA . LEU B 1 242 ? 165.873 139.322 156.095 1.00 23.42 242 LEU B CA 1
ATOM 3894 C C . LEU B 1 242 ? 165.655 140.377 155.024 1.00 23.42 242 LEU B C 1
ATOM 3895 O O . LEU B 1 242 ? 165.375 140.046 153.865 1.00 23.42 242 LEU B O 1
ATOM 3900 N N . MET B 1 243 ? 165.782 141.658 155.386 1.00 23.81 243 MET B N 1
ATOM 3901 C CA . MET B 1 243 ? 165.655 142.708 154.381 1.00 23.81 243 MET B CA 1
ATOM 3902 C C . MET B 1 243 ? 166.705 142.432 153.313 1.00 23.81 243 MET B C 1
ATOM 3903 O O . MET B 1 243 ? 166.374 142.206 152.141 1.00 23.81 243 MET B O 1
ATOM 3908 N N . THR B 1 244 ? 167.983 142.431 153.701 1.00 24.43 244 THR B N 1
ATOM 3909 C CA . THR B 1 244 ? 169.053 142.171 152.744 1.00 24.43 244 THR B CA 1
ATOM 3910 C C . THR B 1 244 ? 168.943 140.922 151.881 1.00 24.43 244 THR B C 1
ATOM 3911 O O . THR B 1 244 ? 169.410 140.904 150.739 1.00 24.43 244 THR B O 1
ATOM 3915 N N . ALA B 1 245 ? 168.330 139.860 152.414 1.00 22.77 245 ALA B N 1
ATOM 3916 C CA . ALA B 1 245 ? 168.178 138.627 151.655 1.00 22.77 245 ALA B CA 1
ATOM 3917 C C . ALA B 1 245 ? 167.042 138.824 150.666 1.00 22.77 245 ALA B C 1
ATOM 3918 O O . ALA B 1 245 ? 167.109 138.345 149.531 1.00 22.77 245 ALA B O 1
ATOM 3920 N N . GLN B 1 246 ? 165.986 139.524 151.079 1.00 23.56 246 GLN B N 1
ATOM 3921 C CA . GLN B 1 246 ? 164.887 139.799 150.159 1.00 23.56 246 GLN B CA 1
ATOM 3922 C C . GLN B 1 246 ? 165.289 140.742 149.034 1.00 23.56 246 GLN B C 1
ATOM 3923 O O . GLN B 1 246 ? 164.811 140.613 147.900 1.00 23.56 246 GLN B O 1
ATOM 3929 N N . ILE B 1 247 ? 166.078 141.737 149.346 1.00 21.57 247 ILE B N 1
ATOM 3930 C CA . ILE B 1 247 ? 166.527 142.743 148.340 1.00 21.57 247 ILE B CA 1
ATOM 3931 C C . ILE B 1 247 ? 167.394 141.945 147.363 1.00 21.57 247 ILE B C 1
ATOM 3932 O O . ILE B 1 247 ? 167.030 141.880 146.174 1.00 21.57 247 ILE B O 1
ATOM 3937 N N . LEU B 1 248 ? 168.475 141.339 147.857 1.00 24.22 248 LEU B N 1
ATOM 3938 C CA . LEU B 1 248 ? 169.336 140.489 146.994 1.00 24.22 248 LEU B CA 1
ATOM 3939 C C . LEU B 1 248 ? 168.485 139.583 146.099 1.00 24.22 248 LEU B C 1
ATOM 3940 O O . LEU B 1 248 ? 168.711 139.585 144.871 1.00 24.22 248 LEU B O 1
ATOM 3945 N N . ALA B 1 249 ? 167.539 138.851 146.694 1.00 24.21 249 ALA B N 1
ATOM 3946 C CA . ALA B 1 249 ? 166.703 137.913 145.909 1.00 24.21 249 ALA B CA 1
ATOM 3947 C C . ALA B 1 249 ? 165.930 138.694 144.842 1.00 24.21 249 ALA B C 1
ATOM 3948 O O . ALA B 1 249 ? 165.921 138.252 143.674 1.00 24.21 249 ALA B O 1
ATOM 3950 N N . GLY B 1 250 ? 165.278 139.790 145.236 1.00 25.79 250 GLY B N 1
ATOM 3951 C CA . GLY B 1 250 ? 164.533 140.616 144.268 1.00 25.79 250 GLY B CA 1
ATOM 3952 C C . GLY B 1 250 ? 165.415 141.004 143.097 1.00 25.79 250 GLY B C 1
ATOM 3953 O O . GLY B 1 250 ? 164.990 140.797 141.945 1.00 25.79 250 GLY B O 1
ATOM 3954 N N . VAL B 1 251 ? 166.605 141.538 143.384 1.00 27.06 251 VAL B N 1
ATOM 3955 C CA . VAL B 1 251 ? 167.553 141.956 142.308 1.00 27.06 251 VAL B CA 1
ATOM 3956 C C . VAL B 1 251 ? 167.836 140.749 141.413 1.00 27.06 251 VAL B C 1
ATOM 3957 O O . VAL B 1 251 ? 167.658 140.872 140.191 1.00 27.06 251 VAL B O 1
ATOM 3961 N N . ALA B 1 252 ? 168.256 139.630 142.008 1.00 29.47 252 ALA B N 1
ATOM 3962 C CA . ALA B 1 252 ? 168.571 138.406 141.235 1.00 29.47 252 ALA B CA 1
ATOM 3963 C C . ALA B 1 252 ? 167.413 138.112 140.281 1.00 29.47 252 ALA B C 1
ATOM 3964 O O . ALA B 1 252 ? 167.649 138.079 139.055 1.00 29.47 252 ALA B O 1
ATOM 3966 N N . THR B 1 253 ? 166.211 137.923 140.834 1.00 31.16 253 THR B N 1
ATOM 3967 C CA . THR B 1 253 ? 165.016 137.697 139.982 1.00 31.16 253 THR B CA 1
ATOM 3968 C C . THR B 1 253 ? 165.106 138.631 138.772 1.00 31.16 253 THR B C 1
ATOM 3969 O O . THR B 1 253 ? 164.908 138.148 137.646 1.00 31.16 253 THR B O 1
ATOM 3973 N N . VAL B 1 254 ? 165.424 139.909 139.008 1.00 32.18 254 VAL B N 1
ATOM 3974 C CA . VAL B 1 254 ? 165.531 140.895 137.889 1.00 32.18 254 VAL B CA 1
ATOM 3975 C C . VAL B 1 254 ? 166.847 140.822 137.104 1.00 32.18 254 VAL B C 1
ATOM 3976 O O . VAL B 1 254 ? 166.815 141.091 135.888 1.00 32.18 254 VAL B O 1
ATOM 3980 N N . ILE B 1 255 ? 167.957 140.474 137.764 1.00 35.89 255 ILE B N 1
ATOM 3981 C CA . ILE B 1 255 ? 169.281 140.471 137.070 1.00 35.89 255 ILE B CA 1
ATOM 3982 C C . ILE B 1 255 ? 169.150 139.633 135.797 1.00 35.89 255 ILE B C 1
ATOM 3983 O O . ILE B 1 255 ? 169.555 140.128 134.725 1.00 35.89 255 ILE B O 1
ATOM 3988 N N . SER B 1 256 ? 168.535 138.449 135.899 1.00 36.75 256 SER B N 1
ATOM 3989 C CA . SER B 1 256 ? 168.396 137.547 134.725 1.00 36.75 256 SER B CA 1
ATOM 3990 C C . SER B 1 256 ? 166.933 137.136 134.515 1.00 36.75 256 SER B C 1
ATOM 3991 O O . SER B 1 256 ? 166.474 136.224 135.229 1.00 36.75 256 SER B O 1
ATOM 3994 N N . GLY B 1 257 ? 166.231 137.782 133.576 1.00 40.69 257 GLY B N 1
ATOM 3995 C CA . GLY B 1 257 ? 164.844 137.391 133.245 1.00 40.69 257 GLY B CA 1
ATOM 3996 C C . GLY B 1 257 ? 163.960 137.229 134.469 1.00 40.69 257 GLY B C 1
ATOM 3997 O O . GLY B 1 257 ? 163.852 138.196 135.243 1.00 40.69 257 GLY B O 1
ATOM 3998 N N . PHE B 1 258 ? 163.326 136.060 134.620 1.00 40.22 258 PHE B N 1
ATOM 3999 C CA . PHE B 1 258 ? 162.442 135.786 135.784 1.00 40.22 258 PHE B CA 1
ATOM 4000 C C . PHE B 1 258 ? 162.604 134.317 136.187 1.00 40.22 258 PHE B C 1
ATOM 4001 O O . PHE B 1 258 ? 161.598 133.579 136.179 1.00 40.22 258 PHE B O 1
ATOM 4009 N N . PHE B 1 259 ? 163.836 133.870 136.446 1.00 43.76 259 PHE B N 1
ATOM 4010 C CA . PHE B 1 259 ? 164.075 132.437 136.774 1.00 43.76 259 PHE B CA 1
ATOM 4011 C C . PHE B 1 259 ? 163.066 131.992 137.837 1.00 43.76 259 PHE B C 1
ATOM 4012 O O . PHE B 1 259 ? 162.909 132.731 138.829 1.00 43.76 259 PHE B O 1
ATOM 4020 N N . LEU B 1 260 ? 162.407 130.836 137.660 1.00 45.33 260 LEU B N 1
ATOM 4021 C CA . LEU B 1 260 ? 161.375 130.501 138.674 1.00 45.33 260 LEU B CA 1
ATOM 4022 C C . LEU B 1 260 ? 162.025 130.359 140.056 1.00 45.33 260 LEU B C 1
ATOM 4023 O O . LEU B 1 260 ? 161.497 130.974 140.998 1.00 45.33 260 LEU B O 1
ATOM 4028 N N . PRO B 1 261 ? 163.130 129.604 140.252 1.00 41.55 261 PRO B N 1
ATOM 4029 C CA . PRO B 1 261 ? 163.675 129.439 141.607 1.00 41.55 261 PRO B CA 1
ATOM 4030 C C . PRO B 1 261 ? 163.962 130.769 142.319 1.00 41.55 261 PRO B C 1
ATOM 4031 O O . PRO B 1 261 ? 163.681 130.860 143.500 1.00 41.55 261 PRO B O 1
ATOM 4035 N N . TYR B 1 262 ? 164.509 131.754 141.600 1.00 35.32 262 TYR B N 1
ATOM 4036 C CA . TYR B 1 262 ? 164.806 133.079 142.206 1.00 35.32 262 TYR B CA 1
ATOM 4037 C C . TYR B 1 262 ? 163.483 133.759 142.577 1.00 35.32 262 TYR B C 1
ATOM 4038 O O . TYR B 1 262 ? 163.363 134.289 143.698 1.00 35.32 262 TYR B O 1
ATOM 4047 N N . LEU B 1 263 ? 162.525 133.731 141.645 1.00 32.15 263 LEU B N 1
ATOM 4048 C CA . LEU B 1 263 ? 161.175 134.322 141.842 1.00 32.15 263 LEU B CA 1
ATOM 4049 C C . LEU B 1 263 ? 160.501 133.698 143.069 1.00 32.15 263 LEU B C 1
ATOM 4050 O O . LEU B 1 263 ? 159.823 134.435 143.809 1.00 32.15 263 LEU B O 1
ATOM 4055 N N . PHE B 1 264 ? 160.695 132.392 143.277 1.00 36.28 264 PHE B N 1
ATOM 4056 C CA . PHE B 1 264 ? 160.081 131.674 144.424 1.00 36.28 264 PHE B CA 1
ATOM 4057 C C . PHE B 1 264 ? 160.738 132.169 145.716 1.00 36.28 264 PHE B C 1
ATOM 4058 O O . PHE B 1 264 ? 160.018 132.651 146.604 1.00 36.28 264 PHE B O 1
ATOM 4066 N N . LEU B 1 265 ? 162.064 132.042 145.822 1.00 29.52 265 LEU B N 1
ATOM 4067 C CA . LEU B 1 265 ? 162.733 132.438 147.055 1.00 29.52 265 LEU B CA 1
ATOM 4068 C C . LEU B 1 265 ? 162.326 133.846 147.459 1.00 29.52 265 LEU B C 1
ATOM 4069 O O . LEU B 1 265 ? 162.137 134.130 148.649 1.00 29.52 265 LEU B O 1
ATOM 4074 N N . HIS B 1 266 ? 162.180 134.739 146.480 1.00 24.50 266 HIS B N 1
ATOM 4075 C CA . HIS B 1 266 ? 161.742 136.099 146.760 1.00 24.50 266 HIS B CA 1
ATOM 4076 C C . HIS B 1 266 ? 160.353 136.109 147.393 1.00 24.50 266 HIS B C 1
ATOM 4077 O O . HIS B 1 266 ? 160.115 136.802 148.388 1.00 24.50 266 HIS B O 1
ATOM 4084 N N . ILE B 1 267 ? 159.428 135.325 146.833 1.00 26.77 267 ILE B N 1
ATOM 4085 C CA . ILE B 1 267 ? 158.069 135.253 147.368 1.00 26.77 267 ILE B CA 1
ATOM 4086 C C . ILE B 1 267 ? 158.083 134.703 148.790 1.00 26.77 267 ILE B C 1
ATOM 4087 O O . ILE B 1 267 ? 157.425 135.234 149.697 1.00 26.77 267 ILE B O 1
ATOM 4092 N N . ALA B 1 268 ? 158.836 133.617 149.004 1.00 25.66 268 ALA B N 1
ATOM 4093 C CA . ALA B 1 268 ? 158.885 132.995 150.321 1.00 25.66 268 ALA B CA 1
ATOM 4094 C C . ALA B 1 268 ? 159.459 133.949 151.359 1.00 25.66 268 ALA B C 1
ATOM 4095 O O . ALA B 1 268 ? 158.918 134.082 152.466 1.00 25.66 268 ALA B O 1
ATOM 4097 N N . ILE B 1 269 ? 160.543 134.645 151.013 1.00 24.90 269 ILE B N 1
ATOM 4098 C CA . ILE B 1 269 ? 161.159 135.568 151.958 1.00 24.90 269 ILE B CA 1
ATOM 4099 C C . ILE B 1 269 ? 160.238 136.752 152.226 1.00 24.90 269 ILE B C 1
ATOM 4100 O O . ILE B 1 269 ? 160.158 137.238 153.357 1.00 24.90 269 ILE B O 1
ATOM 4105 N N . GLY B 1 270 ? 159.523 137.228 151.207 1.00 23.20 270 GLY B N 1
ATOM 4106 C CA . GLY B 1 270 ? 158.608 138.339 151.427 1.00 23.20 270 GLY B CA 1
ATOM 4107 C C . GLY B 1 270 ? 157.487 137.985 152.386 1.00 23.20 270 GLY B C 1
ATOM 4108 O O . GLY B 1 270 ? 157.167 138.747 153.306 1.00 23.20 270 GLY B O 1
ATOM 4109 N N . PHE B 1 271 ? 156.878 136.815 152.190 1.00 24.43 271 PHE B N 1
ATOM 4110 C CA . PHE B 1 271 ? 155.799 136.432 153.095 1.00 24.43 271 PHE B CA 1
ATOM 4111 C C . PHE B 1 271 ? 156.320 136.114 154.492 1.00 24.43 271 PHE B C 1
ATOM 4112 O O . PHE B 1 271 ? 155.648 136.415 155.494 1.00 24.43 271 PHE B O 1
ATOM 4120 N N . PHE B 1 272 ? 157.531 135.546 154.596 1.00 25.45 272 PHE B N 1
ATOM 4121 C CA . PHE B 1 272 ? 158.084 135.371 155.930 1.00 25.45 272 PHE B CA 1
ATOM 4122 C C . PHE B 1 272 ? 158.399 136.706 156.585 1.00 25.45 272 PHE B C 1
ATOM 4123 O O . PHE B 1 272 ? 158.262 136.834 157.803 1.00 25.45 272 PHE B O 1
ATOM 4131 N N . ILE B 1 273 ? 158.829 137.702 155.811 1.00 22.24 273 ILE B N 1
ATOM 4132 C CA . ILE B 1 273 ? 158.989 139.048 156.349 1.00 22.24 273 ILE B CA 1
ATOM 4133 C C . ILE B 1 273 ? 157.683 139.622 156.870 1.00 22.24 273 ILE B C 1
ATOM 4134 O O . ILE B 1 273 ? 157.650 140.285 157.913 1.00 22.24 273 ILE B O 1
ATOM 4139 N N . VAL B 1 274 ? 156.580 139.367 156.160 1.00 21.34 274 VAL B N 1
ATOM 4140 C CA . VAL B 1 274 ? 155.263 139.751 156.669 1.00 21.34 274 VAL B CA 1
ATOM 4141 C C . VAL B 1 274 ? 155.025 139.120 158.039 1.00 21.34 274 VAL B C 1
ATOM 4142 O O . VAL B 1 274 ? 154.675 139.805 159.015 1.00 21.34 274 VAL B O 1
ATOM 4146 N N . LEU B 1 275 ? 155.238 137.807 158.130 1.00 22.45 275 LEU B N 1
ATOM 4147 C CA . LEU B 1 275 ? 155.037 137.101 159.393 1.00 22.45 275 LEU B CA 1
ATOM 4148 C C . LEU B 1 275 ? 155.958 137.643 160.482 1.00 22.45 275 LEU B C 1
ATOM 4149 O O . LEU B 1 275 ? 155.540 137.835 161.631 1.00 22.45 275 LEU B O 1
ATOM 4154 N N . TRP B 1 276 ? 157.216 137.903 160.127 1.00 22.38 276 TRP B N 1
ATOM 4155 C CA . TRP B 1 276 ? 158.218 138.345 161.085 1.00 22.38 276 TRP B CA 1
ATOM 4156 C C . TRP B 1 276 ? 157.882 139.720 161.648 1.00 22.38 276 TRP B C 1
ATOM 4157 O O . TRP B 1 276 ? 157.971 139.944 162.859 1.00 22.38 276 TRP B O 1
ATOM 4168 N N . VAL B 1 277 ? 157.488 140.659 160.785 1.00 21.14 277 VAL B N 1
ATOM 4169 C CA . VAL B 1 277 ? 157.164 141.992 161.278 1.00 21.14 277 VAL B CA 1
ATOM 4170 C C . VAL B 1 277 ? 155.874 141.967 162.085 1.00 21.14 277 VAL B C 1
ATOM 4171 O O . VAL B 1 277 ? 155.739 142.715 163.058 1.00 21.14 277 VAL B O 1
ATOM 4175 N N . SER B 1 278 ? 154.916 141.109 161.722 1.00 22.29 278 SER B N 1
ATOM 4176 C CA . SER B 1 278 ? 153.720 140.974 162.551 1.00 22.29 278 SER B CA 1
ATOM 4177 C C . SER B 1 278 ? 154.082 140.477 163.948 1.00 22.29 278 SER B C 1
ATOM 4178 O O . SER B 1 278 ? 153.608 141.012 164.960 1.00 22.29 278 SER B O 1
ATOM 4181 N N . TYR B 1 279 ? 154.942 139.459 164.016 1.00 26.10 279 TYR B N 1
ATOM 4182 C CA . TYR B 1 279 ? 155.347 138.914 165.307 1.00 26.10 279 TYR B CA 1
ATOM 4183 C C . TYR B 1 279 ? 156.132 139.937 166.118 1.00 26.10 279 TYR B C 1
ATOM 4184 O O . TYR B 1 279 ? 156.001 140.001 167.346 1.00 26.10 279 TYR B O 1
ATOM 4193 N N . LEU B 1 280 ? 156.961 140.741 165.450 1.00 25.86 280 LEU B N 1
ATOM 4194 C CA . LEU B 1 280 ? 157.734 141.759 166.155 1.00 25.86 280 LEU B CA 1
ATOM 4195 C C . LEU B 1 280 ? 156.886 142.929 166.635 1.00 25.86 280 LEU B C 1
ATOM 4196 O O . LEU B 1 280 ? 157.198 143.555 167.652 1.00 25.86 280 LEU B O 1
ATOM 4201 N N . VAL B 1 281 ? 155.835 143.256 165.872 1.00 25.02 281 VAL B N 1
ATOM 4202 C CA . VAL B 1 281 ? 154.945 144.389 166.274 1.00 25.02 281 VAL B CA 1
ATOM 4203 C C . VAL B 1 281 ? 153.971 143.969 167.382 1.00 25.02 281 VAL B C 1
ATOM 4204 O O . VAL B 1 281 ? 153.569 144.849 168.168 1.00 25.02 281 VAL B O 1
ATOM 4208 N N . ALA B 1 282 ? 153.607 142.683 167.448 1.00 28.10 282 ALA B N 1
ATOM 4209 C CA . ALA B 1 282 ? 152.618 142.253 168.436 1.00 28.10 282 ALA B CA 1
ATOM 4210 C C . ALA B 1 282 ? 152.935 142.692 169.864 1.00 28.10 282 ALA B C 1
ATOM 4211 O O . ALA B 1 282 ? 152.023 143.205 170.534 1.00 28.10 282 ALA B O 1
ATOM 4213 N N . PRO B 1 283 ? 154.156 142.524 170.393 1.00 29.96 283 PRO B N 1
ATOM 4214 C CA . PRO B 1 283 ? 154.400 142.967 171.778 1.00 29.96 283 PRO B CA 1
ATOM 4215 C C . PRO B 1 283 ? 154.274 144.449 172.076 1.00 29.96 283 PRO B C 1
ATOM 4216 O O . PRO B 1 283 ? 153.991 144.823 173.223 1.00 29.96 283 PRO B O 1
ATOM 4220 N N . SER B 1 284 ? 154.530 145.282 171.064 1.00 32.61 284 SER B N 1
ATOM 4221 C CA . SER B 1 284 ? 154.447 146.753 171.249 1.00 32.61 284 SER B CA 1
ATOM 4222 C C . SER B 1 284 ? 152.981 147.154 171.420 1.00 32.61 284 SER B C 1
ATOM 4223 O O . SER B 1 284 ? 152.691 147.992 172.294 1.00 32.61 284 SER B O 1
ATOM 4226 N N . VAL B 1 285 ? 152.096 146.566 170.611 1.00 32.69 285 VAL B N 1
ATOM 4227 C CA . VAL B 1 285 ? 150.646 146.910 170.679 1.00 32.69 285 VAL B CA 1
ATOM 4228 C C . VAL B 1 285 ? 150.037 146.251 171.919 1.00 32.69 285 VAL B C 1
ATOM 4229 O O . VAL B 1 285 ? 149.225 146.913 172.596 1.00 32.69 285 VAL B O 1
ATOM 4233 N N . LEU B 1 286 ? 150.419 145.004 172.211 1.00 35.21 286 LEU B N 1
ATOM 4234 C CA . LEU B 1 286 ? 149.793 144.310 173.330 1.00 35.21 286 LEU B CA 1
ATOM 4235 C C . LEU B 1 286 ? 150.304 144.762 174.691 1.00 35.21 286 LEU B C 1
ATOM 4236 O O . LEU B 1 286 ? 149.696 144.405 175.706 1.00 35.21 286 LEU B O 1
ATOM 4241 N N . LYS B 1 287 ? 151.398 145.527 174.749 1.00 41.77 287 LYS B N 1
ATOM 4242 C CA . LYS B 1 287 ? 151.892 145.988 176.043 1.00 41.77 287 LYS B CA 1
ATOM 4243 C C . LYS B 1 287 ? 150.913 146.924 176.735 1.00 41.77 287 LYS B C 1
ATOM 4244 O O . LYS B 1 287 ? 150.986 147.084 177.960 1.00 41.77 287 LYS B O 1
ATOM 4250 N N . THR B 1 288 ? 149.997 147.545 175.988 1.00 44.45 288 THR B N 1
ATOM 4251 C CA . THR B 1 288 ? 149.010 148.450 176.555 1.00 44.45 288 THR B CA 1
ATOM 4252 C C . THR B 1 288 ? 147.701 147.749 176.901 1.00 44.45 288 THR B C 1
ATOM 4253 O O . THR B 1 288 ? 146.736 148.416 177.290 1.00 44.45 288 THR B O 1
ATOM 4257 N N . TYR B 1 289 ? 147.648 146.427 176.772 1.00 44.27 289 TYR B N 1
ATOM 4258 C CA . TYR B 1 289 ? 146.454 145.666 177.098 1.00 44.27 289 TYR B CA 1
ATOM 4259 C C . TYR B 1 289 ? 146.561 145.139 178.525 1.00 44.27 289 TYR B C 1
ATOM 4260 O O . TYR B 1 289 ? 147.541 145.374 179.236 1.00 44.27 289 TYR B O 1
ATOM 4269 N N . THR B 1 290 ? 145.534 144.407 178.946 1.00 56.48 290 THR B N 1
ATOM 4270 C CA . THR B 1 290 ? 145.471 143.827 180.278 1.00 56.48 290 THR B CA 1
ATOM 4271 C C . THR B 1 290 ? 145.536 142.312 180.175 1.00 56.48 290 THR B C 1
ATOM 4272 O O . THR B 1 290 ? 144.949 141.719 179.263 1.00 56.48 290 THR B O 1
ATOM 4276 N N . GLU B 1 291 ? 146.257 141.694 181.108 1.00 63.28 291 GLU B N 1
ATOM 4277 C CA . GLU B 1 291 ? 146.405 140.242 181.167 1.00 63.28 291 GLU B CA 1
ATOM 4278 C C . GLU B 1 291 ? 147.020 139.698 179.884 1.00 63.28 291 GLU B C 1
ATOM 4279 O O . GLU B 1 291 ? 148.096 140.128 179.471 1.00 63.28 291 GLU B O 1
ATOM 4285 N N . PRO C 1 10 ? 134.438 184.847 173.734 1.00 40.59 10 PRO C N 1
ATOM 4286 C CA . PRO C 1 10 ? 134.305 185.543 172.450 1.00 40.59 10 PRO C CA 1
ATOM 4287 C C . PRO C 1 10 ? 135.370 185.119 171.446 1.00 40.59 10 PRO C C 1
ATOM 4288 O O . PRO C 1 10 ? 135.096 185.049 170.249 1.00 40.59 10 PRO C O 1
ATOM 4292 N N . LEU C 1 11 ? 136.582 184.850 171.939 1.00 38.78 11 LEU C N 1
ATOM 4293 C CA . LEU C 1 11 ? 137.656 184.405 171.058 1.00 38.78 11 LEU C CA 1
ATOM 4294 C C . LEU C 1 11 ? 137.384 183.007 170.519 1.00 38.78 11 LEU C C 1
ATOM 4295 O O . LEU C 1 11 ? 137.689 182.714 169.357 1.00 38.78 11 LEU C O 1
ATOM 4300 N N . LYS C 1 12 ? 136.820 182.125 171.348 1.00 36.03 12 LYS C N 1
ATOM 4301 C CA . LYS C 1 12 ? 136.520 180.771 170.898 1.00 36.03 12 LYS C CA 1
ATOM 4302 C C . LYS C 1 12 ? 135.504 180.778 169.764 1.00 36.03 12 LYS C C 1
ATOM 4303 O O . LYS C 1 12 ? 135.653 180.047 168.777 1.00 36.03 12 LYS C O 1
ATOM 4309 N N . THR C 1 13 ? 134.464 181.603 169.884 1.00 36.60 13 THR C N 1
ATOM 4310 C CA . THR C 1 13 ? 133.486 181.708 168.807 1.00 36.60 13 THR C CA 1
ATOM 4311 C C . THR C 1 13 ? 134.137 182.232 167.535 1.00 36.60 13 THR C C 1
ATOM 4312 O O . THR C 1 13 ? 133.851 181.742 166.435 1.00 36.60 13 THR C O 1
ATOM 4316 N N . LEU C 1 14 ? 135.025 183.217 167.665 1.00 36.05 14 LEU C N 1
ATOM 4317 C CA . LEU C 1 14 ? 135.695 183.774 166.496 1.00 36.05 14 LEU C CA 1
ATOM 4318 C C . LEU C 1 14 ? 136.575 182.735 165.809 1.00 36.05 14 LEU C C 1
ATOM 4319 O O . LEU C 1 14 ? 136.567 182.633 164.581 1.00 36.05 14 LEU C O 1
ATOM 4324 N N . VAL C 1 15 ? 137.343 181.960 166.580 1.00 33.61 15 VAL C N 1
ATOM 4325 C CA . VAL C 1 15 ? 138.224 180.978 165.957 1.00 33.61 15 VAL C CA 1
ATOM 4326 C C . VAL C 1 15 ? 137.411 179.848 165.333 1.00 33.61 15 VAL C C 1
ATOM 4327 O O . VAL C 1 15 ? 137.764 179.339 164.262 1.00 33.61 15 VAL C O 1
ATOM 4331 N N . LEU C 1 16 ? 136.315 179.434 165.975 1.00 30.44 16 LEU C N 1
ATOM 4332 C CA . LEU C 1 16 ? 135.462 178.412 165.373 1.00 30.44 16 LEU C CA 1
ATOM 4333 C C . LEU C 1 16 ? 134.848 178.909 164.070 1.00 30.44 16 LEU C C 1
ATOM 4334 O O . LEU C 1 16 ? 134.812 178.181 163.066 1.00 30.44 16 LEU C O 1
ATOM 4339 N N . ALA C 1 17 ? 134.368 180.156 164.064 1.00 30.75 17 ALA C N 1
ATOM 4340 C CA . ALA C 1 17 ? 133.813 180.728 162.844 1.00 30.75 17 ALA C CA 1
ATOM 4341 C C . ALA C 1 17 ? 134.871 180.833 161.761 1.00 30.75 17 ALA C C 1
ATOM 4342 O O . ALA C 1 17 ? 134.588 180.594 160.585 1.00 30.75 17 ALA C O 1
ATOM 4344 N N . SER C 1 18 ? 136.099 181.196 162.135 1.00 31.34 18 SER C N 1
ATOM 4345 C CA . SER C 1 18 ? 137.170 181.289 161.150 1.00 31.34 18 SER C CA 1
ATOM 4346 C C . SER C 1 18 ? 137.523 179.917 160.588 1.00 31.34 18 SER C C 1
ATOM 4347 O O . SER C 1 18 ? 137.793 179.792 159.390 1.00 31.34 18 SER C O 1
ATOM 4350 N N . VAL C 1 19 ? 137.519 178.882 161.428 1.00 28.26 19 VAL C N 1
ATOM 4351 C CA . VAL C 1 19 ? 137.750 177.524 160.938 1.00 28.26 19 VAL C CA 1
ATOM 4352 C C . VAL C 1 19 ? 136.690 177.150 159.910 1.00 28.26 19 VAL C C 1
ATOM 4353 O O . VAL C 1 19 ? 137.001 176.680 158.805 1.00 28.26 19 VAL C O 1
ATOM 4357 N N . VAL C 1 20 ? 135.423 177.348 160.278 1.00 29.33 20 VAL C N 1
ATOM 4358 C CA . VAL C 1 20 ? 134.303 177.016 159.347 1.00 29.33 20 VAL C CA 1
ATOM 4359 C C . VAL C 1 20 ? 134.498 177.816 158.055 1.00 29.33 20 VAL C C 1
ATOM 4360 O O . VAL C 1 20 ? 134.599 177.189 156.982 1.00 29.33 20 VAL C O 1
ATOM 4364 N N . LEU C 1 21 ? 134.582 179.142 158.154 1.00 32.40 21 LEU C N 1
ATOM 4365 C CA . LEU C 1 21 ? 134.682 179.981 156.931 1.00 32.40 21 LEU C CA 1
ATOM 4366 C C . LEU C 1 21 ? 135.874 179.536 156.076 1.00 32.40 21 LEU C C 1
ATOM 4367 O O . LEU C 1 21 ? 135.697 179.416 154.849 1.00 32.40 21 LEU C O 1
ATOM 4372 N N . THR C 1 22 ? 137.036 179.300 156.691 1.00 30.82 22 THR C N 1
ATOM 4373 C CA . THR C 1 22 ? 138.204 178.917 155.908 1.00 30.82 22 THR C CA 1
ATOM 4374 C C . THR C 1 22 ? 137.958 177.609 155.174 1.00 30.82 22 THR C C 1
ATOM 4375 O O . THR C 1 22 ? 138.262 177.489 153.980 1.00 30.82 22 THR C O 1
ATOM 4379 N N . TYR C 1 23 ? 137.394 176.618 155.868 1.00 30.22 23 TYR C N 1
ATOM 4380 C CA . TYR C 1 23 ? 137.112 175.346 155.215 1.00 30.22 23 TYR C CA 1
ATOM 4381 C C . TYR C 1 23 ? 136.128 175.523 154.069 1.00 30.22 23 TYR C C 1
ATOM 4382 O O . TYR C 1 23 ? 136.341 174.996 152.969 1.00 30.22 23 TYR C O 1
ATOM 4391 N N . VAL C 1 24 ? 135.047 176.277 154.298 1.00 32.94 24 VAL C N 1
ATOM 4392 C CA . VAL C 1 24 ? 134.030 176.436 153.267 1.00 32.94 24 VAL C CA 1
ATOM 4393 C C . VAL C 1 24 ? 134.581 177.221 152.086 1.00 32.94 24 VAL C C 1
ATOM 4394 O O . VAL C 1 24 ? 134.303 176.893 150.927 1.00 32.94 24 VAL C O 1
ATOM 4398 N N . LEU C 1 25 ? 135.377 178.259 152.346 1.00 35.32 25 LEU C N 1
ATOM 4399 C CA . LEU C 1 25 ? 135.966 179.030 151.260 1.00 35.32 25 LEU C CA 1
ATOM 4400 C C . LEU C 1 25 ? 136.926 178.186 150.435 1.00 35.32 25 LEU C C 1
ATOM 4401 O O . LEU C 1 25 ? 136.923 178.256 149.202 1.00 35.32 25 LEU C O 1
ATOM 4406 N N . MET C 1 26 ? 137.761 177.383 151.099 1.00 34.02 26 MET C N 1
ATOM 4407 C CA . MET C 1 26 ? 138.694 176.529 150.374 1.00 34.02 26 MET C CA 1
ATOM 4408 C C . MET C 1 26 ? 137.947 175.512 149.521 1.00 34.02 26 MET C C 1
ATOM 4409 O O . MET C 1 26 ? 138.274 175.303 148.341 1.00 34.02 26 MET C O 1
ATOM 4414 N N . VAL C 1 27 ? 136.918 174.884 150.096 1.00 34.29 27 VAL C N 1
ATOM 4415 C CA . VAL C 1 27 ? 136.137 173.911 149.344 1.00 34.29 27 VAL C CA 1
ATOM 4416 C C . VAL C 1 27 ? 135.455 174.576 148.157 1.00 34.29 27 VAL C C 1
ATOM 4417 O O . VAL C 1 27 ? 135.458 174.040 147.049 1.00 34.29 27 VAL C O 1
ATOM 4421 N N . PHE C 1 28 ? 134.835 175.654 148.351 1.00 44.60 28 PHE C N 1
ATOM 4422 C CA . PHE C 1 28 ? 134.145 176.472 147.319 1.00 44.60 28 PHE C CA 1
ATOM 4423 C C . PHE C 1 28 ? 135.126 176.807 146.193 1.00 44.60 28 PHE C C 1
ATOM 4424 O O . PHE C 1 28 ? 134.790 176.570 145.016 1.00 44.60 28 PHE C O 1
ATOM 4432 N N . GLY C 1 29 ? 136.300 177.343 146.544 1.00 42.63 29 GLY C N 1
ATOM 4433 C CA . GLY C 1 29 ? 137.290 177.657 145.527 1.00 42.63 29 GLY C CA 1
ATOM 4434 C C . GLY C 1 29 ? 137.679 176.436 144.716 1.00 42.63 29 GLY C C 1
ATOM 4435 O O . GLY C 1 29 ? 137.797 176.500 143.488 1.00 42.63 29 GLY C O 1
ATOM 4436 N N . GLY C 1 30 ? 137.870 175.301 145.394 1.00 43.05 30 GLY C N 1
ATOM 4437 C CA . GLY C 1 30 ? 138.106 174.063 144.672 1.00 43.05 30 GLY C CA 1
ATOM 4438 C C . GLY C 1 30 ? 136.922 173.528 143.894 1.00 43.05 30 GLY C C 1
ATOM 4439 O O . GLY C 1 30 ? 137.061 172.604 143.087 1.00 43.05 30 GLY C O 1
ATOM 4440 N N . ILE C 1 31 ? 135.744 174.108 144.141 1.00 44.36 31 ILE C N 1
ATOM 4441 C CA . ILE C 1 31 ? 134.523 173.694 143.391 1.00 44.36 31 ILE C CA 1
ATOM 4442 C C . ILE C 1 31 ? 134.281 174.599 142.178 1.00 44.36 31 ILE C C 1
ATOM 4443 O O . ILE C 1 31 ? 133.655 174.132 141.206 1.00 44.36 31 ILE C O 1
ATOM 4448 N N . VAL C 1 32 ? 134.803 175.859 142.251 1.00 51.43 32 VAL C N 1
ATOM 4449 C CA . VAL C 1 32 ? 134.598 176.798 141.109 1.00 51.43 32 VAL C CA 1
ATOM 4450 C C . VAL C 1 32 ? 135.810 176.544 140.208 1.00 51.43 32 VAL C C 1
ATOM 4451 O O . VAL C 1 32 ? 135.607 176.325 138.999 1.00 51.43 32 VAL C O 1
ATOM 4455 N N . THR C 1 33 ? 136.983 176.554 140.834 1.00 52.89 33 THR C N 1
ATOM 4456 C CA . THR C 1 33 ? 138.225 176.322 140.074 1.00 52.89 33 THR C CA 1
ATOM 4457 C C . THR C 1 33 ? 138.206 174.923 139.470 1.00 52.89 33 THR C C 1
ATOM 4458 O O . THR C 1 33 ? 139.009 174.689 138.547 1.00 52.89 33 THR C O 1
ATOM 4462 N N . SER C 1 34 ? 137.332 174.014 139.896 1.00 60.88 34 SER C N 1
ATOM 4463 C CA . SER C 1 34 ? 137.387 172.673 139.254 1.00 60.88 34 SER C CA 1
ATOM 4464 C C . SER C 1 34 ? 137.020 172.822 137.767 1.00 60.88 34 SER C C 1
ATOM 4465 O O . SER C 1 34 ? 135.814 172.945 137.477 1.00 60.88 34 SER C O 1
ATOM 4468 N N . THR C 1 35 ? 138.010 172.819 136.860 1.00 69.96 35 THR C N 1
ATOM 4469 C CA . THR C 1 35 ? 137.703 173.018 135.419 1.00 69.96 35 THR C CA 1
ATOM 4470 C C . THR C 1 35 ? 136.508 173.958 135.231 1.00 69.96 35 THR C C 1
ATOM 4471 O O . THR C 1 35 ? 135.662 173.688 134.358 1.00 69.96 35 THR C O 1
ATOM 4475 N N . GLY C 1 36 ? 136.525 175.067 135.979 1.00 73.64 36 GLY C N 1
ATOM 4476 C CA . GLY C 1 36 ? 135.487 176.101 135.827 1.00 73.64 36 GLY C CA 1
ATOM 4477 C C . GLY C 1 36 ? 136.139 177.468 135.698 1.00 73.64 36 GLY C C 1
ATOM 4478 O O . GLY C 1 36 ? 135.884 178.327 136.562 1.00 73.64 36 GLY C O 1
ATOM 4479 N N . SER C 1 37 ? 137.021 177.652 134.712 1.00 78.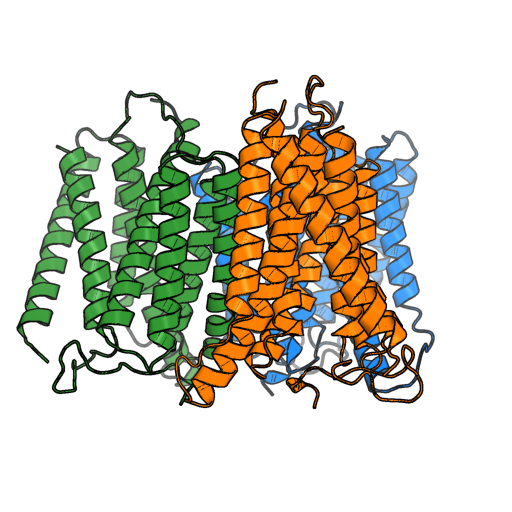74 37 SER C N 1
ATOM 4480 C CA . SER C 1 37 ? 137.586 179.005 134.470 1.00 78.74 37 SER C CA 1
ATOM 4481 C C . SER C 1 37 ? 136.477 179.827 133.818 1.00 78.74 37 SER C C 1
ATOM 4482 O O . SER C 1 37 ? 136.507 181.068 133.932 1.00 78.74 37 SER C O 1
ATOM 4485 N N . GLY C 1 38 ? 135.535 179.143 133.165 1.00 83.88 38 GLY C N 1
ATOM 4486 C CA . GLY C 1 38 ? 134.374 179.802 132.534 1.00 83.88 38 GLY C CA 1
ATOM 4487 C C . GLY C 1 38 ? 133.190 178.941 132.926 1.00 83.88 38 GLY C C 1
ATOM 4488 O O . GLY C 1 38 ? 132.074 179.226 132.455 1.00 83.88 38 GLY C O 1
ATOM 4489 N N . LEU C 1 39 ? 133.418 177.909 133.746 1.00 81.65 39 LEU C N 1
ATOM 4490 C CA . LEU C 1 39 ? 132.322 176.970 134.112 1.00 81.65 39 LEU C CA 1
ATOM 4491 C C . LEU C 1 39 ? 131.504 176.663 132.855 1.00 81.65 39 LEU C C 1
ATOM 4492 O O . LEU C 1 39 ? 130.294 176.965 132.851 1.00 81.65 39 LEU C O 1
ATOM 4497 N N . GLY C 1 40 ? 132.134 176.070 131.838 1.00 81.99 40 GLY C N 1
ATOM 4498 C CA . GLY C 1 40 ? 131.434 175.791 130.568 1.00 81.99 40 GLY C CA 1
ATOM 4499 C C . GLY C 1 40 ? 130.537 174.568 130.652 1.00 81.99 40 GLY C C 1
ATOM 4500 O O . GLY C 1 40 ? 130.408 174.014 131.763 1.00 81.99 40 GLY C O 1
ATOM 4501 N N . CYS C 1 41 ? 129.936 174.155 129.652 1.00 82.36 41 CYS C N 1
ATOM 4502 C CA . CYS C 1 41 ? 129.050 172.967 129.474 1.00 82.36 41 CYS C CA 1
ATOM 4503 C C . CYS C 1 41 ? 127.693 173.264 130.121 1.00 82.36 41 CYS C C 1
ATOM 4504 O O . CYS C 1 41 ? 127.653 174.043 131.093 1.00 82.36 41 CYS C O 1
ATOM 4507 N N . PRO C 1 42 ? 126.583 172.673 129.625 1.00 80.21 42 PRO C N 1
ATOM 4508 C CA . PRO C 1 42 ? 125.238 172.984 130.125 1.00 80.21 42 PRO C CA 1
ATOM 4509 C C . PRO C 1 42 ? 125.092 172.474 131.565 1.00 80.21 42 PRO C C 1
ATOM 4510 O O . PRO C 1 42 ? 124.478 173.156 132.365 1.00 80.21 42 PRO C O 1
ATOM 4514 N N . ASP C 1 43 ? 125.663 171.303 131.855 1.00 74.62 43 ASP C N 1
ATOM 4515 C CA . ASP C 1 43 ? 125.586 170.727 133.224 1.00 74.62 43 ASP C CA 1
ATOM 4516 C C . ASP C 1 43 ? 126.570 171.481 134.121 1.00 74.62 43 ASP C C 1
ATOM 4517 O O . ASP C 1 43 ? 127.684 170.964 134.337 1.00 74.62 43 ASP C O 1
ATOM 4522 N N . TRP C 1 44 ? 126.159 172.650 134.622 1.00 68.76 44 TRP C N 1
ATOM 4523 C CA . TRP C 1 44 ? 127.034 173.438 135.528 1.00 68.76 44 TRP C CA 1
ATOM 4524 C C . TRP C 1 44 ? 127.811 172.477 136.431 1.00 68.76 44 TRP C C 1
ATOM 4525 O O . TRP C 1 44 ? 129.048 172.578 136.455 1.00 68.76 44 TRP C O 1
ATOM 4536 N N . PRO C 1 45 ? 127.144 171.579 137.194 1.00 62.94 45 PRO C N 1
ATOM 4537 C CA . PRO C 1 45 ? 127.820 170.655 138.096 1.00 62.94 45 PRO C CA 1
ATOM 4538 C C . PRO C 1 45 ? 127.716 169.185 137.671 1.00 62.94 45 PRO C C 1
ATOM 4539 O O . PRO C 1 45 ? 127.940 168.343 138.510 1.00 62.94 45 PRO C O 1
ATOM 4543 N N . LEU C 1 46 ? 127.375 168.910 136.408 1.00 63.99 46 LEU C N 1
ATOM 4544 C CA . LEU C 1 46 ? 127.166 167.500 135.976 1.00 63.99 46 LEU C CA 1
ATOM 4545 C C . LEU C 1 46 ? 127.896 167.291 134.646 1.00 63.99 46 LEU C C 1
ATOM 4546 O O . LEU C 1 46 ? 127.434 166.451 133.850 1.00 63.99 46 LEU C O 1
ATOM 4551 N N . CYS C 1 47 ? 128.988 168.023 134.417 1.00 65.97 47 CYS C N 1
ATOM 4552 C CA . CYS C 1 47 ? 129.792 167.863 133.179 1.00 65.97 47 CYS C CA 1
ATOM 4553 C C . CYS C 1 47 ? 131.272 167.554 133.415 1.00 65.97 47 CYS C C 1
ATOM 4554 O O . CYS C 1 47 ? 131.940 168.356 134.087 1.00 65.97 47 CYS C O 1
ATOM 4557 N N . HIS C 1 48 ? 131.762 166.424 132.904 1.00 52.57 48 HIS C N 1
ATOM 4558 C CA . HIS C 1 48 ? 133.169 166.044 133.177 1.00 52.57 48 HIS C CA 1
ATOM 4559 C C . HIS C 1 48 ? 134.197 167.171 133.103 1.00 52.57 48 HIS C C 1
ATOM 4560 O O . HIS C 1 48 ? 134.129 167.970 132.150 1.00 52.57 48 HIS C O 1
ATOM 4567 N N . GLY C 1 49 ? 135.112 167.228 134.078 1.00 49.48 49 GLY C N 1
ATOM 4568 C CA . GLY C 1 49 ? 136.167 168.212 134.061 1.00 49.48 49 GLY C CA 1
ATOM 4569 C C . GLY C 1 49 ? 137.341 167.782 133.199 1.00 49.48 49 GLY C C 1
ATOM 4570 O O . GLY C 1 49 ? 137.312 166.763 132.507 1.00 49.48 49 GLY C O 1
ATOM 4571 N N . GLN C 1 50 ? 138.396 168.591 133.246 1.00 48.05 50 GLN C N 1
ATOM 4572 C CA . GLN C 1 50 ? 139.591 168.299 132.471 1.00 48.05 50 GLN C CA 1
ATOM 4573 C C . GLN C 1 50 ? 140.306 167.069 133.014 1.00 48.05 50 GLN C C 1
ATOM 4574 O O . GLN C 1 50 ? 140.515 166.935 134.223 1.00 48.05 50 GLN C O 1
ATOM 4580 N N . LEU C 1 51 ? 140.684 166.174 132.111 1.00 39.98 51 LEU C N 1
ATOM 4581 C CA . LEU C 1 51 ? 141.491 165.025 132.487 1.00 39.98 51 LEU C CA 1
ATOM 4582 C C . LEU C 1 51 ? 142.919 165.462 132.791 1.00 39.98 51 LEU C C 1
ATOM 4583 O O . LEU C 1 51 ? 143.336 166.587 132.495 1.00 39.98 51 LEU C O 1
ATOM 4588 N N . LEU C 1 52 ? 143.678 164.557 133.393 1.00 32.79 52 LEU C N 1
ATOM 4589 C CA . LEU C 1 52 ? 145.081 164.825 133.645 1.00 32.79 52 LEU C CA 1
ATOM 4590 C C . LEU C 1 52 ? 145.846 164.881 132.324 1.00 32.79 52 LEU C C 1
ATOM 4591 O O . LEU C 1 52 ? 145.504 164.172 131.373 1.00 32.79 52 LEU C O 1
ATOM 4596 N N . PRO C 1 53 ? 146.877 165.723 132.241 1.00 31.67 53 PRO C N 1
ATOM 4597 C CA . PRO C 1 53 ? 147.553 165.933 130.948 1.00 31.67 53 PRO C CA 1
ATOM 4598 C C . PRO C 1 53 ? 148.065 164.662 130.291 1.00 31.67 53 PRO C C 1
ATOM 4599 O O . PRO C 1 53 ? 147.991 164.542 129.062 1.00 31.67 53 PRO C O 1
ATOM 4603 N N . PHE C 1 54 ? 148.575 163.704 131.063 1.00 29.04 54 PHE C N 1
ATOM 4604 C CA . PHE C 1 54 ? 149.073 162.476 130.462 1.00 29.04 54 PHE C CA 1
ATOM 4605 C C . PHE C 1 54 ? 147.946 161.591 129.938 1.00 29.04 54 PHE C C 1
ATOM 4606 O O . PHE C 1 54 ? 148.207 160.689 129.137 1.00 29.04 54 PHE C O 1
ATOM 4614 N N . GLN C 1 55 ? 146.709 161.833 130.368 1.00 33.12 55 GLN C N 1
ATOM 4615 C CA . GLN C 1 55 ? 145.569 161.056 129.904 1.00 33.12 55 GLN C CA 1
ATOM 4616 C C . GLN C 1 55 ? 144.990 161.576 128.597 1.00 33.12 55 GLN C C 1
ATOM 4617 O O . GLN C 1 55 ? 144.033 160.985 128.084 1.00 33.12 55 GLN C O 1
ATOM 4623 N N . LEU C 1 56 ? 145.537 162.656 128.051 1.00 36.84 56 LEU C N 1
ATOM 4624 C CA . LEU C 1 56 ? 145.051 163.216 126.801 1.00 36.84 56 LEU C CA 1
ATOM 4625 C C . LEU C 1 56 ? 145.965 162.836 125.642 1.00 36.84 56 LEU C C 1
ATOM 4626 O O . LEU C 1 56 ? 146.896 162.048 125.805 1.00 36.84 56 LEU C O 1
ATOM 4631 N N . LEU C 1 73 ? 128.431 179.211 133.456 1.00 85.42 73 LEU C N 1
ATOM 4632 C CA . LEU C 1 73 ? 129.029 180.410 134.025 1.00 85.42 73 LEU C CA 1
ATOM 4633 C C . LEU C 1 73 ? 127.995 181.252 134.762 1.00 85.42 73 LEU C C 1
ATOM 4634 O O . LEU C 1 73 ? 127.700 182.383 134.370 1.00 85.42 73 LEU C O 1
ATOM 4639 N N . GLN C 1 74 ? 127.448 180.695 135.832 1.00 82.11 74 GLN C N 1
ATOM 4640 C CA . GLN C 1 74 ? 126.466 181.414 136.634 1.00 82.11 74 GLN C CA 1
ATOM 4641 C C . GLN C 1 74 ? 127.152 182.537 137.399 1.00 82.11 74 GLN C C 1
ATOM 4642 O O . GLN C 1 74 ? 128.124 182.277 138.119 1.00 82.11 74 GLN C O 1
ATOM 4648 N N . PRO C 1 75 ? 126.701 183.788 137.272 1.00 80.91 75 PRO C N 1
ATOM 4649 C CA . PRO C 1 75 ? 127.260 184.851 138.119 1.00 80.91 75 PRO C CA 1
ATOM 4650 C C . PRO C 1 75 ? 126.972 184.648 139.592 1.00 80.91 75 PRO C C 1
ATOM 4651 O O . PRO C 1 75 ? 127.656 185.244 140.436 1.00 80.91 75 PRO C O 1
ATOM 4655 N N . TRP C 1 76 ? 125.975 183.820 139.911 1.00 80.14 76 TRP C N 1
ATOM 4656 C CA . TRP C 1 76 ? 125.674 183.522 141.336 1.00 80.14 76 TRP C CA 1
ATOM 4657 C C . TRP C 1 76 ? 126.919 182.936 142.008 1.00 80.14 76 TRP C C 1
ATOM 4658 O O . TRP C 1 76 ? 127.399 183.536 142.989 1.00 80.14 76 TRP C O 1
ATOM 4669 N N . ILE C 1 77 ? 127.479 181.774 141.364 1.00 75.06 77 ILE C N 1
ATOM 4670 C CA . ILE C 1 77 ? 128.594 181.129 142.120 1.00 75.06 77 ILE C CA 1
ATOM 4671 C C . ILE C 1 77 ? 129.720 182.142 142.341 1.00 75.06 77 ILE C C 1
ATOM 4672 O O . ILE C 1 77 ? 130.311 182.130 143.437 1.00 75.06 77 ILE C O 1
ATOM 4677 N N . GLU C 1 78 ? 130.012 182.979 141.341 1.00 75.71 78 GLU C N 1
ATOM 4678 C CA . GLU C 1 78 ? 131.129 183.909 141.465 1.00 75.71 78 GLU C CA 1
ATOM 4679 C C . GLU C 1 78 ? 130.857 184.964 142.530 1.00 75.71 78 GLU C C 1
ATOM 4680 O O . GLU C 1 78 ? 131.738 185.278 143.347 1.00 75.71 78 GLU C O 1
ATOM 4686 N N . GLN C 1 79 ? 129.644 185.516 142.551 1.00 73.53 79 GLN C N 1
ATOM 4687 C CA . GLN C 1 79 ? 129.346 186.555 143.530 1.00 73.53 79 GLN C CA 1
ATOM 4688 C C . GLN C 1 79 ? 129.309 185.987 144.941 1.00 73.53 79 GLN C C 1
ATOM 4689 O O . GLN C 1 79 ? 129.770 186.639 145.886 1.00 73.53 79 GLN C O 1
ATOM 4695 N N . THR C 1 80 ? 128.799 184.763 145.116 1.00 67.05 80 THR C N 1
ATOM 4696 C CA . THR C 1 80 ? 128.804 184.183 146.454 1.00 67.05 80 THR C CA 1
ATOM 4697 C C . THR C 1 80 ? 130.210 183.771 146.873 1.00 67.05 80 THR C C 1
ATOM 4698 O O . THR C 1 80 ? 130.527 183.807 148.064 1.00 67.05 80 THR C O 1
ATOM 4702 N N . HIS C 1 81 ? 131.074 183.415 145.920 1.00 60.77 81 HIS C N 1
ATOM 4703 C CA . HIS C 1 81 ? 132.475 183.185 146.245 1.00 60.77 81 HIS C CA 1
ATOM 4704 C C . HIS C 1 81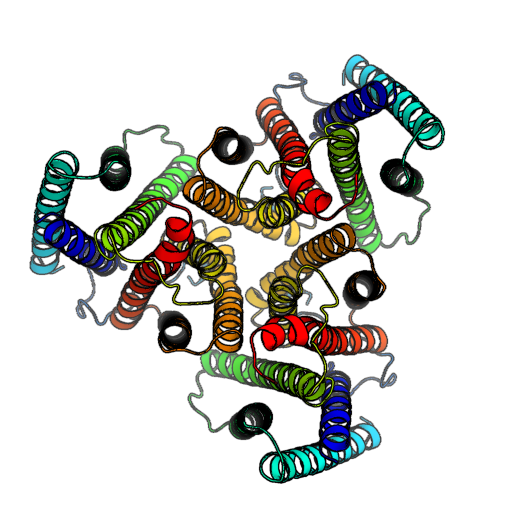 ? 133.133 184.466 146.742 1.00 60.77 81 HIS C C 1
ATOM 4705 O O . HIS C 1 81 ? 133.879 184.451 147.729 1.00 60.77 81 HIS C O 1
ATOM 4712 N N . ARG C 1 82 ? 132.863 185.587 146.071 1.00 63.75 82 ARG C N 1
ATOM 4713 C CA . ARG C 1 82 ? 133.406 186.865 146.526 1.00 63.75 82 ARG C CA 1
ATOM 4714 C C . ARG C 1 82 ? 132.879 187.235 147.906 1.00 63.75 82 ARG C C 1
ATOM 4715 O O . ARG C 1 82 ? 133.634 187.706 148.765 1.00 63.75 82 ARG C O 1
ATOM 4723 N N . ILE C 1 83 ? 131.579 187.026 148.137 1.00 59.37 83 ILE C N 1
ATOM 4724 C CA . ILE C 1 83 ? 130.990 187.333 149.437 1.00 59.37 83 ILE C CA 1
ATOM 4725 C C . ILE C 1 83 ? 131.606 186.461 150.522 1.00 59.37 83 ILE C C 1
ATOM 4726 O O . ILE C 1 83 ? 131.904 186.936 151.626 1.00 59.37 83 ILE C O 1
ATOM 4731 N N . LEU C 1 84 ? 131.801 185.174 150.232 1.00 52.12 84 LEU C N 1
ATOM 4732 C CA . LEU C 1 84 ? 132.407 184.266 151.195 1.00 52.12 84 LEU C CA 1
ATOM 4733 C C . LEU C 1 84 ? 133.839 184.679 151.514 1.00 52.12 84 LEU C C 1
ATOM 4734 O O . LEU C 1 84 ? 134.252 184.665 152.680 1.00 52.12 84 LEU C O 1
ATOM 4739 N N . GLY C 1 85 ? 134.609 185.054 150.491 1.00 50.89 85 GLY C N 1
ATOM 4740 C CA . GLY C 1 85 ? 135.954 185.538 150.740 1.00 50.89 85 GLY C CA 1
ATOM 4741 C C . GLY C 1 85 ? 135.970 186.783 151.606 1.00 50.89 85 GLY C C 1
ATOM 4742 O O . GLY C 1 85 ? 136.773 186.899 152.533 1.00 50.89 85 GLY C O 1
ATOM 4743 N N . GLY C 1 86 ? 135.063 187.724 151.326 1.00 49.81 86 GLY C N 1
ATOM 4744 C CA . GLY C 1 86 ? 135.005 188.931 152.133 1.00 49.81 86 GLY C CA 1
ATOM 4745 C C . GLY C 1 86 ? 134.652 188.649 153.580 1.00 49.81 86 GLY C C 1
ATOM 4746 O O . GLY C 1 86 ? 135.282 189.174 154.503 1.00 49.81 86 GLY C O 1
ATOM 4747 N N . ILE C 1 87 ? 133.641 187.806 153.799 1.00 47.13 87 ILE C N 1
ATOM 4748 C CA . ILE C 1 87 ? 133.200 187.549 155.167 1.00 47.13 87 ILE C CA 1
ATOM 4749 C C . ILE C 1 87 ? 134.254 186.760 155.935 1.00 47.13 87 ILE C C 1
ATOM 4750 O O . ILE C 1 87 ? 134.474 187.000 157.126 1.00 47.13 87 ILE C O 1
ATOM 4755 N N . THR C 1 88 ? 134.940 185.820 155.274 1.00 44.12 88 THR C N 1
ATOM 4756 C CA . THR C 1 88 ? 135.989 185.091 155.979 1.00 44.12 88 THR C CA 1
ATOM 4757 C C . THR C 1 88 ? 137.188 185.984 156.262 1.00 44.12 88 THR C C 1
ATOM 4758 O O . THR C 1 88 ? 137.835 185.830 157.305 1.00 44.12 88 THR C O 1
ATOM 4762 N N . GLY C 1 89 ? 137.491 186.939 155.377 1.00 44.51 89 GLY C N 1
ATOM 4763 C CA . GLY C 1 89 ? 138.521 187.914 155.694 1.00 44.51 89 GLY C CA 1
ATOM 4764 C C . GLY C 1 89 ? 138.152 188.771 156.889 1.00 44.51 89 GLY C C 1
ATOM 4765 O O . GLY C 1 89 ? 138.989 189.055 157.749 1.00 44.51 89 GLY C O 1
ATOM 4766 N N . ILE C 1 90 ? 136.885 189.186 156.932 1.00 41.57 90 ILE C N 1
ATOM 4767 C CA . ILE C 1 90 ? 136.397 190.015 158.072 1.00 41.57 90 ILE C CA 1
ATOM 4768 C C . ILE C 1 90 ? 136.658 189.241 159.364 1.00 41.57 90 ILE C C 1
ATOM 4769 O O . ILE C 1 90 ? 137.359 189.775 160.245 1.00 41.57 90 ILE C O 1
ATOM 4774 N N . VAL C 1 91 ? 136.116 188.024 159.459 1.00 40.39 91 VAL C N 1
ATOM 4775 C CA . VAL C 1 91 ? 136.270 187.226 160.709 1.00 40.39 91 VAL C CA 1
ATOM 4776 C C . VAL C 1 91 ? 137.764 187.036 160.987 1.00 40.39 91 VAL C C 1
ATOM 4777 O O . VAL C 1 91 ? 138.173 187.286 162.138 1.00 40.39 91 VAL C O 1
ATOM 4781 N N . LEU C 1 92 ? 138.556 186.622 159.990 1.00 39.28 92 LEU C N 1
ATOM 4782 C CA . LEU C 1 92 ? 139.967 186.455 160.316 1.00 39.28 92 LEU C CA 1
ATOM 4783 C C . LEU C 1 92 ? 140.549 187.722 160.929 1.00 39.28 92 LEU C C 1
ATOM 4784 O O . LEU C 1 92 ? 141.346 187.654 161.871 1.00 39.28 92 LEU C O 1
ATOM 4789 N N . LEU C 1 93 ? 140.166 188.892 160.409 1.00 41.87 93 LEU C N 1
ATOM 4790 C CA . LEU C 1 93 ? 140.633 190.146 160.996 1.00 41.87 93 LEU C CA 1
ATOM 4791 C C . LEU C 1 93 ? 140.117 190.319 162.417 1.00 41.87 93 LEU C C 1
ATOM 4792 O O . LEU C 1 93 ? 140.857 190.764 163.306 1.00 41.87 93 LEU C O 1
ATOM 4797 N N . ALA C 1 94 ? 138.849 189.980 162.653 1.00 41.00 94 ALA C N 1
ATOM 4798 C CA . ALA C 1 94 ? 138.304 190.066 164.004 1.00 41.00 94 ALA C CA 1
ATOM 4799 C C . ALA C 1 94 ? 139.031 189.121 164.952 1.00 41.00 94 ALA C C 1
ATOM 4800 O O . ALA C 1 94 ? 139.323 189.474 166.099 1.00 41.00 94 ALA C O 1
ATOM 4802 N N . THR C 1 95 ? 139.330 187.907 164.484 1.00 39.53 95 THR C N 1
ATOM 4803 C CA . THR C 1 95 ? 140.074 186.952 165.301 1.00 39.53 95 THR C CA 1
ATOM 4804 C C . THR C 1 95 ? 141.482 187.458 165.592 1.00 39.53 95 THR C C 1
ATOM 4805 O O . THR C 1 95 ? 141.986 187.299 166.708 1.00 39.53 95 THR C O 1
ATOM 4809 N N . LEU C 1 96 ? 142.128 188.075 164.601 1.00 41.39 96 LEU C N 1
ATOM 4810 C CA . LEU C 1 96 ? 143.453 188.644 164.826 1.00 41.39 96 LEU C CA 1
ATOM 4811 C C . LEU C 1 96 ? 143.402 189.750 165.867 1.00 41.39 96 LEU C C 1
ATOM 4812 O O . LEU C 1 96 ? 144.268 189.827 166.746 1.00 41.39 96 LEU C O 1
ATOM 4817 N N . PHE C 1 97 ? 142.397 190.624 165.781 1.00 46.32 97 PHE C N 1
ATOM 4818 C CA . PHE C 1 97 ? 142.280 191.703 166.755 1.00 46.32 97 PHE C CA 1
ATOM 4819 C C . PHE C 1 97 ? 142.011 191.168 168.153 1.00 46.32 97 PHE C C 1
ATOM 4820 O O . PHE C 1 97 ? 142.592 191.652 169.129 1.00 46.32 97 PHE C O 1
ATOM 4828 N N . TYR C 1 98 ? 141.145 190.163 168.272 1.00 46.26 98 TYR C N 1
ATOM 4829 C CA . TYR C 1 98 ? 140.841 189.597 169.582 1.00 46.26 98 TYR C CA 1
ATOM 4830 C C . TYR C 1 98 ? 141.933 188.677 170.107 1.00 46.26 98 TYR C C 1
ATOM 4831 O O . TYR C 1 98 ? 141.902 188.329 171.288 1.00 46.26 98 TYR C O 1
ATOM 4840 N N . ALA C 1 99 ? 142.876 188.257 169.265 1.00 46.32 99 ALA C N 1
ATOM 4841 C CA . ALA C 1 99 ? 143.995 187.465 169.760 1.00 46.32 99 ALA C CA 1
ATOM 4842 C C . ALA C 1 99 ? 144.879 188.283 170.691 1.00 46.32 99 ALA C C 1
ATOM 4843 O O . ALA C 1 99 ? 145.307 187.801 171.743 1.00 46.32 99 ALA C O 1
ATOM 4845 N N . PHE C 1 100 ? 145.158 189.535 170.319 1.00 46.54 100 PHE C N 1
ATOM 4846 C CA . PHE C 1 100 ? 146.010 190.382 171.144 1.00 46.54 100 PHE C CA 1
ATOM 4847 C C . PHE C 1 100 ? 145.260 190.978 172.329 1.00 46.54 100 PHE C C 1
ATOM 4848 O O . PHE C 1 100 ? 145.901 191.429 173.283 1.00 46.54 100 PHE C O 1
ATOM 4856 N N . LYS C 1 101 ? 143.930 190.871 172.293 1.00 49.86 101 LYS C N 1
ATOM 4857 C CA . LYS C 1 101 ? 143.061 191.332 173.407 1.00 49.86 101 LYS C CA 1
ATOM 4858 C C . LYS C 1 101 ? 142.593 190.097 174.185 1.00 49.86 101 LYS C C 1
ATOM 4859 O O . LYS C 1 101 ? 141.821 189.300 173.611 1.00 49.86 101 LYS C O 1
ATOM 4865 N N . ARG C 1 102 ? 143.071 189.940 175.425 1.00 53.89 102 ARG C N 1
ATOM 4866 C CA . ARG C 1 102 ? 142.711 188.798 176.313 1.00 53.89 102 ARG C CA 1
ATOM 4867 C C . ARG C 1 102 ? 143.041 187.456 175.643 1.00 53.89 102 ARG C C 1
ATOM 4868 O O . ARG C 1 102 ? 142.219 186.526 175.757 1.00 53.89 102 ARG C O 1
ATOM 4876 N N . GLY C 1 103 ? 144.197 187.366 174.972 1.00 48.53 103 GLY C N 1
ATOM 4877 C CA . GLY C 1 103 ? 144.624 186.115 174.310 1.00 48.53 103 GLY C CA 1
ATOM 4878 C C . GLY C 1 103 ? 146.022 185.701 174.743 1.00 48.53 103 GLY C C 1
ATOM 4879 O O . GLY C 1 103 ? 146.789 186.589 175.165 1.00 48.53 103 GLY C O 1
ATOM 4880 N N . THR C 1 104 ? 146.350 184.407 174.643 1.00 41.13 104 THR C N 1
ATOM 4881 C CA . THR C 1 104 ? 147.667 183.932 175.035 1.00 41.13 104 THR C CA 1
ATOM 4882 C C . THR C 1 104 ? 148.665 184.135 173.898 1.00 41.13 104 THR C C 1
ATOM 4883 O O . THR C 1 104 ? 148.320 184.570 172.794 1.00 41.13 104 THR C O 1
ATOM 4887 N N . SER C 1 105 ? 149.929 183.812 174.173 1.00 37.67 105 SER C N 1
ATOM 4888 C CA . SER C 1 105 ? 150.973 183.953 173.164 1.00 37.67 105 SER C CA 1
ATOM 4889 C C . SER C 1 105 ? 150.776 182.979 172.013 1.00 37.67 105 SER C C 1
ATOM 4890 O O . SER C 1 105 ? 151.085 183.312 170.861 1.00 37.67 105 SER C O 1
ATOM 4893 N N . PHE C 1 106 ? 150.271 181.779 172.300 1.00 34.87 106 PHE C N 1
ATOM 4894 C CA . PHE C 1 106 ? 150.053 180.790 171.249 1.00 34.87 106 PHE C CA 1
ATOM 4895 C C . PHE C 1 106 ? 149.067 181.305 170.209 1.00 34.87 106 PHE C C 1
ATOM 4896 O O . PHE C 1 106 ? 149.294 181.173 169.001 1.00 34.87 106 PHE C O 1
ATOM 4904 N N . VAL C 1 107 ? 147.961 181.899 170.666 1.00 36.59 107 VAL C N 1
ATOM 4905 C CA . VAL C 1 107 ? 146.949 182.397 169.742 1.00 36.59 107 VAL C CA 1
ATOM 4906 C C . VAL C 1 107 ? 147.472 183.578 168.931 1.00 36.59 107 VAL C C 1
ATOM 4907 O O . VAL C 1 107 ? 147.147 183.725 167.747 1.00 36.59 107 VAL C O 1
ATOM 4911 N N . LYS C 1 108 ? 148.281 184.434 169.555 1.00 38.73 108 LYS C N 1
ATOM 4912 C CA . LYS C 1 108 ? 148.865 185.558 168.832 1.00 38.73 108 LYS C CA 1
ATOM 4913 C C . LYS C 1 108 ? 149.795 185.053 167.743 1.00 38.73 108 LYS C C 1
ATOM 4914 O O . LYS C 1 108 ? 149.734 185.511 166.598 1.00 38.73 108 LYS C O 1
ATOM 4920 N N . LYS C 1 109 ? 150.658 184.093 168.080 1.00 35.05 109 LYS C N 1
ATOM 4921 C CA . LYS C 1 109 ? 151.580 183.548 167.087 1.00 35.05 109 LYS C CA 1
ATOM 4922 C C . LYS C 1 109 ? 150.830 182.856 165.956 1.00 35.05 109 LYS C C 1
ATOM 4923 O O . LYS C 1 109 ? 151.193 182.995 164.784 1.00 35.05 109 LYS C O 1
ATOM 4929 N N . ALA C 1 110 ? 149.813 182.071 166.320 1.00 33.47 110 ALA C N 1
ATOM 4930 C CA . ALA C 1 110 ? 149.019 181.352 165.297 1.00 33.47 110 ALA C CA 1
ATOM 4931 C C . ALA C 1 110 ? 148.420 182.375 164.329 1.00 33.47 110 ALA C C 1
ATOM 4932 O O . ALA C 1 110 ? 148.632 182.233 163.108 1.00 33.47 110 ALA C O 1
ATOM 4934 N N . LEU C 1 111 ? 147.709 183.370 164.866 1.00 34.05 111 LEU C N 1
ATOM 4935 C CA . LEU C 1 111 ? 147.099 184.423 164.014 1.00 34.05 111 LEU C CA 1
ATOM 4936 C C . LEU C 1 111 ? 148.180 185.037 163.123 1.00 34.05 111 LEU C C 1
ATOM 4937 O O . LEU C 1 111 ? 147.958 185.121 161.899 1.00 34.05 111 LEU C O 1
ATOM 4942 N N . VAL C 1 112 ? 149.306 185.444 163.717 1.00 34.22 112 VAL C N 1
ATOM 4943 C CA . VAL C 1 112 ? 150.366 186.082 162.939 1.00 34.22 112 VAL C CA 1
ATOM 4944 C C . VAL C 1 112 ? 150.791 185.182 161.785 1.00 34.22 112 VAL C C 1
ATOM 4945 O O . VAL C 1 112 ? 150.990 185.652 160.662 1.00 34.22 112 VAL C O 1
ATOM 4949 N N . PHE C 1 113 ? 150.810 183.873 162.018 1.00 32.76 113 PHE C N 1
ATOM 4950 C CA . PHE C 1 113 ? 151.282 182.968 160.941 1.00 32.76 113 PHE C CA 1
ATOM 4951 C C . PHE C 1 113 ? 150.177 182.854 159.883 1.00 32.76 113 PHE C C 1
ATOM 4952 O O . PHE C 1 113 ? 150.506 182.734 158.690 1.00 32.76 113 PHE C O 1
ATOM 4960 N N . ILE C 1 114 ? 148.911 182.930 160.301 1.00 32.81 114 ILE C N 1
ATOM 4961 C CA . ILE C 1 114 ? 147.811 182.903 159.340 1.00 32.81 114 ILE C CA 1
ATOM 4962 C C . ILE C 1 114 ? 147.833 184.150 158.467 1.00 32.81 114 ILE C C 1
ATOM 4963 O O . ILE C 1 114 ? 147.677 184.077 157.240 1.00 32.81 114 ILE C O 1
ATOM 4968 N N . PHE C 1 115 ? 148.039 185.317 159.075 1.00 37.73 115 PHE C N 1
ATOM 4969 C CA . PHE C 1 115 ? 148.028 186.539 158.286 1.00 37.73 115 PHE C CA 1
ATOM 4970 C C . PHE C 1 115 ? 149.295 186.709 157.459 1.00 37.73 115 PHE C C 1
ATOM 4971 O O . PHE C 1 115 ? 149.248 187.332 156.394 1.00 37.73 115 PHE C O 1
ATOM 4979 N N . ILE C 1 116 ? 150.427 186.154 157.900 1.00 35.16 116 ILE C N 1
ATOM 4980 C CA . ILE C 1 116 ? 151.604 186.112 157.040 1.00 35.16 116 ILE C CA 1
ATOM 4981 C C . ILE C 1 116 ? 151.324 185.268 155.806 1.00 35.16 116 ILE C C 1
ATOM 4982 O O . ILE C 1 116 ? 151.697 185.632 154.685 1.00 35.16 116 ILE C O 1
ATOM 4987 N N . ALA C 1 117 ? 150.651 184.128 155.991 1.00 36.15 117 ALA C N 1
ATOM 4988 C CA . ALA C 1 117 ? 150.273 183.304 154.847 1.00 36.15 117 ALA C CA 1
ATOM 4989 C C . ALA C 1 117 ? 149.304 184.041 153.929 1.00 36.15 117 ALA C C 1
ATOM 4990 O O . ALA C 1 117 ? 149.389 183.922 152.700 1.00 36.15 117 ALA C O 1
ATOM 4992 N N . LEU C 1 118 ? 148.366 184.794 154.505 1.00 37.04 118 LEU C N 1
ATOM 4993 C CA . LEU C 1 118 ? 147.440 185.577 153.691 1.00 37.04 118 LEU C CA 1
ATOM 4994 C C . LEU C 1 118 ? 148.170 186.654 152.895 1.00 37.04 118 LEU C C 1
ATOM 4995 O O . LEU C 1 118 ? 147.858 186.891 151.720 1.00 37.04 118 LEU C O 1
ATOM 5000 N N . ILE C 1 119 ? 149.137 187.322 153.520 1.00 39.44 119 ILE C N 1
ATOM 5001 C CA . ILE C 1 119 ? 149.942 188.318 152.814 1.00 39.44 119 ILE C CA 1
ATOM 5002 C C . ILE C 1 119 ? 150.739 187.658 151.698 1.00 39.44 119 ILE C C 1
ATOM 5003 O O . ILE C 1 119 ? 150.898 188.223 150.609 1.00 39.44 119 ILE C O 1
ATOM 5008 N N . LEU C 1 120 ? 151.256 186.455 151.949 1.00 41.59 120 LEU C N 1
ATOM 5009 C CA . LEU C 1 120 ? 151.963 185.719 150.905 1.00 41.59 120 LEU C CA 1
ATOM 5010 C C . LEU C 1 120 ? 151.038 185.384 149.742 1.00 41.59 120 LEU C C 1
ATOM 5011 O O . LEU C 1 120 ? 151.437 185.482 148.577 1.00 41.59 120 LEU C O 1
ATOM 5016 N N . GLU C 1 121 ? 149.804 184.979 150.041 1.00 44.11 121 GLU C N 1
ATOM 5017 C CA . GLU C 1 121 ? 148.835 184.727 148.974 1.00 44.11 121 GLU C CA 1
ATOM 5018 C C . GLU C 1 121 ? 148.559 185.997 148.176 1.00 44.11 121 GLU C C 1
ATOM 5019 O O . GLU C 1 121 ? 148.479 185.958 146.942 1.00 44.11 121 GLU C O 1
ATOM 5025 N N . ALA C 1 122 ? 148.406 187.128 148.866 1.00 48.32 122 ALA C N 1
ATOM 5026 C CA . ALA C 1 122 ? 148.178 188.391 148.173 1.00 48.32 122 ALA C CA 1
ATOM 5027 C C . ALA C 1 122 ? 149.346 188.737 147.261 1.00 48.32 122 ALA C C 1
ATOM 5028 O O . ALA C 1 122 ? 149.147 189.168 146.118 1.00 48.32 122 ALA C O 1
ATOM 5030 N N . LEU C 1 123 ? 150.576 188.551 147.748 1.00 49.86 123 LEU C N 1
ATOM 5031 C CA . LEU C 1 123 ? 151.745 188.804 146.911 1.00 49.86 123 LEU C CA 1
ATOM 5032 C C . LEU C 1 123 ? 151.795 187.861 145.719 1.00 49.86 123 LEU C C 1
ATOM 5033 O O . LEU C 1 123 ? 152.173 188.274 144.615 1.00 49.86 123 LEU C O 1
ATOM 5038 N N . LEU C 1 124 ? 151.426 186.591 145.916 1.00 54.22 124 LEU C N 1
ATOM 5039 C CA . LEU C 1 124 ? 151.342 185.664 144.793 1.00 54.22 124 LEU C CA 1
ATOM 5040 C C . LEU C 1 124 ? 150.297 186.118 143.783 1.00 54.22 124 LEU C C 1
ATOM 5041 O O . LEU C 1 124 ? 150.436 185.847 142.582 1.00 54.22 124 LEU C O 1
ATOM 5046 N N . GLY C 1 125 ? 149.247 186.795 144.247 1.00 60.22 125 GLY C N 1
ATOM 5047 C CA . GLY C 1 125 ? 148.305 187.400 143.318 1.00 60.22 125 GLY C CA 1
ATOM 5048 C C . GLY C 1 125 ? 148.961 188.430 142.422 1.00 60.22 125 GLY C C 1
ATOM 5049 O O . GLY C 1 125 ? 148.645 188.531 141.236 1.00 60.22 125 GLY C O 1
ATOM 5050 N N . MET C 1 126 ? 149.887 189.210 142.978 1.00 64.09 126 MET C N 1
ATOM 5051 C CA . MET C 1 126 ? 150.671 190.154 142.191 1.00 64.09 126 MET C CA 1
ATOM 5052 C C . MET C 1 126 ? 151.715 189.399 141.380 1.00 64.09 126 MET C C 1
ATOM 5053 O O . MET C 1 126 ? 152.777 189.035 141.902 1.00 64.09 126 MET C O 1
ATOM 5058 N N . ARG C 1 127 ? 151.431 189.169 140.101 1.00 71.14 127 ARG C N 1
ATOM 5059 C CA . ARG C 1 127 ? 152.261 188.307 139.269 1.00 71.14 127 ARG C CA 1
ATOM 5060 C C . ARG C 1 127 ? 153.126 189.201 138.392 1.00 71.14 127 ARG C C 1
ATOM 5061 O O . ARG C 1 127 ? 153.078 189.098 137.163 1.00 71.14 127 ARG C O 1
ATOM 5069 N N . VAL C 1 128 ? 153.895 190.068 139.065 1.00 83.37 128 VAL C N 1
ATOM 5070 C CA . VAL C 1 128 ? 154.842 190.962 138.342 1.00 83.37 128 VAL C CA 1
ATOM 5071 C C . VAL C 1 128 ? 155.711 190.006 137.538 1.00 83.37 128 VAL C C 1
ATOM 5072 O O . VAL C 1 128 ? 156.130 188.972 138.096 1.00 83.37 128 VAL C O 1
ATOM 5076 N N . VAL C 1 129 ? 155.976 190.345 136.284 1.00 91.28 129 VAL C N 1
ATOM 5077 C CA . VAL C 1 129 ? 156.706 189.425 135.416 1.00 91.28 129 VAL C CA 1
ATOM 5078 C C . VAL C 1 129 ? 158.184 189.340 135.786 1.00 91.28 129 VAL C C 1
ATOM 5079 O O . VAL C 1 129 ? 158.928 190.315 135.646 1.00 91.28 129 VAL C O 1
ATOM 5083 N N . ILE C 1 130 ? 158.601 188.169 136.272 1.00 90.62 130 ILE C N 1
ATOM 5084 C CA . ILE C 1 130 ? 160.038 187.958 136.623 1.00 90.62 130 ILE C CA 1
ATOM 5085 C C . ILE C 1 130 ? 160.806 187.696 135.326 1.00 90.62 130 ILE C C 1
ATOM 5086 O O . ILE C 1 130 ? 161.752 188.454 135.038 1.00 90.62 130 ILE C O 1
ATOM 5091 N N . THR C 1 131 ? 160.407 186.665 134.579 1.00 94.18 131 THR C N 1
ATOM 5092 C CA . THR C 1 131 ? 161.057 186.356 133.277 1.00 94.18 131 THR C CA 1
ATOM 5093 C C . THR C 1 131 ? 159.986 185.908 132.279 1.00 94.18 131 THR C C 1
ATOM 5094 O O . THR C 1 131 ? 159.067 185.175 132.693 1.00 94.18 131 THR C O 1
ATOM 5098 N N . GLU C 1 132 ? 160.108 186.328 131.015 1.00 91.23 132 GLU C N 1
ATOM 5099 C CA . GLU C 1 132 ? 159.103 185.966 129.982 1.00 91.23 132 GLU C CA 1
ATOM 5100 C C . GLU C 1 132 ? 159.472 184.611 129.368 1.00 91.23 132 GLU C C 1
ATOM 5101 O O . GLU C 1 132 ? 158.742 184.156 128.466 1.00 91.23 132 GLU C O 1
ATOM 5107 N N . ALA C 1 133 ? 160.560 183.997 129.843 1.00 84.63 133 ALA C N 1
ATOM 5108 C CA . ALA C 1 133 ? 160.951 182.660 129.340 1.00 84.63 133 ALA C CA 1
ATOM 5109 C C . ALA C 1 133 ? 159.740 181.728 129.428 1.00 84.63 133 ALA C C 1
ATOM 5110 O O . ALA C 1 133 ? 159.234 181.531 130.546 1.00 84.63 133 ALA C O 1
ATOM 5112 N N . PRO C 1 134 ? 159.263 181.141 128.308 1.00 83.45 134 PRO C N 1
ATOM 5113 C CA . PRO C 1 134 ? 158.056 180.309 128.335 1.00 83.45 134 PRO C CA 1
ATOM 5114 C C . PRO C 1 134 ? 158.185 179.185 129.371 1.00 83.45 134 PRO C C 1
ATOM 5115 O O . PRO C 1 134 ? 157.268 179.004 130.152 1.00 83.45 134 PRO C O 1
ATOM 5119 N N . LEU C 1 135 ? 159.316 178.474 129.357 1.00 77.43 135 LEU C N 1
ATOM 5120 C CA . LEU C 1 135 ? 159.545 177.382 130.340 1.00 77.43 135 LEU C CA 1
ATOM 5121 C C . LEU C 1 135 ? 159.438 177.915 131.772 1.00 77.43 135 LEU C C 1
ATOM 5122 O O . LEU C 1 135 ? 158.568 177.429 132.519 1.00 77.43 135 LEU C O 1
ATOM 5127 N N . LEU C 1 136 ? 160.290 178.881 132.128 1.00 73.09 136 LEU C N 1
ATOM 5128 C CA . LEU C 1 136 ? 160.263 179.437 133.473 1.00 73.09 136 LEU C CA 1
ATOM 5129 C C . LEU C 1 136 ? 158.964 180.172 133.764 1.00 73.09 136 LEU C C 1
ATOM 5130 O O . LEU C 1 136 ? 158.585 180.308 134.931 1.00 73.09 136 LEU C O 1
ATOM 5135 N N . ARG C 1 137 ? 158.282 180.684 132.739 1.00 75.20 137 ARG C N 1
ATOM 5136 C CA . ARG C 1 137 ? 156.941 181.226 132.928 1.00 75.20 137 ARG C CA 1
ATOM 5137 C C . ARG C 1 137 ? 155.935 180.154 133.338 1.00 75.20 137 ARG C C 1
ATOM 5138 O O . ARG C 1 137 ? 155.164 180.338 134.288 1.00 75.20 137 ARG C O 1
ATOM 5146 N N . GLU C 1 138 ? 155.927 179.042 132.600 1.00 64.35 138 GLU C N 1
ATOM 5147 C CA . GLU C 1 138 ? 154.985 177.937 132.920 1.00 64.35 138 GLU C CA 1
ATOM 5148 C C . GLU C 1 138 ? 155.294 177.416 134.328 1.00 64.35 138 GLU C C 1
ATOM 5149 O O . GLU C 1 138 ? 154.349 177.276 135.128 1.00 64.35 138 GLU C O 1
ATOM 5155 N N . LEU C 1 139 ? 156.572 177.152 134.609 1.00 57.68 139 LEU C N 1
ATOM 5156 C CA . LEU C 1 139 ? 156.978 176.658 135.952 1.00 57.68 139 LEU C CA 1
ATOM 5157 C C . LEU C 1 139 ? 156.462 177.630 137.016 1.00 57.68 139 LEU C C 1
ATOM 5158 O O . LEU C 1 139 ? 155.806 177.162 137.968 1.00 57.68 139 LEU C O 1
ATOM 5163 N N . LEU C 1 140 ? 156.746 178.926 136.859 1.00 57.43 140 LEU C N 1
ATOM 5164 C CA . LEU C 1 140 ? 156.336 179.890 137.871 1.00 57.43 140 LEU C CA 1
ATOM 5165 C C . LEU C 1 140 ? 154.824 179.937 138.015 1.00 57.43 140 LEU C C 1
ATOM 5166 O O . LEU C 1 140 ? 154.316 180.165 139.118 1.00 57.43 140 LEU C O 1
ATOM 5171 N N . HIS C 1 141 ? 154.091 179.732 136.918 1.00 56.01 141 HIS C N 1
ATOM 5172 C CA . HIS C 1 141 ? 152.640 179.615 137.016 1.00 56.01 141 HIS C CA 1
ATOM 5173 C C . HIS C 1 141 ? 152.250 178.422 137.880 1.00 56.01 141 HIS C C 1
ATOM 5174 O O . HIS C 1 141 ? 151.374 178.524 138.749 1.00 56.01 141 HIS C O 1
ATOM 5181 N N . TYR C 1 142 ? 152.911 177.281 137.658 1.00 45.85 142 TYR C N 1
ATOM 5182 C CA . TYR C 1 142 ? 152.668 176.115 138.504 1.00 45.85 142 TYR C CA 1
ATOM 5183 C C . TYR C 1 142 ? 153.005 176.418 139.956 1.00 45.85 142 TYR C C 1
ATOM 5184 O O . TYR C 1 142 ? 152.270 176.019 140.869 1.00 45.85 142 TYR C O 1
ATOM 5193 N N . VAL C 1 143 ? 154.118 177.118 140.187 1.00 45.56 143 VAL C N 1
ATOM 5194 C CA . VAL C 1 143 ? 154.540 177.428 141.551 1.00 45.56 143 VAL C CA 1
ATOM 5195 C C . VAL C 1 143 ? 153.500 178.299 142.243 1.00 45.56 143 VAL C C 1
ATOM 5196 O O . VAL C 1 143 ? 153.127 178.048 143.390 1.00 45.56 143 VAL C O 1
ATOM 5200 N N . TYR C 1 144 ? 153.012 179.332 141.552 1.00 50.26 144 TYR C N 1
ATOM 5201 C CA . TYR C 1 144 ? 152.004 180.208 142.138 1.00 50.26 144 TYR C CA 1
ATOM 5202 C C . TYR C 1 144 ? 150.729 179.441 142.455 1.00 50.26 144 TYR C C 1
ATOM 5203 O O . TYR C 1 144 ? 150.174 179.547 143.562 1.00 50.26 144 TYR C O 1
ATOM 5212 N N . THR C 1 145 ? 150.250 178.647 141.492 1.00 41.14 145 THR C N 1
ATOM 5213 C CA . THR C 1 145 ? 148.989 177.944 141.685 1.00 41.14 145 THR C CA 1
ATOM 5214 C C . THR C 1 145 ? 149.088 176.933 142.819 1.00 41.14 145 THR C C 1
ATOM 5215 O O . THR C 1 145 ? 148.161 176.802 143.626 1.00 41.14 145 THR C O 1
ATOM 5219 N N . SER C 1 146 ? 150.208 176.211 142.906 1.00 34.13 146 SER C N 1
ATOM 5220 C CA . SER C 1 146 ? 150.375 175.236 143.979 1.00 34.13 146 SER C CA 1
ATOM 5221 C C . SER C 1 146 ? 150.575 175.920 145.324 1.00 34.13 146 SER C C 1
ATOM 5222 O O . SER C 1 146 ? 150.057 175.453 146.345 1.00 34.13 146 SER C O 1
ATOM 5225 N N . ALA C 1 147 ? 151.327 177.024 145.348 1.00 34.47 147 ALA C N 1
ATOM 5226 C CA . ALA C 1 147 ? 151.609 177.707 146.601 1.00 34.47 147 ALA C CA 1
ATOM 5227 C C . ALA C 1 147 ? 150.358 178.321 147.199 1.00 34.47 147 ALA C C 1
ATOM 5228 O O . ALA C 1 147 ? 150.229 178.381 148.426 1.00 34.47 147 ALA C O 1
ATOM 5230 N N . HIS C 1 148 ? 149.425 178.781 146.362 1.00 36.97 148 HIS C N 1
ATOM 5231 C CA . HIS C 1 148 ? 148.159 179.274 146.895 1.00 36.97 148 HIS C CA 1
ATOM 5232 C C . HIS C 1 148 ? 147.459 178.199 147.723 1.00 36.97 148 HIS C C 1
ATOM 5233 O O . HIS C 1 148 ? 147.051 178.439 148.865 1.00 36.97 148 HIS C O 1
ATOM 5240 N N . LEU C 1 149 ? 147.336 176.991 147.168 1.00 29.25 149 LEU C N 1
ATOM 5241 C CA . LEU C 1 149 ? 146.673 175.911 147.889 1.00 29.25 149 LEU C CA 1
ATOM 5242 C C . LEU C 1 149 ? 147.481 175.447 149.092 1.00 29.25 149 LEU C C 1
ATOM 5243 O O . LEU C 1 149 ? 146.900 175.081 150.119 1.00 29.25 149 LEU C O 1
ATOM 5248 N N . ILE C 1 150 ? 148.810 175.438 148.986 1.00 26.98 150 ILE C N 1
ATOM 5249 C CA . ILE C 1 150 ? 149.638 175.053 150.125 1.00 26.98 150 ILE C CA 1
ATOM 5250 C C . ILE C 1 150 ? 149.434 176.022 151.280 1.00 26.98 150 ILE C C 1
ATOM 5251 O O . ILE C 1 150 ? 149.295 175.614 152.440 1.00 26.98 150 ILE C O 1
ATOM 5256 N N . LEU C 1 151 ? 149.390 177.322 150.983 1.00 30.11 151 LEU C N 1
ATOM 5257 C CA . LEU C 1 151 ? 149.145 178.313 152.023 1.00 30.11 151 LEU C CA 1
ATOM 5258 C C . LEU C 1 151 ? 147.739 178.186 152.587 1.00 30.11 151 LEU C C 1
ATOM 5259 O O . LEU C 1 151 ? 147.531 178.374 153.789 1.00 30.11 151 LEU C O 1
ATOM 5264 N N . SER C 1 152 ? 146.760 177.863 151.740 1.00 27.83 152 SER C N 1
ATOM 5265 C CA . SER C 1 152 ? 145.403 177.642 152.235 1.00 27.83 152 SER C CA 1
ATOM 5266 C C . SER C 1 152 ? 145.360 176.474 153.218 1.00 27.83 152 SER C C 1
ATOM 5267 O O . SER C 1 152 ? 144.728 176.561 154.279 1.00 27.83 152 SER C O 1
ATOM 5270 N N . VAL C 1 153 ? 146.032 175.374 152.878 1.00 25.34 153 VAL C N 1
ATOM 5271 C CA . VAL C 1 153 ? 146.055 174.211 153.760 1.00 25.34 153 VAL C CA 1
ATOM 5272 C C . VAL C 1 153 ? 146.778 174.540 155.060 1.00 25.34 153 VAL C C 1
ATOM 5273 O O . VAL C 1 153 ? 146.360 174.112 156.145 1.00 25.34 153 VAL C O 1
ATOM 5277 N N . PHE C 1 154 ? 147.878 175.293 154.977 1.00 25.55 154 PHE C N 1
ATOM 5278 C CA . PHE C 1 154 ? 148.574 175.711 156.191 1.00 25.55 154 PHE C CA 1
ATOM 5279 C C . PHE C 1 154 ? 147.676 176.563 157.078 1.00 25.55 154 PHE C C 1
ATOM 5280 O O . PHE C 1 154 ? 147.657 176.388 158.303 1.00 25.55 154 PHE C O 1
ATOM 5288 N N . ILE C 1 155 ? 146.925 177.488 156.478 1.00 26.71 155 ILE C N 1
ATOM 5289 C CA . ILE C 1 155 ? 146.018 178.335 157.248 1.00 26.71 155 ILE C CA 1
ATOM 5290 C C . ILE C 1 155 ? 144.950 177.490 157.926 1.00 26.71 155 ILE C C 1
ATOM 5291 O O . ILE C 1 155 ? 144.638 177.688 159.104 1.00 26.71 155 ILE C O 1
ATOM 5296 N N . LEU C 1 156 ? 144.376 176.534 157.195 1.00 24.73 156 LEU C N 1
ATOM 5297 C CA . LEU C 1 156 ? 143.344 175.682 157.777 1.00 24.73 156 LEU C CA 1
ATOM 5298 C C . LEU C 1 156 ? 143.891 174.865 158.939 1.00 24.73 156 LEU C C 1
ATOM 5299 O O . LEU C 1 156 ? 143.255 174.764 159.994 1.00 24.73 156 LEU C O 1
ATOM 5304 N N . SER C 1 157 ? 145.076 174.277 158.770 1.00 24.79 157 SER C N 1
ATOM 5305 C CA . SER C 1 157 ? 145.668 173.483 159.843 1.00 24.79 157 SER C CA 1
ATOM 5306 C C . SER C 1 157 ? 145.968 174.342 161.063 1.00 24.79 157 SER C C 1
ATOM 5307 O O . SER C 1 157 ? 145.673 173.948 162.202 1.00 24.79 157 SER C O 1
ATOM 5310 N N . THR C 1 158 ? 146.551 175.522 160.852 1.00 25.53 158 THR C N 1
ATOM 5311 C CA . THR C 1 158 ? 146.885 176.395 161.969 1.00 25.53 158 THR C CA 1
ATOM 5312 C C . THR C 1 158 ? 145.631 176.854 162.705 1.00 25.53 158 THR C C 1
ATOM 5313 O O . THR C 1 158 ? 145.609 176.878 163.940 1.00 25.53 158 THR C O 1
ATOM 5317 N N . ILE C 1 159 ? 144.580 177.211 161.967 1.00 26.05 159 ILE C N 1
ATOM 5318 C CA . ILE C 1 159 ? 143.374 177.690 162.630 1.00 26.05 159 ILE C CA 1
ATOM 5319 C C . ILE C 1 159 ? 142.665 176.549 163.351 1.00 26.05 159 ILE C C 1
ATOM 5320 O O . ILE C 1 159 ? 142.048 176.765 164.397 1.00 26.05 159 ILE C O 1
ATOM 5325 N N . THR C 1 160 ? 142.757 175.318 162.835 1.00 24.35 160 THR C N 1
ATOM 5326 C CA . THR C 1 160 ? 142.171 174.192 163.558 1.00 24.35 160 THR C CA 1
ATOM 5327 C C . THR C 1 160 ? 142.929 173.909 164.851 1.00 24.35 160 THR C C 1
ATOM 5328 O O . THR C 1 160 ? 142.317 173.627 165.890 1.00 24.35 160 THR C O 1
ATOM 5332 N N . ILE C 1 161 ? 144.261 173.983 164.810 1.00 26.38 161 ILE C N 1
ATOM 5333 C CA . ILE C 1 161 ? 145.038 173.796 166.033 1.00 26.38 161 ILE C CA 1
ATOM 5334 C C . ILE C 1 161 ? 144.732 174.907 167.031 1.00 26.38 161 ILE C C 1
ATOM 5335 O O . ILE C 1 161 ? 144.629 174.665 168.239 1.00 26.38 161 ILE C O 1
ATOM 5340 N N . THR C 1 162 ? 144.566 176.138 166.543 1.00 28.93 162 THR C N 1
ATOM 5341 C CA . THR C 1 162 ? 144.192 177.242 167.423 1.00 28.93 162 THR C CA 1
ATOM 5342 C C . THR C 1 162 ? 142.820 177.018 168.045 1.00 28.93 162 THR C C 1
ATOM 5343 O O . THR C 1 162 ? 142.613 177.294 169.233 1.00 28.93 162 THR C O 1
ATOM 5347 N N . TYR C 1 163 ? 141.866 176.531 167.249 1.00 31.05 163 TYR C N 1
ATOM 5348 C CA . TYR C 1 163 ? 140.534 176.248 167.771 1.00 31.05 163 TYR C CA 1
ATOM 5349 C C . TYR C 1 163 ? 140.584 175.173 168.841 1.00 31.05 163 TYR C C 1
ATOM 5350 O O . TYR C 1 163 ? 139.844 175.235 169.829 1.00 31.05 163 TYR C O 1
ATOM 5359 N N . TYR C 1 164 ? 141.428 174.160 168.660 1.00 30.08 164 TYR C N 1
ATOM 5360 C CA . TYR C 1 164 ? 141.631 173.206 169.744 1.00 30.08 164 TYR C CA 1
ATOM 5361 C C . TYR C 1 164 ? 142.236 173.886 170.960 1.00 30.08 164 TYR C C 1
ATOM 5362 O O . TYR C 1 164 ? 141.868 173.581 172.100 1.00 30.08 164 TYR C O 1
ATOM 5371 N N . TYR C 1 165 ? 143.184 174.799 170.741 1.00 34.42 165 TYR C N 1
ATOM 5372 C CA . TYR C 1 165 ? 143.890 175.419 171.857 1.00 34.42 165 TYR C CA 1
ATOM 5373 C C . TYR C 1 165 ? 142.955 176.255 172.721 1.00 34.42 165 TYR C C 1
ATOM 5374 O O . TYR C 1 165 ? 143.075 176.253 173.951 1.00 34.42 165 TYR C O 1
ATOM 5383 N N . VAL C 1 166 ? 142.038 176.997 172.098 1.00 33.43 166 VAL C N 1
ATOM 5384 C CA . VAL C 1 166 ? 141.149 177.853 172.884 1.00 33.43 166 VAL C CA 1
ATOM 5385 C C . VAL C 1 166 ? 140.222 177.006 173.746 1.00 33.43 166 VAL C C 1
ATOM 5386 O O . VAL C 1 166 ? 139.901 177.377 174.883 1.00 33.43 166 VAL C O 1
ATOM 5390 N N . LYS C 1 167 ? 139.774 175.862 173.234 1.00 35.01 167 LYS C N 1
ATOM 5391 C CA . LYS C 1 167 ? 139.117 174.879 174.077 1.00 35.01 167 LYS C CA 1
ATOM 5392 C C . LYS C 1 167 ? 140.169 174.140 174.907 1.00 35.01 167 LYS C C 1
ATOM 5393 O O . LYS C 1 167 ? 141.369 174.223 174.653 1.00 35.01 167 LYS C O 1
ATOM 5399 N N . PHE C 1 168 ? 139.698 173.419 175.922 1.00 39.93 168 PHE C N 1
ATOM 5400 C CA . PHE C 1 168 ? 140.567 172.612 176.782 1.00 39.93 168 PHE C CA 1
ATOM 5401 C C . PHE C 1 168 ? 141.710 173.431 177.375 1.00 39.93 168 PHE C C 1
ATOM 5402 O O . PHE C 1 168 ? 142.745 172.875 177.758 1.00 39.93 168 PHE C O 1
ATOM 5410 N N . PHE C 1 169 ? 141.550 174.757 177.443 1.00 45.15 169 PHE C N 1
ATOM 5411 C CA . PHE C 1 169 ? 142.655 175.615 177.849 1.00 45.15 169 PHE C CA 1
ATOM 5412 C C . PHE C 1 169 ? 143.092 175.322 179.280 1.00 45.15 169 PHE C C 1
ATOM 5413 O O . PHE C 1 169 ? 144.293 175.263 179.571 1.00 45.15 169 PHE C O 1
ATOM 5421 N N . GLY C 1 170 ? 142.137 175.138 180.184 1.00 50.19 170 GLY C N 1
ATOM 5422 C CA . GLY C 1 170 ? 142.468 174.762 181.542 1.00 50.19 170 GLY C CA 1
ATOM 5423 C C . GLY C 1 170 ? 142.397 173.267 181.757 1.00 50.19 170 GLY C C 1
ATOM 5424 O O . GLY C 1 170 ? 142.881 172.749 182.767 1.00 50.19 170 GLY C O 1
ATOM 5425 N N . GLU C 1 171 ? 141.799 172.560 180.801 1.00 51.88 171 GLU C N 1
ATOM 5426 C CA . GLU C 1 171 ? 141.613 171.124 180.913 1.00 51.88 171 GLU C CA 1
ATOM 5427 C C . GLU C 1 171 ? 142.911 170.387 180.599 1.00 51.88 171 GLU C C 1
ATOM 5428 O O . GLU C 1 171 ? 143.834 170.922 179.984 1.00 51.88 171 GLU C O 1
ATOM 5434 N N . ARG C 1 172 ? 142.968 169.136 181.041 1.00 54.76 172 ARG C N 1
ATOM 5435 C CA . ARG C 1 172 ? 144.097 168.280 180.707 1.00 54.76 172 ARG C CA 1
ATOM 5436 C C . ARG C 1 172 ? 143.917 167.726 179.300 1.00 54.76 172 ARG C C 1
ATOM 5437 O O . ARG C 1 172 ? 142.888 167.108 179.011 1.00 54.76 172 ARG C O 1
ATOM 5445 N N . PRO C 1 173 ? 144.879 167.922 178.405 1.00 48.91 173 PRO C N 1
ATOM 5446 C CA . PRO C 1 173 ? 144.680 167.534 177.004 1.00 48.91 173 PRO C CA 1
ATOM 5447 C C . PRO C 1 173 ? 144.745 166.029 176.790 1.00 48.91 173 PRO C C 1
ATOM 5448 O O . PRO C 1 173 ? 145.801 165.492 176.445 1.00 48.91 173 PRO C O 1
ATOM 5452 N N . LYS C 1 174 ? 143.625 165.345 177.003 1.00 47.89 174 LYS C N 1
ATOM 5453 C CA . LYS C 1 174 ? 143.568 163.915 176.739 1.00 47.89 174 LYS C CA 1
ATOM 5454 C C . LYS C 1 174 ? 143.779 163.643 175.256 1.00 47.89 174 LYS C C 1
ATOM 5455 O O . LYS C 1 174 ? 143.387 164.431 174.392 1.00 47.89 174 LYS C O 1
ATOM 5461 N N . GLU C 1 175 ? 144.427 162.514 174.947 1.00 46.50 175 GLU C N 1
ATOM 5462 C CA . GLU C 1 175 ? 144.733 162.185 173.527 1.00 46.50 175 GLU C CA 1
ATOM 5463 C C . GLU C 1 175 ? 143.500 161.566 172.860 1.00 46.50 175 GLU C C 1
ATOM 5464 O O . GLU C 1 175 ? 142.531 161.261 173.580 1.00 46.50 175 GLU C O 1
ATOM 5470 N N . TYR C 1 176 ? 143.542 161.393 171.534 1.00 38.14 176 TYR C N 1
ATOM 5471 C CA . TYR C 1 176 ? 142.388 160.819 170.790 1.00 38.14 176 TYR C CA 1
ATOM 5472 C C . TYR C 1 176 ? 142.833 159.568 170.023 1.00 38.14 176 TYR C C 1
ATOM 5473 O O . TYR C 1 176 ? 142.080 158.576 170.013 1.00 38.14 176 TYR C O 1
ATOM 5482 N N . ILE C 1 177 ? 144.012 159.621 169.397 1.00 31.32 177 ILE C N 1
ATOM 5483 C CA . ILE C 1 177 ? 144.515 158.467 168.594 1.00 31.32 177 ILE C CA 1
ATOM 5484 C C . ILE C 1 177 ? 145.969 158.182 168.987 1.00 31.32 177 ILE C C 1
ATOM 5485 O O . ILE C 1 177 ? 146.669 159.131 169.392 1.00 31.32 177 ILE C O 1
ATOM 5490 N N . PRO C 1 178 ? 146.453 156.923 168.884 1.00 28.80 178 PRO C N 1
ATOM 5491 C CA . PRO C 1 178 ? 147.815 156.573 169.311 1.00 28.80 178 PRO C CA 1
ATOM 5492 C C . PRO C 1 178 ? 148.917 157.294 168.520 1.00 28.80 178 PRO C C 1
ATOM 5493 O O . PRO C 1 178 ? 149.916 157.641 169.121 1.00 28.80 178 PRO C O 1
ATOM 5497 N N . TYR C 1 179 ? 148.722 157.480 167.212 1.00 24.54 179 TYR C N 1
ATOM 5498 C CA . TYR C 1 179 ? 149.786 158.088 166.370 1.00 24.54 179 TYR C CA 1
ATOM 5499 C C . TYR C 1 179 ? 149.221 159.274 165.581 1.00 24.54 179 TYR C C 1
ATOM 5500 O O . TYR C 1 179 ? 149.048 159.150 164.357 1.00 24.54 179 TYR C O 1
ATOM 5509 N N . ALA C 1 180 ? 148.962 160.392 166.264 1.00 22.78 180 ALA C N 1
ATOM 5510 C CA . ALA C 1 180 ? 148.430 161.598 165.588 1.00 22.78 180 ALA C CA 1
ATOM 5511 C C . ALA C 1 180 ? 149.545 162.279 164.790 1.00 22.78 180 ALA C C 1
ATOM 5512 O O . ALA C 1 180 ? 149.280 162.696 163.647 1.00 22.78 180 ALA C O 1
ATOM 5514 N N . ASP C 1 181 ? 150.744 162.381 165.370 1.00 21.32 181 ASP C N 1
ATOM 5515 C CA . ASP C 1 181 ? 151.865 163.095 164.699 1.00 21.32 181 ASP C CA 1
ATOM 5516 C C . ASP C 1 181 ? 152.224 162.457 163.353 1.00 21.32 181 ASP C C 1
ATOM 5517 O O . ASP C 1 181 ? 152.180 163.172 162.334 1.00 21.32 181 ASP C O 1
ATOM 5522 N N . ALA C 1 182 ? 152.579 161.167 163.354 1.00 17.45 182 ALA C N 1
ATOM 5523 C CA . ALA C 1 182 ? 152.957 160.494 162.119 1.00 17.45 182 ALA C CA 1
ATOM 5524 C C . ALA C 1 182 ? 151.791 160.545 161.142 1.00 17.45 182 ALA C C 1
ATOM 5525 O O . ALA C 1 182 ? 151.985 160.750 159.937 1.00 17.45 182 ALA C O 1
ATOM 5527 N N . LEU C 1 183 ? 150.570 160.362 161.649 1.00 17.04 183 LEU C N 1
ATOM 5528 C CA . LEU C 1 183 ? 149.390 160.468 160.801 1.00 17.04 183 LEU C CA 1
ATOM 5529 C C . LEU C 1 183 ? 149.267 161.865 160.208 1.00 17.04 183 LEU C C 1
ATOM 5530 O O . LEU C 1 183 ? 148.951 162.021 159.028 1.00 17.04 183 LEU C O 1
ATOM 5535 N N . TYR C 1 184 ? 149.525 162.896 161.016 1.00 17.20 184 TYR C N 1
ATOM 5536 C CA . TYR C 1 184 ? 149.458 164.266 160.526 1.00 17.20 184 TYR C CA 1
ATOM 5537 C C . TYR C 1 184 ? 150.470 164.498 159.412 1.00 17.20 184 TYR C C 1
ATOM 5538 O O . TYR C 1 184 ? 150.138 165.071 158.369 1.00 17.20 184 TYR C O 1
ATOM 5547 N N . VAL C 1 185 ? 151.711 164.064 159.617 1.00 15.62 185 VAL C N 1
ATOM 5548 C CA . VAL C 1 185 ? 152.755 164.300 158.622 1.00 15.62 185 VAL C CA 1
ATOM 5549 C C . VAL C 1 185 ? 152.447 163.549 157.330 1.00 15.62 185 VAL C C 1
ATOM 5550 O O . VAL C 1 185 ? 152.558 164.099 156.228 1.00 15.62 185 VAL C O 1
ATOM 5554 N N . ALA C 1 186 ? 152.053 162.278 157.448 1.00 15.09 186 ALA C N 1
ATOM 5555 C CA . ALA C 1 186 ? 151.737 161.490 156.259 1.00 15.09 186 ALA C CA 1
ATOM 5556 C C . ALA C 1 186 ? 150.542 162.066 155.513 1.00 15.09 186 ALA C C 1
ATOM 5557 O O . ALA C 1 186 ? 150.543 162.138 154.276 1.00 15.09 186 ALA C O 1
ATOM 5559 N N . THR C 1 187 ? 149.513 162.497 156.247 1.00 16.83 187 THR C N 1
ATOM 5560 C CA . THR C 1 187 ? 148.347 163.090 155.614 1.00 16.83 187 THR C CA 1
ATOM 5561 C C . THR C 1 187 ? 148.699 164.391 154.913 1.00 16.83 187 THR C C 1
ATOM 5562 O O . THR C 1 187 ? 148.210 164.659 153.810 1.00 16.83 187 THR C O 1
ATOM 5566 N N . MET C 1 188 ? 149.539 165.222 155.533 1.00 16.00 188 MET C N 1
ATOM 5567 C CA . MET C 1 188 ? 149.934 166.470 154.889 1.00 16.00 188 MET C CA 1
ATOM 5568 C C . MET C 1 188 ? 150.744 166.206 153.628 1.00 16.00 188 MET C C 1
ATOM 5569 O O . MET C 1 188 ? 150.599 166.921 152.630 1.00 16.00 188 MET C O 1
ATOM 5574 N N . PHE C 1 189 ? 151.600 165.183 153.649 1.00 13.51 189 PHE C N 1
ATOM 5575 C CA . PHE C 1 189 ? 152.321 164.833 152.429 1.00 13.51 189 PHE C CA 1
ATOM 5576 C C . PHE C 1 189 ? 151.368 164.356 151.339 1.00 13.51 189 PHE C C 1
ATOM 5577 O O . PHE C 1 189 ? 151.548 164.681 150.160 1.00 13.51 189 PHE C O 1
ATOM 5585 N N . GLN C 1 190 ? 150.342 163.595 151.716 1.00 14.60 190 GLN C N 1
ATOM 5586 C CA . GLN C 1 190 ? 149.348 163.170 150.729 1.00 14.60 190 GLN C CA 1
ATOM 5587 C C . GLN C 1 190 ? 148.572 164.359 150.168 1.00 14.60 190 GLN C C 1
ATOM 5588 O O . GLN C 1 190 ? 148.264 164.398 148.974 1.00 14.60 190 GLN C O 1
ATOM 5594 N N . ILE C 1 191 ? 148.241 165.331 151.019 1.00 16.35 191 ILE C N 1
ATOM 5595 C CA . ILE C 1 191 ? 147.563 166.534 150.549 1.00 16.35 191 ILE C CA 1
ATOM 5596 C C . ILE C 1 191 ? 148.450 167.303 149.580 1.00 16.35 191 ILE C C 1
ATOM 5597 O O . ILE C 1 191 ? 147.983 167.826 148.562 1.00 16.35 191 ILE C O 1
ATOM 5602 N N . LEU C 1 192 ? 149.746 167.392 149.889 1.00 16.90 192 LEU C N 1
ATOM 5603 C CA . LEU C 1 192 ? 150.692 168.029 148.980 1.00 16.90 192 LEU C CA 1
ATOM 5604 C C . LEU C 1 192 ? 150.739 167.305 147.641 1.00 16.90 192 LEU C C 1
ATOM 5605 O O . LEU C 1 192 ? 150.787 167.940 146.579 1.00 16.90 192 LEU C O 1
ATOM 5610 N N . LEU C 1 193 ? 150.734 165.972 147.675 1.00 15.18 193 LEU C N 1
ATOM 5611 C CA . LEU C 1 193 ? 150.699 165.197 146.438 1.00 15.18 193 LEU C CA 1
ATOM 5612 C C . LEU C 1 193 ? 149.444 165.499 145.634 1.00 15.18 193 LEU C C 1
ATOM 5613 O O . LEU C 1 193 ? 149.505 165.658 144.413 1.00 15.18 193 LEU C O 1
ATOM 5618 N N . GLY C 1 194 ? 148.297 165.577 146.306 1.00 17.91 194 GLY C N 1
ATOM 5619 C CA . GLY C 1 194 ? 147.063 165.896 145.608 1.00 17.91 194 GLY C CA 1
ATOM 5620 C C . GLY C 1 194 ? 147.086 167.276 144.985 1.00 17.91 194 GLY C C 1
ATOM 5621 O O . GLY C 1 194 ? 146.612 167.474 143.863 1.00 17.91 194 GLY C O 1
ATOM 5622 N N . ILE C 1 195 ? 147.643 168.254 145.703 1.00 19.09 195 ILE C N 1
ATOM 5623 C CA . ILE C 1 195 ? 147.769 169.603 145.157 1.00 19.09 195 ILE C CA 1
ATOM 5624 C C . ILE C 1 195 ? 148.660 169.591 143.923 1.00 19.09 195 ILE C C 1
ATOM 5625 O O . ILE C 1 195 ? 148.355 170.244 142.914 1.00 19.09 195 ILE C O 1
ATOM 5630 N N . PHE C 1 196 ? 149.771 168.855 143.979 1.00 20.58 196 PHE C N 1
ATOM 5631 C CA . PHE C 1 196 ? 150.653 168.766 142.820 1.00 20.58 196 PHE C CA 1
ATOM 5632 C C . PHE C 1 196 ? 149.949 168.120 141.635 1.00 20.58 196 PHE C C 1
ATOM 5633 O O . PHE C 1 196 ? 150.114 168.559 140.492 1.00 20.58 196 PHE C O 1
ATOM 5641 N N . VAL C 1 197 ? 149.165 167.068 141.884 1.00 21.72 197 VAL C N 1
ATOM 5642 C CA . VAL C 1 197 ? 148.409 166.438 140.806 1.00 21.72 197 VAL C CA 1
ATOM 5643 C C . VAL C 1 197 ? 147.429 167.431 140.199 1.00 21.72 197 VAL C C 1
ATOM 5644 O O . VAL C 1 197 ? 147.285 167.519 138.975 1.00 21.72 197 VAL C O 1
ATOM 5648 N N . ARG C 1 198 ? 146.746 168.195 141.049 1.00 27.85 198 ARG C N 1
ATOM 5649 C CA . ARG C 1 198 ? 145.738 169.132 140.574 1.00 27.85 198 ARG C CA 1
ATOM 5650 C C . ARG C 1 198 ? 146.351 170.248 139.737 1.00 27.85 198 ARG C C 1
ATOM 5651 O O . ARG C 1 198 ? 145.817 170.607 138.682 1.00 27.85 198 ARG C O 1
ATOM 5659 N N . TYR C 1 199 ? 147.474 170.808 140.180 1.00 28.60 199 TYR C N 1
ATOM 5660 C CA . TYR C 1 199 ? 147.961 172.053 139.602 1.00 28.60 199 TYR C CA 1
ATOM 5661 C C . TYR C 1 199 ? 149.241 171.933 138.788 1.00 28.60 199 TYR C C 1
ATOM 5662 O O . TYR C 1 199 ? 149.369 172.631 137.783 1.00 28.60 199 TYR C O 1
ATOM 5671 N N . VAL C 1 200 ? 150.152 171.043 139.189 1.00 27.55 200 VAL C N 1
ATOM 5672 C CA . VAL C 1 200 ? 151.451 170.890 138.464 1.00 27.55 200 VAL C CA 1
ATOM 5673 C C . VAL C 1 200 ? 151.218 170.066 137.190 1.00 27.55 200 VAL C C 1
ATOM 5674 O O . VAL C 1 200 ? 151.213 168.824 137.291 1.00 27.55 200 VAL C O 1
ATOM 5678 N N . LYS C 1 201 ? 151.050 170.732 136.044 1.00 31.01 201 LYS C N 1
ATOM 5679 C CA . LYS C 1 201 ? 150.765 170.016 134.771 1.00 31.01 201 LYS C CA 1
ATOM 5680 C C . LYS C 1 201 ? 152.054 169.883 133.955 1.00 31.01 201 LYS C C 1
ATOM 5681 O O . LYS C 1 201 ? 152.051 170.296 132.780 1.00 31.01 201 LYS C O 1
ATOM 5687 N N . ALA C 1 202 ? 153.110 169.328 134.557 1.00 27.35 202 ALA C N 1
ATOM 5688 C CA . ALA C 1 202 ? 154.394 169.134 133.844 1.00 27.35 202 ALA C CA 1
ATOM 5689 C C . ALA C 1 202 ? 154.320 167.869 132.986 1.00 27.35 202 ALA C C 1
ATOM 5690 O O . ALA C 1 202 ? 155.370 167.461 132.454 1.00 27.35 202 ALA C O 1
ATOM 5692 N N . LEU C 1 203 ? 153.131 167.271 132.874 1.00 23.83 203 LEU C N 1
ATOM 5693 C CA . LEU C 1 203 ? 152.940 166.062 132.025 1.00 23.83 203 LEU C CA 1
ATOM 5694 C C . LEU C 1 203 ? 153.692 164.797 132.456 1.00 23.83 203 LEU C C 1
ATOM 5695 O O . LEU C 1 203 ? 153.018 163.781 132.708 1.00 23.83 203 LEU C O 1
ATOM 5700 N N . GLU C 1 204 ? 155.026 164.849 132.529 1.00 23.58 204 GLU C N 1
ATOM 5701 C CA . GLU C 1 204 ? 155.801 163.617 132.829 1.00 23.58 204 GLU C CA 1
ATOM 5702 C C . GLU C 1 204 ? 155.721 163.650 134.355 1.00 23.58 204 GLU C C 1
ATOM 5703 O O . GLU C 1 204 ? 155.462 162.589 134.959 1.00 23.58 204 GLU C O 1
ATOM 5709 N N . TYR C 1 205 ? 155.920 164.912 134.941 1.00 19.35 205 TYR C N 1
ATOM 5710 C CA . TYR C 1 205 ? 155.885 164.937 136.396 1.00 19.35 205 TYR C CA 1
ATOM 5711 C C . TYR C 1 205 ? 154.462 164.807 136.916 1.00 19.35 205 TYR C C 1
ATOM 5712 O O . TYR C 1 205 ? 154.249 164.272 138.008 1.00 19.35 205 TYR C O 1
ATOM 5721 N N . ASN C 1 206 ? 153.477 165.307 136.170 1.00 21.20 206 ASN C N 1
ATOM 5722 C CA . ASN C 1 206 ? 152.092 165.148 136.604 1.00 21.20 206 ASN C CA 1
ATOM 5723 C C . ASN C 1 206 ? 151.694 163.682 136.635 1.00 21.20 206 ASN C C 1
ATOM 5724 O O . ASN C 1 206 ? 151.041 163.230 137.582 1.00 21.20 206 ASN C O 1
ATOM 5729 N N . GLN C 1 207 ? 152.088 162.918 135.613 1.00 18.75 207 GLN C N 1
ATOM 5730 C CA . GLN C 1 207 ? 151.810 161.486 135.624 1.00 18.75 207 GLN C CA 1
ATOM 5731 C C . GLN C 1 207 ? 152.509 160.803 136.796 1.00 18.75 207 GLN C C 1
ATOM 5732 O O . GLN C 1 207 ? 151.907 159.973 137.495 1.00 18.75 207 GLN C O 1
ATOM 5738 N N . PHE C 1 208 ? 153.778 161.148 137.030 1.00 13.71 208 PHE C N 1
ATOM 5739 C CA . PHE C 1 208 ? 154.507 160.558 138.145 1.00 13.71 208 PHE C CA 1
ATOM 5740 C C . PHE C 1 208 ? 153.823 160.856 139.471 1.00 13.71 208 PHE C C 1
ATOM 5741 O O . PHE C 1 208 ? 153.647 159.965 140.307 1.00 13.71 208 PHE C O 1
ATOM 5749 N N . VAL C 1 209 ? 153.442 162.115 139.689 1.00 16.28 209 VAL C N 1
ATOM 5750 C CA . VAL C 1 209 ? 152.891 162.502 140.978 1.00 16.28 209 VAL C CA 1
ATOM 5751 C C . VAL C 1 209 ? 151.487 161.945 141.146 1.00 16.28 209 VAL C C 1
ATOM 5752 O O . VAL C 1 209 ? 151.067 161.651 142.266 1.00 16.28 209 VAL C O 1
ATOM 5756 N N . TYR C 1 210 ? 150.745 161.757 140.052 1.00 17.28 210 TYR C N 1
ATOM 5757 C CA . TYR C 1 210 ? 149.452 161.093 140.148 1.00 17.28 210 TYR C CA 1
ATOM 5758 C C . TYR C 1 210 ? 149.611 159.635 140.568 1.00 17.28 210 TYR C C 1
ATOM 5759 O O . TYR C 1 210 ? 148.880 159.150 141.444 1.00 17.28 210 TYR C O 1
ATOM 5768 N N . TYR C 1 211 ? 150.568 158.929 139.956 1.00 15.56 211 TYR C N 1
ATOM 5769 C CA . TYR C 1 211 ? 150.828 157.555 140.370 1.00 15.56 211 TYR C CA 1
ATOM 5770 C C . TYR C 1 211 ? 151.420 157.415 141.766 1.00 15.56 211 TYR C C 1
ATOM 5771 O O . TYR C 1 211 ? 151.314 156.357 142.395 1.00 15.56 211 TYR C O 1
ATOM 5780 N N . LEU C 1 212 ? 152.042 158.485 142.272 1.00 12.91 212 LEU C N 1
ATOM 5781 C CA . LEU C 1 212 ? 152.615 158.448 143.611 1.00 12.91 212 LEU C CA 1
ATOM 5782 C C . LEU C 1 212 ? 151.472 158.743 144.568 1.00 12.91 212 LEU C C 1
ATOM 5783 O O . LEU C 1 212 ? 151.426 158.195 145.669 1.00 12.91 212 LEU C O 1
ATOM 5788 N N . HIS C 1 213 ? 150.547 159.609 144.165 1.00 14.68 213 HIS C N 1
ATOM 5789 C CA . HIS C 1 213 ? 149.389 159.924 144.994 1.00 14.68 213 HIS C CA 1
ATOM 5790 C C . HIS C 1 213 ? 148.515 158.696 145.207 1.00 14.68 213 HIS C C 1
ATOM 5791 O O . HIS C 1 213 ? 148.189 158.332 146.347 1.00 14.68 213 HIS C O 1
ATOM 5798 N N . ILE C 1 214 ? 148.136 158.040 144.108 1.00 15.70 214 ILE C N 1
ATOM 5799 C CA . ILE C 1 214 ? 147.231 156.855 144.207 1.00 15.70 214 ILE C CA 1
ATOM 5800 C C . ILE C 1 214 ? 147.925 155.742 145.002 1.00 15.70 214 ILE C C 1
ATOM 5801 O O . ILE C 1 214 ? 147.210 154.968 145.664 1.00 15.70 214 ILE C O 1
ATOM 5806 N N . THR C 1 215 ? 149.259 155.669 144.946 1.00 13.23 215 THR C N 1
ATOM 5807 C CA . THR C 1 215 ? 150.000 154.577 145.637 1.00 13.23 215 THR C CA 1
ATOM 5808 C C . THR C 1 215 ? 150.175 154.926 147.120 1.00 13.23 215 THR C C 1
ATOM 5809 O O . THR C 1 215 ? 149.998 154.020 147.956 1.00 13.23 215 THR C O 1
ATOM 5813 N N . TYR C 1 216 ? 150.506 156.182 147.431 1.00 13.52 216 TYR C N 1
ATOM 5814 C CA . TYR C 1 216 ? 150.657 156.602 148.816 1.00 13.52 216 TYR C CA 1
ATOM 5815 C C . TYR C 1 216 ? 149.333 156.591 149.567 1.00 13.52 216 TYR C C 1
ATOM 5816 O O . TYR C 1 216 ? 149.330 156.552 150.806 1.00 13.52 216 TYR C O 1
ATOM 5825 N N . ALA C 1 217 ? 148.212 156.640 148.845 1.00 15.38 217 ALA C N 1
ATOM 5826 C CA . ALA C 1 217 ? 146.930 156.396 149.494 1.00 15.38 217 ALA C CA 1
ATOM 5827 C C . ALA C 1 217 ? 146.919 155.046 150.204 1.00 15.38 217 ALA C C 1
ATOM 5828 O O . ALA C 1 217 ? 146.320 154.903 151.277 1.00 15.38 217 ALA C O 1
ATOM 5830 N N . GLY C 1 218 ? 147.581 154.044 149.622 1.00 16.17 218 GLY C N 1
ATOM 5831 C CA . GLY C 1 218 ? 147.675 152.749 150.279 1.00 16.17 218 GLY C CA 1
ATOM 5832 C C . GLY C 1 218 ? 148.467 152.805 151.570 1.00 16.17 218 GLY C C 1
ATOM 5833 O O . GLY C 1 218 ? 148.111 152.153 152.557 1.00 16.17 218 GLY C O 1
ATOM 5834 N N . PHE C 1 219 ? 149.554 153.577 151.584 1.00 13.77 219 PHE C N 1
ATOM 5835 C CA . PHE C 1 219 ? 150.300 153.773 152.824 1.00 13.77 219 PHE C CA 1
ATOM 5836 C C . PHE C 1 219 ? 149.432 154.435 153.878 1.00 13.77 219 PHE C C 1
ATOM 5837 O O . 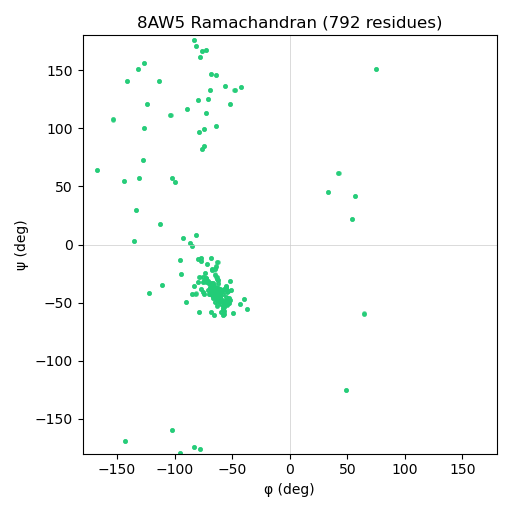PHE C 1 219 ? 149.480 154.070 155.057 1.00 13.77 219 PHE C O 1
ATOM 5845 N N . LEU C 1 220 ? 148.635 155.424 153.471 1.00 15.40 220 LEU C N 1
ATOM 5846 C CA . LEU C 1 220 ? 147.734 156.074 154.422 1.00 15.40 220 LEU C CA 1
ATOM 5847 C C . LEU C 1 220 ? 146.716 155.090 154.978 1.00 15.40 220 LEU C C 1
ATOM 5848 O O . LEU C 1 220 ? 146.411 155.112 156.176 1.00 15.40 220 LEU C O 1
ATOM 5853 N N . VAL C 1 221 ? 146.176 154.220 154.121 1.00 16.47 221 VAL C N 1
ATOM 5854 C CA . VAL C 1 221 ? 145.214 153.223 154.584 1.00 16.47 221 VAL C CA 1
ATOM 5855 C C . VAL C 1 221 ? 145.866 152.268 155.578 1.00 16.47 221 VAL C C 1
ATOM 5856 O O . VAL C 1 221 ? 145.284 151.934 156.614 1.00 16.47 221 VAL C O 1
ATOM 5860 N N . ILE C 1 222 ? 147.083 151.813 155.272 1.00 15.62 222 ILE C N 1
ATOM 5861 C CA . ILE C 1 222 ? 147.783 150.899 156.171 1.00 15.62 222 ILE C CA 1
ATOM 5862 C C . ILE C 1 222 ? 148.051 151.569 157.511 1.00 15.62 222 ILE C C 1
ATOM 5863 O O . ILE C 1 222 ? 147.876 150.962 158.575 1.00 15.62 222 ILE C O 1
ATOM 5868 N N . LEU C 1 223 ? 148.481 152.831 157.481 1.00 16.64 223 LEU C N 1
ATOM 5869 C CA . LEU C 1 223 ? 148.759 153.546 158.724 1.00 16.64 223 LEU C CA 1
ATOM 5870 C C . LEU C 1 223 ? 147.492 153.735 159.546 1.00 16.64 223 LEU C C 1
ATOM 5871 O O . LEU C 1 223 ? 147.512 153.580 160.773 1.00 16.64 223 LEU C O 1
ATOM 5876 N N . SER C 1 224 ? 146.375 154.071 158.896 1.00 19.14 224 SER C N 1
ATOM 5877 C CA . SER C 1 224 ? 145.120 154.221 159.622 1.00 19.14 224 SER C CA 1
ATOM 5878 C C . SER C 1 224 ? 144.664 152.895 160.218 1.00 19.14 224 SER C C 1
ATOM 5879 O O . SER C 1 224 ? 144.168 152.854 161.351 1.00 19.14 224 SER C O 1
ATOM 5882 N N . LEU C 1 225 ? 144.824 151.797 159.472 1.00 21.73 225 LEU C N 1
ATOM 5883 C CA . LEU C 1 225 ? 144.483 150.484 160.004 1.00 21.73 225 LEU C CA 1
ATOM 5884 C C . LEU C 1 225 ? 145.330 150.143 161.219 1.00 21.73 225 LEU C C 1
ATOM 5885 O O . LEU C 1 225 ? 144.820 149.615 162.213 1.00 21.73 225 LEU C O 1
ATOM 5890 N N . PHE C 1 226 ? 146.630 150.433 161.159 1.00 20.19 226 PHE C N 1
ATOM 5891 C CA . PHE C 1 226 ? 147.487 150.140 162.301 1.00 20.19 226 PHE C CA 1
ATOM 5892 C C . PHE C 1 226 ? 147.139 151.015 163.498 1.00 20.19 226 PHE C C 1
ATOM 5893 O O . PHE C 1 226 ? 147.208 150.561 164.644 1.00 20.19 226 PHE C O 1
ATOM 5901 N N . ILE C 1 227 ? 146.853 152.217 163.341 1.00 22.10 227 ILE C N 1
ATOM 5902 C CA . ILE C 1 227 ? 146.362 153.150 164.352 1.00 22.10 227 ILE C CA 1
ATOM 5903 C C . ILE C 1 227 ? 145.095 152.609 164.997 1.00 22.10 227 ILE C C 1
ATOM 5904 O O . ILE C 1 227 ? 144.968 152.582 166.227 1.00 22.10 227 ILE C O 1
ATOM 5909 N N . MET C 1 228 ? 144.143 152.164 164.173 1.00 26.23 228 MET C N 1
ATOM 5910 C CA . MET C 1 228 ? 142.917 151.580 164.696 1.00 26.23 228 MET C CA 1
ATOM 5911 C C . MET C 1 228 ? 143.192 150.310 165.488 1.00 26.23 228 MET C C 1
ATOM 5912 O O . MET C 1 228 ? 142.542 150.062 166.507 1.00 26.23 228 MET C O 1
ATOM 5917 N N . PHE C 1 229 ? 144.147 149.498 165.032 1.00 27.46 229 PHE C N 1
ATOM 5918 C CA . PHE C 1 229 ? 144.534 148.301 165.774 1.00 27.46 229 PHE C CA 1
ATOM 5919 C C . PHE C 1 229 ? 145.190 148.653 167.105 1.00 27.46 229 PHE C C 1
ATOM 5920 O O . PHE C 1 229 ? 144.925 148.005 168.124 1.00 27.46 229 PHE C O 1
ATOM 5928 N N . LYS C 1 230 ? 146.046 149.675 167.118 1.00 28.82 230 LYS C N 1
ATOM 5929 C CA . LYS C 1 230 ? 146.764 150.039 168.333 1.00 28.82 230 LYS C CA 1
ATOM 5930 C C . LYS C 1 230 ? 145.808 150.510 169.425 1.00 28.82 230 LYS C C 1
ATOM 5931 O O . LYS C 1 230 ? 145.976 150.162 170.600 1.00 28.82 230 LYS C O 1
ATOM 5937 N N . GLU C 1 231 ? 144.804 151.301 169.057 1.00 30.52 231 GLU C N 1
ATOM 5938 C CA . GLU C 1 231 ? 143.797 151.754 170.011 1.00 30.52 231 GLU C CA 1
ATOM 5939 C C . GLU C 1 231 ? 142.519 152.044 169.242 1.00 30.52 231 GLU C C 1
ATOM 5940 O O . GLU C 1 231 ? 142.444 153.037 168.517 1.00 30.52 231 GLU C O 1
ATOM 5946 N N . PHE C 1 232 ? 141.518 151.181 169.400 1.00 28.61 232 PHE C N 1
ATOM 5947 C CA . PHE C 1 232 ? 140.254 151.331 168.690 1.00 28.61 232 PHE C CA 1
ATOM 5948 C C . PHE C 1 232 ? 139.301 152.184 169.515 1.00 28.61 232 PHE C C 1
ATOM 5949 O O . PHE C 1 232 ? 138.907 151.800 170.621 1.00 28.61 232 PHE C O 1
ATOM 5957 N N . ASN C 1 233 ? 138.934 153.341 168.972 1.00 29.39 233 ASN C N 1
ATOM 5958 C CA . ASN C 1 233 ? 137.889 154.182 169.538 1.00 29.39 233 ASN C CA 1
ATOM 5959 C C . ASN C 1 233 ? 137.119 154.793 168.373 1.00 29.39 233 ASN C C 1
ATOM 5960 O O . ASN C 1 233 ? 137.284 154.388 167.218 1.00 29.39 233 ASN C O 1
ATOM 5965 N N . LYS C 1 234 ? 136.265 155.770 168.669 1.00 30.76 234 LYS C N 1
ATOM 5966 C CA . LYS C 1 234 ? 135.512 156.408 167.598 1.00 30.76 234 LYS C CA 1
ATOM 5967 C C . LYS C 1 234 ? 136.417 157.227 166.690 1.00 30.76 234 LYS C C 1
ATOM 5968 O O . LYS C 1 234 ? 136.168 157.309 165.485 1.00 30.76 234 LYS C O 1
ATOM 5974 N N . TYR C 1 235 ? 137.475 157.823 167.238 1.00 30.60 235 TYR C N 1
ATOM 5975 C CA . TYR C 1 235 ? 138.352 158.665 166.430 1.00 30.60 235 TYR C CA 1
ATOM 5976 C C . TYR C 1 235 ? 139.151 157.841 165.426 1.00 30.60 235 TYR C C 1
ATOM 5977 O O . TYR C 1 235 ? 139.297 158.246 164.268 1.00 30.60 235 TYR C O 1
ATOM 5986 N N . SER C 1 236 ? 139.673 156.688 165.845 1.00 27.40 236 SER C N 1
ATOM 5987 C CA . SER C 1 236 ? 140.398 155.826 164.914 1.00 27.40 236 SER C CA 1
ATOM 5988 C C . SER C 1 236 ? 139.486 155.324 163.806 1.00 27.40 236 SER C C 1
ATOM 5989 O O . SER C 1 236 ? 139.871 155.302 162.628 1.00 27.40 236 SER C O 1
ATOM 5992 N N . LEU C 1 237 ? 138.270 154.912 164.164 1.00 26.93 237 LEU C N 1
ATOM 5993 C CA . LEU C 1 237 ? 137.316 154.449 163.168 1.00 26.93 237 LEU C CA 1
ATOM 5994 C C . LEU C 1 237 ? 136.956 155.562 162.194 1.00 26.93 237 LEU C C 1
ATOM 5995 O O . LEU C 1 237 ? 136.874 155.332 160.984 1.00 26.93 237 LEU C O 1
ATOM 6000 N N . ILE C 1 238 ? 136.744 156.775 162.701 1.00 25.54 238 ILE C N 1
ATOM 6001 C CA . ILE C 1 238 ? 136.403 157.892 161.828 1.00 25.54 238 ILE C CA 1
ATOM 6002 C C . ILE C 1 238 ? 137.571 158.235 160.911 1.00 25.54 238 ILE C C 1
ATOM 6003 O O . ILE C 1 238 ? 137.378 158.565 159.740 1.00 25.54 238 ILE C O 1
ATOM 6008 N N . THR C 1 239 ? 138.802 158.150 161.424 1.00 23.03 239 THR C N 1
ATOM 6009 C CA . THR C 1 239 ? 139.970 158.398 160.586 1.00 23.03 239 THR C CA 1
ATOM 6010 C C . THR C 1 239 ? 140.059 157.384 159.452 1.00 23.03 239 THR C C 1
ATOM 6011 O O . THR C 1 239 ? 140.268 157.746 158.289 1.00 23.03 239 THR C O 1
ATOM 6015 N N . PHE C 1 240 ? 139.891 156.101 159.779 1.00 22.51 240 PHE C N 1
ATOM 6016 C CA . PHE C 1 240 ? 139.939 155.071 158.748 1.00 22.51 240 PHE C CA 1
ATOM 6017 C C . PHE C 1 240 ? 138.812 155.243 157.739 1.00 22.51 240 PHE C C 1
ATOM 6018 O O . PHE C 1 240 ? 139.017 155.076 156.531 1.00 22.51 240 PHE C O 1
ATOM 6026 N N . LEU C 1 241 ? 137.613 155.579 158.214 1.00 24.42 241 LEU C N 1
ATOM 6027 C CA . LEU C 1 241 ? 136.483 155.768 157.311 1.00 24.42 241 LEU C CA 1
ATOM 6028 C C . LEU C 1 241 ? 136.687 156.980 156.418 1.00 24.42 241 LEU C C 1
ATOM 6029 O O . LEU C 1 241 ? 136.298 156.959 155.248 1.00 24.42 241 LEU C O 1
ATOM 6034 N N . LEU C 1 242 ? 137.282 158.050 156.945 1.00 23.42 242 LEU C N 1
ATOM 6035 C CA . LEU C 1 242 ? 137.582 159.213 156.119 1.00 23.42 242 LEU C CA 1
ATOM 6036 C C . LEU C 1 242 ? 138.603 158.874 155.046 1.00 23.42 242 LEU C C 1
ATOM 6037 O O . LEU C 1 242 ? 138.454 159.280 153.887 1.00 23.42 242 LEU C O 1
ATOM 6042 N N . MET C 1 243 ? 139.651 158.126 155.408 1.00 23.81 243 MET C N 1
ATOM 6043 C CA . MET C 1 243 ? 140.623 157.712 154.402 1.00 23.81 243 MET C CA 1
ATOM 6044 C C . MET C 1 243 ? 139.859 156.937 153.336 1.00 23.81 243 MET C C 1
ATOM 6045 O O . MET C 1 243 ? 139.826 157.335 152.164 1.00 23.81 243 MET C O 1
ATOM 6050 N N . THR C 1 244 ? 139.222 155.830 153.727 1.00 24.43 244 THR C N 1
ATOM 6051 C CA . THR C 1 244 ? 138.461 155.031 152.772 1.00 24.43 244 THR C CA 1
ATOM 6052 C C . THR C 1 244 ? 137.432 155.747 151.910 1.00 24.43 244 THR C C 1
ATOM 6053 O O . THR C 1 244 ? 137.182 155.349 150.768 1.00 24.43 244 THR C O 1
ATOM 6057 N N . ALA C 1 245 ? 136.818 156.809 152.442 1.00 22.77 245 ALA C N 1
ATOM 6058 C CA . ALA C 1 245 ? 135.823 157.554 151.684 1.00 22.77 245 ALA C CA 1
ATOM 6059 C C . ALA C 1 245 ? 136.559 158.440 150.692 1.00 22.77 245 ALA C C 1
ATOM 6060 O O . ALA C 1 245 ? 136.109 158.618 149.557 1.00 22.77 245 ALA C O 1
ATOM 6062 N N . GLN C 1 246 ? 137.693 159.006 151.102 1.00 23.56 246 GLN C N 1
ATOM 6063 C CA . GLN C 1 246 ? 138.478 159.821 150.180 1.00 23.56 246 GLN C CA 1
ATOM 6064 C C . GLN C 1 246 ? 139.094 159.000 149.055 1.00 23.56 246 GLN C C 1
ATOM 6065 O O . GLN C 1 246 ? 139.218 159.477 147.921 1.00 23.56 246 GLN C O 1
ATOM 6071 N N . ILE C 1 247 ? 139.562 157.820 149.369 1.00 21.57 247 ILE C N 1
ATOM 6072 C CA . ILE C 1 247 ? 140.210 156.928 148.363 1.00 21.57 247 ILE C CA 1
ATOM 6073 C C . ILE C 1 247 ? 139.084 156.573 147.388 1.00 21.57 247 ILE C C 1
ATOM 6074 O O . ILE C 1 247 ? 139.207 156.919 146.198 1.00 21.57 247 ILE C O 1
ATOM 6079 N N . LEU C 1 248 ? 138.020 155.939 147.885 1.00 24.22 248 LEU C N 1
ATOM 6080 C CA . LEU C 1 248 ? 136.854 155.615 147.024 1.00 24.22 248 LEU C CA 1
ATOM 6081 C C . LEU C 1 248 ? 136.491 156.802 146.127 1.00 24.22 248 LEU C C 1
ATOM 6082 O O . LEU C 1 248 ? 136.378 156.603 144.900 1.00 24.22 248 LEU C O 1
ATOM 6087 N N . ALA C 1 249 ? 136.329 157.988 146.721 1.00 24.21 249 ALA C N 1
ATOM 6088 C CA . ALA C 1 249 ? 135.931 159.180 145.934 1.00 24.21 249 ALA C CA 1
ATOM 6089 C C . ALA C 1 249 ? 136.992 159.459 144.866 1.00 24.21 249 ALA C C 1
ATOM 6090 O O . ALA C 1 249 ? 136.612 159.685 143.698 1.00 24.21 249 ALA C O 1
ATOM 6092 N N . GLY C 1 250 ? 138.268 159.479 145.258 1.00 25.79 250 GLY C N 1
ATOM 6093 C CA . GLY C 1 250 ? 139.354 159.711 144.288 1.00 25.79 250 GLY C CA 1
ATOM 6094 C C . GLY C 1 250 ? 139.249 158.751 143.118 1.00 25.79 250 GLY C C 1
ATOM 6095 O O . GLY C 1 250 ? 139.279 159.220 141.966 1.00 25.79 250 GLY C O 1
ATOM 6096 N N . VAL C 1 251 ? 139.119 157.453 143.407 1.00 27.06 251 VAL C N 1
ATOM 6097 C CA . VAL C 1 251 ? 139.007 156.422 142.333 1.00 27.06 251 VAL C CA 1
ATOM 6098 C C . VAL C 1 251 ? 137.818 156.777 141.440 1.00 27.06 251 VAL C C 1
ATOM 6099 O O . VAL C 1 251 ? 138.011 156.868 140.217 1.00 27.06 251 VAL C O 1
ATOM 6103 N N . ALA C 1 252 ? 136.640 156.971 142.036 1.00 29.47 252 ALA C N 1
ATOM 6104 C CA . ALA C 1 252 ? 135.420 157.307 141.265 1.00 29.47 252 ALA C CA 1
ATOM 6105 C C . ALA C 1 252 ? 135.742 158.456 140.308 1.00 29.47 252 ALA C C 1
ATOM 6106 O O . ALA C 1 252 ? 135.593 158.266 139.083 1.00 29.47 252 ALA C O 1
ATOM 6108 N N . THR C 1 253 ? 136.177 159.593 140.859 1.00 31.16 253 THR C N 1
ATOM 6109 C CA . THR C 1 253 ? 136.576 160.740 140.004 1.00 31.16 253 THR C CA 1
ATOM 6110 C C . THR C 1 253 ? 137.339 160.195 138.794 1.00 31.16 253 THR C C 1
ATOM 6111 O O . THR C 1 253 ? 137.017 160.605 137.667 1.00 31.16 253 THR C O 1
ATOM 6115 N N . VAL C 1 254 ? 138.288 159.282 139.030 1.00 32.18 254 VAL C N 1
ATOM 6116 C CA . VAL C 1 254 ? 139.088 158.697 137.911 1.00 32.18 254 VAL C CA 1
ATOM 6117 C C . VAL C 1 254 ? 138.368 157.591 137.128 1.00 32.18 254 VAL C C 1
ATOM 6118 O O . VAL C 1 254 ? 138.615 157.482 135.912 1.00 32.18 254 VAL C O 1
ATOM 6122 N N . ILE C 1 255 ? 137.514 156.803 137.791 1.00 35.89 255 ILE C N 1
ATOM 6123 C CA . ILE C 1 255 ? 136.850 155.656 137.100 1.00 35.89 255 ILE C CA 1
ATOM 6124 C C . ILE C 1 255 ? 136.187 156.185 135.827 1.00 35.89 255 ILE C C 1
ATOM 6125 O O . ILE C 1 255 ? 136.413 155.586 134.756 1.00 35.89 255 ILE C O 1
ATOM 6130 N N . SER C 1 256 ? 135.467 157.309 135.929 1.00 36.75 256 SER C N 1
ATOM 6131 C CA . SER C 1 256 ? 134.753 157.877 134.755 1.00 36.75 256 SER C CA 1
ATOM 6132 C C . SER C 1 256 ? 135.126 159.350 134.542 1.00 36.75 256 SER C C 1
ATOM 6133 O O . SER C 1 256 ? 134.565 160.203 135.255 1.00 36.75 256 SER C O 1
ATOM 6136 N N . GLY C 1 257 ? 136.034 159.634 133.601 1.00 40.69 257 GLY C N 1
ATOM 6137 C CA . GLY C 1 257 ? 136.386 161.031 133.267 1.00 40.69 257 GLY C CA 1
ATOM 6138 C C . GLY C 1 257 ? 136.688 161.880 134.490 1.00 40.69 257 GLY C C 1
ATOM 6139 O O . GLY C 1 257 ? 137.582 161.493 135.263 1.00 40.69 257 GLY C O 1
ATOM 6140 N N . PHE C 1 258 ? 135.991 163.012 134.640 1.00 40.22 258 PHE C N 1
ATOM 6141 C CA . PHE C 1 258 ? 136.196 163.917 135.802 1.00 40.22 258 PHE C CA 1
ATOM 6142 C C . PHE C 1 258 ? 134.843 164.510 136.205 1.00 40.22 258 PHE C C 1
ATOM 6143 O O . PHE C 1 258 ? 134.704 165.750 136.196 1.00 40.22 258 PHE C O 1
ATOM 6151 N N . PHE C 1 259 ? 133.841 163.665 136.468 1.00 43.76 259 PHE C N 1
ATOM 6152 C CA . PHE C 1 259 ? 132.480 164.173 136.797 1.00 43.76 259 PHE C CA 1
ATOM 6153 C C . PHE C 1 259 ? 132.599 165.272 137.858 1.00 43.76 259 PHE C C 1
ATOM 6154 O O . PHE C 1 259 ? 133.319 165.041 138.849 1.00 43.76 259 PHE C O 1
ATOM 6162 N N . LEU C 1 260 ? 131.925 166.418 137.681 1.00 45.33 260 LEU C N 1
ATOM 6163 C CA . LEU C 1 260 ? 132.150 167.482 138.693 1.00 45.33 260 LEU C CA 1
ATOM 6164 C C . LEU C 1 260 ? 131.706 166.992 140.076 1.00 45.33 260 LEU C C 1
ATOM 6165 O O . LEU C 1 260 ? 132.504 167.144 141.017 1.00 45.33 260 LEU C O 1
ATOM 6170 N N . PRO C 1 261 ? 130.500 166.410 140.274 1.00 41.55 261 PRO C N 1
ATOM 6171 C CA . PRO C 1 261 ? 130.088 166.022 141.631 1.00 41.55 261 PRO C CA 1
ATOM 6172 C C . PRO C 1 261 ? 131.099 165.111 142.343 1.00 41.55 261 PRO C C 1
ATOM 6173 O O . PRO C 1 261 ? 131.320 165.311 143.523 1.00 41.55 261 PRO C O 1
ATOM 6177 N N . TYR C 1 262 ? 131.679 164.144 141.625 1.00 35.32 262 TYR C N 1
ATOM 6178 C CA . TYR C 1 262 ? 132.681 163.228 142.231 1.00 35.32 262 TYR C CA 1
ATOM 6179 C C . TYR C 1 262 ? 133.931 164.036 142.598 1.00 35.32 262 TYR C C 1
ATOM 6180 O O . TYR C 1 262 ? 134.451 163.878 143.718 1.00 35.32 262 TYR C O 1
ATOM 6189 N N . LEU C 1 263 ? 134.383 164.879 141.664 1.00 32.15 263 LEU C N 1
ATOM 6190 C CA . LEU C 1 263 ? 135.568 165.755 141.857 1.00 32.15 263 LEU C CA 1
ATOM 6191 C C . LEU C 1 263 ? 135.364 166.652 143.084 1.00 32.15 263 LEU C C 1
ATOM 6192 O O . LEU C 1 263 ? 136.342 166.874 143.822 1.00 32.15 263 LEU C O 1
ATOM 6197 N N . PHE C 1 264 ? 134.136 167.136 143.293 1.00 36.28 264 PHE C N 1
ATOM 6198 C CA . PHE C 1 264 ? 133.821 168.028 144.439 1.00 36.28 264 PHE C CA 1
ATOM 6199 C C . PHE C 1 264 ? 133.925 167.213 145.732 1.00 36.28 264 PHE C C 1
ATOM 6200 O O . PHE C 1 264 ? 134.703 167.599 146.618 1.00 36.28 264 PHE C O 1
ATOM 6208 N N . LEU C 1 265 ? 133.155 166.128 145.841 1.00 29.52 265 LEU C N 1
ATOM 6209 C CA . LEU C 1 265 ? 133.166 165.352 147.075 1.00 29.52 265 LEU C CA 1
ATOM 6210 C C . LEU C 1 265 ? 134.590 165.004 147.478 1.00 29.52 265 LEU C C 1
ATOM 6211 O O . LEU C 1 265 ? 134.932 165.027 148.667 1.00 29.52 265 LEU C O 1
ATOM 6216 N N . HIS C 1 266 ? 135.436 164.683 146.498 1.00 24.50 266 HIS C N 1
ATOM 6217 C CA . HIS C 1 266 ? 136.833 164.386 146.776 1.00 24.50 266 HIS C CA 1
ATOM 6218 C C . HIS C 1 266 ? 137.535 165.586 147.406 1.00 24.50 266 HIS C C 1
ATOM 6219 O O . HIS C 1 266 ? 138.256 165.449 148.400 1.00 24.50 266 HIS C O 1
ATOM 6226 N N . ILE C 1 267 ? 137.316 166.778 146.845 1.00 26.77 267 ILE C N 1
ATOM 6227 C CA . ILE C 1 267 ? 137.931 167.993 147.377 1.00 26.77 267 ILE C CA 1
ATOM 6228 C C . ILE C 1 267 ? 137.450 168.257 148.799 1.00 26.77 267 ILE C C 1
ATOM 6229 O O . ILE C 1 267 ? 138.240 168.564 149.704 1.00 26.77 267 ILE C O 1
ATOM 6234 N N . ALA C 1 268 ? 136.133 168.146 149.015 1.00 25.66 268 ALA C N 1
ATOM 6235 C CA . ALA C 1 268 ? 135.573 168.416 150.332 1.00 25.66 268 ALA C CA 1
ATOM 6236 C C . ALA C 1 268 ? 136.115 167.444 151.372 1.00 25.66 268 ALA C C 1
ATOM 6237 O O . ALA C 1 268 ? 136.501 167.848 152.477 1.00 25.66 268 ALA C O 1
ATOM 6239 N N . ILE C 1 269 ? 136.177 166.157 151.028 1.00 24.90 269 ILE C N 1
ATOM 6240 C CA . ILE C 1 269 ? 136.671 165.164 151.973 1.00 24.90 269 ILE C CA 1
ATOM 6241 C C . ILE C 1 269 ? 138.157 165.373 152.239 1.00 24.90 269 ILE C C 1
ATOM 6242 O O . ILE C 1 269 ? 138.620 165.202 153.369 1.00 24.90 269 ILE C O 1
ATOM 6247 N N . GLY C 1 270 ? 138.925 165.754 151.218 1.00 23.20 270 GLY C N 1
ATOM 6248 C CA . GLY C 1 270 ? 140.344 165.994 151.435 1.00 23.20 270 GLY C CA 1
ATOM 6249 C C . GLY C 1 270 ? 140.598 167.143 152.392 1.00 23.20 270 GLY C C 1
ATOM 6250 O O . GLY C 1 270 ? 141.419 167.043 153.311 1.00 23.20 270 GLY C O 1
ATOM 6251 N N . PHE C 1 271 ? 139.887 168.254 152.196 1.00 24.43 271 PHE C N 1
ATOM 6252 C CA . PHE C 1 271 ? 140.094 169.382 153.098 1.00 24.43 271 PHE C CA 1
ATOM 6253 C C . PHE C 1 271 ? 139.561 169.091 154.497 1.00 24.43 271 PHE C C 1
ATOM 6254 O O . PHE C 1 271 ? 140.158 169.525 155.497 1.00 24.43 271 PHE C O 1
ATOM 6262 N N . PHE C 1 272 ? 138.465 168.325 154.603 1.00 25.45 272 PHE C N 1
ATOM 6263 C CA . PHE C 1 272 ? 138.040 167.935 155.939 1.00 25.45 272 PHE C CA 1
ATOM 6264 C C . PHE C 1 272 ? 139.041 166.997 156.594 1.00 25.45 272 PHE C C 1
ATOM 6265 O O . PHE C 1 272 ? 139.222 167.054 157.811 1.00 25.45 272 PHE C O 1
ATOM 6273 N N . ILE C 1 273 ? 139.689 166.127 155.820 1.00 22.24 273 ILE C N 1
ATOM 6274 C CA . ILE C 1 273 ? 140.776 165.317 156.358 1.00 22.24 273 ILE C CA 1
ATOM 6275 C C . ILE C 1 273 ? 141.926 166.165 156.876 1.00 22.24 273 ILE C C 1
ATOM 6276 O O . ILE C 1 273 ? 142.519 165.864 157.918 1.00 22.24 273 ILE C O 1
ATOM 6281 N N . VAL C 1 274 ? 142.254 167.246 156.163 1.00 21.34 274 VAL C N 1
ATOM 6282 C CA . VAL C 1 274 ? 143.244 168.198 156.669 1.00 21.34 274 VAL C CA 1
ATOM 6283 C C . VAL C 1 274 ? 142.818 168.721 158.039 1.00 21.34 274 VAL C C 1
ATOM 6284 O O . VAL C 1 274 ? 143.587 168.684 159.014 1.00 21.34 274 VAL C O 1
ATOM 6288 N N . LEU C 1 275 ? 141.574 169.191 158.131 1.00 22.45 275 LEU C N 1
ATOM 6289 C CA . LEU C 1 275 ? 141.064 169.719 159.395 1.00 22.45 275 LEU C CA 1
ATOM 6290 C C . LEU C 1 275 ? 141.076 168.652 160.485 1.00 22.45 275 LEU C C 1
ATOM 6291 O O . LEU C 1 275 ? 141.452 168.921 161.632 1.00 22.45 275 LEU C O 1
ATOM 6296 N N . TRP C 1 276 ? 140.674 167.431 160.133 1.00 22.38 276 TRP C N 1
ATOM 6297 C CA . TRP C 1 276 ? 140.559 166.344 161.093 1.00 22.38 276 TRP C CA 1
ATOM 6298 C C . TRP C 1 276 ? 141.919 165.951 161.654 1.00 22.38 276 TRP C C 1
ATOM 6299 O O . TRP C 1 276 ? 142.070 165.764 162.865 1.00 22.38 276 TRP C O 1
ATOM 6310 N N . VAL C 1 277 ? 142.928 165.823 160.790 1.00 21.14 277 VAL C N 1
ATOM 6311 C CA . VAL C 1 277 ? 144.246 165.440 161.281 1.00 21.14 277 VAL C CA 1
ATOM 6312 C C . VAL C 1 277 ? 144.868 166.572 162.086 1.00 21.14 277 VAL C C 1
ATOM 6313 O O . VAL C 1 277 ? 145.586 166.317 163.057 1.00 21.14 277 VAL C O 1
ATOM 6317 N N . SER C 1 278 ? 144.601 167.829 161.721 1.00 22.29 278 SER C N 1
ATOM 6318 C CA . SER C 1 278 ? 145.082 168.935 162.548 1.00 22.29 278 SER C CA 1
ATOM 6319 C C . SER C 1 278 ? 144.473 168.871 163.945 1.00 22.29 278 SER C C 1
ATOM 6320 O O . SER C 1 278 ? 145.174 169.017 164.956 1.00 22.29 278 SER C O 1
ATOM 6323 N N . TYR C 1 279 ? 143.162 168.633 164.016 1.00 26.10 279 TYR C N 1
ATOM 6324 C CA . TYR C 1 279 ? 142.490 168.555 165.307 1.00 26.10 279 TYR C CA 1
ATOM 6325 C C . TYR C 1 279 ? 142.986 167.366 166.120 1.00 26.10 279 TYR C C 1
ATOM 6326 O O . TYR C 1 279 ? 143.110 167.451 167.347 1.00 26.10 279 TYR C O 1
ATOM 6335 N N . LEU C 1 280 ? 143.269 166.246 165.453 1.00 25.86 280 LEU C N 1
ATOM 6336 C CA . LEU C 1 280 ? 143.768 165.070 166.159 1.00 25.86 280 LEU C CA 1
ATOM 6337 C C . LEU C 1 280 ? 145.206 165.222 166.637 1.00 25.86 280 LEU C C 1
ATOM 6338 O O . LEU C 1 280 ? 145.594 164.642 167.655 1.00 25.86 280 LEU C O 1
ATOM 6343 N N . VAL C 1 281 ? 146.012 165.969 165.871 1.00 25.02 281 VAL C N 1
ATOM 6344 C CA . VAL C 1 281 ? 147.438 166.177 166.271 1.00 25.02 281 VAL C CA 1
ATOM 6345 C C . VAL C 1 281 ? 147.561 167.232 167.377 1.00 25.02 281 VAL C C 1
ATOM 6346 O O . VAL C 1 281 ? 148.526 167.143 168.162 1.00 25.02 281 VAL C O 1
ATOM 6350 N N . ALA C 1 282 ? 146.627 168.189 167.443 1.00 28.10 282 ALA C N 1
ATOM 6351 C CA . ALA C 1 282 ? 146.750 169.262 168.429 1.00 28.10 282 ALA C CA 1
ATOM 6352 C C . ALA C 1 282 ? 146.974 168.771 169.857 1.00 28.10 282 ALA C C 1
ATOM 6353 O O . ALA C 1 282 ? 147.874 169.306 170.526 1.00 28.10 282 ALA C O 1
ATOM 6355 N N . PRO C 1 283 ? 146.221 167.797 170.389 1.00 29.96 283 PRO C N 1
ATOM 6356 C CA . PRO C 1 283 ? 146.485 167.367 171.775 1.00 29.96 283 PRO C CA 1
ATOM 6357 C C . PRO C 1 283 ? 147.833 166.737 172.072 1.00 29.96 283 PRO C C 1
ATOM 6358 O O . PRO C 1 283 ? 148.300 166.798 173.218 1.00 29.96 283 PRO C O 1
ATOM 6362 N N . SER C 1 284 ? 148.426 166.099 171.060 1.00 32.61 284 SER C N 1
ATOM 6363 C CA . SER C 1 284 ? 149.743 165.438 171.244 1.00 32.61 284 SER C CA 1
ATOM 6364 C C . SER C 1 284 ? 150.822 166.509 171.411 1.00 32.61 284 SER C C 1
ATOM 6365 O O . SER C 1 284 ? 151.694 166.344 172.284 1.00 32.61 284 SER C O 1
ATOM 6368 N N . VAL C 1 285 ? 150.752 167.568 170.601 1.00 32.69 285 VAL C N 1
ATOM 6369 C CA . VAL C 1 285 ? 151.773 168.654 170.665 1.00 32.69 285 VAL C CA 1
ATOM 6370 C C . VAL C 1 285 ? 151.507 169.512 171.904 1.00 32.69 285 VAL C C 1
ATOM 6371 O O . VAL C 1 285 ? 152.486 169.887 172.579 1.00 32.69 285 VAL C O 1
ATOM 6375 N N . LEU C 1 286 ? 150.236 169.803 172.198 1.00 35.21 286 LEU C N 1
ATOM 6376 C CA . LEU C 1 286 ? 149.949 170.694 173.316 1.00 35.21 286 LEU C CA 1
ATOM 6377 C C . LEU C 1 286 ? 150.087 170.027 174.678 1.00 35.21 286 LEU C C 1
ATOM 6378 O O . LEU C 1 286 ? 150.083 170.734 175.691 1.00 35.21 286 LEU C O 1
ATOM 6383 N N . LYS C 1 287 ? 150.205 168.697 174.738 1.00 41.77 287 LYS C N 1
ATOM 6384 C CA . LYS C 1 287 ? 150.361 168.042 176.032 1.00 41.77 287 LYS C CA 1
ATOM 6385 C C . LYS C 1 287 ? 151.662 168.425 176.722 1.00 41.77 287 LYS C C 1
ATOM 6386 O O . LYS C 1 287 ? 151.766 168.284 177.947 1.00 41.77 287 LYS C O 1
ATOM 6392 N N . THR C 1 288 ? 152.655 168.908 175.973 1.00 44.45 288 THR C N 1
ATOM 6393 C CA . THR C 1 288 ? 153.933 169.314 176.537 1.00 44.45 288 THR C CA 1
ATOM 6394 C C . THR C 1 288 ? 153.978 170.798 176.881 1.00 44.45 288 THR C C 1
ATOM 6395 O O . THR C 1 288 ? 155.038 171.303 177.268 1.00 44.45 288 THR C O 1
ATOM 6399 N N . TYR C 1 289 ? 152.859 171.503 176.752 1.00 44.27 289 TYR C N 1
ATOM 6400 C CA . TYR C 1 289 ? 152.794 172.918 177.077 1.00 44.27 289 TYR C CA 1
ATOM 6401 C C . TYR C 1 289 ? 152.287 173.090 178.503 1.00 44.27 289 TYR C C 1
ATOM 6402 O O . TYR C 1 289 ? 152.003 172.125 179.217 1.00 44.27 289 TYR C O 1
ATOM 6411 N N . THR C 1 290 ? 152.165 174.346 178.922 1.00 56.48 290 THR C N 1
ATOM 6412 C CA . THR C 1 290 ? 151.695 174.691 180.255 1.00 56.48 290 THR C CA 1
ATOM 6413 C C . THR C 1 290 ? 150.349 175.391 180.153 1.00 56.48 290 THR C C 1
ATOM 6414 O O . THR C 1 290 ? 150.126 176.194 179.240 1.00 56.48 290 THR C O 1
ATOM 6418 N N . GLU C 1 291 ? 149.455 175.075 181.088 1.00 63.28 291 GLU C N 1
ATOM 6419 C CA . GLU C 1 291 ? 148.122 175.671 181.147 1.00 63.28 291 GLU C CA 1
ATOM 6420 C C . GLU C 1 291 ? 147.343 175.407 179.867 1.00 63.28 291 GLU C C 1
ATOM 6421 O O . GLU C 1 291 ? 147.178 174.259 179.455 1.00 63.28 291 GLU C O 1
#

InterPro domains:
  IPR003780 COX15/CtaA family [PF02628] (12-202)
  IPR050450 COX15/CtaA Heme A synthase, prokaryotes [PTHR35457] (1-290)

Nearest PDB structures (foldseek):
  8aw5-assembly1_A  TM=1.004E+00  e=4.826E-33  Aquifex aeolicus VF5
  6ied-assembly1_A  TM=7.382E-01  e=5.444E-06  Bacillus subtilis subsp. subtilis str. 168
  8aw5-assembly1_A  TM=1.004E+00  e=4.826E-33  Aquifex aeolicus VF5
  6ied-assembly1_A  TM=7.382E-01  e=5.444E-06  Bacillus subtilis subsp. subtilis str. 168
  8aw5-assembly1_A  TM=1.004E+00  e=4.826E-33  Aquifex aeolicus VF5